Protein AF-A0A812NI72-F1 (afdb_monomer_lite)

Foldseek 3Di:
DDPDDPPPADADDDDDPPVVQVCVLQVPCPVLDDDDDDDDDDDDDDPDDAPPHPPDDDPDDDGRPPDRDGPALVVLVVVLVVLVVCLVVVVVVVVPDDPVPDPPDPVVNVVVVVVSVVVSLVSVLVSCVRVVHNRDDPPPPPVVPPVVVVCVLVLLLLQDPPPAQSLQSCLVCLPVVDPPSVSVVVNVVSPDDHDHHDPVSSLLSLQLLLLLVVLLVVVVVVVCVVVPPPPLQLAQADEDQPPPVLCLQVDWDQVCRVDDVLQPPPPPPPPPPDDDDDDDPDPPPPDPGRGDRRRQNYDYFNALLSLLVVLVVCLLVLFPCSVVLVVVLVVLLVCQQDQVSLVVCLVPQQPPDPNNVCNVLSNPDHDDPVNCPLPNLVSVLVVLLVVLVSLQPPDDPPVNPVVVVVSLLSNLVSLLVVLVSCLSVQSVVVQQAFPVCCVPCVPPDLVRQQVVVCVVVVRHSDDLRGQQCLLCLLLVVVVVSLVVSLVVSLVSSCVVRPDDDDPVSNVVSVVSSVSSSVSSVCSSCVVSVCSPDPPSNLLNCLPPDLVSNLVSLVSLVVVCVVPVPLVPGRVLNNVCVDPPNVVLSVCSNVPDDPVPGDPVNVVSNVVSSNYGSHPCLVVVLVVVVVVVCVVPVPCDQSNSSCVSCVVVVVVLCVVQVPDDPPPGPVVSSSVSSVVSSQVVCSCVSSSNCVQQLNVVLVVVDDDDDSRVPSSVVVSCVVRVPPVVLRPDHSVVNCCVVCCVCVCVVCVVVCVVVVCVVVVDPPPLVQLLLLQQLLLLLLVVQPPDDPPPFFDKKKWFFPPAPFPFAQPVRVLDDPVVPPDPRCPCVVQDDDDPDPDPPGDIWMKHFPHSAPPPPDQPCDDPPSPDGDDRQKTKIFTWRWDADPVRFIKTWDDDPDDPPPSGRITIRHSRPDGSVSLQPGIWMFGWDPQKWKDFVPDDPQVRVVVSVQVVVPFAPVDDDDDPPDDPCLVVLVVCVVVVQWPADPVGGIGGYPVVVVRMIIITGTDDIDGSQDQDPPDDLVPDGLSNLVVVCVVVQEDEDEQDPDPVVNVVPDPDDPPDGHYDYDHSHHDDSVRSVVVVVVVVVVVVVVVVVD

Structure (mmCIF, N/CA/C/O backbone):
data_AF-A0A812NI72-F1
#
_entry.id   AF-A0A812NI72-F1
#
loop_
_atom_site.group_PDB
_atom_site.id
_atom_site.type_symbol
_atom_site.label_atom_id
_atom_site.label_alt_id
_atom_site.label_comp_id
_atom_site.label_asym_id
_atom_site.label_entity_id
_atom_site.label_seq_id
_atom_site.pdbx_PDB_ins_code
_atom_site.Cartn_x
_atom_site.Cartn_y
_atom_site.Cartn_z
_atom_site.occupancy
_atom_site.B_iso_or_equiv
_atom_site.auth_seq_id
_atom_site.auth_comp_id
_atom_site.auth_asym_id
_atom_site.auth_atom_id
_atom_site.pdbx_PDB_model_num
ATOM 1 N N . MET A 1 1 ? 47.261 21.615 5.624 1.00 33.84 1 MET A N 1
ATOM 2 C CA . MET A 1 1 ? 48.707 21.435 5.829 1.00 33.84 1 MET A CA 1
ATOM 3 C C . MET A 1 1 ? 49.328 21.403 4.453 1.00 33.84 1 MET A C 1
ATOM 5 O O . MET A 1 1 ? 49.047 20.467 3.715 1.00 33.84 1 MET A O 1
ATOM 9 N N . ALA A 1 2 ? 50.017 22.476 4.078 1.00 29.22 2 ALA A N 1
ATOM 10 C CA . ALA A 1 2 ? 50.908 22.466 2.925 1.00 29.22 2 ALA A CA 1
ATOM 11 C C . ALA A 1 2 ? 52.276 21.963 3.419 1.00 29.22 2 ALA A C 1
ATOM 13 O O . ALA A 1 2 ? 52.631 22.285 4.556 1.00 29.22 2 ALA A O 1
ATOM 14 N N . PRO A 1 3 ? 52.980 21.118 2.656 1.00 36.03 3 PRO A N 1
ATOM 15 C CA . PRO A 1 3 ? 54.304 20.652 3.034 1.00 36.03 3 PRO A CA 1
ATOM 16 C C . PRO A 1 3 ? 55.315 21.778 2.774 1.00 36.03 3 PRO A C 1
ATOM 18 O O . PRO A 1 3 ? 55.163 22.503 1.797 1.00 36.03 3 PRO A O 1
ATOM 21 N N . ASP A 1 4 ? 56.310 21.895 3.652 1.00 47.09 4 ASP A N 1
ATOM 22 C CA . ASP A 1 4 ? 57.499 22.763 3.553 1.00 47.09 4 ASP A CA 1
ATOM 23 C C . ASP A 1 4 ? 57.447 24.119 4.296 1.00 47.09 4 ASP A C 1
ATOM 25 O O . ASP A 1 4 ? 57.765 25.162 3.732 1.00 47.09 4 ASP A O 1
ATOM 29 N N . ASP A 1 5 ? 57.134 24.097 5.603 1.00 44.69 5 ASP A N 1
ATOM 30 C CA . ASP A 1 5 ? 57.521 25.162 6.554 1.00 44.69 5 ASP A CA 1
ATOM 31 C C . ASP A 1 5 ? 58.481 24.578 7.622 1.00 44.69 5 ASP A C 1
ATOM 33 O O . ASP A 1 5 ? 58.062 23.707 8.396 1.00 44.69 5 ASP A O 1
ATOM 37 N N . PRO A 1 6 ? 59.774 24.961 7.641 1.00 40.69 6 PRO A N 1
ATOM 38 C CA . PRO A 1 6 ? 60.804 24.303 8.450 1.00 40.69 6 PRO A CA 1
ATOM 39 C C . PRO A 1 6 ? 60.773 24.605 9.962 1.00 40.69 6 PRO A C 1
ATOM 41 O O . PRO A 1 6 ? 61.471 23.911 10.699 1.00 40.69 6 PRO A O 1
ATOM 44 N N . ASP A 1 7 ? 59.948 25.542 10.454 1.00 49.16 7 ASP A N 1
ATOM 45 C CA . ASP A 1 7 ? 59.957 25.947 11.879 1.00 49.16 7 ASP A CA 1
ATOM 46 C C . ASP A 1 7 ? 58.822 25.370 12.753 1.00 49.16 7 ASP A C 1
ATOM 48 O O . ASP A 1 7 ? 58.738 25.658 13.947 1.00 49.16 7 ASP A O 1
ATOM 52 N N . GLY A 1 8 ? 57.958 24.502 12.218 1.00 45.25 8 GLY A N 1
ATOM 53 C CA . GLY A 1 8 ? 57.141 23.579 13.025 1.00 45.25 8 GLY A CA 1
ATOM 54 C C . GLY A 1 8 ? 56.157 24.170 14.055 1.00 45.25 8 GLY A C 1
ATOM 55 O O . GLY A 1 8 ? 55.610 23.402 14.848 1.00 45.25 8 GLY A O 1
ATOM 56 N N . GLN A 1 9 ? 55.875 25.478 14.065 1.00 38.88 9 GLN A N 1
ATOM 57 C CA . GLN A 1 9 ? 54.799 26.046 14.888 1.00 38.88 9 GLN A CA 1
ATOM 58 C C . GLN A 1 9 ? 53.456 26.056 14.133 1.00 38.88 9 GLN A C 1
ATOM 60 O O . GLN A 1 9 ? 53.405 26.422 12.956 1.00 38.88 9 GLN A O 1
ATOM 65 N N . PRO A 1 10 ? 52.334 25.673 14.776 1.00 34.34 10 PRO A N 1
ATOM 66 C CA . PRO A 1 10 ? 51.026 25.653 14.133 1.00 34.34 10 PRO A CA 1
ATOM 67 C C . PRO A 1 10 ? 50.526 27.082 13.877 1.00 34.34 10 PRO A C 1
ATOM 69 O O . PRO A 1 10 ? 49.931 27.713 14.745 1.00 34.34 10 PRO A O 1
ATOM 72 N N . ARG A 1 11 ? 50.726 27.592 12.659 1.00 37.25 11 ARG A N 1
ATOM 73 C CA . ARG A 1 11 ? 50.147 28.868 12.219 1.00 37.25 11 ARG A CA 1
ATOM 74 C C . ARG A 1 11 ? 48.745 28.664 11.649 1.00 37.25 11 ARG A C 1
ATOM 76 O O . ARG A 1 11 ? 48.537 27.880 10.722 1.00 37.25 11 ARG A O 1
ATOM 83 N N . ILE A 1 12 ? 47.769 29.399 12.181 1.00 32.94 12 ILE A N 1
ATOM 84 C CA . ILE A 1 12 ? 46.441 29.537 11.572 1.00 32.94 12 ILE A CA 1
ATOM 85 C C . ILE A 1 12 ? 46.478 30.783 10.688 1.00 32.94 12 ILE A C 1
ATOM 87 O O . ILE A 1 12 ? 46.572 31.899 11.183 1.00 32.94 12 ILE A O 1
ATOM 91 N N . CYS A 1 13 ? 46.403 30.601 9.371 1.00 31.41 13 CYS A N 1
ATOM 92 C CA . CYS A 1 13 ? 46.363 31.718 8.433 1.00 31.41 13 CYS A CA 1
ATOM 93 C C . CYS A 1 13 ? 44.934 32.289 8.370 1.00 31.41 13 CYS A C 1
ATOM 95 O O . CYS A 1 13 ? 43.998 31.582 7.984 1.00 31.41 13 CYS A O 1
ATOM 97 N N . ILE A 1 14 ? 44.756 33.552 8.767 1.00 33.53 14 ILE A N 1
ATOM 98 C CA . ILE A 1 14 ? 43.488 34.288 8.665 1.00 33.53 14 ILE A CA 1
ATOM 99 C C . ILE A 1 14 ? 43.720 35.490 7.748 1.00 33.53 14 ILE A C 1
ATOM 101 O O . ILE A 1 14 ? 44.548 36.345 8.045 1.00 33.53 14 ILE A O 1
ATOM 105 N N . ALA A 1 15 ? 42.976 35.578 6.645 1.00 28.52 15 ALA A N 1
ATOM 106 C CA . ALA A 1 15 ? 43.003 36.749 5.775 1.00 28.52 15 ALA A CA 1
ATOM 107 C C . ALA A 1 15 ? 42.141 37.872 6.382 1.00 28.52 15 ALA A C 1
ATOM 109 O O . ALA A 1 15 ? 40.912 37.771 6.409 1.00 28.52 15 ALA A O 1
ATOM 110 N N . LEU A 1 16 ? 42.783 38.931 6.878 1.00 31.11 16 LEU A N 1
ATOM 111 C CA . LEU A 1 16 ? 42.143 40.187 7.281 1.00 31.11 16 LEU A CA 1
ATOM 112 C C . LEU A 1 16 ? 42.346 41.244 6.179 1.00 31.11 16 LEU A C 1
ATOM 114 O O . LEU A 1 16 ? 43.420 41.279 5.582 1.00 31.11 16 LEU A O 1
ATOM 118 N N . PRO A 1 17 ? 41.367 42.126 5.903 1.00 34.47 17 PRO A N 1
ATOM 119 C CA . PRO A 1 17 ? 41.589 43.282 5.037 1.00 34.47 17 PRO A CA 1
ATOM 120 C C . PRO A 1 17 ? 42.660 44.215 5.624 1.00 34.47 17 PRO A C 1
ATOM 122 O O . PRO A 1 17 ? 42.612 44.550 6.808 1.00 34.47 17 PRO A O 1
ATOM 125 N N . GLU A 1 18 ? 43.585 44.663 4.778 1.00 35.81 18 GLU A N 1
ATOM 126 C CA . GLU A 1 18 ? 44.811 45.408 5.117 1.00 35.81 18 GLU A CA 1
ATOM 127 C C . GLU A 1 18 ? 44.567 46.639 6.019 1.00 35.81 18 GLU A C 1
ATOM 129 O O . GLU A 1 18 ? 45.282 46.852 6.994 1.00 35.81 18 GLU A O 1
ATOM 134 N N . ALA A 1 19 ? 43.467 47.370 5.809 1.00 37.56 19 ALA A N 1
ATOM 135 C CA . ALA A 1 19 ? 43.120 48.571 6.580 1.00 37.56 19 ALA A CA 1
ATOM 136 C C . ALA A 1 19 ? 42.760 48.312 8.063 1.00 37.56 19 ALA A C 1
ATOM 138 O O . ALA A 1 19 ? 42.903 49.190 8.912 1.00 37.56 19 ALA A O 1
ATOM 139 N N . LEU A 1 20 ? 42.277 47.110 8.399 1.00 38.31 20 LEU A N 1
ATOM 140 C CA . LEU A 1 20 ? 41.909 46.729 9.774 1.00 38.31 20 LEU A CA 1
ATOM 141 C C . LEU A 1 20 ? 43.133 46.274 10.575 1.00 38.31 20 LEU A C 1
ATOM 143 O O . LEU A 1 20 ? 43.209 46.504 11.780 1.00 38.31 20 LEU A O 1
ATOM 147 N N . VAL A 1 21 ? 44.098 45.675 9.874 1.00 40.88 21 VAL A N 1
ATOM 148 C CA . VAL A 1 21 ? 45.435 45.371 10.391 1.00 40.88 21 VAL A CA 1
ATOM 149 C C . VAL A 1 21 ? 46.165 46.688 10.678 1.00 40.88 21 VAL A C 1
ATOM 151 O O . VAL A 1 21 ? 46.717 46.858 11.757 1.00 40.88 21 VAL A O 1
ATOM 154 N N . GLU A 1 22 ? 46.061 47.671 9.785 1.00 41.06 22 GLU A N 1
ATOM 155 C CA . GLU A 1 22 ? 46.711 48.978 9.923 1.00 41.06 22 GLU A CA 1
ATOM 156 C C . GLU A 1 22 ? 46.194 49.812 11.117 1.00 41.06 22 GLU A C 1
ATOM 158 O O . GLU A 1 22 ? 46.988 50.391 11.858 1.00 41.06 22 GLU A O 1
ATOM 163 N N . LEU A 1 23 ? 44.879 49.834 11.366 1.00 42.66 23 LEU A N 1
ATOM 164 C CA . LEU A 1 23 ? 44.275 50.564 12.496 1.00 42.66 23 LEU A CA 1
ATOM 165 C C . LEU A 1 23 ? 44.529 49.893 13.854 1.00 42.66 23 LEU A C 1
ATOM 167 O O . LEU A 1 23 ? 44.723 50.577 14.861 1.00 42.66 23 LEU A O 1
ATOM 171 N N . ALA A 1 24 ? 44.557 48.557 13.882 1.00 40.34 24 ALA A N 1
ATOM 172 C CA . ALA A 1 24 ? 44.902 47.793 15.078 1.00 40.34 24 ALA A CA 1
ATOM 173 C C . ALA A 1 24 ? 46.388 47.952 15.440 1.00 40.34 24 ALA A C 1
ATOM 175 O O . ALA A 1 24 ? 46.711 48.118 16.616 1.00 40.34 24 ALA A O 1
ATOM 176 N N . LEU A 1 25 ? 47.275 47.973 14.436 1.00 41.47 25 LEU A N 1
ATOM 177 C CA . LEU A 1 25 ? 48.712 48.181 14.627 1.00 41.47 25 LEU A CA 1
ATOM 178 C C . LEU A 1 25 ? 49.046 49.596 15.122 1.00 41.47 25 LEU A C 1
ATOM 180 O O . LEU A 1 25 ? 50.025 49.752 15.838 1.00 41.47 25 LEU A O 1
ATOM 184 N N . ARG A 1 26 ? 48.232 50.615 14.812 1.00 44.44 26 ARG A N 1
ATOM 185 C CA . ARG A 1 26 ? 48.458 52.014 15.240 1.00 44.44 26 ARG A CA 1
ATOM 186 C C . ARG A 1 26 ? 47.940 52.353 16.647 1.00 44.44 26 ARG A C 1
ATOM 188 O O . ARG A 1 26 ? 48.217 53.436 17.149 1.00 44.44 26 ARG A O 1
ATOM 195 N N . GLY A 1 27 ? 47.195 51.460 17.306 1.00 36.66 27 GLY A N 1
ATOM 196 C CA . GLY A 1 27 ? 46.705 51.678 18.678 1.00 36.66 27 GLY A CA 1
ATOM 197 C C . GLY A 1 27 ? 45.631 52.772 18.828 1.00 36.66 27 GLY A C 1
ATOM 198 O O . GLY A 1 27 ? 45.329 53.201 19.946 1.00 36.66 27 GLY A O 1
ATOM 199 N N . GLU A 1 28 ? 45.013 53.214 17.731 1.00 41.47 28 GLU A N 1
ATOM 200 C CA . GLU A 1 28 ? 44.049 54.327 17.685 1.00 41.47 28 GLU A CA 1
ATOM 201 C C . GLU A 1 28 ? 42.600 53.875 17.958 1.00 41.47 28 GLU A C 1
ATOM 203 O O . GLU A 1 28 ? 41.650 54.200 17.253 1.00 41.47 28 GLU A O 1
ATOM 208 N N . TRP A 1 29 ? 42.395 53.140 19.053 1.00 40.97 29 TRP A N 1
ATOM 209 C CA . TRP A 1 29 ? 41.084 52.600 19.460 1.00 40.97 29 TRP A CA 1
ATOM 210 C C . TRP A 1 29 ? 40.058 53.664 19.901 1.00 40.97 29 TRP A C 1
ATOM 212 O O . TRP A 1 29 ? 38.898 53.353 20.168 1.00 40.97 29 TRP A O 1
ATOM 222 N N . ARG A 1 30 ? 40.487 54.924 20.011 1.00 35.31 30 ARG A N 1
ATOM 223 C CA . ARG A 1 30 ? 39.747 56.054 20.605 1.00 35.31 30 ARG A CA 1
ATOM 224 C C . ARG A 1 30 ? 38.754 56.682 19.628 1.00 35.31 30 ARG A C 1
ATOM 226 O O . ARG A 1 30 ? 37.720 57.184 20.056 1.00 35.31 30 ARG A O 1
ATOM 233 N N . ASP A 1 31 ? 39.007 56.561 18.328 1.00 38.06 31 ASP A N 1
ATOM 234 C CA . ASP A 1 31 ? 38.092 57.028 17.275 1.00 38.06 31 ASP A CA 1
ATOM 235 C C . ASP A 1 31 ? 36.853 56.134 17.126 1.00 38.06 31 ASP A C 1
ATOM 237 O O . ASP A 1 31 ? 35.936 56.405 16.341 1.00 38.06 31 ASP A O 1
ATOM 241 N N . LEU A 1 32 ? 36.794 55.071 17.931 1.00 36.22 32 LEU A N 1
ATOM 242 C CA . LEU A 1 32 ? 35.718 54.106 17.921 1.00 36.22 32 LEU A CA 1
ATOM 243 C C . LEU A 1 32 ? 34.489 54.533 18.750 1.00 36.22 32 LEU A C 1
ATOM 245 O O . LEU A 1 32 ? 33.432 53.929 18.569 1.00 36.22 32 LEU A O 1
ATOM 249 N N . VAL A 1 33 ? 34.546 55.571 19.609 1.00 34.50 33 VAL A N 1
ATOM 250 C CA . VAL A 1 33 ? 33.373 56.008 20.408 1.00 34.50 33 VAL A CA 1
ATOM 251 C C . VAL A 1 33 ? 33.377 57.517 20.745 1.00 34.50 33 VAL A C 1
ATOM 253 O O . VAL A 1 33 ? 34.229 57.953 21.506 1.00 34.50 33 VAL A O 1
ATOM 256 N N . LEU A 1 34 ? 32.379 58.288 20.253 1.00 26.92 34 LEU A N 1
ATOM 257 C CA . LEU A 1 34 ? 31.505 59.234 21.011 1.00 26.92 34 LEU A CA 1
ATOM 258 C C . LEU A 1 34 ? 30.627 60.170 20.113 1.00 26.92 34 LEU A C 1
ATOM 260 O O . LEU A 1 34 ? 31.103 61.094 19.468 1.00 26.92 34 LEU A O 1
ATOM 264 N N . LEU A 1 35 ? 29.308 59.899 20.144 1.00 31.97 35 LEU A N 1
ATOM 265 C CA . LEU A 1 35 ? 28.098 60.762 20.265 1.00 31.97 35 LEU A CA 1
ATOM 266 C C . LEU A 1 35 ? 27.867 62.097 19.499 1.00 31.97 35 LEU A C 1
ATOM 268 O O . LEU A 1 35 ? 28.491 63.111 19.789 1.00 31.97 35 LEU A O 1
ATOM 272 N N . ARG A 1 36 ? 26.711 62.181 18.799 1.00 25.94 36 ARG A N 1
ATOM 273 C CA . ARG A 1 36 ? 25.446 62.888 19.204 1.00 25.94 36 ARG A CA 1
ATOM 274 C C . ARG A 1 36 ? 24.349 62.664 18.128 1.00 25.94 36 ARG A C 1
ATOM 276 O O . ARG A 1 36 ? 24.679 62.577 16.958 1.00 25.94 36 ARG A O 1
ATOM 283 N N . ARG A 1 37 ? 23.035 62.573 18.400 1.00 25.36 37 ARG A N 1
ATOM 284 C CA . ARG A 1 37 ? 22.224 63.220 19.449 1.00 25.36 37 ARG A CA 1
ATOM 285 C C . ARG A 1 37 ? 20.883 62.489 19.687 1.00 25.36 37 ARG A C 1
ATOM 287 O O . ARG A 1 37 ? 20.171 62.174 18.738 1.00 25.36 37 ARG A O 1
ATOM 294 N N . TRP A 1 38 ? 20.525 62.333 20.962 1.00 27.72 38 TRP A N 1
ATOM 295 C CA . TRP A 1 38 ? 19.151 62.245 21.467 1.00 27.72 38 TRP A CA 1
ATOM 296 C C . TRP A 1 38 ? 18.570 63.654 21.678 1.00 27.72 38 TRP A C 1
ATOM 298 O O . TRP A 1 38 ? 19.275 64.545 22.149 1.00 27.72 38 TRP A O 1
ATOM 308 N N . HIS A 1 39 ? 17.283 63.813 21.371 1.00 27.89 39 HIS A N 1
ATOM 309 C CA . HIS A 1 39 ? 16.247 64.501 22.161 1.00 27.89 39 HIS A CA 1
ATOM 310 C C . HIS A 1 39 ? 14.915 63.914 21.650 1.00 27.89 39 HIS A C 1
ATOM 312 O O . HIS A 1 39 ? 14.701 63.856 20.443 1.00 27.89 39 HIS A O 1
ATOM 318 N N . THR A 1 40 ? 14.042 63.353 22.485 1.00 27.20 40 THR A N 1
ATOM 319 C CA . THR A 1 40 ? 13.230 64.060 23.485 1.00 27.20 40 THR A CA 1
ATOM 320 C C . THR A 1 40 ? 12.781 63.102 24.610 1.00 27.20 40 THR A C 1
ATOM 322 O O . THR A 1 40 ? 12.485 61.946 24.340 1.00 27.20 40 THR A O 1
ATOM 325 N N . SER A 1 41 ? 12.807 63.616 25.855 1.00 34.34 41 SER A N 1
ATOM 326 C CA . SER A 1 41 ? 12.062 63.258 27.093 1.00 34.34 41 SER A CA 1
ATOM 327 C C . SER A 1 41 ? 11.372 61.884 27.195 1.00 34.34 41 SER A C 1
ATOM 329 O O . SER A 1 41 ? 10.487 61.598 26.403 1.00 34.34 41 SER A O 1
ATOM 331 N N . ALA A 1 42 ? 11.586 61.049 28.215 1.00 35.56 42 ALA A N 1
ATOM 332 C CA . ALA A 1 42 ? 11.782 61.356 29.642 1.00 35.56 42 ALA A CA 1
ATOM 333 C C . ALA A 1 42 ? 12.488 60.200 30.408 1.00 35.56 42 ALA A C 1
ATOM 335 O O . ALA A 1 42 ? 11.970 59.096 30.388 1.00 35.56 42 ALA A O 1
ATOM 336 N N . LEU A 1 43 ? 13.636 60.462 31.064 1.00 32.62 43 LEU A N 1
ATOM 337 C CA . LEU A 1 43 ? 14.227 59.807 32.263 1.00 32.62 43 LEU A CA 1
ATOM 338 C C . LEU A 1 43 ? 15.711 60.225 32.339 1.00 32.62 43 LEU A C 1
ATOM 340 O O . LEU A 1 43 ? 16.536 59.843 31.512 1.00 32.62 43 LEU A O 1
ATOM 344 N N . GLN A 1 44 ? 16.042 61.096 33.295 1.00 39.72 44 GLN A N 1
ATOM 345 C CA . GLN A 1 44 ? 17.398 61.598 33.525 1.00 39.72 44 GLN A CA 1
ATOM 346 C C . GLN A 1 44 ? 18.136 60.666 34.494 1.00 39.72 44 GLN A C 1
ATOM 348 O O . GLN A 1 44 ? 17.918 60.765 35.697 1.00 39.72 44 GLN A O 1
ATOM 353 N N . ARG A 1 45 ? 19.022 59.800 33.980 1.00 35.25 45 ARG A N 1
ATOM 354 C CA . ARG A 1 45 ? 20.254 59.320 34.647 1.00 35.25 45 ARG A CA 1
ATOM 355 C C . ARG A 1 45 ? 21.155 58.594 33.623 1.00 35.25 45 ARG A C 1
ATOM 357 O O . ARG A 1 45 ? 20.654 57.729 32.910 1.00 35.25 45 ARG A O 1
ATOM 364 N N . PRO A 1 46 ? 22.452 58.931 33.501 1.00 36.84 46 PRO A N 1
ATOM 365 C CA . PRO A 1 46 ? 23.386 58.191 32.652 1.00 36.84 46 PRO A CA 1
ATOM 366 C C . PRO A 1 46 ? 23.758 56.839 33.283 1.00 36.84 46 PRO A C 1
ATOM 368 O O . PRO A 1 46 ? 23.994 56.759 34.485 1.00 36.84 46 PRO A O 1
ATOM 371 N N . LEU A 1 47 ? 23.835 55.790 32.458 1.00 37.97 47 LEU A N 1
ATOM 372 C CA . LEU A 1 47 ? 24.138 54.412 32.875 1.00 37.97 47 LEU A CA 1
ATOM 373 C C . LEU A 1 47 ? 25.604 54.188 33.304 1.00 37.97 47 LEU A C 1
ATOM 375 O O . LEU A 1 47 ? 25.874 53.192 33.963 1.00 37.97 47 LEU A O 1
ATOM 379 N N . PHE A 1 48 ? 26.537 55.099 32.984 1.00 42.97 48 PHE A N 1
ATOM 380 C CA . PHE A 1 48 ? 27.954 54.993 33.377 1.00 42.97 48 PHE A CA 1
ATOM 381 C C . PHE A 1 48 ? 28.587 56.384 33.590 1.00 42.97 48 PHE A C 1
ATOM 383 O O . PHE A 1 48 ? 28.982 57.019 32.612 1.00 42.97 48 PHE A O 1
ATOM 390 N N . PRO A 1 49 ? 28.657 56.896 34.831 1.00 40.00 49 PRO A N 1
ATOM 391 C CA . PRO A 1 49 ? 29.235 58.213 35.108 1.00 40.00 49 PRO A CA 1
ATOM 392 C C . PRO A 1 49 ? 30.777 58.261 35.121 1.00 40.00 49 PRO A C 1
ATOM 394 O O . PRO A 1 49 ? 31.316 59.333 34.877 1.00 40.00 49 PRO A O 1
ATOM 397 N N . ASP A 1 50 ? 31.488 57.139 35.310 1.00 42.97 50 ASP A N 1
ATOM 398 C CA . ASP A 1 50 ? 32.935 57.157 35.620 1.00 42.97 50 ASP A CA 1
ATOM 399 C C . ASP A 1 50 ? 33.785 56.193 34.765 1.00 42.97 50 ASP A C 1
ATOM 401 O O . ASP A 1 50 ? 34.583 55.411 35.288 1.00 42.97 50 ASP A O 1
ATOM 405 N N . TRP A 1 51 ? 33.623 56.226 33.435 1.00 36.47 51 TRP A N 1
ATOM 406 C CA . TRP A 1 51 ? 34.475 55.452 32.520 1.00 36.47 51 TRP A CA 1
ATOM 407 C C . TRP A 1 51 ? 35.272 56.338 31.542 1.00 36.47 51 TRP A C 1
ATOM 409 O O . TRP A 1 51 ? 34.663 57.144 30.834 1.00 36.47 51 TRP A O 1
ATOM 419 N N . PRO A 1 52 ? 36.601 56.146 31.414 1.00 41.19 52 PRO A N 1
ATOM 420 C CA . PRO A 1 52 ? 37.428 55.232 32.202 1.00 41.19 52 PRO A CA 1
ATOM 421 C C . PRO A 1 52 ? 37.688 55.774 33.626 1.00 41.19 52 PRO A C 1
ATOM 423 O O . PRO A 1 52 ? 37.535 56.974 33.862 1.00 41.19 52 PRO A O 1
ATOM 426 N N . PRO A 1 53 ? 38.099 54.921 34.582 1.00 43.19 53 PRO A N 1
ATOM 427 C CA . PRO A 1 53 ? 38.444 55.361 35.931 1.00 43.19 53 PRO A CA 1
ATOM 428 C C . PRO A 1 53 ? 39.577 56.399 35.911 1.00 43.19 53 PRO A C 1
ATOM 430 O O . PRO A 1 53 ? 40.496 56.297 35.101 1.00 43.19 53 PRO A O 1
ATOM 433 N N . VAL A 1 54 ? 39.577 57.351 36.851 1.00 43.88 54 VAL A N 1
ATOM 434 C CA . VAL A 1 54 ? 40.558 58.464 36.955 1.00 43.88 54 VAL A CA 1
ATOM 435 C C . VAL A 1 54 ? 42.031 58.001 37.016 1.00 43.88 54 VAL A C 1
ATOM 437 O O . VAL A 1 54 ? 42.946 58.774 36.746 1.00 43.88 54 VAL A O 1
ATOM 440 N N . HIS A 1 55 ? 42.276 56.729 37.329 1.00 44.31 55 HIS A N 1
ATOM 441 C CA . HIS A 1 55 ? 43.599 56.101 37.406 1.00 44.31 55 HIS A CA 1
ATOM 442 C C . HIS A 1 55 ? 44.014 55.340 36.133 1.00 44.31 55 HIS A C 1
ATOM 444 O O . HIS A 1 55 ? 45.112 54.793 36.082 1.00 44.31 55 HIS A O 1
ATOM 450 N N . TRP A 1 56 ? 43.182 55.306 35.090 1.00 39.16 56 TRP A N 1
ATOM 451 C CA . TRP A 1 56 ? 43.515 54.651 33.826 1.00 39.16 56 TRP A CA 1
ATOM 452 C C . TRP A 1 56 ? 44.285 55.608 32.905 1.00 39.16 56 TRP A C 1
ATOM 454 O O . TRP A 1 56 ? 43.718 56.284 32.047 1.00 39.16 56 TRP A O 1
ATOM 464 N N . LYS A 1 57 ? 45.604 55.672 33.104 1.00 40.50 57 LYS A N 1
ATOM 465 C CA . LYS A 1 57 ? 46.560 56.178 32.113 1.00 40.50 57 LYS A CA 1
ATOM 466 C C . LYS A 1 57 ? 47.385 54.988 31.622 1.00 40.50 57 LYS A C 1
ATOM 468 O O . LYS A 1 57 ? 48.119 54.430 32.432 1.00 40.50 57 LYS A O 1
ATOM 473 N N . PRO A 1 58 ? 47.298 54.573 30.349 1.00 40.25 58 PRO A N 1
ATOM 474 C CA . PRO A 1 58 ? 48.390 53.806 29.779 1.00 40.25 58 PRO A CA 1
ATOM 475 C C . PRO A 1 58 ? 49.619 54.723 29.755 1.00 40.25 58 PRO A C 1
ATOM 477 O O . PRO A 1 58 ? 49.574 55.810 29.169 1.00 40.25 58 PRO A O 1
ATOM 480 N N . ASP A 1 59 ? 50.679 54.315 30.453 1.00 39.03 59 ASP A N 1
ATOM 481 C CA . ASP A 1 59 ? 52.005 54.908 30.301 1.00 39.03 59 ASP A CA 1
ATOM 482 C C . ASP A 1 59 ? 52.397 54.912 28.816 1.00 39.03 59 ASP A C 1
ATOM 484 O O . ASP A 1 59 ? 51.933 54.070 28.046 1.00 39.03 59 ASP A O 1
ATOM 488 N N . ALA A 1 60 ? 53.178 55.927 28.434 1.00 42.31 60 ALA A N 1
ATOM 489 C CA . ALA A 1 60 ? 53.569 56.300 27.074 1.00 42.31 60 ALA A CA 1
ATOM 490 C C . ALA A 1 60 ? 53.431 55.181 26.024 1.00 42.31 60 ALA A C 1
ATOM 492 O O . ALA A 1 60 ? 54.083 54.144 26.112 1.00 42.31 60 ALA A O 1
ATOM 493 N N . VAL A 1 61 ? 52.604 55.441 25.006 1.00 37.78 61 VAL A N 1
ATOM 494 C CA . VAL A 1 61 ? 52.456 54.598 23.814 1.00 37.78 61 VAL A CA 1
ATOM 495 C C . VAL A 1 61 ? 53.854 54.335 23.230 1.00 37.78 61 VAL A C 1
ATOM 497 O O . VAL A 1 61 ? 54.483 55.297 22.781 1.00 37.78 61 VAL A O 1
ATOM 500 N N . PRO A 1 62 ? 54.372 53.091 23.238 1.00 38.53 62 PRO A N 1
ATOM 501 C CA . PRO A 1 62 ? 55.544 52.755 22.444 1.00 38.53 62 PRO A CA 1
ATOM 502 C C . PRO A 1 62 ? 55.168 52.928 20.973 1.00 38.53 62 PRO A C 1
ATOM 504 O O . PRO A 1 62 ? 54.032 52.624 20.597 1.00 38.53 62 PRO A O 1
ATOM 507 N N . GLU A 1 63 ? 56.094 53.407 20.142 1.00 36.38 63 GLU A N 1
ATOM 508 C CA . GLU A 1 63 ? 55.882 53.416 18.693 1.00 36.38 63 GLU A CA 1
ATOM 509 C C . GLU A 1 63 ? 55.421 52.025 18.222 1.00 36.38 63 GLU A C 1
ATOM 511 O O . GLU A 1 63 ? 55.922 51.010 18.722 1.00 36.38 63 GLU A O 1
ATOM 516 N N . PRO A 1 64 ? 54.434 51.960 17.312 1.00 34.59 64 PRO A N 1
ATOM 517 C CA . PRO A 1 64 ? 53.847 50.699 16.896 1.00 34.59 64 PRO A CA 1
ATOM 518 C C . PRO A 1 64 ? 54.940 49.773 16.340 1.00 34.59 64 PRO A C 1
ATOM 520 O O . PRO A 1 64 ? 55.721 50.202 15.484 1.00 34.59 64 PRO A O 1
ATOM 523 N N . PRO A 1 65 ? 55.035 48.516 16.810 1.00 33.31 65 PRO A N 1
ATOM 524 C CA . PRO A 1 65 ? 56.026 47.587 16.297 1.00 33.31 65 PRO A CA 1
ATOM 525 C C . PRO A 1 65 ? 55.762 47.360 14.807 1.00 33.31 65 PRO A C 1
ATOM 527 O O . PRO A 1 65 ? 54.658 47.020 14.389 1.00 33.31 65 PRO A O 1
ATOM 530 N N . THR A 1 66 ? 56.797 47.534 13.993 1.00 31.67 66 THR A N 1
ATOM 531 C CA . THR A 1 66 ? 56.781 47.391 12.527 1.00 31.67 66 THR A CA 1
ATOM 532 C C . THR A 1 66 ? 56.632 45.939 12.050 1.00 31.67 66 THR A C 1
ATOM 534 O O . THR A 1 66 ? 56.792 45.656 10.866 1.00 31.67 66 THR A O 1
ATOM 537 N N . VAL A 1 67 ? 56.304 45.005 12.948 1.00 36.25 67 VAL A N 1
ATOM 538 C CA . VAL A 1 67 ? 56.171 43.574 12.657 1.00 36.25 67 VAL A CA 1
ATOM 539 C C . VAL A 1 67 ? 54.810 43.087 13.160 1.00 36.25 67 VAL A C 1
ATOM 541 O O . VAL A 1 67 ? 54.462 43.318 14.315 1.00 36.25 67 VAL A O 1
ATOM 544 N N . MET A 1 68 ? 54.039 42.430 12.280 1.00 32.41 68 MET A N 1
ATOM 545 C CA . MET A 1 68 ? 52.732 41.824 12.583 1.00 32.41 68 MET A CA 1
ATOM 546 C C . MET A 1 68 ? 52.790 40.979 13.867 1.00 32.41 68 MET A C 1
ATOM 548 O O . MET A 1 68 ? 53.597 40.057 13.952 1.00 32.41 68 MET A O 1
ATOM 552 N N . CYS A 1 69 ? 51.920 41.251 14.844 1.00 37.28 69 CYS A N 1
ATOM 553 C CA . CYS A 1 69 ? 51.727 40.351 15.983 1.00 37.28 69 CYS A CA 1
ATOM 554 C C . CYS A 1 69 ? 50.705 39.260 15.629 1.00 37.28 69 CYS A C 1
ATOM 556 O O . CYS A 1 69 ? 49.596 39.559 15.181 1.00 37.28 69 CYS A O 1
ATOM 558 N N . ASP A 1 70 ? 51.084 38.002 15.848 1.00 41.50 70 ASP A N 1
ATOM 559 C CA . ASP A 1 70 ? 50.247 36.826 15.609 1.00 41.50 70 ASP A CA 1
ATOM 560 C C . ASP A 1 70 ? 49.069 36.743 16.609 1.00 41.50 70 ASP A C 1
ATOM 562 O O . ASP A 1 70 ? 49.177 37.141 17.770 1.00 41.50 70 ASP A O 1
ATOM 566 N N . PHE A 1 71 ? 47.919 36.221 16.160 1.00 44.22 71 PHE A N 1
ATOM 567 C CA . PHE A 1 71 ? 46.710 36.001 16.974 1.00 44.22 71 PHE A CA 1
ATOM 568 C C . PHE A 1 71 ? 46.933 34.804 17.918 1.00 44.22 71 PHE A C 1
ATOM 570 O O . PHE A 1 71 ? 46.559 33.670 17.613 1.00 44.22 71 PHE A O 1
ATOM 577 N N . ASP A 1 72 ? 47.623 35.048 19.029 1.00 56.31 72 ASP A N 1
ATOM 578 C CA . ASP A 1 72 ? 48.143 34.002 19.905 1.00 56.31 72 ASP A CA 1
ATOM 579 C C . ASP A 1 72 ? 47.160 33.543 21.005 1.00 56.31 72 ASP A C 1
ATOM 581 O O . ASP A 1 72 ? 46.049 34.054 21.195 1.00 56.31 72 ASP A O 1
ATOM 585 N N . GLN A 1 73 ? 47.582 32.521 21.751 1.00 60.88 73 GLN A N 1
ATOM 586 C CA . GLN A 1 73 ? 46.829 31.934 22.861 1.00 60.88 73 GLN A CA 1
ATOM 587 C C . GLN A 1 73 ? 46.465 32.963 23.952 1.00 60.88 73 GLN A C 1
ATOM 589 O O . GLN A 1 73 ? 45.439 32.814 24.630 1.00 60.88 73 GLN A O 1
ATOM 594 N N . HIS A 1 74 ? 47.291 33.996 24.141 1.00 58.38 74 HIS A N 1
ATOM 595 C CA . HIS A 1 74 ? 47.105 35.000 25.183 1.00 58.38 74 HIS A CA 1
ATOM 596 C C . HIS A 1 74 ? 45.943 35.939 24.839 1.00 58.38 74 HIS A C 1
ATOM 598 O O . HIS A 1 74 ? 45.071 36.176 25.682 1.00 58.38 74 HIS A O 1
ATOM 604 N N . ALA A 1 75 ? 45.861 36.387 23.583 1.00 50.66 75 ALA A N 1
ATOM 605 C CA . ALA A 1 75 ? 44.777 37.241 23.097 1.00 50.66 75 ALA A CA 1
ATOM 606 C C . ALA A 1 75 ? 43.394 36.563 23.192 1.00 50.66 75 ALA A C 1
ATOM 608 O O . ALA A 1 75 ? 42.420 37.180 23.635 1.00 50.66 75 ALA A O 1
ATOM 609 N N . ILE A 1 76 ? 43.299 35.268 22.852 1.00 50.19 76 ILE A N 1
ATOM 610 C CA . ILE A 1 76 ? 42.047 34.498 22.989 1.00 50.19 76 ILE A CA 1
ATOM 611 C C . ILE A 1 76 ? 41.659 34.327 24.467 1.00 50.19 76 ILE A C 1
ATOM 613 O O . ILE A 1 76 ? 40.482 34.457 24.815 1.00 50.19 76 ILE A O 1
ATOM 617 N N . GLY A 1 77 ? 42.638 34.108 25.349 1.00 63.97 77 GLY A N 1
ATOM 618 C CA . GLY A 1 77 ? 42.411 34.011 26.793 1.00 63.97 77 GLY A CA 1
ATOM 619 C C . GLY A 1 77 ? 41.804 35.275 27.403 1.00 63.97 77 GLY A C 1
ATOM 620 O O . GLY A 1 77 ? 40.861 35.196 28.193 1.00 63.97 77 GLY A O 1
ATOM 621 N N . GLN A 1 78 ? 42.283 36.457 27.004 1.00 54.38 78 GLN A N 1
ATOM 622 C CA . GLN A 1 78 ? 41.736 37.729 27.490 1.00 54.38 78 GLN A CA 1
ATOM 623 C C . GLN A 1 78 ? 40.287 37.960 27.031 1.00 54.38 78 GLN A C 1
ATOM 625 O O . GLN A 1 78 ? 39.465 38.474 27.797 1.00 54.38 78 GLN A O 1
ATOM 630 N N . LEU A 1 79 ? 39.940 37.525 25.817 1.00 45.69 79 LEU A N 1
ATOM 631 C CA . LEU A 1 79 ? 38.575 37.613 25.298 1.00 45.69 79 LEU A CA 1
ATOM 632 C C . LEU A 1 79 ? 37.609 36.693 26.062 1.00 45.69 79 LEU A C 1
ATOM 634 O O . LEU A 1 79 ? 36.513 37.123 26.425 1.00 45.69 79 LEU A O 1
ATOM 638 N N . ILE A 1 80 ? 38.028 35.458 26.358 1.00 57.22 80 ILE A N 1
ATOM 639 C CA . ILE A 1 80 ? 37.259 34.508 27.180 1.00 57.22 80 ILE A CA 1
ATOM 640 C C . ILE A 1 80 ? 36.981 35.101 28.568 1.00 57.22 80 ILE A C 1
ATOM 642 O O . ILE A 1 80 ? 35.832 35.128 29.012 1.00 57.22 80 ILE A O 1
ATOM 646 N N . ASN A 1 81 ? 38.009 35.650 29.221 1.00 62.78 81 ASN A N 1
ATOM 647 C CA . ASN A 1 81 ? 37.885 36.254 30.550 1.00 62.78 81 ASN A CA 1
ATOM 648 C C . ASN A 1 81 ? 36.960 37.482 30.558 1.00 62.78 81 ASN A C 1
ATOM 650 O O . ASN A 1 81 ? 36.221 37.702 31.517 1.00 62.78 81 ASN A O 1
ATOM 654 N N . THR A 1 82 ? 36.950 38.251 29.469 1.00 51.53 82 THR A N 1
ATOM 655 C CA . THR A 1 82 ? 36.073 39.418 29.307 1.00 51.53 82 THR A CA 1
ATOM 656 C C . THR A 1 82 ? 34.608 39.011 29.116 1.00 51.53 82 THR A C 1
ATOM 658 O O . THR A 1 82 ? 33.718 39.617 29.700 1.00 51.53 82 THR A O 1
ATOM 661 N N . ILE A 1 83 ? 34.333 37.944 28.360 1.00 48.56 83 ILE A N 1
ATOM 662 C CA . ILE A 1 83 ? 32.967 37.417 28.207 1.00 48.56 83 ILE A CA 1
ATOM 663 C C . ILE A 1 83 ? 32.452 36.856 29.539 1.00 48.56 83 ILE A C 1
ATOM 665 O O . ILE A 1 83 ? 31.294 37.075 29.898 1.00 48.56 83 ILE A O 1
ATOM 669 N N . HIS A 1 84 ? 33.312 36.174 30.300 1.00 59.38 84 HIS A N 1
ATOM 670 C CA . HIS A 1 84 ? 32.960 35.676 31.629 1.00 59.38 84 HIS A CA 1
ATOM 671 C C . HIS A 1 84 ? 32.662 36.792 32.632 1.00 59.38 84 HIS A C 1
ATOM 673 O O . HIS A 1 84 ? 31.746 36.641 33.440 1.00 59.38 84 HIS A O 1
ATOM 679 N N . SER A 1 85 ? 33.375 37.921 32.571 1.00 58.78 85 SER A N 1
ATOM 680 C CA . SER A 1 85 ? 33.140 39.041 33.491 1.00 58.78 85 SER A CA 1
ATOM 681 C C . SER A 1 85 ? 31.811 39.770 33.241 1.00 58.78 85 SER A C 1
ATOM 683 O O . SER A 1 85 ? 31.313 40.454 34.136 1.00 58.78 85 SER A O 1
ATOM 685 N N . TRP A 1 86 ? 31.190 39.587 32.069 1.00 48.38 86 TRP A N 1
ATOM 686 C CA . TRP A 1 86 ? 29.887 40.172 31.726 1.00 48.38 86 TRP A CA 1
ATOM 687 C C . TRP A 1 86 ? 28.686 39.355 32.212 1.00 48.38 86 TRP A C 1
ATOM 689 O O . TRP A 1 86 ? 27.609 39.924 32.406 1.00 48.38 86 TRP A O 1
ATOM 699 N N . ALA A 1 87 ? 28.849 38.048 32.438 1.00 53.97 87 ALA A N 1
ATOM 700 C CA . ALA A 1 87 ? 27.746 37.159 32.815 1.00 53.97 87 ALA A CA 1
ATOM 701 C C . ALA A 1 87 ? 26.995 37.613 34.093 1.00 53.97 87 ALA A C 1
ATOM 703 O O . ALA A 1 87 ? 25.770 37.736 34.030 1.00 53.97 87 ALA A O 1
ATOM 704 N N . PRO A 1 88 ? 27.671 38.023 35.190 1.00 50.88 88 PRO A N 1
ATOM 705 C CA . PRO A 1 88 ? 26.987 38.495 36.401 1.00 50.88 88 PRO A CA 1
ATOM 706 C C . PRO A 1 88 ? 26.305 39.863 36.243 1.00 50.88 88 PRO A C 1
ATOM 708 O O . PRO A 1 88 ? 25.522 40.280 37.098 1.00 50.88 88 PRO A O 1
ATOM 711 N N . PHE A 1 89 ? 26.654 40.637 35.210 1.00 49.19 89 PHE A N 1
ATOM 712 C CA . PHE A 1 89 ? 26.038 41.940 34.939 1.00 49.19 89 PHE A CA 1
ATOM 713 C C . PHE A 1 89 ? 24.738 41.778 34.142 1.00 49.19 89 PHE A C 1
ATOM 715 O O . PHE A 1 89 ? 23.755 42.460 34.419 1.00 49.19 89 PHE A O 1
ATOM 722 N N . LEU A 1 90 ? 24.712 40.822 33.210 1.00 46.78 90 LEU A N 1
ATOM 723 C CA . LEU A 1 90 ? 23.529 40.483 32.419 1.00 46.78 90 LEU A CA 1
ATOM 724 C C . LEU A 1 90 ? 22.456 39.772 33.255 1.00 46.78 90 LEU A C 1
ATOM 726 O O . LEU A 1 90 ? 21.288 40.124 33.132 1.00 46.78 90 LEU A O 1
ATOM 730 N N . GLU A 1 91 ? 22.843 38.865 34.159 1.00 49.94 91 GLU A N 1
ATOM 731 C CA . GLU A 1 91 ? 21.909 38.236 35.114 1.00 49.94 91 GLU A CA 1
ATOM 732 C C . GLU A 1 91 ? 21.201 39.281 35.991 1.00 49.94 91 GLU A C 1
ATOM 734 O O . GLU A 1 91 ? 19.990 39.232 36.182 1.00 49.94 91 GLU A O 1
ATOM 739 N N . ARG A 1 92 ? 21.929 40.299 36.467 1.00 50.59 92 ARG A N 1
ATOM 740 C CA . ARG A 1 92 ? 21.346 41.363 37.304 1.00 50.59 92 ARG A CA 1
ATOM 741 C C . ARG A 1 92 ? 20.465 42.342 36.529 1.00 50.59 92 ARG A C 1
ATOM 743 O O . ARG A 1 92 ? 19.506 42.850 37.097 1.00 50.59 92 ARG A O 1
ATOM 750 N N . ALA A 1 93 ? 20.770 42.604 35.259 1.00 48.66 93 ALA A N 1
ATOM 751 C CA . ALA A 1 93 ? 19.979 43.502 34.418 1.00 48.66 93 ALA A CA 1
ATOM 752 C C . ALA A 1 93 ? 18.635 42.888 33.987 1.00 48.66 93 ALA A C 1
ATOM 754 O O . ALA A 1 93 ? 17.667 43.621 33.828 1.00 48.66 93 ALA A O 1
ATOM 755 N N . VAL A 1 94 ? 18.566 41.560 33.836 1.00 46.66 94 VAL A N 1
ATOM 756 C CA . VAL A 1 94 ? 17.330 40.830 33.495 1.00 46.66 94 VAL A CA 1
ATOM 757 C C . VAL A 1 94 ? 16.390 40.711 34.702 1.00 46.66 94 VAL A C 1
ATOM 759 O O . VAL A 1 94 ? 15.179 40.786 34.542 1.00 46.66 94 VAL A O 1
ATOM 762 N N . VAL A 1 95 ? 16.933 40.595 35.919 1.00 50.00 95 VAL A N 1
ATOM 763 C CA . VAL A 1 95 ? 16.140 40.524 37.165 1.00 50.00 95 VAL A CA 1
ATOM 764 C C . VAL A 1 95 ? 15.570 41.888 37.589 1.00 50.00 95 VAL A C 1
ATOM 766 O O . VAL A 1 95 ? 14.592 41.946 38.330 1.00 50.00 95 VAL A O 1
ATOM 769 N N . ALA A 1 96 ? 16.170 42.995 37.144 1.00 46.12 96 ALA A N 1
ATOM 770 C CA . ALA A 1 96 ? 15.854 44.332 37.646 1.00 46.12 96 ALA A CA 1
ATOM 771 C C . ALA A 1 96 ? 14.657 45.032 36.970 1.00 46.12 96 ALA A C 1
ATOM 773 O O . ALA A 1 96 ? 14.288 46.111 37.430 1.00 46.12 96 ALA A O 1
ATOM 774 N N . ASP A 1 97 ? 14.046 44.450 35.931 1.00 48.12 97 ASP A N 1
ATOM 775 C CA . ASP A 1 97 ? 12.882 45.041 35.248 1.00 48.12 97 ASP A CA 1
ATOM 776 C C . ASP A 1 97 ? 11.846 43.970 34.841 1.00 48.12 97 ASP A C 1
ATOM 778 O O . ASP A 1 97 ? 11.786 43.564 33.678 1.00 48.12 97 ASP A O 1
ATOM 782 N N . PRO A 1 98 ? 11.060 43.437 35.797 1.00 45.22 98 PRO A N 1
ATOM 783 C CA . PRO A 1 98 ? 9.896 42.632 35.471 1.00 45.22 98 PRO A CA 1
ATOM 784 C C . PRO A 1 98 ? 8.767 43.574 35.044 1.00 45.22 98 PRO A C 1
ATOM 786 O O . PRO A 1 98 ? 8.103 44.176 35.888 1.00 45.22 98 PRO A O 1
ATOM 789 N N . ASP A 1 99 ? 8.554 43.710 33.738 1.00 45.19 99 ASP A N 1
ATOM 790 C CA . ASP A 1 99 ? 7.328 44.311 33.212 1.00 45.19 99 ASP A CA 1
ATOM 791 C C . ASP A 1 99 ? 6.142 43.416 33.635 1.00 45.19 99 ASP A C 1
ATOM 793 O O . ASP A 1 99 ? 6.114 42.239 33.265 1.00 45.19 99 ASP A O 1
ATOM 797 N N . PRO A 1 100 ? 5.196 43.890 34.469 1.00 44.25 100 PRO A N 1
ATOM 798 C CA . PRO A 1 100 ? 4.182 43.028 35.078 1.00 44.25 100 PRO A CA 1
ATOM 799 C C . PRO A 1 100 ? 3.114 42.502 34.102 1.00 44.25 100 PRO A C 1
ATOM 801 O O . PRO A 1 100 ? 2.303 41.676 34.519 1.00 44.25 100 PRO A O 1
ATOM 804 N N . ASP A 1 101 ? 3.109 42.940 32.837 1.00 42.41 101 ASP A N 1
ATOM 805 C CA . ASP A 1 101 ? 2.105 42.552 31.831 1.00 42.41 101 ASP A CA 1
ATOM 806 C C . ASP A 1 101 ? 2.628 41.624 30.711 1.00 42.41 101 ASP A C 1
ATOM 808 O O . ASP A 1 101 ? 1.853 41.208 29.843 1.00 42.41 101 ASP A O 1
ATOM 812 N N . GLU A 1 102 ? 3.901 41.215 30.738 1.00 43.50 102 GLU A N 1
ATOM 813 C CA . GLU A 1 102 ? 4.411 40.133 29.885 1.00 43.50 102 GLU A CA 1
ATOM 814 C C . GLU A 1 102 ? 4.961 38.995 30.756 1.00 43.50 102 GLU A C 1
ATOM 816 O O . GLU A 1 102 ? 5.933 39.169 31.485 1.00 43.50 102 GLU A O 1
ATOM 821 N N . ASP A 1 103 ? 4.360 37.800 30.661 1.00 41.78 103 ASP A N 1
ATOM 822 C CA . ASP A 1 103 ? 4.949 36.556 31.174 1.00 41.78 103 ASP A CA 1
ATOM 823 C C . ASP A 1 103 ? 6.280 36.309 30.436 1.00 41.78 103 ASP A C 1
ATOM 825 O O . ASP A 1 103 ? 6.337 35.631 29.403 1.00 41.78 103 ASP A O 1
ATOM 829 N N . VAL A 1 104 ? 7.365 36.904 30.938 1.00 43.06 104 VAL A N 1
ATOM 830 C CA . VAL A 1 104 ? 8.724 36.662 30.457 1.00 43.06 104 VAL A CA 1
ATOM 831 C C . VAL A 1 104 ? 9.088 35.229 30.830 1.00 43.06 104 VAL A C 1
ATOM 833 O O . VAL A 1 104 ? 9.462 34.905 31.955 1.00 43.06 104 VAL A O 1
ATOM 836 N N . ASP A 1 105 ? 8.924 34.356 29.844 1.00 47.84 105 ASP A N 1
ATOM 837 C CA . ASP A 1 105 ? 9.210 32.930 29.892 1.00 47.84 105 ASP A CA 1
ATOM 838 C C . ASP A 1 105 ? 10.645 32.675 30.398 1.00 47.84 105 ASP A C 1
ATOM 840 O O . ASP A 1 105 ? 11.616 33.159 29.798 1.00 47.84 105 ASP A O 1
ATOM 844 N N . MET A 1 106 ? 10.795 31.888 31.477 1.00 46.66 106 MET A N 1
ATOM 845 C CA . MET A 1 106 ? 12.093 31.498 32.067 1.00 46.66 106 MET A CA 1
ATOM 846 C C . MET A 1 106 ? 13.042 30.824 31.056 1.00 46.66 106 MET A C 1
ATOM 848 O O . MET A 1 106 ? 14.250 30.703 31.287 1.00 46.66 106 MET A O 1
ATOM 852 N N . ASP A 1 107 ? 12.521 30.391 29.908 1.00 45.41 107 ASP A N 1
ATOM 853 C CA . ASP A 1 107 ? 13.310 29.869 28.798 1.00 45.41 107 ASP A CA 1
ATOM 854 C C . ASP A 1 107 ? 14.195 30.937 28.120 1.00 45.41 107 ASP A C 1
ATOM 856 O O . ASP A 1 107 ? 15.225 30.598 27.529 1.00 45.41 107 ASP A O 1
ATOM 860 N N . SER A 1 108 ? 13.874 32.229 28.224 1.00 45.94 108 SER A N 1
ATOM 861 C CA . SER A 1 108 ? 14.632 33.319 27.584 1.00 45.94 108 SER A CA 1
ATOM 862 C C . SER A 1 108 ? 16.002 33.545 28.238 1.00 45.94 108 SER A C 1
ATOM 864 O O . SER A 1 108 ? 17.019 33.644 27.544 1.00 45.94 108 SER A O 1
ATOM 866 N N . GLU A 1 109 ? 16.047 33.529 29.571 1.00 44.91 109 GLU A N 1
ATOM 867 C CA . GLU A 1 109 ? 17.266 33.656 30.380 1.00 44.91 109 GLU A CA 1
ATOM 868 C C . GLU A 1 109 ? 18.210 32.464 30.154 1.00 44.91 109 GLU A C 1
ATOM 870 O O . GLU A 1 109 ? 19.387 32.633 29.808 1.00 44.91 109 GLU A O 1
ATOM 875 N N . ARG A 1 110 ? 17.664 31.238 30.207 1.00 48.25 110 ARG A N 1
ATOM 876 C CA . ARG A 1 110 ? 18.415 30.003 29.921 1.00 48.25 110 ARG A CA 1
ATOM 877 C C . ARG A 1 110 ? 19.012 29.997 28.519 1.00 48.25 110 ARG A C 1
ATOM 879 O O . ARG A 1 110 ? 20.113 29.480 28.326 1.00 48.25 110 ARG A O 1
ATOM 886 N N . ASN A 1 111 ? 18.323 30.575 27.537 1.00 46.00 111 ASN A N 1
ATOM 887 C CA . ASN A 1 111 ? 18.791 30.609 26.155 1.00 46.00 111 ASN A CA 1
ATOM 888 C C . ASN A 1 111 ? 19.962 31.579 25.930 1.00 46.00 111 ASN A C 1
ATOM 890 O O . ASN A 1 111 ? 20.865 31.249 25.151 1.00 46.00 111 ASN A O 1
ATOM 894 N N . ILE A 1 112 ? 19.982 32.733 26.610 1.00 45.31 112 ILE A N 1
ATOM 895 C CA . ILE A 1 112 ? 21.081 33.712 26.523 1.00 45.31 112 ILE A CA 1
ATOM 896 C C . ILE A 1 112 ? 22.336 33.153 27.194 1.00 45.31 112 ILE A C 1
ATOM 898 O O . ILE A 1 112 ? 23.395 33.107 26.560 1.00 45.31 112 ILE A O 1
ATOM 902 N N . ILE A 1 113 ? 22.200 32.632 28.417 1.00 50.56 113 ILE A N 1
ATOM 903 C CA . ILE A 1 113 ? 23.310 32.022 29.160 1.00 50.56 113 ILE A CA 1
ATOM 904 C C . ILE A 1 113 ? 23.867 30.826 28.376 1.00 50.56 113 ILE A C 1
ATOM 906 O O . ILE A 1 113 ? 25.057 30.794 28.064 1.00 50.56 113 ILE A O 1
ATOM 910 N N . ALA A 1 114 ? 23.009 29.908 27.910 1.00 50.91 114 ALA A N 1
ATOM 911 C CA . ALA A 1 114 ? 23.439 28.785 27.071 1.00 50.91 114 ALA A CA 1
ATOM 912 C C . ALA A 1 114 ? 24.082 29.236 25.744 1.00 50.91 114 ALA A C 1
ATOM 914 O O . ALA A 1 114 ? 24.901 28.523 25.159 1.00 50.91 114 ALA A O 1
ATOM 915 N N . GLY A 1 115 ? 23.699 30.401 25.215 1.00 46.44 115 GLY A N 1
ATOM 916 C CA . GLY A 1 115 ? 24.337 31.042 24.066 1.00 46.44 115 GLY A CA 1
ATOM 917 C C . GLY A 1 115 ? 25.779 31.459 24.356 1.00 46.44 115 GLY A C 1
ATOM 918 O O . GLY A 1 115 ? 26.681 31.050 23.624 1.00 46.44 115 GLY A O 1
ATOM 919 N N . MET A 1 116 ? 26.001 32.212 25.435 1.00 47.84 116 MET A N 1
ATOM 920 C CA . MET A 1 116 ? 27.330 32.695 25.831 1.00 47.84 116 MET A CA 1
ATOM 921 C C . MET A 1 116 ? 28.260 31.550 26.238 1.00 47.84 116 MET A C 1
ATOM 923 O O . MET A 1 116 ? 29.411 31.523 25.803 1.00 47.84 116 MET A O 1
ATOM 927 N N . THR A 1 117 ? 27.747 30.543 26.954 1.00 53.09 117 THR A N 1
ATOM 928 C CA . THR A 1 117 ? 28.509 29.331 27.292 1.00 53.09 117 THR A CA 1
ATOM 929 C C . THR A 1 117 ? 29.041 28.643 26.037 1.00 53.09 117 THR A C 1
ATOM 931 O O . THR A 1 117 ? 30.211 28.282 25.991 1.00 53.09 117 THR A O 1
ATOM 934 N N . ARG A 1 118 ? 28.234 28.529 24.971 1.00 49.94 118 ARG A N 1
ATOM 935 C CA . ARG A 1 118 ? 28.679 27.926 23.701 1.00 49.94 118 ARG A CA 1
ATOM 936 C C . ARG A 1 118 ? 29.783 28.727 23.010 1.00 49.94 118 ARG A C 1
ATOM 938 O O . ARG A 1 118 ? 30.653 28.118 22.396 1.00 49.94 118 ARG A O 1
ATOM 945 N N . VAL A 1 119 ? 29.751 30.060 23.088 1.00 46.25 119 VAL A N 1
ATOM 946 C CA . VAL A 1 119 ? 30.794 30.927 22.507 1.00 46.25 119 VAL A CA 1
ATOM 947 C C . VAL A 1 119 ? 32.105 30.767 23.266 1.00 46.25 119 VAL A C 1
ATOM 949 O O . VAL A 1 119 ? 33.136 30.537 22.638 1.00 46.25 119 VAL A O 1
ATOM 952 N N . VAL A 1 120 ? 32.052 30.799 24.599 1.00 55.28 120 VAL A N 1
ATOM 953 C CA . VAL A 1 120 ? 33.208 30.521 25.459 1.00 55.28 120 VAL A CA 1
ATOM 954 C C . VAL A 1 120 ? 33.796 29.152 25.129 1.00 55.28 120 VAL A C 1
ATOM 956 O O . VAL A 1 120 ? 34.979 29.071 24.844 1.00 55.28 120 VAL A O 1
ATOM 959 N N . THR A 1 121 ? 32.980 28.094 25.051 1.00 58.78 121 THR A N 1
ATOM 960 C CA . THR A 1 121 ? 33.468 26.740 24.731 1.00 58.78 121 THR A CA 1
ATOM 961 C C . THR A 1 121 ? 34.210 26.676 23.392 1.00 58.78 121 THR A C 1
ATOM 963 O O . THR A 1 121 ? 35.207 25.967 23.273 1.00 58.78 121 THR A O 1
ATOM 966 N N . VAL A 1 122 ? 33.753 27.414 22.375 1.00 50.03 122 VAL A N 1
ATOM 967 C CA . VAL A 1 122 ? 34.436 27.473 21.072 1.00 50.03 122 VAL A CA 1
ATOM 968 C C . VAL A 1 122 ? 35.761 28.227 21.174 1.00 50.03 122 VAL A C 1
ATOM 970 O O . VAL A 1 122 ? 36.760 27.749 20.642 1.00 50.03 122 VAL A O 1
ATOM 973 N N . LEU A 1 123 ? 35.787 29.368 21.869 1.00 50.00 123 LEU A N 1
ATOM 974 C CA . LEU A 1 123 ? 37.005 30.158 22.058 1.00 50.00 123 LEU A CA 1
ATOM 975 C C . LEU A 1 123 ? 38.041 29.405 22.900 1.00 50.00 123 LEU A C 1
ATOM 977 O O . LEU A 1 123 ? 39.212 29.390 22.535 1.00 50.00 123 LEU A O 1
ATOM 981 N N . THR A 1 124 ? 37.619 28.718 23.961 1.00 67.81 124 THR A N 1
ATOM 982 C CA . THR A 1 124 ? 38.490 27.858 24.773 1.00 67.81 124 THR A CA 1
ATOM 983 C C . THR A 1 124 ? 39.062 26.725 23.929 1.00 67.81 124 THR A C 1
ATOM 985 O O . THR A 1 124 ? 40.265 26.514 23.936 1.00 67.81 124 THR A O 1
ATOM 988 N N . SER A 1 125 ? 38.253 26.079 23.082 1.00 60.75 125 SER A N 1
ATOM 989 C CA . SER A 1 125 ? 38.760 25.054 22.161 1.00 60.75 125 SER A CA 1
ATOM 990 C C . SER A 1 125 ? 39.793 25.593 21.163 1.00 60.75 125 SER A C 1
ATOM 992 O O . SER A 1 125 ? 40.649 24.828 20.716 1.00 60.75 125 SER A O 1
ATOM 994 N N . TRP A 1 126 ? 39.708 26.866 20.768 1.00 57.34 126 TRP A N 1
ATOM 995 C CA . TRP A 1 126 ? 40.714 27.503 19.911 1.00 57.34 126 TRP A CA 1
ATOM 996 C C . TRP A 1 126 ? 41.976 27.856 20.692 1.00 57.34 126 TRP A C 1
ATOM 998 O O . TRP A 1 126 ? 43.073 27.625 20.191 1.00 57.34 126 TRP A O 1
ATOM 1008 N N . GLN A 1 127 ? 41.823 28.347 21.922 1.00 69.38 127 GLN A N 1
ATOM 1009 C CA . GLN A 1 127 ? 42.930 28.579 22.844 1.00 69.38 127 GLN A CA 1
ATOM 1010 C C . GLN A 1 127 ? 43.712 27.284 23.105 1.00 69.38 127 GLN A C 1
ATOM 1012 O O . GLN A 1 127 ? 44.934 27.279 23.001 1.00 69.38 127 GLN A O 1
ATOM 1017 N N . ASP A 1 128 ? 43.007 26.179 23.355 1.00 69.44 128 ASP A N 1
ATOM 1018 C CA . ASP A 1 128 ? 43.591 24.857 23.592 1.00 69.44 128 ASP A CA 1
ATOM 1019 C C . ASP A 1 128 ? 44.344 24.341 22.361 1.00 69.44 128 ASP A C 1
ATOM 1021 O O . ASP A 1 128 ? 45.443 23.800 22.495 1.00 69.44 128 ASP A O 1
ATOM 1025 N N . ALA A 1 129 ? 43.780 24.543 21.163 1.00 61.50 129 ALA A N 1
ATOM 1026 C CA . ALA A 1 129 ? 44.405 24.153 19.901 1.00 61.50 129 ALA A CA 1
ATOM 1027 C C . ALA A 1 129 ? 45.682 24.957 19.608 1.00 61.50 129 ALA A C 1
ATOM 1029 O O . ALA A 1 129 ? 46.668 24.384 19.147 1.00 61.50 129 ALA A O 1
ATOM 1030 N N . LEU A 1 130 ? 45.683 26.262 19.905 1.00 59.09 130 LEU A N 1
ATOM 1031 C CA . LEU A 1 130 ? 46.876 27.111 19.807 1.00 59.09 130 LEU A CA 1
ATOM 1032 C C . LEU A 1 130 ? 47.930 26.751 20.864 1.00 59.09 130 LEU A C 1
ATOM 1034 O O . LEU A 1 130 ? 49.119 26.874 20.597 1.00 59.09 130 LEU A O 1
ATOM 1038 N N . ALA A 1 131 ? 47.509 26.232 22.020 1.00 72.75 131 ALA A N 1
ATOM 1039 C CA . ALA A 1 131 ? 48.396 25.714 23.063 1.00 72.75 131 ALA A CA 1
ATOM 1040 C C . ALA A 1 131 ? 49.019 24.340 22.729 1.00 72.75 131 ALA A C 1
ATOM 1042 O O . ALA A 1 131 ? 49.725 23.766 23.555 1.00 72.75 131 ALA A O 1
ATOM 1043 N N . GLY A 1 132 ? 48.726 23.771 21.552 1.00 69.56 132 GLY A N 1
ATOM 1044 C CA . GLY A 1 132 ? 49.182 22.435 21.156 1.00 69.56 132 GLY A CA 1
ATOM 1045 C C . GLY A 1 132 ? 48.383 21.284 21.779 1.00 69.56 132 GLY A C 1
ATOM 1046 O O . GLY A 1 132 ? 48.738 20.117 21.606 1.00 69.56 132 GLY A O 1
ATOM 1047 N N . THR A 1 133 ? 47.282 21.579 22.471 1.00 67.62 133 THR A N 1
ATOM 1048 C CA . THR A 1 133 ? 46.385 20.573 23.052 1.00 67.62 133 THR A CA 1
ATOM 1049 C C . THR A 1 133 ? 45.388 20.112 21.982 1.00 67.62 133 THR A C 1
ATOM 1051 O O . THR A 1 133 ? 44.754 20.951 21.335 1.00 67.62 133 THR A O 1
ATOM 1054 N N . PRO A 1 134 ? 45.199 18.799 21.743 1.00 52.47 134 PRO A N 1
ATOM 1055 C CA . PRO A 1 134 ? 44.225 18.332 20.762 1.00 52.47 134 PRO A CA 1
ATOM 1056 C C . PRO A 1 134 ? 42.823 18.784 21.183 1.00 52.47 134 PRO A C 1
ATOM 1058 O O . PRO A 1 134 ? 42.335 18.377 22.235 1.00 52.47 134 PRO A O 1
ATOM 1061 N N . ALA A 1 135 ? 42.190 19.629 20.360 1.00 51.69 135 ALA A N 1
ATOM 1062 C CA . ALA A 1 135 ? 40.871 20.196 20.632 1.00 51.69 135 ALA A CA 1
ATOM 1063 C C . ALA A 1 135 ? 39.901 19.102 21.109 1.00 51.69 135 ALA A C 1
ATOM 1065 O O . ALA A 1 135 ? 39.616 18.149 20.371 1.00 51.69 135 ALA A O 1
ATOM 1066 N N . THR A 1 136 ? 39.408 19.230 22.346 1.00 47.53 136 THR A N 1
ATOM 1067 C CA . THR A 1 136 ? 38.409 18.318 22.909 1.00 47.53 136 THR A CA 1
ATOM 1068 C C . THR A 1 136 ? 37.236 18.250 21.941 1.00 47.53 136 THR A C 1
ATOM 1070 O O . THR A 1 136 ? 36.713 19.266 21.490 1.00 47.53 136 THR A O 1
ATOM 1073 N N . SER A 1 137 ? 36.909 17.030 21.512 1.00 42.56 137 SER A N 1
ATOM 1074 C CA . SER A 1 137 ? 36.132 16.755 20.307 1.00 42.56 137 SER A CA 1
ATOM 1075 C C . SER A 1 137 ? 34.913 17.670 20.147 1.00 42.56 137 SER A C 1
ATOM 1077 O O . SER A 1 137 ? 33.863 17.433 20.749 1.00 42.56 137 SER A O 1
ATOM 1079 N N . LEU A 1 138 ? 35.022 18.669 19.265 1.00 42.47 138 LEU A N 1
ATOM 1080 C CA . LEU A 1 138 ? 33.872 19.336 18.667 1.00 42.47 138 LEU A CA 1
ATOM 1081 C C . LEU A 1 138 ? 32.974 18.234 18.103 1.00 42.47 138 LEU A C 1
ATOM 1083 O O . LEU A 1 138 ? 33.341 17.555 17.138 1.00 42.47 138 LEU A O 1
ATOM 1087 N N . GLY A 1 139 ? 31.818 18.020 18.742 1.00 38.88 139 GLY A N 1
ATOM 1088 C CA . GLY A 1 139 ? 30.818 17.063 18.291 1.00 38.88 139 GLY A CA 1
ATOM 1089 C C . GLY A 1 139 ? 30.635 17.210 16.782 1.00 38.88 139 GLY A C 1
ATOM 1090 O O . GLY A 1 139 ? 30.422 18.316 16.282 1.00 38.88 139 GLY A O 1
ATOM 1091 N N . LYS A 1 140 ? 30.779 16.095 16.055 1.00 36.62 140 LYS A N 1
ATOM 1092 C CA . LYS A 1 140 ? 30.883 15.980 14.585 1.00 36.62 140 LYS A CA 1
ATOM 1093 C C . LYS A 1 140 ? 29.661 16.493 13.782 1.00 36.62 140 LYS A C 1
ATOM 1095 O O . LYS A 1 140 ? 29.453 16.076 12.649 1.00 36.62 140 LYS A O 1
ATOM 1100 N N . GLY A 1 141 ? 28.853 17.404 14.323 1.00 35.41 141 GLY A N 1
ATOM 1101 C CA . GLY A 1 141 ? 27.671 17.994 13.693 1.00 35.41 141 GLY A CA 1
ATOM 1102 C C . GLY A 1 141 ? 27.789 19.458 13.239 1.00 35.41 141 GLY A C 1
ATOM 1103 O O . GLY A 1 141 ? 26.833 19.960 12.657 1.00 35.41 141 GLY A O 1
ATOM 1104 N N . SER A 1 142 ? 28.896 20.179 13.468 1.00 37.47 142 SER A N 1
ATOM 1105 C CA . SER A 1 142 ? 28.895 21.650 13.283 1.00 37.47 142 SER A CA 1
ATOM 1106 C C . SER A 1 142 ? 29.391 22.180 11.928 1.00 37.47 142 SER A C 1
ATOM 1108 O O . SER A 1 142 ? 29.083 23.323 11.588 1.00 37.47 142 SER A O 1
ATOM 1110 N N . ARG A 1 143 ? 30.062 21.380 11.083 1.00 36.75 143 ARG A N 1
ATOM 1111 C CA . ARG A 1 143 ? 30.537 21.871 9.766 1.00 36.75 143 ARG A CA 1
ATOM 1112 C C . ARG A 1 143 ? 29.413 22.105 8.739 1.00 36.75 143 ARG A C 1
ATOM 1114 O O . ARG A 1 143 ? 29.585 22.912 7.837 1.00 36.75 143 ARG A O 1
ATOM 1121 N N . MET A 1 144 ? 28.228 21.509 8.920 1.00 33.66 144 MET A N 1
ATOM 1122 C CA . MET A 1 144 ? 27.040 21.770 8.079 1.00 33.66 144 MET A CA 1
ATOM 1123 C C . MET A 1 144 ? 26.325 23.102 8.390 1.00 33.66 144 MET A C 1
ATOM 1125 O O . MET A 1 144 ? 25.352 23.446 7.715 1.00 33.66 144 MET A O 1
ATOM 1129 N N . HIS A 1 145 ? 26.751 23.852 9.414 1.00 38.09 145 HIS A N 1
ATOM 1130 C CA . HIS A 1 145 ? 25.977 24.987 9.927 1.00 38.09 145 HIS A CA 1
ATOM 1131 C C . HIS A 1 145 ? 26.588 26.380 9.727 1.00 38.09 145 HIS A C 1
ATOM 1133 O O . HIS A 1 145 ? 25.840 27.344 9.896 1.00 38.09 145 HIS A O 1
ATOM 1139 N N . SER A 1 146 ? 27.850 26.533 9.300 1.00 42.91 146 SER A N 1
ATOM 1140 C CA . SER A 1 146 ? 28.429 27.868 9.043 1.00 42.91 146 SER A CA 1
ATOM 1141 C C . SER A 1 146 ? 28.293 28.314 7.578 1.00 42.91 146 SER A C 1
ATOM 1143 O O . SER A 1 146 ? 27.688 29.355 7.326 1.00 42.91 146 SER A O 1
ATOM 1145 N N . ALA A 1 147 ? 28.708 27.504 6.598 1.00 34.31 147 ALA A N 1
ATOM 1146 C CA . ALA A 1 147 ? 28.633 27.853 5.170 1.00 34.31 147 ALA A CA 1
ATOM 1147 C C . ALA A 1 147 ? 27.184 27.997 4.654 1.00 34.31 147 ALA A C 1
ATOM 1149 O O . ALA A 1 147 ? 26.852 28.969 3.980 1.00 34.31 147 ALA A O 1
ATOM 1150 N N . ALA A 1 148 ? 26.274 27.106 5.071 1.00 37.72 148 ALA A N 1
ATOM 1151 C CA . ALA A 1 148 ? 24.851 27.150 4.706 1.00 37.72 148 ALA A CA 1
ATOM 1152 C C . ALA A 1 148 ? 24.057 28.288 5.389 1.00 37.72 148 ALA A C 1
ATOM 1154 O O . ALA A 1 148 ? 22.959 28.629 4.939 1.00 37.72 148 ALA A O 1
ATOM 1155 N N . LYS A 1 149 ? 24.577 28.873 6.483 1.00 41.50 149 LYS A N 1
ATOM 1156 C CA . LYS A 1 149 ? 24.036 30.103 7.097 1.00 41.50 149 LYS A CA 1
ATOM 1157 C C . LYS A 1 149 ? 24.583 31.340 6.382 1.00 41.50 149 LYS A C 1
ATOM 1159 O O . LYS A 1 149 ? 23.789 32.191 5.994 1.00 41.50 149 LYS A O 1
ATOM 1164 N N . LEU A 1 150 ? 25.891 31.390 6.120 1.00 37.19 150 LEU A N 1
ATOM 1165 C CA . LEU A 1 150 ? 26.558 32.475 5.390 1.00 37.19 150 LEU A CA 1
ATOM 1166 C C . LEU A 1 150 ? 25.974 32.655 3.971 1.00 37.19 150 LEU A C 1
ATOM 1168 O O . LEU A 1 150 ? 25.514 33.741 3.621 1.00 37.19 150 LEU A O 1
ATOM 1172 N N . LEU A 1 151 ? 25.847 31.562 3.206 1.00 38.03 151 LEU A N 1
ATOM 1173 C CA . LEU A 1 151 ? 25.246 31.532 1.863 1.00 38.03 151 LEU A CA 1
ATOM 1174 C C . LEU A 1 151 ? 23.718 31.713 1.863 1.00 38.03 151 LEU A C 1
ATOM 1176 O O . LEU A 1 151 ? 23.142 31.980 0.815 1.00 38.03 151 LEU A O 1
ATOM 1180 N N . LYS A 1 152 ? 23.024 31.607 3.006 1.00 40.72 152 LYS A N 1
ATOM 1181 C CA . LYS A 1 152 ? 21.598 31.979 3.120 1.00 40.72 152 LYS A CA 1
ATOM 1182 C C . LYS A 1 152 ? 21.398 33.471 3.372 1.00 40.72 152 LYS A C 1
ATOM 1184 O O . LYS A 1 152 ? 20.386 34.009 2.928 1.00 40.72 152 LYS A O 1
ATOM 1189 N N . TYR A 1 153 ? 22.335 34.119 4.065 1.00 38.94 153 TYR A N 1
ATOM 1190 C CA . TYR A 1 153 ? 22.255 35.537 4.418 1.00 38.94 153 TYR A CA 1
ATOM 1191 C C . TYR A 1 153 ? 22.840 36.446 3.327 1.00 38.94 153 TYR A C 1
ATOM 1193 O O . TYR A 1 153 ? 22.163 37.394 2.932 1.00 38.94 153 TYR A O 1
ATOM 1201 N N . LEU A 1 154 ? 23.981 36.082 2.722 1.00 35.97 154 LEU A N 1
ATOM 1202 C CA . LEU A 1 154 ? 24.550 36.753 1.533 1.00 35.97 154 LEU A CA 1
ATOM 1203 C C . LEU A 1 154 ? 23.605 36.713 0.321 1.00 35.97 154 LEU A C 1
ATOM 1205 O O . LEU A 1 154 ? 23.512 37.641 -0.479 1.00 35.97 154 LEU A O 1
ATOM 1209 N N . ARG A 1 155 ? 22.838 35.632 0.207 1.00 37.06 155 ARG A N 1
ATOM 1210 C CA . ARG A 1 155 ? 21.896 35.402 -0.892 1.00 37.06 155 ARG A CA 1
ATOM 1211 C C . ARG A 1 155 ? 20.541 36.086 -0.673 1.00 37.06 155 ARG A C 1
ATOM 1213 O O . ARG A 1 155 ? 19.759 36.204 -1.610 1.00 37.06 155 ARG A O 1
ATOM 1220 N N . ALA A 1 156 ? 20.264 36.558 0.546 1.00 35.12 156 ALA A N 1
ATOM 1221 C CA . ALA A 1 156 ? 19.082 37.353 0.883 1.00 35.12 156 ALA A CA 1
ATOM 1222 C C . ALA A 1 156 ? 19.341 38.867 0.785 1.00 35.12 156 ALA A C 1
ATOM 1224 O O . ALA A 1 156 ? 18.420 39.610 0.449 1.00 35.12 156 ALA A O 1
ATOM 1225 N N . SER A 1 157 ? 20.576 39.309 1.044 1.00 37.38 157 SER A N 1
ATOM 1226 C CA . SER A 1 157 ? 20.990 40.716 1.003 1.00 37.38 157 SER A CA 1
ATOM 1227 C C . SER A 1 157 ? 21.231 41.231 -0.409 1.00 37.38 157 SER A C 1
ATOM 1229 O O . SER A 1 157 ? 20.956 42.391 -0.687 1.00 37.38 157 SER A O 1
ATOM 1231 N N . TRP A 1 158 ? 21.669 40.385 -1.341 1.00 35.75 158 TRP A N 1
ATOM 1232 C CA . TRP A 1 158 ? 21.898 40.874 -2.694 1.00 35.75 158 TRP A CA 1
ATOM 1233 C C . TRP A 1 158 ? 20.556 41.283 -3.343 1.00 35.75 158 TRP A C 1
ATOM 1235 O O . TRP A 1 158 ? 20.478 42.337 -3.949 1.00 35.75 158 TRP A O 1
ATOM 1245 N N . TYR A 1 159 ? 19.446 40.564 -3.138 1.00 34.97 159 TYR A N 1
ATOM 1246 C CA . TYR A 1 159 ? 18.234 40.635 -3.975 1.00 34.97 159 TYR A CA 1
ATOM 1247 C C . TYR A 1 159 ? 17.276 41.848 -3.906 1.00 34.97 159 TYR A C 1
ATOM 1249 O O . TYR A 1 159 ? 16.219 41.823 -4.544 1.00 34.97 159 TYR A O 1
ATOM 1257 N N . ALA A 1 160 ? 17.596 42.931 -3.201 1.00 33.28 160 ALA A N 1
ATOM 1258 C CA . ALA A 1 160 ? 16.639 44.007 -2.923 1.00 33.28 160 ALA A CA 1
ATOM 1259 C C . ALA A 1 160 ? 16.884 45.318 -3.657 1.00 33.28 160 ALA A C 1
ATOM 1261 O O . ALA A 1 160 ? 17.571 46.200 -3.163 1.00 33.28 160 ALA A O 1
ATOM 1262 N N . GLY A 1 161 ? 16.208 45.515 -4.785 1.00 32.88 161 GLY A N 1
ATOM 1263 C CA . GLY A 1 161 ? 16.176 46.807 -5.483 1.00 32.88 161 GLY A CA 1
ATOM 1264 C C . GLY A 1 161 ? 15.332 47.909 -4.811 1.00 32.88 161 GLY A C 1
ATOM 1265 O O . GLY A 1 161 ? 14.682 48.659 -5.524 1.00 32.88 161 GLY A O 1
ATOM 1266 N N . SER A 1 162 ? 15.277 47.993 -3.473 1.00 37.94 162 SER A N 1
ATOM 1267 C CA . SER A 1 162 ? 14.900 49.216 -2.734 1.00 37.94 162 SER A CA 1
ATOM 1268 C C . SER A 1 162 ? 15.442 49.138 -1.300 1.00 37.94 162 SER A C 1
ATOM 1270 O O . SER A 1 162 ? 15.217 48.160 -0.580 1.00 37.94 162 SER A O 1
ATOM 1272 N N . THR A 1 163 ? 16.189 50.171 -0.922 1.00 37.44 163 THR A N 1
ATOM 1273 C CA . THR A 1 163 ? 17.263 50.206 0.084 1.00 37.44 163 THR A CA 1
ATOM 1274 C C . THR A 1 163 ? 16.812 50.081 1.547 1.00 37.44 163 THR A C 1
ATOM 1276 O O . THR A 1 163 ? 17.506 49.464 2.347 1.00 37.44 163 THR A O 1
ATOM 1279 N N . ASN A 1 164 ? 15.612 50.535 1.918 1.00 38.25 164 ASN A N 1
ATOM 1280 C CA . ASN A 1 164 ? 15.277 50.766 3.340 1.00 38.25 164 ASN A CA 1
ATOM 1281 C C . ASN A 1 164 ? 14.848 49.524 4.151 1.00 38.25 164 ASN A C 1
ATOM 1283 O O . ASN A 1 164 ? 14.793 49.571 5.375 1.00 38.25 164 ASN A O 1
ATOM 1287 N N . ARG A 1 165 ? 14.513 48.401 3.502 1.00 39.78 165 ARG A N 1
ATOM 1288 C CA . ARG A 1 165 ? 14.155 47.132 4.186 1.00 39.78 165 ARG A CA 1
ATOM 1289 C C . ARG A 1 165 ? 15.245 46.072 4.103 1.00 39.78 165 ARG A C 1
ATOM 1291 O O . ARG A 1 165 ? 15.211 45.092 4.844 1.00 39.78 165 ARG A O 1
ATOM 1298 N N . LEU A 1 166 ? 16.191 46.275 3.194 1.00 40.56 166 LEU A N 1
ATOM 1299 C CA . LEU A 1 166 ? 17.427 45.515 3.133 1.00 40.56 166 LEU A CA 1
ATOM 1300 C C . LEU A 1 166 ? 18.301 45.833 4.344 1.00 40.56 166 LEU A C 1
ATOM 1302 O O . LEU A 1 166 ? 18.894 44.935 4.932 1.00 40.56 166 LEU A O 1
ATOM 1306 N N . ASP A 1 167 ? 18.265 47.101 4.741 1.00 41.44 167 ASP A N 1
ATOM 1307 C CA . ASP A 1 167 ? 19.121 47.690 5.744 1.00 41.44 167 ASP A CA 1
ATOM 1308 C C . ASP A 1 167 ? 19.008 46.964 7.088 1.00 41.44 167 ASP A C 1
ATOM 1310 O O . ASP A 1 167 ? 19.974 46.357 7.511 1.00 41.44 167 ASP A O 1
ATOM 1314 N N . VAL A 1 168 ? 17.827 46.840 7.703 1.00 41.16 168 VAL A N 1
ATOM 1315 C CA . VAL A 1 168 ? 17.665 46.206 9.035 1.00 41.16 168 VAL A CA 1
ATOM 1316 C C . VAL A 1 168 ? 18.065 44.727 9.097 1.00 41.16 168 VAL A C 1
ATOM 1318 O O . VAL A 1 168 ? 18.618 44.279 10.101 1.00 41.16 168 VAL A O 1
ATOM 1321 N N . VAL A 1 169 ? 17.830 43.958 8.031 1.00 40.88 169 VAL A N 1
ATOM 1322 C CA . VAL A 1 169 ? 18.291 42.559 7.976 1.00 40.88 169 VAL A CA 1
ATOM 1323 C C . VAL A 1 169 ? 19.786 42.480 7.699 1.00 40.88 169 VAL A C 1
ATOM 1325 O O . VAL A 1 169 ? 20.439 41.607 8.268 1.00 40.88 169 VAL A O 1
ATOM 1328 N N . MET A 1 170 ? 20.347 43.410 6.923 1.00 41.66 170 MET A N 1
ATOM 1329 C CA . MET A 1 170 ? 21.792 43.601 6.836 1.00 41.66 170 MET A CA 1
ATOM 1330 C C . MET A 1 170 ? 22.376 43.986 8.196 1.00 41.66 170 MET A C 1
ATOM 1332 O O . MET A 1 170 ? 23.326 43.340 8.605 1.00 41.66 170 MET A O 1
ATOM 1336 N N . LYS A 1 171 ? 21.784 44.927 8.948 1.00 47.16 171 LYS A N 1
ATOM 1337 C CA . LYS A 1 171 ? 22.296 45.374 10.253 1.00 47.16 171 LYS A CA 1
ATOM 1338 C C . LYS A 1 171 ? 22.368 44.225 11.238 1.00 47.16 171 LYS A C 1
ATOM 1340 O O . LYS A 1 171 ? 23.428 43.977 11.790 1.00 47.16 171 LYS A O 1
ATOM 1345 N N . HIS A 1 172 ? 21.293 43.458 11.399 1.00 41.06 172 HIS A N 1
ATOM 1346 C CA . HIS A 1 172 ? 21.316 42.312 12.308 1.00 41.06 172 HIS A CA 1
ATOM 1347 C C . HIS A 1 172 ? 22.200 41.165 11.821 1.00 41.06 172 HIS A C 1
ATOM 1349 O O . HIS A 1 172 ? 22.797 40.483 12.645 1.00 41.06 172 HIS A O 1
ATOM 1355 N N . SER A 1 173 ? 22.335 40.967 10.508 1.00 40.81 173 SER A N 1
ATOM 1356 C CA . SER A 1 173 ? 23.243 39.946 9.972 1.00 40.81 173 SER A CA 1
ATOM 1357 C C . SER A 1 173 ? 24.715 40.367 10.086 1.00 40.81 173 SER A C 1
ATOM 1359 O O . SER A 1 173 ? 25.549 39.512 10.343 1.00 40.81 173 SER A O 1
ATOM 1361 N N . ILE A 1 174 ? 25.027 41.663 9.956 1.00 40.91 174 ILE A N 1
ATOM 1362 C CA . ILE A 1 174 ? 26.359 42.268 10.138 1.00 40.91 174 ILE A CA 1
ATOM 1363 C C . ILE A 1 174 ? 26.739 42.257 11.627 1.00 40.91 174 ILE A C 1
ATOM 1365 O O . ILE A 1 174 ? 27.828 41.814 11.967 1.00 40.91 174 ILE A O 1
ATOM 1369 N N . LEU A 1 175 ? 25.817 42.632 12.523 1.00 40.69 175 LEU A N 1
ATOM 1370 C CA . LEU A 1 175 ? 25.996 42.589 13.984 1.00 40.69 175 LEU A CA 1
ATOM 1371 C C . LEU A 1 175 ? 26.139 41.157 14.533 1.00 40.69 175 LEU A C 1
ATOM 1373 O O . LEU A 1 175 ? 26.841 40.954 15.516 1.00 40.69 175 LEU A O 1
ATOM 1377 N N . ALA A 1 176 ? 25.472 40.167 13.927 1.00 37.16 176 ALA A N 1
ATOM 1378 C CA . ALA A 1 176 ? 25.511 38.768 14.374 1.00 37.16 176 ALA A CA 1
ATOM 1379 C C . ALA A 1 176 ? 26.644 37.940 13.743 1.00 37.16 176 ALA A C 1
ATOM 1381 O O . ALA A 1 176 ? 26.932 36.843 14.223 1.00 37.16 176 ALA A O 1
ATOM 1382 N N . ALA A 1 177 ? 27.246 38.422 12.651 1.00 36.03 177 ALA A N 1
ATOM 1383 C CA . ALA A 1 177 ? 28.299 37.720 11.916 1.00 36.03 177 ALA A CA 1
ATOM 1384 C C . ALA A 1 177 ? 29.682 38.380 12.027 1.00 36.03 177 ALA A C 1
ATOM 1386 O O . ALA A 1 177 ? 30.656 37.768 11.595 1.00 36.03 177 ALA A O 1
ATOM 1387 N N . MET A 1 178 ? 29.785 39.598 12.577 1.00 36.19 178 MET A N 1
ATOM 1388 C CA . MET A 1 178 ? 31.040 40.349 12.692 1.00 36.19 178 MET A CA 1
ATOM 1389 C C . MET A 1 178 ? 31.242 40.914 14.108 1.00 36.19 178 MET A C 1
ATOM 1391 O O . MET A 1 178 ? 30.261 41.223 14.788 1.00 36.19 178 MET A O 1
ATOM 1395 N N . PRO A 1 179 ? 32.496 41.103 14.563 1.00 36.19 179 PRO A N 1
ATOM 1396 C CA . PRO A 1 179 ? 32.786 41.795 15.814 1.00 36.19 179 PRO A CA 1
ATOM 1397 C C . PRO A 1 179 ? 32.261 43.238 15.811 1.00 36.19 179 PRO A C 1
ATOM 1399 O O . PRO A 1 179 ? 32.325 43.954 14.809 1.00 36.19 179 PRO A O 1
ATOM 1402 N N . MET A 1 180 ? 31.759 43.674 16.965 1.00 39.69 180 MET A N 1
ATOM 1403 C CA . MET A 1 180 ? 30.963 44.895 17.128 1.00 39.69 180 MET A CA 1
ATOM 1404 C C . MET A 1 180 ? 31.597 46.214 16.641 1.00 39.69 180 MET A C 1
ATOM 1406 O O . MET A 1 180 ? 30.868 47.028 16.079 1.00 39.69 180 MET A O 1
ATOM 1410 N N . PRO A 1 181 ? 32.923 46.425 16.737 1.00 36.16 181 PRO A N 1
ATOM 1411 C CA . PRO A 1 181 ? 33.595 47.607 16.180 1.00 36.16 181 PRO A CA 1
ATOM 1412 C C . PRO A 1 181 ? 33.489 47.733 14.651 1.00 36.16 181 PRO A C 1
ATOM 1414 O O . PRO A 1 181 ? 33.261 48.818 14.117 1.00 36.16 181 PRO A O 1
ATOM 1417 N N . VAL A 1 182 ? 33.590 46.602 13.947 1.00 35.94 182 VAL A N 1
ATOM 1418 C CA . VAL A 1 182 ? 33.542 46.513 12.476 1.00 35.94 182 VAL A CA 1
ATOM 1419 C C . VAL A 1 182 ? 32.103 46.606 11.988 1.00 35.94 182 VAL A C 1
ATOM 1421 O O . VAL A 1 182 ? 31.807 47.315 11.025 1.00 35.94 182 VAL A O 1
ATOM 1424 N N . ALA A 1 183 ? 31.187 45.963 12.714 1.00 41.28 183 ALA A N 1
ATOM 1425 C CA . ALA A 1 183 ? 29.763 46.136 12.495 1.00 41.28 183 ALA A CA 1
ATOM 1426 C C . ALA A 1 183 ? 29.343 47.607 12.689 1.00 41.28 183 ALA A C 1
ATOM 1428 O O . ALA A 1 183 ? 28.617 48.144 11.859 1.00 41.28 183 ALA A O 1
ATOM 1429 N N . ALA A 1 184 ? 29.840 48.300 13.719 1.00 42.44 184 ALA A N 1
ATOM 1430 C CA . ALA A 1 184 ? 29.496 49.695 14.001 1.00 42.44 184 ALA A CA 1
ATOM 1431 C C . ALA A 1 184 ? 30.033 50.689 12.950 1.00 42.44 184 ALA A C 1
ATOM 1433 O O . ALA A 1 184 ? 29.311 51.614 12.577 1.00 42.44 184 ALA A O 1
ATOM 1434 N N . GLY A 1 185 ? 31.246 50.484 12.419 1.00 39.50 185 GLY A N 1
ATOM 1435 C CA . GLY A 1 185 ? 31.812 51.306 11.337 1.00 39.50 185 GLY A CA 1
ATOM 1436 C C . GLY A 1 185 ? 31.057 51.166 10.010 1.00 39.50 185 GLY A C 1
ATOM 1437 O O . GLY A 1 185 ? 30.706 52.169 9.386 1.00 39.50 185 GLY A O 1
ATOM 1438 N N . LEU A 1 186 ? 30.703 49.932 9.626 1.00 36.62 186 LEU A N 1
ATOM 1439 C CA . LEU A 1 186 ? 29.897 49.663 8.427 1.00 36.62 186 LEU A CA 1
ATOM 1440 C C . LEU A 1 186 ? 28.483 50.246 8.539 1.00 36.62 186 LEU A C 1
ATOM 1442 O O . LEU A 1 186 ? 27.922 50.736 7.565 1.00 36.62 186 LEU A O 1
ATOM 1446 N N . LEU A 1 187 ? 27.907 50.210 9.740 1.00 44.94 187 LEU A N 1
ATOM 1447 C CA . LEU A 1 187 ? 26.579 50.754 10.011 1.00 44.94 187 LEU A CA 1
ATOM 1448 C C . LEU A 1 187 ? 26.551 52.285 10.062 1.00 44.94 187 LEU A C 1
ATOM 1450 O O . LEU A 1 187 ? 25.525 52.877 9.729 1.00 44.94 187 LEU A O 1
ATOM 1454 N N . LYS A 1 188 ? 27.669 52.919 10.435 1.00 43.38 188 LYS A N 1
ATOM 1455 C CA . LYS A 1 188 ? 27.855 54.378 10.451 1.00 43.38 188 LYS A CA 1
ATOM 1456 C C . LYS A 1 188 ? 27.983 54.967 9.039 1.00 43.38 188 LYS A C 1
ATOM 1458 O O . LYS A 1 188 ? 27.525 56.080 8.819 1.00 43.38 188 LYS A O 1
ATOM 1463 N N . HIS A 1 189 ? 28.534 54.216 8.081 1.00 37.72 189 HIS A N 1
ATOM 1464 C CA . HIS A 1 189 ? 28.719 54.650 6.687 1.00 37.72 189 HIS A CA 1
ATOM 1465 C C . HIS A 1 189 ? 27.455 54.512 5.804 1.00 37.72 189 HIS A C 1
ATOM 1467 O O . HIS A 1 189 ? 27.408 55.051 4.705 1.00 37.72 189 HIS A O 1
ATOM 1473 N N . LEU A 1 190 ? 26.414 53.810 6.274 1.00 39.56 190 LEU A N 1
ATOM 1474 C CA . LEU A 1 190 ? 25.172 53.543 5.523 1.00 39.56 190 LEU A CA 1
ATOM 1475 C C . LEU A 1 190 ? 24.033 54.567 5.769 1.00 39.56 190 LEU A C 1
ATOM 1477 O O . LEU A 1 190 ? 22.922 54.364 5.284 1.00 39.56 190 LEU A O 1
ATOM 1481 N N . GLU A 1 191 ? 24.285 55.640 6.531 1.00 46.28 191 GLU A N 1
ATOM 1482 C CA . GLU A 1 191 ? 23.452 56.854 6.729 1.00 46.28 191 GLU A CA 1
ATOM 1483 C C . GLU A 1 191 ? 21.900 56.728 6.701 1.00 46.28 191 GLU A C 1
ATOM 1485 O O . GLU A 1 191 ? 21.212 57.642 6.253 1.00 46.28 191 GLU A O 1
ATOM 1490 N N . THR A 1 192 ? 21.267 55.648 7.179 1.00 40.69 192 THR A N 1
ATOM 1491 C CA . THR A 1 192 ? 19.792 55.516 7.059 1.00 40.69 192 THR A CA 1
ATOM 1492 C C . THR A 1 192 ? 19.070 54.976 8.304 1.00 40.69 192 THR A C 1
ATOM 1494 O O . THR A 1 192 ? 19.532 54.074 9.011 1.00 40.69 192 THR A O 1
ATOM 1497 N N . LYS A 1 193 ? 17.906 55.587 8.600 1.00 40.53 193 LYS A N 1
ATOM 1498 C CA . LYS A 1 193 ? 16.997 55.291 9.731 1.00 40.53 193 LYS A CA 1
ATOM 1499 C C . LYS A 1 193 ? 16.311 53.915 9.578 1.00 40.53 193 LYS A C 1
ATOM 1501 O O . LYS A 1 193 ? 15.991 53.492 8.473 1.00 40.53 193 LYS A O 1
ATOM 1506 N N . ALA A 1 194 ? 16.063 53.230 10.699 1.00 37.56 194 ALA A N 1
ATOM 1507 C CA . ALA A 1 194 ? 15.656 51.818 10.789 1.00 37.56 194 ALA A CA 1
ATOM 1508 C C . ALA A 1 194 ? 14.210 51.484 10.326 1.00 37.56 194 ALA A C 1
ATOM 1510 O O . ALA A 1 194 ? 13.267 52.151 10.743 1.00 37.56 194 ALA A O 1
ATOM 1511 N N . LEU A 1 195 ? 14.019 50.393 9.554 1.00 41.19 195 LEU A N 1
ATOM 1512 C CA . LEU A 1 195 ? 12.716 49.765 9.221 1.00 41.19 195 LEU A CA 1
ATOM 1513 C C . LEU A 1 195 ? 12.793 48.224 9.048 1.00 41.19 195 LEU A C 1
ATOM 1515 O O . LEU A 1 195 ? 13.540 47.715 8.214 1.00 41.19 195 LEU A O 1
ATOM 1519 N N . HIS A 1 196 ? 11.955 47.463 9.765 1.00 38.47 196 HIS A N 1
ATOM 1520 C CA . HIS A 1 196 ? 11.868 45.991 9.691 1.00 38.47 196 HIS A CA 1
ATOM 1521 C C . HIS A 1 196 ? 11.345 45.468 8.324 1.00 38.47 196 HIS A C 1
ATOM 1523 O O . HIS A 1 196 ? 10.317 45.947 7.827 1.00 38.47 196 HIS A O 1
ATOM 1529 N N . PRO A 1 197 ? 11.967 44.448 7.693 1.00 41.28 197 PRO A N 1
ATOM 1530 C CA . PRO A 1 197 ? 11.459 43.882 6.445 1.00 41.28 197 PRO A CA 1
ATOM 1531 C C . PRO A 1 197 ? 10.225 43.004 6.658 1.00 41.28 197 PRO A C 1
ATOM 1533 O O . PRO A 1 197 ? 10.226 42.028 7.404 1.00 41.28 197 PRO A O 1
ATOM 1536 N N . SER A 1 198 ? 9.167 43.304 5.908 1.00 45.16 198 SER A N 1
ATOM 1537 C CA . SER A 1 198 ? 7.934 42.512 5.909 1.00 45.16 198 SER A CA 1
ATOM 1538 C C . SER A 1 198 ? 8.128 41.095 5.333 1.00 45.16 198 SER A C 1
ATOM 1540 O O . SER A 1 198 ? 8.938 40.885 4.423 1.00 45.16 198 SER A O 1
ATOM 1542 N N . LYS A 1 199 ? 7.274 40.141 5.743 1.00 48.28 199 LYS A N 1
ATOM 1543 C CA . LYS A 1 199 ? 7.175 38.774 5.173 1.00 48.28 199 LYS A CA 1
ATOM 1544 C C . LYS A 1 199 ? 7.077 38.746 3.630 1.00 48.28 199 LYS A C 1
ATOM 1546 O O . LYS A 1 199 ? 7.438 37.746 3.012 1.00 48.28 199 LYS A O 1
ATOM 1551 N N . TRP A 1 200 ? 6.604 39.824 2.999 1.00 50.97 200 TRP A N 1
ATOM 1552 C CA . TRP A 1 200 ? 6.466 39.956 1.544 1.00 50.97 200 TRP A CA 1
ATOM 1553 C C . TRP A 1 200 ? 7.796 40.182 0.814 1.00 50.97 200 TRP A C 1
ATOM 1555 O O . TRP A 1 200 ? 8.004 39.605 -0.255 1.00 50.97 200 TRP A O 1
ATOM 1565 N N . SER A 1 201 ? 8.723 40.938 1.408 1.00 55.16 201 SER A N 1
ATOM 1566 C CA . SER A 1 201 ? 10.049 41.214 0.834 1.00 55.16 201 SER A CA 1
ATOM 1567 C C . SER A 1 201 ? 10.888 39.933 0.737 1.00 55.16 201 SER A C 1
ATOM 1569 O O . SER A 1 201 ? 11.427 39.621 -0.322 1.00 55.16 201 SER A O 1
ATOM 1571 N N . LEU A 1 202 ? 10.874 39.099 1.784 1.00 53.06 202 LEU A N 1
ATOM 1572 C CA . LEU A 1 202 ? 11.561 37.797 1.797 1.00 53.06 202 LEU A CA 1
ATOM 1573 C C . LEU A 1 202 ? 11.025 36.817 0.740 1.00 53.06 202 LEU A C 1
ATOM 1575 O O . LEU A 1 202 ? 11.786 36.033 0.173 1.00 53.06 202 LEU A O 1
ATOM 1579 N N . LYS A 1 203 ? 9.716 36.850 0.449 1.00 57.09 203 LYS A N 1
ATOM 1580 C CA . LYS A 1 203 ? 9.120 36.027 -0.618 1.00 57.09 203 LYS A CA 1
ATOM 1581 C C . LYS A 1 203 ? 9.577 36.474 -2.010 1.00 57.09 203 LYS A C 1
ATOM 1583 O O . LYS A 1 203 ? 9.754 35.617 -2.870 1.00 57.09 203 LYS A O 1
ATOM 1588 N N . ARG A 1 204 ? 9.775 37.781 -2.235 1.00 61.94 204 ARG A N 1
ATOM 1589 C CA . ARG A 1 204 ? 10.283 38.312 -3.515 1.00 61.94 204 ARG A CA 1
ATOM 1590 C C . ARG A 1 204 ? 11.726 37.888 -3.770 1.00 61.94 204 ARG A C 1
ATOM 1592 O O . ARG A 1 204 ? 12.016 37.427 -4.864 1.00 61.94 204 ARG A O 1
ATOM 1599 N N . TYR A 1 205 ? 12.590 37.946 -2.758 1.00 61.91 205 TYR A N 1
ATOM 1600 C CA . TYR A 1 205 ? 14.000 37.551 -2.905 1.00 61.91 205 TYR A CA 1
ATOM 1601 C C . TYR A 1 205 ? 14.183 36.066 -3.183 1.00 61.91 205 TYR A C 1
ATOM 1603 O O . TYR A 1 205 ? 15.001 35.686 -4.012 1.00 61.91 205 TYR A O 1
ATOM 1611 N N . ARG A 1 206 ? 13.369 35.216 -2.550 1.00 63.03 206 ARG A N 1
ATOM 1612 C CA . ARG A 1 206 ? 13.378 33.777 -2.839 1.00 63.03 206 ARG A CA 1
ATOM 1613 C C . ARG A 1 206 ? 12.935 33.471 -4.268 1.00 63.03 206 ARG A C 1
ATOM 1615 O O . ARG A 1 206 ? 13.529 32.604 -4.890 1.00 63.03 206 ARG A O 1
ATOM 1622 N N . LEU A 1 207 ? 11.920 34.175 -4.776 1.00 67.94 207 LEU A N 1
ATOM 1623 C CA . LEU A 1 207 ? 11.479 34.010 -6.162 1.00 67.94 207 LEU A CA 1
ATOM 1624 C C . LEU A 1 207 ? 12.568 34.476 -7.131 1.00 67.94 207 LEU A C 1
ATOM 1626 O O . LEU A 1 207 ? 12.920 33.732 -8.033 1.00 67.94 207 LEU A O 1
ATOM 1630 N N . ALA A 1 208 ? 13.138 35.662 -6.908 1.00 69.56 208 ALA A N 1
ATOM 1631 C CA . ALA A 1 208 ? 14.206 36.199 -7.746 1.00 69.56 208 ALA A CA 1
ATOM 1632 C C . ALA A 1 208 ? 15.407 35.241 -7.824 1.00 69.56 208 ALA A C 1
ATOM 1634 O O . ALA A 1 208 ? 15.930 34.995 -8.905 1.00 69.56 208 ALA A O 1
ATOM 1635 N N . LEU A 1 209 ? 15.764 34.609 -6.704 1.00 64.88 209 LEU A N 1
ATOM 1636 C CA . LEU A 1 209 ? 16.823 33.609 -6.670 1.00 64.88 209 LEU A CA 1
ATOM 1637 C C . LEU A 1 209 ? 16.554 32.361 -7.504 1.00 64.88 209 LEU A C 1
ATOM 1639 O O . LEU A 1 209 ? 17.456 31.857 -8.171 1.00 64.88 209 LEU A O 1
ATOM 1643 N N . ASP A 1 210 ? 15.326 31.864 -7.465 1.00 63.91 210 ASP A N 1
ATOM 1644 C CA . ASP A 1 210 ? 14.960 30.707 -8.271 1.00 63.91 210 ASP A CA 1
ATOM 1645 C C . ASP A 1 210 ? 14.876 31.066 -9.766 1.00 63.91 210 ASP A C 1
ATOM 1647 O O . ASP A 1 210 ? 15.274 30.268 -10.608 1.00 63.91 210 ASP A O 1
ATOM 1651 N N . LEU A 1 211 ? 14.436 32.289 -10.097 1.00 69.06 211 LEU A N 1
ATOM 1652 C CA . LEU A 1 211 ? 14.424 32.820 -11.468 1.00 69.06 211 LEU A CA 1
ATOM 1653 C C . LEU A 1 211 ? 15.840 32.948 -12.043 1.00 69.06 211 LEU A C 1
ATOM 1655 O O . LEU A 1 211 ? 16.068 32.552 -13.179 1.00 69.06 211 LEU A O 1
ATOM 1659 N N . ALA A 1 212 ? 16.799 33.456 -11.267 1.00 69.00 212 ALA A N 1
ATOM 1660 C CA . ALA A 1 212 ? 18.188 33.537 -11.714 1.00 69.00 212 ALA A CA 1
ATOM 1661 C C . ALA A 1 212 ? 18.804 32.161 -11.961 1.00 69.00 212 ALA A C 1
ATOM 1663 O O . ALA A 1 212 ? 19.480 31.961 -12.963 1.00 69.00 212 ALA A O 1
ATOM 1664 N N . PHE A 1 213 ? 18.532 31.194 -11.082 1.00 67.12 213 PHE A N 1
ATOM 1665 C CA . PHE A 1 213 ? 18.992 29.828 -11.298 1.00 67.12 213 PHE A CA 1
ATOM 1666 C C . PHE A 1 213 ? 18.382 29.212 -12.559 1.00 67.12 213 PHE A C 1
ATOM 1668 O O . PHE A 1 213 ? 19.089 28.520 -13.286 1.00 67.12 213 PHE A O 1
ATOM 1675 N N . LEU A 1 214 ? 17.097 29.469 -12.832 1.00 70.31 214 LEU A N 1
ATOM 1676 C CA . LEU A 1 214 ? 16.452 29.037 -14.073 1.00 70.31 214 LEU A CA 1
ATOM 1677 C C . LEU A 1 214 ? 17.119 29.651 -15.306 1.00 70.31 214 LEU A C 1
ATOM 1679 O O . LEU A 1 214 ? 17.353 28.915 -16.253 1.00 70.31 214 LEU A O 1
ATOM 1683 N N . LEU A 1 215 ? 17.463 30.943 -15.273 1.00 72.50 215 LEU A N 1
ATOM 1684 C CA . LEU A 1 215 ? 18.153 31.621 -16.377 1.00 72.50 215 LEU A CA 1
ATOM 1685 C C . LEU A 1 215 ? 19.543 31.027 -16.637 1.00 72.50 215 LEU A C 1
ATOM 1687 O O . LEU A 1 215 ? 19.831 30.654 -17.764 1.00 72.50 215 LEU A O 1
ATOM 1691 N N . VAL A 1 216 ? 20.367 30.853 -15.598 1.00 69.69 216 VAL A N 1
ATOM 1692 C CA . VAL A 1 216 ? 21.706 30.252 -15.760 1.00 69.69 216 VAL A CA 1
ATOM 1693 C C . VAL A 1 216 ? 21.616 28.787 -16.183 1.00 69.69 216 VAL A C 1
ATOM 1695 O O . VAL A 1 216 ? 22.393 28.331 -17.008 1.00 69.69 216 VAL A O 1
ATOM 1698 N N . SER A 1 217 ? 20.652 28.034 -15.645 1.00 66.75 217 SER A N 1
ATOM 1699 C CA . SER A 1 217 ? 20.453 26.636 -16.049 1.00 66.75 217 SER A CA 1
ATOM 1700 C C . SER A 1 217 ? 19.947 26.526 -17.483 1.00 66.75 217 SER A C 1
ATOM 1702 O O . SER A 1 217 ? 20.261 25.553 -18.151 1.00 66.75 217 SER A O 1
ATOM 1704 N N . GLN A 1 218 ? 19.137 27.483 -17.941 1.00 67.19 218 GLN A N 1
ATOM 1705 C CA . GLN A 1 218 ? 18.688 27.558 -19.325 1.00 67.19 218 GLN A CA 1
ATOM 1706 C C . GLN A 1 218 ? 19.866 27.849 -20.250 1.00 67.19 218 GLN A C 1
ATOM 1708 O O . GLN A 1 218 ? 20.037 27.114 -21.207 1.00 67.19 218 GLN A O 1
ATOM 1713 N N . GLU A 1 219 ? 20.704 28.826 -19.914 1.00 70.38 219 GLU A N 1
ATOM 1714 C CA . GLU A 1 219 ? 21.924 29.139 -20.662 1.00 70.38 219 GLU A CA 1
ATOM 1715 C C . GLU A 1 219 ? 22.883 27.936 -20.700 1.00 70.38 219 GLU A C 1
ATOM 1717 O O . GLU A 1 219 ? 23.375 27.566 -21.757 1.00 70.38 219 GLU A O 1
ATOM 1722 N N . ASP A 1 220 ? 23.083 27.242 -19.572 1.00 64.31 220 ASP A N 1
ATOM 1723 C CA . ASP A 1 220 ? 23.863 25.999 -19.531 1.00 64.31 220 ASP A CA 1
ATOM 1724 C C . ASP A 1 220 ? 23.236 24.897 -20.390 1.00 64.31 220 ASP A C 1
ATOM 1726 O O . ASP A 1 220 ? 23.958 24.167 -21.058 1.00 64.31 220 ASP A O 1
ATOM 1730 N N . MET A 1 221 ? 21.907 24.753 -20.368 1.00 60.75 221 MET A N 1
ATOM 1731 C CA . MET A 1 221 ? 21.200 23.780 -21.199 1.00 60.75 221 MET A CA 1
ATOM 1732 C C . MET A 1 221 ? 21.225 24.160 -22.674 1.00 60.75 221 MET A C 1
ATOM 1734 O O . MET A 1 221 ? 21.232 23.253 -23.481 1.00 60.75 221 MET A O 1
ATOM 1738 N N . GLU A 1 222 ? 21.233 25.438 -23.040 1.00 62.69 222 GLU A N 1
ATOM 1739 C CA . GLU A 1 222 ? 21.344 25.916 -24.424 1.00 62.69 222 GLU A CA 1
ATOM 1740 C C . GLU A 1 222 ? 22.778 25.724 -24.933 1.00 62.69 222 GLU A C 1
ATOM 1742 O O . GLU A 1 222 ? 22.975 25.144 -25.998 1.00 62.69 222 GLU A O 1
ATOM 1747 N N . ASN A 1 223 ? 23.778 26.058 -24.114 1.00 62.81 223 ASN A N 1
ATOM 1748 C CA . ASN A 1 223 ? 25.197 25.808 -24.386 1.00 62.81 223 ASN A CA 1
ATOM 1749 C C . ASN A 1 223 ? 25.524 24.303 -24.443 1.00 62.81 223 ASN A C 1
ATOM 1751 O O . ASN A 1 223 ? 26.390 23.878 -25.208 1.00 62.81 223 ASN A O 1
ATOM 1755 N N . GLN A 1 224 ? 24.831 23.479 -23.648 1.00 55.44 224 GLN A N 1
ATOM 1756 C CA . GLN A 1 224 ? 24.915 22.019 -23.728 1.00 55.44 224 GLN A CA 1
ATOM 1757 C C . GLN A 1 224 ? 24.104 21.472 -24.904 1.00 55.44 224 GLN A C 1
ATOM 1759 O O . GLN A 1 224 ? 24.624 20.655 -25.643 1.00 55.44 224 GLN A O 1
ATOM 1764 N N . ALA A 1 225 ? 22.874 21.926 -25.146 1.00 50.84 225 ALA A N 1
ATOM 1765 C CA . ALA A 1 225 ? 22.016 21.442 -26.231 1.00 50.84 225 ALA A CA 1
ATOM 1766 C C . ALA A 1 225 ? 22.584 21.770 -27.616 1.00 50.84 225 ALA A C 1
ATOM 1768 O O . ALA A 1 225 ? 22.428 20.956 -28.525 1.00 50.84 225 ALA A O 1
ATOM 1769 N N . ALA A 1 226 ? 23.295 22.894 -27.759 1.00 54.88 226 ALA A N 1
ATOM 1770 C CA . ALA A 1 226 ? 24.072 23.221 -28.953 1.00 54.88 226 ALA A CA 1
ATOM 1771 C C . ALA A 1 226 ? 25.176 22.183 -29.244 1.00 54.88 226 ALA A C 1
ATOM 1773 O O . ALA A 1 226 ? 25.538 21.983 -30.399 1.00 54.88 226 ALA A O 1
ATOM 1774 N N . ASN A 1 227 ? 25.656 21.472 -28.217 1.00 52.09 227 ASN A N 1
ATOM 1775 C CA . ASN A 1 227 ? 26.651 20.405 -28.331 1.00 52.09 227 ASN A CA 1
ATOM 1776 C C . ASN A 1 227 ? 26.066 18.981 -28.221 1.00 52.09 227 ASN A C 1
ATOM 1778 O O . ASN A 1 227 ? 26.765 18.019 -28.530 1.00 52.09 227 ASN A O 1
ATOM 1782 N N . ASP A 1 228 ? 24.819 18.808 -27.761 1.00 48.53 228 ASP A N 1
ATOM 1783 C CA . ASP A 1 228 ? 24.440 17.571 -27.069 1.00 48.53 228 ASP A CA 1
ATOM 1784 C C . ASP A 1 228 ? 22.985 17.118 -27.314 1.00 48.53 228 ASP A C 1
ATOM 1786 O O . ASP A 1 228 ? 22.218 16.824 -26.390 1.00 48.53 228 ASP A O 1
ATOM 1790 N N . GLN A 1 229 ? 22.622 16.901 -28.588 1.00 52.50 229 GLN A N 1
ATOM 1791 C CA . GLN A 1 229 ? 21.511 15.989 -28.942 1.00 52.50 229 GLN A CA 1
ATOM 1792 C C . GLN A 1 229 ? 21.694 14.568 -28.336 1.00 52.50 229 GLN A C 1
ATOM 1794 O O . GLN A 1 229 ? 20.768 13.751 -28.363 1.00 52.50 229 GLN A O 1
ATOM 1799 N N . GLY A 1 230 ? 22.869 14.255 -27.768 1.00 54.91 230 GLY A N 1
ATOM 1800 C CA . GLY A 1 230 ? 23.188 13.010 -27.071 1.00 54.91 230 GLY A CA 1
ATOM 1801 C C . GLY A 1 230 ? 22.594 12.882 -25.663 1.00 54.91 230 GLY A C 1
ATOM 1802 O O . GLY A 1 230 ? 22.284 11.764 -25.247 1.00 54.91 230 GLY A O 1
ATOM 1803 N N . CYS A 1 231 ? 22.348 13.980 -24.941 1.00 58.03 231 CYS A N 1
ATOM 1804 C CA . CYS A 1 231 ? 21.982 13.921 -23.519 1.00 58.03 231 CYS A CA 1
ATOM 1805 C C . CYS A 1 231 ? 20.638 13.207 -23.264 1.00 58.03 231 CYS A C 1
ATOM 1807 O O . CYS A 1 231 ? 20.573 12.292 -22.443 1.00 58.03 231 CYS A O 1
ATOM 1809 N N . VAL A 1 232 ? 19.578 13.515 -24.023 1.00 63.91 232 VAL A N 1
ATOM 1810 C CA . VAL A 1 232 ? 18.271 12.825 -23.895 1.00 63.91 232 VAL A CA 1
ATOM 1811 C C . VAL A 1 232 ? 18.376 11.348 -24.293 1.00 63.91 232 VAL A C 1
ATOM 1813 O O . VAL A 1 232 ? 17.756 10.484 -23.671 1.00 63.91 232 VAL A O 1
ATOM 1816 N N . ARG A 1 233 ? 19.213 11.036 -25.290 1.00 65.81 233 ARG A N 1
ATOM 1817 C CA . ARG A 1 233 ? 19.483 9.658 -25.732 1.00 65.81 233 ARG A CA 1
ATOM 1818 C C . ARG A 1 233 ? 20.315 8.863 -24.724 1.00 65.81 233 ARG A C 1
ATOM 1820 O O . ARG A 1 233 ? 20.237 7.640 -24.731 1.00 65.81 233 ARG A O 1
ATOM 1827 N N . SER A 1 234 ? 21.057 9.537 -23.843 1.00 70.31 234 SER A N 1
ATOM 1828 C CA . SER A 1 234 ? 21.846 8.905 -22.780 1.00 70.31 234 SER A CA 1
ATOM 1829 C C . SER A 1 234 ? 21.008 8.422 -21.587 1.00 70.31 234 SER A C 1
ATOM 1831 O O . SER A 1 234 ? 21.511 7.668 -20.752 1.00 70.31 234 SER A O 1
ATOM 1833 N N . PHE A 1 235 ? 19.723 8.798 -21.497 1.00 82.06 235 PHE A N 1
ATOM 1834 C CA . PHE A 1 235 ? 18.830 8.299 -20.449 1.00 82.06 235 PHE A CA 1
ATOM 1835 C C . PHE A 1 235 ? 18.452 6.838 -20.700 1.00 82.06 235 PHE A C 1
ATOM 1837 O O . PHE A 1 235 ? 17.618 6.516 -21.542 1.00 82.06 235 PHE A O 1
ATOM 1844 N N . VAL A 1 236 ? 19.046 5.950 -19.906 1.00 87.81 236 VAL A N 1
ATOM 1845 C CA . VAL A 1 236 ? 18.854 4.494 -20.004 1.00 87.81 236 VAL A CA 1
ATOM 1846 C C . VAL A 1 236 ? 17.598 4.028 -19.268 1.00 87.81 236 VAL A C 1
ATOM 1848 O O . VAL A 1 236 ? 16.993 3.022 -19.628 1.00 87.81 236 VAL A O 1
ATOM 1851 N N . SER A 1 237 ? 17.188 4.732 -18.210 1.00 93.50 237 SER A N 1
ATOM 1852 C CA . SER A 1 237 ? 16.039 4.329 -17.395 1.00 93.50 237 SER A CA 1
ATOM 1853 C C . SER A 1 237 ? 15.400 5.484 -16.632 1.00 93.50 237 SER A C 1
ATOM 1855 O O . SER A 1 237 ? 16.044 6.497 -16.356 1.00 93.50 237 SER A O 1
ATOM 1857 N N . LEU A 1 238 ? 14.129 5.300 -16.274 1.00 90.88 238 LEU A N 1
ATOM 1858 C CA . LEU A 1 238 ? 13.350 6.188 -15.419 1.00 90.88 238 LEU A CA 1
ATOM 1859 C C . LEU A 1 238 ? 12.674 5.361 -14.320 1.00 90.88 238 LEU A C 1
ATOM 1861 O O . LEU A 1 238 ? 11.695 4.664 -14.584 1.00 90.88 238 LEU A O 1
ATOM 1865 N N . THR A 1 239 ? 13.182 5.443 -13.092 1.00 91.56 239 THR A N 1
ATOM 1866 C CA . THR A 1 239 ? 12.603 4.731 -11.943 1.00 91.56 239 THR A CA 1
ATOM 1867 C C . THR A 1 239 ? 11.463 5.539 -11.327 1.00 91.56 239 THR A C 1
ATOM 1869 O O . THR A 1 239 ? 11.667 6.689 -10.940 1.00 91.56 239 THR A O 1
ATOM 1872 N N . THR A 1 240 ? 10.270 4.948 -11.253 1.00 87.06 240 THR A N 1
ATOM 1873 C CA . THR A 1 240 ? 9.031 5.566 -10.742 1.00 87.06 240 THR A CA 1
ATOM 1874 C C . THR A 1 240 ? 8.229 4.545 -9.942 1.00 87.06 240 THR A C 1
ATOM 1876 O O . THR A 1 240 ? 8.429 3.341 -10.109 1.00 87.06 240 THR A O 1
ATOM 1879 N N . ASP A 1 241 ? 7.241 5.006 -9.184 1.00 82.31 241 ASP A N 1
ATOM 1880 C CA . ASP A 1 241 ? 6.267 4.161 -8.480 1.00 82.31 241 ASP A CA 1
ATOM 1881 C C . ASP A 1 241 ? 5.274 3.445 -9.420 1.00 82.31 241 ASP A C 1
ATOM 1883 O O . ASP A 1 241 ? 4.354 2.760 -8.970 1.00 82.31 241 ASP A O 1
ATOM 1887 N N . PHE A 1 242 ? 5.473 3.573 -10.738 1.00 78.00 242 PHE A N 1
ATOM 1888 C CA . PHE A 1 242 ? 4.575 3.094 -11.789 1.00 78.00 242 PHE A CA 1
ATOM 1889 C C . PHE A 1 242 ? 3.183 3.748 -11.754 1.00 78.00 242 PHE A C 1
ATOM 1891 O O . PHE A 1 242 ? 2.224 3.207 -12.311 1.00 78.00 242 PHE A O 1
ATOM 1898 N N . GLY A 1 243 ? 3.094 4.948 -11.172 1.00 75.06 243 GLY A N 1
ATOM 1899 C CA . GLY A 1 243 ? 1.989 5.878 -11.339 1.00 75.06 243 GLY A CA 1
ATOM 1900 C C . GLY A 1 243 ? 1.947 6.508 -12.736 1.00 75.06 243 GLY A C 1
ATOM 1901 O O . GLY A 1 243 ? 2.434 5.956 -13.731 1.00 75.06 243 GLY A O 1
ATOM 1902 N N . THR A 1 244 ? 1.350 7.695 -12.824 1.00 66.44 244 THR A N 1
ATOM 1903 C CA . THR A 1 244 ? 1.191 8.447 -14.082 1.00 66.44 244 THR A CA 1
ATOM 1904 C C . THR A 1 244 ? 2.522 8.804 -14.752 1.00 66.44 244 THR A C 1
ATOM 1906 O O . THR A 1 244 ? 2.589 8.941 -15.970 1.00 66.44 244 THR A O 1
ATOM 1909 N N . GLU A 1 245 ? 3.601 8.891 -13.979 1.00 72.56 245 GLU A N 1
ATOM 1910 C CA . GLU A 1 245 ? 4.953 9.251 -14.403 1.00 72.56 245 GLU A CA 1
ATOM 1911 C C . GLU A 1 245 ? 5.597 8.173 -15.281 1.00 72.56 245 GLU A C 1
ATOM 1913 O O . GLU A 1 245 ? 6.437 8.481 -16.126 1.00 72.56 245 GLU A O 1
ATOM 1918 N N . SER A 1 246 ? 5.188 6.909 -15.138 1.00 74.69 246 SER A N 1
ATOM 1919 C CA . SER A 1 246 ? 5.704 5.814 -15.971 1.00 74.69 246 SER A CA 1
ATOM 1920 C C . SER A 1 246 ? 5.392 6.008 -17.460 1.00 74.69 246 SER A C 1
ATOM 1922 O O . SER A 1 246 ? 6.172 5.591 -18.323 1.00 74.69 246 SER A O 1
ATOM 1924 N N . ALA A 1 247 ? 4.302 6.722 -17.765 1.00 75.75 247 ALA A N 1
ATOM 1925 C CA . ALA A 1 247 ? 3.900 7.066 -19.122 1.00 75.75 247 ALA A CA 1
ATOM 1926 C C . ALA A 1 247 ? 4.864 8.047 -19.813 1.00 75.75 247 ALA A C 1
ATOM 1928 O O . ALA A 1 247 ? 4.858 8.118 -21.040 1.00 75.75 247 ALA A O 1
ATOM 1929 N N . LEU A 1 248 ? 5.736 8.753 -19.074 1.00 76.69 248 LEU A N 1
ATOM 1930 C CA . LEU A 1 248 ? 6.677 9.733 -19.643 1.00 76.69 248 LEU A CA 1
ATOM 1931 C C . LEU A 1 248 ? 7.629 9.120 -20.680 1.00 76.69 248 LEU A C 1
ATOM 1933 O O . LEU A 1 248 ? 8.002 9.781 -21.644 1.00 76.69 248 LEU A O 1
ATOM 1937 N N . THR A 1 249 ? 7.991 7.844 -20.524 1.00 80.31 249 THR A N 1
ATOM 1938 C CA . THR A 1 249 ? 8.840 7.118 -21.493 1.00 80.31 249 THR A CA 1
ATOM 1939 C C . THR A 1 249 ? 8.108 6.772 -22.799 1.00 80.31 249 THR A C 1
ATOM 1941 O O . THR A 1 249 ? 8.734 6.590 -23.850 1.00 80.31 249 THR A O 1
ATOM 1944 N N . TYR A 1 250 ? 6.774 6.732 -22.746 1.00 79.06 250 TYR A N 1
ATOM 1945 C CA . TYR A 1 250 ? 5.880 6.398 -23.856 1.00 79.06 250 TYR A CA 1
ATOM 1946 C C . TYR A 1 250 ? 5.197 7.621 -24.471 1.00 79.06 250 TYR A C 1
ATOM 1948 O O . TYR A 1 250 ? 4.540 7.488 -25.503 1.00 79.06 250 TYR A O 1
ATOM 1956 N N . TYR A 1 251 ? 5.360 8.799 -23.871 1.00 78.00 251 TYR A N 1
ATOM 1957 C CA . TYR A 1 251 ? 4.749 10.022 -24.362 1.00 78.00 251 TYR A CA 1
ATOM 1958 C C . TYR A 1 251 ? 5.411 10.434 -25.679 1.00 78.00 251 TYR A C 1
ATOM 1960 O O . TYR A 1 251 ? 6.623 10.679 -25.729 1.00 78.00 251 TYR A O 1
ATOM 1968 N N . ARG A 1 252 ? 4.611 10.470 -26.748 1.00 74.94 252 ARG A N 1
ATOM 1969 C CA . ARG A 1 252 ? 4.995 11.063 -28.027 1.00 74.94 252 ARG A CA 1
ATOM 1970 C C . ARG A 1 252 ? 4.683 12.535 -27.975 1.00 74.94 252 ARG A C 1
ATOM 1972 O O . ARG A 1 252 ? 3.545 12.921 -27.730 1.00 74.94 252 ARG A O 1
ATOM 1979 N N . VAL A 1 253 ? 5.705 13.340 -28.170 1.00 64.88 253 VAL A N 1
ATOM 1980 C CA . VAL A 1 253 ? 5.592 14.780 -28.063 1.00 64.88 253 VAL A CA 1
ATOM 1981 C C . VAL A 1 253 ? 6.625 15.376 -28.984 1.00 64.88 253 VAL A C 1
ATOM 1983 O O . VAL A 1 253 ? 7.816 15.120 -28.836 1.00 64.88 253 VAL A O 1
ATOM 1986 N N . SER A 1 254 ? 6.148 16.205 -29.907 1.00 63.34 254 SER A N 1
ATOM 1987 C CA . SER A 1 254 ? 6.993 17.240 -30.485 1.00 63.34 254 SER A CA 1
ATOM 1988 C C . SER A 1 254 ? 7.577 18.042 -29.329 1.00 63.34 254 SER A C 1
ATOM 1990 O O . SER A 1 254 ? 6.821 18.478 -28.450 1.00 63.34 254 SER A O 1
ATOM 1992 N N . LEU A 1 255 ? 8.898 18.228 -29.290 1.00 56.66 255 LEU A N 1
ATOM 1993 C CA . LEU A 1 255 ? 9.498 19.060 -28.249 1.00 56.66 255 LEU A CA 1
ATOM 1994 C C . LEU A 1 255 ? 8.894 20.470 -28.317 1.00 56.66 255 LEU A C 1
ATOM 1996 O O . LEU A 1 255 ? 8.583 21.047 -27.277 1.00 56.66 255 LEU A O 1
ATOM 2000 N N . ALA A 1 256 ? 8.575 20.947 -29.526 1.00 55.66 256 ALA A N 1
ATOM 2001 C CA . ALA A 1 256 ? 7.858 22.199 -29.754 1.00 55.66 256 ALA A CA 1
ATOM 2002 C C . ALA A 1 256 ? 6.447 22.253 -29.130 1.00 55.66 256 ALA A C 1
ATOM 2004 O O . ALA A 1 256 ? 5.978 23.343 -28.829 1.00 55.66 256 ALA A O 1
ATOM 2005 N N . ASN A 1 257 ? 5.792 21.108 -28.893 1.00 52.50 257 ASN A N 1
ATOM 2006 C CA . ASN A 1 257 ? 4.480 21.023 -28.229 1.00 52.50 257 ASN A CA 1
ATOM 2007 C C . ASN A 1 257 ? 4.581 20.791 -26.709 1.00 52.50 257 ASN A C 1
ATOM 2009 O O . ASN A 1 257 ? 3.657 21.130 -25.971 1.00 52.50 257 ASN A O 1
ATOM 2013 N N . LEU A 1 258 ? 5.676 20.185 -26.230 1.00 50.88 258 LEU A N 1
ATOM 2014 C CA . LEU A 1 258 ? 5.978 20.046 -24.795 1.00 50.88 258 LEU A CA 1
ATOM 2015 C C . LEU A 1 258 ? 6.284 21.396 -24.157 1.00 50.88 258 LEU A C 1
ATOM 2017 O O . LEU A 1 258 ? 5.949 21.647 -22.995 1.00 50.88 258 LEU A O 1
ATOM 2021 N N . PHE A 1 259 ? 6.960 22.250 -24.917 1.00 52.25 259 PHE A N 1
ATOM 2022 C CA . PHE A 1 259 ? 7.184 23.624 -24.535 1.00 52.25 259 PHE A CA 1
ATOM 2023 C C . PHE A 1 259 ? 6.002 24.470 -25.018 1.00 52.25 259 PHE A C 1
ATOM 2025 O O . PHE A 1 259 ? 5.515 24.277 -26.125 1.00 52.25 259 PHE A O 1
ATOM 2032 N N . PRO A 1 260 ? 5.474 25.382 -24.194 1.00 49.28 260 PRO A N 1
ATOM 2033 C CA . PRO A 1 260 ? 4.312 26.165 -24.594 1.00 49.28 260 PRO A CA 1
ATOM 2034 C C . PRO A 1 260 ? 4.603 26.994 -25.850 1.00 49.28 260 PRO A C 1
ATOM 2036 O O . PRO A 1 260 ? 5.705 27.518 -25.973 1.00 49.28 260 PRO A O 1
ATOM 2039 N N . SER A 1 261 ? 3.603 27.208 -26.712 1.00 44.44 261 SER A N 1
ATOM 2040 C CA . SER A 1 261 ? 3.714 27.975 -27.975 1.00 44.44 261 SER A CA 1
ATOM 2041 C C . SER A 1 261 ? 4.230 29.414 -27.824 1.00 44.44 261 SER A C 1
ATOM 2043 O O . SER A 1 261 ? 4.515 30.101 -28.801 1.00 44.44 261 SER A O 1
ATOM 2045 N N . TRP A 1 262 ? 4.321 29.900 -26.589 1.00 49.34 262 TRP A N 1
ATOM 2046 C CA . TRP A 1 262 ? 4.888 31.193 -26.246 1.00 49.34 262 TRP A CA 1
ATOM 2047 C C . TRP A 1 262 ? 6.402 31.182 -26.029 1.00 49.34 262 TRP A C 1
ATOM 2049 O O . TRP A 1 262 ? 6.998 32.253 -25.955 1.00 49.34 262 TRP A O 1
ATOM 2059 N N . ARG A 1 263 ? 7.019 30.004 -25.912 1.00 44.53 263 ARG A N 1
ATOM 2060 C CA . ARG A 1 263 ? 8.465 29.821 -25.841 1.00 44.53 263 ARG A CA 1
ATOM 2061 C C . ARG A 1 263 ? 8.949 29.642 -27.279 1.00 44.53 263 ARG A C 1
ATOM 2063 O O . ARG A 1 263 ? 8.787 28.562 -27.834 1.00 44.53 263 ARG A O 1
ATOM 2070 N N . ASP A 1 264 ? 9.467 30.713 -27.882 1.00 48.16 264 ASP A N 1
ATOM 2071 C CA . ASP A 1 264 ? 10.037 30.668 -29.233 1.00 48.16 264 ASP A CA 1
ATOM 2072 C C . ASP A 1 264 ? 11.204 29.669 -29.237 1.00 48.16 264 ASP A C 1
ATOM 2074 O O . ASP A 1 264 ? 12.291 29.956 -28.746 1.00 48.16 264 ASP A O 1
ATOM 2078 N N . LEU A 1 265 ? 10.942 28.461 -29.735 1.00 48.88 265 LEU A N 1
ATOM 2079 C CA . LEU A 1 265 ? 11.952 27.452 -30.064 1.00 48.88 265 LEU A CA 1
ATOM 2080 C C . LEU A 1 265 ? 12.354 27.540 -31.538 1.00 48.88 265 LEU A C 1
ATOM 2082 O O . LEU A 1 265 ? 12.952 26.600 -32.061 1.00 48.88 265 LEU A O 1
ATOM 2086 N N . CYS A 1 266 ? 12.011 28.644 -32.217 1.00 44.44 266 CYS A N 1
ATOM 2087 C CA . CYS A 1 266 ? 12.602 28.928 -33.515 1.00 44.44 266 CYS A CA 1
ATOM 2088 C C . CYS A 1 266 ? 14.125 28.840 -33.356 1.00 44.44 266 CYS A C 1
ATOM 2090 O O . CYS A 1 266 ? 14.650 29.377 -32.373 1.00 44.44 266 CYS A O 1
ATOM 2092 N N . PRO A 1 267 ? 14.828 28.147 -34.268 1.00 44.56 267 PRO A N 1
ATOM 2093 C CA . PRO A 1 267 ? 16.278 28.191 -34.284 1.00 44.56 267 PRO A CA 1
ATOM 2094 C C . PRO A 1 267 ? 16.677 29.662 -34.255 1.00 44.56 267 PRO A C 1
ATOM 2096 O O . PRO A 1 267 ? 16.083 30.457 -34.983 1.00 44.56 267 PRO A O 1
ATOM 2099 N N . VAL A 1 268 ? 17.618 30.019 -33.380 1.00 39.50 268 VAL A N 1
ATOM 2100 C CA . VAL A 1 268 ? 18.289 31.318 -33.439 1.00 39.50 268 VAL A CA 1
ATOM 2101 C C . VAL A 1 268 ? 18.699 31.491 -34.897 1.00 39.50 268 VAL A C 1
ATOM 2103 O O . VAL A 1 268 ? 19.489 30.688 -35.397 1.00 39.50 268 VAL A O 1
ATOM 2106 N N . GLU A 1 269 ? 18.073 32.438 -35.603 1.00 39.97 269 GLU A N 1
ATOM 2107 C CA . GLU A 1 269 ? 18.552 32.837 -36.919 1.00 39.97 269 GLU A CA 1
ATOM 2108 C C . GLU A 1 269 ? 20.015 33.195 -36.694 1.00 39.97 269 GLU A C 1
ATOM 2110 O O . GLU A 1 269 ? 20.341 33.992 -35.814 1.00 39.97 269 GLU A O 1
ATOM 2115 N N . VAL A 1 270 ? 20.911 32.466 -37.357 1.00 36.22 270 VAL A N 1
ATOM 2116 C CA . VAL A 1 270 ? 22.331 32.772 -37.280 1.00 36.22 270 VAL A CA 1
ATOM 2117 C C . VAL A 1 270 ? 22.438 34.182 -37.836 1.00 36.22 270 VAL A C 1
ATOM 2119 O O . VAL A 1 270 ? 22.234 34.364 -39.034 1.00 36.22 270 VAL A O 1
ATOM 2122 N N . ASP A 1 271 ? 22.698 35.161 -36.967 1.00 37.50 271 ASP A N 1
ATOM 2123 C CA . ASP A 1 271 ? 23.048 36.529 -37.345 1.00 37.50 271 ASP A CA 1
ATOM 2124 C C . ASP A 1 271 ? 24.414 36.478 -38.051 1.00 37.50 271 ASP A C 1
ATOM 2126 O O . ASP A 1 271 ? 25.463 36.812 -37.503 1.00 37.50 271 ASP A O 1
ATOM 2130 N N . GLY A 1 272 ? 24.409 35.935 -39.264 1.00 37.41 272 GLY A N 1
ATOM 2131 C CA . GLY A 1 272 ? 25.470 36.046 -40.235 1.00 37.41 272 GLY A CA 1
ATOM 2132 C C . GLY A 1 272 ? 25.102 37.196 -41.148 1.00 37.41 272 GLY A C 1
ATOM 2133 O O . GLY A 1 272 ? 24.432 36.992 -42.157 1.00 37.41 272 GLY A O 1
ATOM 2134 N N . GLU A 1 273 ? 25.554 38.398 -40.801 1.00 44.66 273 GLU A N 1
ATOM 2135 C CA . GLU A 1 273 ? 25.793 39.438 -41.797 1.00 44.66 273 GLU A CA 1
ATOM 2136 C C . GLU A 1 273 ? 26.893 38.918 -42.735 1.00 44.66 273 GLU A C 1
ATOM 2138 O O . GLU A 1 273 ? 28.085 39.124 -42.516 1.00 44.66 273 GLU A O 1
ATOM 2143 N N . VAL A 1 274 ? 26.495 38.150 -43.747 1.00 40.97 274 VAL A N 1
ATOM 2144 C CA . VAL A 1 274 ? 27.319 37.891 -44.924 1.00 40.97 274 VAL A CA 1
ATOM 2145 C C . VAL A 1 274 ? 26.667 38.667 -46.053 1.00 40.97 274 VAL A C 1
ATOM 2147 O O . VAL A 1 274 ? 25.641 38.260 -46.598 1.00 40.97 274 VAL A O 1
ATOM 2150 N N . GLU A 1 275 ? 27.242 39.834 -46.327 1.00 48.62 275 GLU A N 1
ATOM 2151 C CA . GLU A 1 275 ? 27.018 40.561 -47.567 1.00 48.62 275 GLU A CA 1
ATOM 2152 C C . GLU A 1 275 ? 27.478 39.705 -48.762 1.00 48.62 275 GLU A C 1
ATOM 2154 O O . GLU A 1 275 ? 28.523 39.056 -48.721 1.00 48.62 275 GLU A O 1
ATOM 2159 N N . ASP A 1 276 ? 26.662 39.775 -49.812 1.00 48.41 276 ASP A N 1
ATOM 2160 C CA . ASP A 1 276 ? 26.908 39.457 -51.219 1.00 48.41 276 ASP A CA 1
ATOM 2161 C C . ASP A 1 276 ? 27.033 37.998 -51.721 1.00 48.41 276 ASP A C 1
ATOM 2163 O O . ASP A 1 276 ? 27.944 37.228 -51.427 1.00 48.41 276 ASP A O 1
ATOM 2167 N N . ASP A 1 277 ? 26.092 37.717 -52.635 1.00 49.25 277 ASP A N 1
ATOM 2168 C CA . ASP A 1 277 ? 26.242 36.988 -53.896 1.00 49.25 277 ASP A CA 1
ATOM 2169 C C . ASP A 1 277 ? 26.595 35.494 -53.876 1.00 49.25 277 ASP A C 1
ATOM 2171 O O . ASP A 1 277 ? 27.686 35.069 -54.246 1.00 49.25 277 ASP A O 1
ATOM 2175 N N . ALA A 1 278 ? 25.581 34.670 -53.589 1.00 45.38 278 ALA A N 1
ATOM 2176 C CA . ALA A 1 278 ? 25.071 33.624 -54.492 1.00 45.38 278 ALA A CA 1
ATOM 2177 C C . ALA A 1 278 ? 24.103 32.712 -53.722 1.00 45.38 278 ALA A C 1
ATOM 2179 O O . ALA A 1 278 ? 24.498 32.025 -52.786 1.00 45.38 278 ALA A O 1
ATOM 2180 N N . GLN A 1 279 ? 22.832 32.659 -54.127 1.00 41.00 279 GLN A N 1
ATOM 2181 C CA . GLN A 1 279 ? 21.883 31.669 -53.610 1.00 41.00 279 GLN A CA 1
ATOM 2182 C C . GLN A 1 279 ? 22.136 30.289 -54.245 1.00 41.00 279 GLN A C 1
ATOM 2184 O O . GLN A 1 279 ? 21.910 30.140 -55.448 1.00 41.00 279 GLN A O 1
ATOM 2189 N N . PRO A 1 280 ? 22.454 29.231 -53.478 1.00 44.19 280 PRO A N 1
ATOM 2190 C CA . PRO A 1 280 ? 21.974 27.901 -53.796 1.00 44.19 280 PRO A CA 1
ATOM 2191 C C . PRO A 1 280 ? 20.602 27.717 -53.136 1.00 44.19 280 PRO A C 1
ATOM 2193 O O . PRO A 1 280 ? 20.425 27.963 -51.943 1.00 44.19 280 PRO A O 1
ATOM 2196 N N . GLN A 1 281 ? 19.616 27.283 -53.920 1.00 41.09 281 GLN A N 1
ATOM 2197 C CA . GLN A 1 281 ? 18.315 26.829 -53.429 1.00 41.09 281 GLN A CA 1
ATOM 2198 C C . GLN A 1 281 ? 18.519 25.603 -52.524 1.00 41.09 281 GLN A C 1
ATOM 2200 O O . GLN A 1 281 ? 18.518 24.466 -52.987 1.00 41.09 281 GLN A O 1
ATOM 2205 N N . GLY A 1 282 ? 18.754 25.834 -51.233 1.00 41.75 282 GLY A N 1
ATOM 2206 C CA . GLY A 1 282 ? 18.756 24.787 -50.223 1.00 41.75 282 GLY A CA 1
ATOM 2207 C C . GLY A 1 282 ? 17.328 24.311 -49.988 1.00 41.75 282 GLY A C 1
ATOM 2208 O O . GLY A 1 282 ? 16.468 25.104 -49.605 1.00 41.75 282 GLY A O 1
ATOM 2209 N N . GLU A 1 283 ? 17.076 23.026 -50.237 1.00 39.66 283 GLU A N 1
ATOM 2210 C CA . GLU A 1 283 ? 15.844 22.341 -49.849 1.00 39.66 283 GLU A CA 1
ATOM 2211 C C . GLU A 1 283 ? 15.489 22.678 -48.397 1.00 39.66 283 GLU A C 1
ATOM 2213 O O . GLU A 1 283 ? 16.259 22.429 -47.467 1.00 39.66 283 GLU A O 1
ATOM 2218 N N . VAL A 1 284 ? 14.293 23.231 -48.204 1.00 39.69 284 VAL A N 1
ATOM 2219 C CA . VAL A 1 284 ? 13.677 23.378 -46.888 1.00 39.69 284 VAL A CA 1
ATOM 2220 C C . VAL A 1 284 ? 13.474 21.970 -46.334 1.00 39.69 284 VAL A C 1
ATOM 2222 O O . VAL A 1 284 ? 12.521 21.285 -46.703 1.00 39.69 284 VAL A O 1
ATOM 2225 N N . VAL A 1 285 ? 14.392 21.514 -45.478 1.00 41.03 285 VAL A N 1
ATOM 2226 C CA . VAL A 1 285 ? 14.268 20.235 -44.772 1.00 41.03 285 VAL A CA 1
ATOM 2227 C C . VAL A 1 285 ? 12.949 20.276 -43.990 1.00 41.03 285 VAL A C 1
ATOM 2229 O O . VAL A 1 285 ? 12.798 21.126 -43.107 1.00 41.03 285 VAL A O 1
ATOM 2232 N N . PRO A 1 286 ? 11.960 19.420 -44.305 1.00 42.78 286 PRO A N 1
ATOM 2233 C CA . PRO A 1 286 ? 10.666 19.468 -43.646 1.00 42.78 286 PRO A CA 1
ATOM 2234 C C . PRO A 1 286 ? 10.837 19.219 -42.143 1.00 42.78 286 PRO A C 1
ATOM 2236 O O . PRO A 1 286 ? 11.537 18.295 -41.728 1.00 42.78 286 PRO A O 1
ATOM 2239 N N . ASN A 1 287 ? 10.198 20.081 -41.347 1.00 44.59 287 ASN A N 1
ATOM 2240 C CA . ASN A 1 287 ? 10.202 20.112 -39.883 1.00 44.59 287 ASN A CA 1
ATOM 2241 C C . ASN A 1 287 ? 10.222 18.702 -39.260 1.00 44.59 287 ASN A C 1
ATOM 2243 O O . ASN A 1 287 ? 9.234 17.968 -39.285 1.00 44.59 287 ASN A O 1
ATOM 2247 N N . LEU A 1 288 ? 11.367 18.336 -38.686 1.00 48.34 288 LEU A N 1
ATOM 2248 C CA . LEU A 1 288 ? 11.752 16.962 -38.350 1.00 48.34 288 LEU A CA 1
ATOM 2249 C C . LEU A 1 288 ? 11.179 16.438 -37.014 1.00 48.34 288 LEU A C 1
ATOM 2251 O O . LEU A 1 288 ? 11.681 15.444 -36.485 1.00 48.34 288 LEU A O 1
ATOM 2255 N N . ASP A 1 289 ? 10.165 17.087 -36.431 1.00 52.91 289 ASP A N 1
ATOM 2256 C CA . ASP A 1 289 ? 9.849 16.900 -35.006 1.00 52.91 289 ASP A CA 1
ATOM 2257 C C . ASP A 1 289 ? 8.353 16.791 -34.667 1.00 52.91 289 ASP A C 1
ATOM 2259 O O . ASP A 1 289 ? 7.857 17.512 -33.806 1.00 52.91 289 ASP A O 1
ATOM 2263 N N . VAL A 1 290 ? 7.607 15.890 -35.322 1.00 51.81 290 VAL A N 1
ATOM 2264 C CA . VAL A 1 290 ? 6.173 15.683 -34.995 1.00 51.81 290 VAL A CA 1
ATOM 2265 C C . VAL A 1 290 ? 5.881 14.380 -34.232 1.00 51.81 290 VAL A C 1
ATOM 2267 O O . VAL A 1 290 ? 4.806 14.251 -33.664 1.00 51.81 290 VAL A O 1
ATOM 2270 N N . ASP A 1 291 ? 6.822 13.437 -34.095 1.00 63.19 291 ASP A N 1
ATOM 2271 C CA . ASP A 1 291 ? 6.464 12.099 -33.575 1.00 63.19 291 ASP A CA 1
ATOM 2272 C C . ASP A 1 291 ? 7.559 11.387 -32.756 1.00 63.19 291 ASP A C 1
ATOM 2274 O O . ASP A 1 291 ? 7.620 10.156 -32.678 1.00 63.19 291 ASP A O 1
ATOM 2278 N N . ARG A 1 292 ? 8.462 12.148 -32.126 1.00 68.44 292 ARG A N 1
ATOM 2279 C CA . ARG A 1 292 ? 9.488 11.573 -31.245 1.00 68.44 292 ARG A CA 1
ATOM 2280 C C . ARG A 1 292 ? 8.931 11.323 -29.850 1.00 68.44 292 ARG A C 1
ATOM 2282 O O . ARG A 1 292 ? 8.046 12.018 -29.355 1.00 68.44 292 ARG A O 1
ATOM 2289 N N . TYR A 1 293 ? 9.457 10.296 -29.198 1.00 75.56 293 TYR A N 1
ATOM 2290 C CA . TYR A 1 293 ? 9.150 10.046 -27.798 1.00 75.56 293 TYR A CA 1
ATOM 2291 C C . TYR A 1 293 ? 10.139 10.787 -26.907 1.00 75.56 293 TYR A C 1
ATOM 2293 O O . TYR A 1 293 ? 11.333 10.808 -27.200 1.00 75.56 293 TYR A O 1
ATOM 2301 N N . PHE A 1 294 ? 9.650 11.311 -25.787 1.00 74.38 294 PHE A N 1
ATOM 2302 C CA . PHE A 1 294 ? 10.426 12.193 -24.916 1.00 74.38 294 PHE A CA 1
ATOM 2303 C C . PHE A 1 294 ? 11.717 11.562 -24.361 1.00 74.38 294 PHE A C 1
ATOM 2305 O O . PHE A 1 294 ? 12.761 12.202 -24.363 1.00 74.38 294 PHE A O 1
ATOM 2312 N N . LEU A 1 295 ? 11.669 10.296 -23.929 1.00 81.94 295 LEU A N 1
ATOM 2313 C CA . LEU A 1 295 ? 12.832 9.540 -23.445 1.00 81.94 295 LEU A CA 1
ATOM 2314 C C . LEU A 1 295 ? 12.974 8.240 -24.236 1.00 81.94 295 LEU A C 1
ATOM 2316 O O . LEU A 1 295 ? 12.657 7.151 -23.758 1.00 81.94 295 LEU A O 1
ATOM 2320 N N . GLU A 1 296 ? 13.407 8.370 -25.486 1.00 77.62 296 GLU A N 1
ATOM 2321 C CA . GLU A 1 296 ? 13.366 7.285 -26.464 1.00 77.62 296 GLU A CA 1
ATOM 2322 C C . GLU A 1 296 ? 14.083 5.998 -26.009 1.00 77.62 296 GLU A C 1
ATOM 2324 O O . GLU A 1 296 ? 13.602 4.891 -26.255 1.00 77.62 296 GLU A O 1
ATOM 2329 N N . GLN A 1 297 ? 15.204 6.108 -25.301 1.00 82.00 297 GLN A N 1
ATOM 2330 C CA . GLN A 1 297 ? 15.963 4.932 -24.856 1.00 82.00 297 GLN A CA 1
ATOM 2331 C C . GLN A 1 297 ? 15.685 4.526 -23.405 1.00 82.00 297 GLN A C 1
ATOM 2333 O O . GLN A 1 297 ? 16.160 3.475 -22.973 1.00 82.00 297 GLN A O 1
ATOM 2338 N N . ALA A 1 298 ? 14.882 5.299 -22.666 1.00 90.12 298 ALA A N 1
ATOM 2339 C CA . ALA A 1 298 ? 14.691 5.056 -21.247 1.00 90.12 298 ALA A CA 1
ATOM 2340 C C . ALA A 1 298 ? 13.721 3.901 -20.997 1.00 90.12 298 ALA A C 1
ATOM 2342 O O . ALA A 1 298 ? 12.555 3.936 -21.388 1.00 90.12 298 ALA A O 1
ATOM 2343 N N . LEU A 1 299 ? 14.199 2.896 -20.271 1.00 93.31 299 LEU A N 1
ATOM 2344 C CA . LEU A 1 299 ? 13.373 1.852 -19.690 1.00 93.31 299 LEU A CA 1
ATOM 2345 C C . LEU A 1 299 ? 12.599 2.418 -18.481 1.00 93.31 299 LEU A C 1
ATOM 2347 O O . LEU A 1 299 ? 13.237 2.870 -17.526 1.00 93.31 299 LEU A O 1
ATOM 2351 N N . PRO A 1 300 ? 11.255 2.391 -18.451 1.00 92.88 300 PRO A N 1
ATOM 2352 C CA . PRO A 1 300 ? 10.520 2.707 -17.230 1.00 92.88 300 PRO A CA 1
ATOM 2353 C C . PRO A 1 300 ? 10.758 1.597 -16.208 1.00 92.88 300 PRO A C 1
ATOM 2355 O O . PRO A 1 300 ? 10.482 0.432 -16.476 1.00 92.88 300 PRO A O 1
ATOM 2358 N N . VAL A 1 301 ? 11.269 1.936 -15.031 1.00 93.69 301 VAL A N 1
ATOM 2359 C CA . VAL A 1 301 ? 11.620 0.979 -13.977 1.00 93.69 301 VAL A CA 1
ATOM 2360 C C . VAL A 1 301 ? 10.721 1.185 -12.774 1.00 93.69 301 VAL A C 1
ATOM 2362 O O . VAL A 1 301 ? 10.493 2.312 -12.344 1.00 93.69 301 VAL A O 1
ATOM 2365 N N . MET A 1 302 ? 10.170 0.096 -12.253 1.00 90.81 302 MET A N 1
ATOM 2366 C CA . MET A 1 302 ? 9.314 0.158 -11.078 1.00 90.81 302 MET A CA 1
ATOM 2367 C C . MET A 1 302 ? 10.201 0.242 -9.848 1.00 90.81 302 MET A C 1
ATOM 2369 O O . MET A 1 302 ? 11.053 -0.626 -9.641 1.00 90.81 302 MET A O 1
ATOM 2373 N N . GLY A 1 303 ? 10.018 1.280 -9.046 1.00 91.56 303 GLY A N 1
ATOM 2374 C CA . GLY A 1 303 ? 10.776 1.426 -7.828 1.00 91.56 303 GLY A CA 1
ATOM 2375 C C . GLY A 1 303 ? 10.362 0.414 -6.781 1.00 91.56 303 GLY A C 1
ATOM 2376 O O . GLY A 1 303 ? 9.185 0.184 -6.475 1.00 91.56 303 GLY A O 1
ATOM 2377 N N . MET A 1 304 ? 11.375 -0.231 -6.222 1.00 91.75 304 MET A N 1
ATOM 2378 C CA . MET A 1 304 ? 11.172 -1.322 -5.297 1.00 91.75 304 MET A CA 1
ATOM 2379 C C . MET A 1 304 ? 10.663 -0.825 -3.950 1.00 91.75 304 MET A C 1
ATOM 2381 O O . MET A 1 304 ? 9.861 -1.513 -3.335 1.00 91.75 304 MET A O 1
ATOM 2385 N N . GLN A 1 305 ? 11.034 0.386 -3.529 1.00 88.31 305 GLN A N 1
ATOM 2386 C CA . GLN A 1 305 ? 10.568 0.978 -2.271 1.00 88.31 305 GLN A CA 1
ATOM 2387 C C . GLN A 1 305 ? 9.038 1.119 -2.246 1.00 88.31 305 GLN A C 1
ATOM 2389 O O . GLN A 1 305 ? 8.408 0.702 -1.275 1.00 88.31 305 GLN A O 1
ATOM 2394 N N . HIS A 1 306 ? 8.413 1.576 -3.337 1.00 83.88 306 HIS A N 1
ATOM 2395 C CA . HIS A 1 306 ? 6.954 1.654 -3.421 1.00 83.88 306 HIS A CA 1
ATOM 2396 C C . HIS A 1 306 ? 6.291 0.266 -3.424 1.00 83.88 306 HIS A C 1
ATOM 2398 O O . HIS A 1 306 ? 5.271 0.040 -2.763 1.00 83.88 306 HIS A O 1
ATOM 2404 N N . CYS A 1 307 ? 6.874 -0.705 -4.135 1.00 87.50 307 CYS A N 1
ATOM 2405 C CA . CYS A 1 307 ? 6.391 -2.091 -4.111 1.00 87.50 307 CYS A CA 1
ATOM 2406 C C . CYS A 1 307 ? 6.432 -2.674 -2.703 1.00 87.50 307 CYS A C 1
ATOM 2408 O O . CYS A 1 307 ? 5.477 -3.308 -2.262 1.00 87.50 307 CYS A O 1
ATOM 2410 N N . VAL A 1 308 ? 7.537 -2.414 -2.016 1.00 87.38 308 VAL A N 1
ATOM 2411 C CA . VAL A 1 308 ? 7.861 -2.921 -0.696 1.00 87.38 308 VAL A CA 1
ATOM 2412 C C . VAL A 1 308 ? 7.005 -2.257 0.390 1.00 87.38 308 VAL A C 1
ATOM 2414 O O . VAL A 1 308 ? 6.489 -2.950 1.265 1.00 87.38 308 VAL A O 1
ATOM 2417 N N . HIS A 1 309 ? 6.759 -0.948 0.305 1.00 81.38 309 HIS A N 1
ATOM 2418 C CA . HIS A 1 309 ? 5.874 -0.233 1.230 1.00 81.38 309 HIS A CA 1
ATOM 2419 C C . HIS A 1 309 ? 4.430 -0.754 1.166 1.00 81.38 309 HIS A C 1
ATOM 2421 O O . HIS A 1 309 ? 3.759 -0.884 2.189 1.00 81.38 309 HIS A O 1
ATOM 2427 N N . ASN A 1 310 ? 3.974 -1.130 -0.031 1.00 80.31 310 ASN A N 1
ATOM 2428 C CA . ASN A 1 310 ? 2.647 -1.708 -0.228 1.00 80.31 310 ASN A CA 1
ATOM 2429 C C . ASN A 1 310 ? 2.501 -3.126 0.343 1.00 80.31 310 ASN A C 1
ATOM 2431 O O . ASN A 1 310 ? 1.369 -3.568 0.514 1.00 80.31 310 ASN A O 1
ATOM 2435 N N . LEU A 1 311 ? 3.596 -3.834 0.653 1.00 82.81 311 LEU A N 1
ATOM 2436 C CA . LEU A 1 311 ? 3.510 -5.201 1.172 1.00 82.81 311 LEU A CA 1
ATOM 2437 C C . LEU A 1 311 ? 2.727 -5.245 2.479 1.00 82.81 311 LEU A C 1
ATOM 2439 O O . LEU A 1 311 ? 1.797 -6.029 2.593 1.00 82.81 311 LEU A O 1
ATOM 2443 N N . LEU A 1 312 ? 3.050 -4.369 3.435 1.00 80.62 312 LEU A N 1
ATOM 2444 C CA . LEU A 1 312 ? 2.408 -4.368 4.756 1.00 80.62 312 LEU A CA 1
ATOM 2445 C C . LEU A 1 312 ? 0.968 -3.866 4.737 1.00 80.62 312 LEU A C 1
ATOM 2447 O O . LEU A 1 312 ? 0.199 -4.186 5.644 1.00 80.62 312 LEU A O 1
ATOM 2451 N N . HIS A 1 313 ? 0.592 -3.091 3.718 1.00 80.88 313 HIS A N 1
ATOM 2452 C CA . HIS A 1 313 ? -0.728 -2.477 3.659 1.00 80.88 313 HIS A CA 1
ATOM 2453 C C . HIS A 1 313 ? -1.861 -3.505 3.647 1.00 80.88 313 HIS A C 1
ATOM 2455 O O . HIS A 1 313 ? -2.951 -3.173 4.101 1.00 80.88 313 HIS A O 1
ATOM 2461 N N . GLU A 1 314 ? -1.609 -4.737 3.193 1.00 82.62 314 GLU A N 1
ATOM 2462 C CA . GLU A 1 314 ? -2.625 -5.790 3.080 1.00 82.62 314 GLU A CA 1
ATOM 2463 C C . GLU A 1 314 ? -2.344 -7.028 3.946 1.00 82.62 314 GLU A C 1
ATOM 2465 O O . GLU A 1 314 ? -3.250 -7.838 4.127 1.00 82.62 314 GLU A O 1
ATOM 2470 N N . VAL A 1 315 ? -1.171 -7.139 4.590 1.00 87.38 315 VAL A N 1
ATOM 2471 C CA . VAL A 1 315 ? -0.815 -8.296 5.450 1.00 87.38 315 VAL A CA 1
ATOM 2472 C C . VAL A 1 315 ? -1.859 -8.567 6.519 1.00 87.38 315 VAL A C 1
ATOM 2474 O O . VAL A 1 315 ? -2.211 -9.714 6.769 1.00 87.38 315 VAL A O 1
ATOM 2477 N N . HIS A 1 316 ? -2.400 -7.511 7.118 1.00 87.81 316 HIS A N 1
ATOM 2478 C CA . HIS A 1 316 ? -3.431 -7.630 8.139 1.00 87.81 316 HIS A CA 1
ATOM 2479 C C . HIS A 1 316 ? -4.695 -8.366 7.659 1.00 87.81 316 HIS A C 1
ATOM 2481 O O . HIS A 1 316 ? -5.404 -8.952 8.468 1.00 87.81 316 HIS A O 1
ATOM 2487 N N . THR A 1 317 ? -4.978 -8.365 6.351 1.00 85.44 317 THR A N 1
ATOM 2488 C CA . THR A 1 317 ? -6.115 -9.096 5.766 1.00 85.44 317 THR A CA 1
ATOM 2489 C C . THR A 1 317 ? -5.853 -10.595 5.626 1.00 85.44 317 THR A C 1
ATOM 2491 O O . THR A 1 317 ? -6.803 -11.369 5.546 1.00 85.44 317 THR A O 1
ATOM 2494 N N . ALA A 1 318 ? -4.581 -11.000 5.622 1.00 86.88 318 ALA A N 1
ATOM 2495 C CA . ALA A 1 318 ? -4.152 -12.393 5.544 1.00 86.88 318 ALA A CA 1
ATOM 2496 C C . ALA A 1 318 ? -3.947 -13.039 6.924 1.00 86.88 318 ALA A C 1
ATOM 2498 O O . ALA A 1 318 ? -3.709 -14.240 7.001 1.00 86.88 318 ALA A O 1
ATOM 2499 N N . LEU A 1 319 ? -4.030 -12.256 8.004 1.00 91.88 319 LEU A N 1
ATOM 2500 C CA . LEU A 1 319 ? -3.857 -12.709 9.381 1.00 91.88 319 LEU A CA 1
ATOM 2501 C C . LEU A 1 319 ? -5.234 -12.935 10.035 1.00 91.88 319 LEU A C 1
ATOM 2503 O O . LEU A 1 319 ? -5.902 -11.952 10.367 1.00 91.88 319 LEU A O 1
ATOM 2507 N N . PRO A 1 320 ? -5.673 -14.190 10.265 1.00 91.06 320 PRO A N 1
ATOM 2508 C CA . PRO A 1 320 ? -7.007 -14.478 10.804 1.00 91.06 320 PRO A CA 1
ATOM 2509 C C . PRO A 1 320 ? -7.270 -13.826 12.168 1.00 91.06 320 PRO A C 1
ATOM 2511 O O . PRO A 1 320 ? -8.369 -13.340 12.423 1.00 91.06 320 PRO A O 1
ATOM 2514 N N . PHE A 1 321 ? -6.239 -13.743 13.013 1.00 90.75 321 PHE A N 1
ATOM 2515 C CA . PHE A 1 321 ? -6.304 -13.151 14.352 1.00 90.75 321 PHE A CA 1
ATOM 2516 C C . PHE A 1 321 ? -6.177 -11.619 14.359 1.00 90.75 321 PHE A C 1
ATOM 2518 O O . PHE A 1 321 ? -6.219 -11.018 15.431 1.00 90.75 321 PHE A O 1
ATOM 2525 N N . TRP A 1 322 ? -5.974 -10.951 13.211 1.00 91.94 322 TRP A N 1
ATOM 2526 C CA . TRP A 1 322 ? -5.666 -9.513 13.203 1.00 91.94 322 TRP A CA 1
ATOM 2527 C C . TRP A 1 322 ? -6.743 -8.673 13.885 1.00 91.94 322 TRP A C 1
ATOM 2529 O O . TRP A 1 322 ? -6.413 -7.701 14.555 1.00 91.94 322 TRP A O 1
ATOM 2539 N N . ARG A 1 323 ? -8.022 -9.038 13.727 1.00 88.75 323 ARG A N 1
ATOM 2540 C CA . ARG A 1 323 ? -9.131 -8.318 14.367 1.00 88.75 323 ARG A CA 1
ATOM 2541 C C . ARG A 1 323 ? -9.018 -8.375 15.891 1.00 88.75 323 ARG A C 1
ATOM 2543 O O . ARG A 1 323 ? -8.987 -7.324 16.516 1.00 88.75 323 ARG A O 1
ATOM 2550 N N . GLU A 1 324 ? -8.892 -9.578 16.445 1.00 89.06 324 GLU A N 1
ATOM 2551 C CA . GLU A 1 324 ? -8.740 -9.805 17.888 1.00 89.06 324 GLU A CA 1
ATOM 2552 C C . GLU A 1 324 ? -7.505 -9.077 18.421 1.00 89.06 324 GLU A C 1
ATOM 2554 O O . GLU A 1 324 ? -7.596 -8.273 19.344 1.00 89.06 324 GLU A O 1
ATOM 2559 N N . LEU A 1 325 ? -6.363 -9.255 17.751 1.00 86.75 325 LEU A N 1
ATOM 2560 C CA . LEU A 1 325 ? -5.121 -8.599 18.134 1.00 86.75 325 LEU A CA 1
ATOM 2561 C C . LEU A 1 325 ? -5.220 -7.071 18.067 1.00 86.75 325 LEU A C 1
ATOM 2563 O O . LEU A 1 325 ? -4.669 -6.376 18.917 1.00 86.75 325 LEU A O 1
ATOM 2567 N N . TRP A 1 326 ? -5.885 -6.523 17.053 1.00 87.31 326 TRP A N 1
ATOM 2568 C CA . TRP A 1 326 ? -6.072 -5.083 16.931 1.00 87.31 326 TRP A CA 1
ATOM 2569 C C . TRP A 1 326 ? -6.950 -4.531 18.050 1.00 87.31 326 TRP A C 1
ATOM 2571 O O . TRP A 1 326 ? -6.628 -3.477 18.602 1.00 87.31 326 TRP A O 1
ATOM 2581 N N . ASP A 1 327 ? -8.018 -5.239 18.410 1.00 85.31 327 ASP A N 1
ATOM 2582 C CA . ASP A 1 327 ? -8.881 -4.871 19.529 1.00 85.31 327 ASP A CA 1
ATOM 2583 C C . ASP A 1 327 ? -8.106 -4.927 20.858 1.00 85.31 327 ASP A C 1
ATOM 2585 O O . ASP A 1 327 ? -8.165 -3.979 21.646 1.00 85.31 327 ASP A O 1
ATOM 2589 N N . ASP A 1 328 ? -7.268 -5.945 21.060 1.00 82.62 328 ASP A N 1
ATOM 2590 C CA . ASP A 1 328 ? -6.375 -6.052 22.221 1.00 82.62 328 ASP A CA 1
ATOM 2591 C C . ASP A 1 328 ? -5.343 -4.918 22.267 1.00 82.62 328 ASP A C 1
ATOM 2593 O O . ASP A 1 328 ? -5.156 -4.266 23.300 1.00 82.62 328 ASP A O 1
ATOM 2597 N N . LEU A 1 329 ? -4.719 -4.602 21.128 1.00 82.12 329 LEU A N 1
ATOM 2598 C CA . LEU A 1 329 ? -3.813 -3.462 21.001 1.00 82.12 329 LEU A CA 1
ATOM 2599 C C . LEU A 1 329 ? -4.541 -2.150 21.321 1.00 82.12 329 LEU A C 1
ATOM 2601 O O . LEU A 1 329 ? -3.969 -1.290 21.992 1.00 82.12 329 LEU A O 1
ATOM 2605 N N . LYS A 1 330 ? -5.795 -1.976 20.884 1.00 83.62 330 LYS A N 1
ATOM 2606 C CA . LYS A 1 330 ? -6.618 -0.790 21.179 1.00 83.62 330 LYS A CA 1
ATOM 2607 C C . LYS A 1 330 ? -6.984 -0.687 22.651 1.00 83.62 330 LYS A C 1
ATOM 2609 O O . LYS A 1 330 ? -6.959 0.415 23.203 1.00 83.62 330 LYS A O 1
ATOM 2614 N N . ASN A 1 331 ? -7.271 -1.810 23.296 1.00 83.19 331 ASN A N 1
ATOM 2615 C CA . ASN A 1 331 ? -7.500 -1.867 24.734 1.00 83.19 331 ASN A CA 1
ATOM 2616 C C . ASN A 1 331 ? -6.234 -1.465 25.501 1.00 83.19 331 ASN A C 1
ATOM 2618 O O . ASN A 1 331 ? -6.303 -0.625 26.404 1.00 83.19 331 ASN A O 1
ATOM 2622 N N . LEU A 1 332 ? -5.071 -1.970 25.079 1.00 81.25 332 LEU A N 1
ATOM 2623 C CA . LEU A 1 332 ? -3.779 -1.591 25.645 1.00 81.25 332 LEU A CA 1
ATOM 2624 C C . LEU A 1 332 ? -3.465 -0.109 25.392 1.00 81.25 332 LEU A C 1
ATOM 2626 O O . LEU A 1 332 ? -3.077 0.608 26.309 1.00 81.25 332 LEU A O 1
ATOM 2630 N N . GLU A 1 333 ? -3.712 0.401 24.185 1.00 83.88 333 GLU A N 1
ATOM 2631 C CA . GLU A 1 333 ? -3.605 1.829 23.872 1.00 83.88 333 GLU A CA 1
ATOM 2632 C C . GLU A 1 333 ? -4.510 2.665 24.788 1.00 83.88 333 GLU A C 1
ATOM 2634 O O . GLU A 1 333 ? -4.082 3.698 25.298 1.00 83.88 333 GLU A O 1
ATOM 2639 N N . GLY A 1 334 ? -5.747 2.229 25.031 1.00 84.25 334 GLY A N 1
ATOM 2640 C CA . GLY A 1 334 ? -6.687 2.891 25.934 1.00 84.25 334 GLY A CA 1
ATOM 2641 C C . GLY A 1 334 ? -6.260 2.850 27.404 1.00 84.25 334 GLY A C 1
ATOM 2642 O O . GLY A 1 334 ? -6.568 3.779 28.153 1.00 84.25 334 GLY A O 1
ATOM 2643 N N . LEU A 1 335 ? -5.544 1.806 27.829 1.00 82.38 335 LEU A N 1
ATOM 2644 C CA . LEU A 1 335 ? -4.918 1.725 29.151 1.00 82.38 335 LEU A CA 1
ATOM 2645 C C . LEU A 1 335 ? -3.737 2.702 29.256 1.00 82.38 335 LEU A C 1
ATOM 2647 O O . LEU A 1 335 ? -3.642 3.456 30.225 1.00 82.38 335 LEU A O 1
ATOM 2651 N N . LEU A 1 336 ? -2.865 2.711 28.244 1.00 81.94 336 LEU A N 1
ATOM 2652 C CA . LEU A 1 336 ? -1.600 3.445 28.253 1.00 81.94 336 LEU A CA 1
ATOM 2653 C C . LEU A 1 336 ? -1.744 4.928 27.892 1.00 81.94 336 LEU A C 1
ATOM 2655 O O . LEU A 1 336 ? -1.018 5.754 28.428 1.00 81.94 336 LEU A O 1
ATOM 2659 N N . ASN A 1 337 ? -2.665 5.339 27.024 1.00 85.06 337 ASN A N 1
ATOM 2660 C CA . ASN A 1 337 ? -2.782 6.758 26.654 1.00 85.06 337 ASN A CA 1
ATOM 2661 C C . ASN A 1 337 ? -3.533 7.600 27.689 1.00 85.06 337 ASN A C 1
ATOM 2663 O O . ASN A 1 337 ? -3.421 8.825 27.690 1.00 85.06 337 ASN A O 1
ATOM 2667 N N . TRP A 1 338 ? -4.287 6.970 28.587 1.00 87.19 338 TRP A N 1
ATOM 2668 C CA . TRP A 1 338 ? -5.089 7.675 29.577 1.00 87.19 338 TRP A CA 1
ATOM 2669 C C . TRP A 1 338 ? -4.275 7.851 30.860 1.00 87.19 338 TRP A C 1
ATOM 2671 O O . TRP A 1 338 ? -4.098 6.899 31.617 1.00 87.19 338 TRP A O 1
ATOM 2681 N N . ASN A 1 339 ? -3.805 9.078 31.123 1.00 89.00 339 ASN A N 1
ATOM 2682 C CA . ASN A 1 339 ? -2.900 9.389 32.242 1.00 89.00 339 ASN A CA 1
ATOM 2683 C C . ASN A 1 339 ? -3.344 8.776 33.582 1.00 89.00 339 ASN A C 1
ATOM 2685 O O . ASN A 1 339 ? -2.515 8.222 34.297 1.00 89.00 339 ASN A O 1
ATOM 2689 N N . PHE A 1 340 ? -4.636 8.833 33.928 1.00 90.12 340 PHE A N 1
ATOM 2690 C CA . PHE A 1 340 ? -5.114 8.266 35.195 1.00 90.12 340 PHE A CA 1
ATOM 2691 C C . PHE A 1 340 ? -5.066 6.732 35.222 1.00 90.12 340 PHE A C 1
ATOM 2693 O O . PHE A 1 340 ? -4.711 6.156 36.247 1.00 90.12 340 PHE A O 1
ATOM 2700 N N . ARG A 1 341 ? -5.396 6.061 34.108 1.00 87.56 341 ARG A N 1
ATOM 2701 C CA . ARG A 1 341 ? -5.350 4.594 34.002 1.00 87.56 341 ARG A CA 1
ATOM 2702 C C . ARG A 1 341 ? -3.913 4.108 34.079 1.00 87.56 341 ARG A C 1
ATOM 2704 O O . ARG A 1 341 ? -3.621 3.177 34.820 1.00 87.56 341 ARG A O 1
ATOM 2711 N N . ARG A 1 342 ? -3.017 4.813 33.391 1.00 90.50 342 ARG A N 1
ATOM 2712 C CA . ARG A 1 342 ? -1.580 4.568 33.417 1.00 90.50 342 ARG A CA 1
ATOM 2713 C C . ARG A 1 342 ? -0.979 4.757 34.805 1.00 90.50 342 ARG A C 1
ATOM 2715 O O . ARG A 1 342 ? -0.310 3.856 35.291 1.00 90.50 342 ARG A O 1
ATOM 2722 N N . ARG A 1 343 ? -1.266 5.874 35.481 1.00 90.69 343 ARG A N 1
ATOM 2723 C CA . ARG A 1 343 ? -0.815 6.108 36.865 1.00 90.69 343 ARG A CA 1
ATOM 2724 C C . ARG A 1 343 ? -1.353 5.064 37.833 1.00 90.69 343 ARG A C 1
ATOM 2726 O O . ARG A 1 343 ? -0.604 4.598 38.683 1.00 90.69 343 ARG A O 1
ATOM 2733 N N . ARG A 1 344 ? -2.620 4.663 37.684 1.00 88.62 344 ARG A N 1
ATOM 2734 C CA . ARG A 1 344 ? -3.199 3.574 38.477 1.00 88.62 344 ARG A CA 1
ATOM 2735 C C . ARG A 1 344 ? -2.457 2.263 38.227 1.00 88.62 344 ARG A C 1
ATOM 2737 O O . ARG A 1 344 ? -2.059 1.635 39.193 1.00 88.62 344 ARG A O 1
ATOM 2744 N N . TYR A 1 345 ? -2.210 1.904 36.968 1.00 85.25 345 TYR A N 1
ATOM 2745 C CA . TYR A 1 345 ? -1.439 0.713 36.608 1.00 85.25 345 TYR A CA 1
ATOM 2746 C C . TYR A 1 345 ? -0.025 0.735 37.207 1.00 85.25 345 TYR A C 1
ATOM 2748 O O . TYR A 1 345 ? 0.379 -0.238 37.831 1.00 85.25 345 TYR A O 1
ATOM 2756 N N . ILE A 1 346 ? 0.699 1.855 37.099 1.00 89.44 346 ILE A N 1
ATOM 2757 C CA . ILE A 1 346 ? 2.023 2.021 37.720 1.00 89.44 346 ILE A CA 1
ATOM 2758 C C . ILE A 1 346 ? 1.928 1.813 39.238 1.00 89.44 346 ILE A C 1
ATOM 2760 O O . ILE A 1 346 ? 2.693 1.037 39.806 1.00 89.44 346 ILE A O 1
ATOM 2764 N N . ALA A 1 347 ? 0.969 2.473 39.891 1.00 90.88 347 ALA A N 1
ATOM 2765 C CA . ALA A 1 347 ? 0.812 2.423 41.339 1.00 90.88 347 ALA A CA 1
ATOM 2766 C C . ALA A 1 347 ? 0.415 1.036 41.863 1.00 90.88 347 ALA A C 1
ATOM 2768 O O . ALA A 1 347 ? 0.854 0.671 42.947 1.00 90.88 347 ALA A O 1
ATOM 2769 N N . THR A 1 348 ? -0.414 0.284 41.130 1.00 85.81 348 THR A N 1
ATOM 2770 C CA . THR A 1 348 ? -0.941 -1.008 41.599 1.00 85.81 348 THR A CA 1
ATOM 2771 C C . THR A 1 348 ? -0.178 -2.216 41.072 1.00 85.81 348 THR A C 1
ATOM 2773 O O . THR A 1 348 ? -0.222 -3.259 41.711 1.00 85.81 348 THR A O 1
ATOM 2776 N N . CYS A 1 349 ? 0.463 -2.110 39.904 1.00 82.00 349 CYS A N 1
ATOM 2777 C CA . CYS A 1 349 ? 1.056 -3.255 39.204 1.00 82.00 349 CYS A CA 1
ATOM 2778 C C . CYS A 1 349 ? 2.580 -3.175 39.062 1.00 82.00 349 CYS A C 1
ATOM 2780 O O . CYS A 1 349 ? 3.197 -4.213 38.858 1.00 82.00 349 CYS A O 1
ATOM 2782 N N . LEU A 1 350 ? 3.190 -1.980 39.125 1.00 85.00 350 LEU A N 1
ATOM 2783 C CA . LEU A 1 350 ? 4.643 -1.816 38.953 1.00 85.00 350 LEU A CA 1
ATOM 2784 C C . LEU A 1 350 ? 5.358 -1.482 40.261 1.00 85.00 350 LEU A C 1
ATOM 2786 O O . LEU A 1 350 ? 6.391 -2.079 40.559 1.00 85.00 350 LEU A O 1
ATOM 2790 N N . ARG A 1 351 ? 4.829 -0.533 41.038 1.00 88.38 351 ARG A N 1
ATOM 2791 C CA . ARG A 1 351 ? 5.458 -0.065 42.278 1.00 88.38 351 ARG A CA 1
ATOM 2792 C C . ARG A 1 351 ? 5.560 -1.201 43.299 1.00 88.38 351 ARG A C 1
ATOM 2794 O O . ARG A 1 351 ? 4.567 -1.872 43.565 1.00 88.38 351 ARG A O 1
ATOM 2801 N N . GLY A 1 352 ? 6.747 -1.406 43.871 1.00 87.69 352 GLY A N 1
ATOM 2802 C CA . GLY A 1 352 ? 7.004 -2.497 44.814 1.00 87.69 352 GLY A CA 1
ATOM 2803 C C . GLY A 1 352 ? 7.161 -3.880 44.170 1.00 87.69 352 GLY A C 1
ATOM 2804 O O . GLY A 1 352 ? 7.268 -4.871 44.888 1.00 87.69 352 GLY A O 1
ATOM 2805 N N . THR A 1 353 ? 7.188 -3.966 42.836 1.00 86.69 353 THR A N 1
ATOM 2806 C CA . THR A 1 353 ? 7.526 -5.194 42.097 1.00 86.69 353 THR A CA 1
ATOM 2807 C C . THR A 1 353 ? 8.926 -5.080 41.489 1.00 86.69 353 THR A C 1
ATOM 2809 O O . THR A 1 353 ? 9.490 -3.990 41.396 1.00 86.69 353 THR A O 1
ATOM 2812 N N . GLN A 1 354 ? 9.479 -6.182 40.976 1.00 83.94 354 GLN A N 1
ATOM 2813 C CA . GLN A 1 354 ? 10.747 -6.160 40.228 1.00 83.94 354 GLN A CA 1
ATOM 2814 C C . GLN A 1 354 ? 10.706 -5.308 38.939 1.00 83.94 354 GLN A C 1
ATOM 2816 O O . GLN A 1 354 ? 11.742 -5.061 38.325 1.00 83.94 354 GLN A O 1
ATOM 2821 N N . PHE A 1 355 ? 9.519 -4.855 38.522 1.00 82.38 355 PHE A N 1
ATOM 2822 C CA . PHE A 1 355 ? 9.302 -4.038 37.329 1.00 82.38 355 PHE A CA 1
ATOM 2823 C C . PHE A 1 355 ? 9.176 -2.538 37.625 1.00 82.38 355 PHE A C 1
ATOM 2825 O O . PHE A 1 355 ? 8.879 -1.761 36.717 1.00 82.38 355 PHE A O 1
ATOM 2832 N N . GLU A 1 356 ? 9.412 -2.101 38.865 1.00 90.75 356 GLU A N 1
ATOM 2833 C CA . GLU A 1 356 ? 9.298 -0.691 39.259 1.00 90.75 356 GLU A CA 1
ATOM 2834 C C . GLU A 1 356 ? 10.165 0.246 38.401 1.00 90.75 356 GLU A C 1
ATOM 2836 O O . GLU A 1 356 ? 9.722 1.339 38.055 1.00 90.75 356 GLU A O 1
ATOM 2841 N N . GLY A 1 357 ? 11.337 -0.213 37.940 1.00 87.00 357 GLY A N 1
ATOM 2842 C CA . GLY A 1 357 ? 12.212 0.550 37.037 1.00 87.00 357 GLY A CA 1
ATOM 2843 C C . GLY A 1 357 ? 11.591 0.906 35.677 1.00 87.00 357 GLY A C 1
ATOM 2844 O O . GLY A 1 357 ? 12.132 1.730 34.944 1.00 87.00 357 GLY A O 1
ATOM 2845 N N . LEU A 1 358 ? 10.444 0.319 35.324 1.00 84.25 358 LEU A N 1
ATOM 2846 C CA . LEU A 1 358 ? 9.705 0.648 34.105 1.00 84.25 358 LEU A CA 1
ATOM 2847 C C . LEU A 1 358 ? 8.688 1.770 34.306 1.00 84.25 358 LEU A C 1
ATOM 2849 O O . LEU A 1 358 ? 8.161 2.272 33.311 1.00 84.25 358 LEU A O 1
ATOM 2853 N N . ALA A 1 359 ? 8.405 2.174 35.548 1.00 89.50 359 ALA A N 1
ATOM 2854 C CA . ALA A 1 359 ? 7.410 3.197 35.862 1.00 89.50 359 ALA A CA 1
ATOM 2855 C C . ALA A 1 359 ? 7.609 4.472 35.028 1.00 89.50 359 ALA A C 1
ATOM 2857 O O . ALA A 1 359 ? 6.642 4.960 34.449 1.00 89.50 359 ALA A O 1
ATOM 2858 N N . ASP A 1 360 ? 8.852 4.927 34.849 1.00 88.31 360 ASP A N 1
ATOM 2859 C CA . ASP A 1 360 ? 9.188 6.111 34.044 1.00 88.31 360 ASP A CA 1
ATOM 2860 C C . ASP A 1 360 ? 8.887 5.927 32.547 1.00 88.31 360 ASP A C 1
ATOM 2862 O O . ASP A 1 360 ? 8.405 6.841 31.865 1.00 88.31 360 ASP A O 1
ATOM 2866 N N . SER A 1 361 ? 9.127 4.721 32.019 1.00 83.81 361 SER A N 1
ATOM 2867 C CA . SER A 1 361 ? 8.814 4.375 30.625 1.00 83.81 361 SER A CA 1
ATOM 2868 C C . SER A 1 361 ? 7.307 4.376 30.381 1.00 83.81 361 SER A C 1
ATOM 2870 O O . SER A 1 361 ? 6.847 4.837 29.336 1.00 83.81 361 SER A O 1
ATOM 2872 N N . PHE A 1 362 ? 6.527 3.907 31.359 1.00 84.56 362 PHE A N 1
ATOM 2873 C CA . PHE A 1 362 ? 5.076 4.024 31.322 1.00 84.56 362 PHE A CA 1
ATOM 2874 C C . PHE A 1 362 ? 4.651 5.484 31.495 1.00 84.56 362 PHE A C 1
ATOM 2876 O O . PHE A 1 362 ? 3.925 5.997 30.657 1.00 84.56 362 PHE A O 1
ATOM 2883 N N . GLU A 1 363 ? 5.107 6.212 32.510 1.00 88.31 363 GLU A N 1
ATOM 2884 C CA . GLU A 1 363 ? 4.666 7.587 32.787 1.00 88.31 363 GLU A CA 1
ATOM 2885 C C . GLU A 1 363 ? 4.869 8.524 31.582 1.00 88.31 363 GLU A C 1
ATOM 2887 O O . GLU A 1 363 ? 3.961 9.294 31.246 1.00 88.31 363 GLU A O 1
ATOM 2892 N N . SER A 1 364 ? 5.988 8.366 30.867 1.00 85.56 364 SER A N 1
ATOM 2893 C CA . SER A 1 364 ? 6.329 9.113 29.647 1.00 85.56 364 SER A CA 1
ATOM 2894 C C . SER A 1 364 ? 5.612 8.644 28.369 1.00 85.56 364 SER A C 1
ATOM 2896 O O . SER A 1 364 ? 5.692 9.315 27.334 1.00 85.56 364 SER A O 1
ATOM 2898 N N . PHE A 1 365 ? 4.874 7.530 28.411 1.00 82.94 365 PHE A N 1
ATOM 2899 C CA . PHE A 1 365 ? 4.162 6.999 27.254 1.00 82.94 365 PHE A CA 1
ATOM 2900 C C . PHE A 1 365 ? 2.982 7.905 26.846 1.00 82.94 365 PHE A C 1
ATOM 2902 O O . PHE A 1 365 ? 2.042 8.127 27.608 1.00 82.94 365 PHE A O 1
ATOM 2909 N N . ASN A 1 366 ? 3.005 8.410 25.608 1.00 80.44 366 ASN A N 1
ATOM 2910 C CA . ASN A 1 366 ? 1.963 9.280 25.039 1.00 80.44 366 ASN A CA 1
ATOM 2911 C C . ASN A 1 366 ? 1.639 8.960 23.565 1.00 80.44 366 ASN A C 1
ATOM 2913 O O . ASN A 1 366 ? 1.153 9.817 22.814 1.00 80.44 366 ASN A O 1
ATOM 2917 N N . GLN A 1 367 ? 1.979 7.751 23.115 1.00 77.19 367 GLN A N 1
ATOM 2918 C CA . GLN A 1 367 ? 1.929 7.392 21.702 1.00 77.19 367 GLN A CA 1
ATOM 2919 C C . GLN A 1 367 ? 0.596 6.724 21.346 1.00 77.19 367 GLN A C 1
ATOM 2921 O O . GLN A 1 367 ? 0.158 5.766 21.974 1.00 77.19 367 GLN A O 1
ATOM 2926 N N . SER A 1 368 ? -0.047 7.207 20.283 1.00 78.81 368 SER A N 1
ATOM 2927 C CA . SER A 1 368 ? -1.218 6.538 19.707 1.00 78.81 368 SER A CA 1
ATOM 2928 C C . SER A 1 368 ? -0.795 5.488 18.687 1.00 78.81 368 SER A C 1
ATOM 2930 O O . SER A 1 368 ? 0.081 5.780 17.872 1.00 78.81 368 SER A O 1
ATOM 2932 N N . LEU A 1 369 ? -1.480 4.340 18.641 1.00 71.38 369 LEU A N 1
ATOM 2933 C CA . LEU A 1 369 ? -1.289 3.304 17.615 1.00 71.38 369 LEU A CA 1
ATOM 2934 C C . LEU A 1 369 ? -1.370 3.875 16.194 1.00 71.38 369 LEU A C 1
ATOM 2936 O O . LEU A 1 369 ? -0.609 3.477 15.322 1.00 71.38 369 LEU A O 1
ATOM 2940 N N . TYR A 1 370 ? -2.226 4.876 15.964 1.00 66.88 370 TYR A N 1
ATOM 2941 C CA . TYR A 1 370 ? -2.343 5.530 14.655 1.00 66.88 370 TYR A CA 1
ATOM 2942 C C . TYR A 1 370 ? -1.165 6.459 14.328 1.00 66.88 370 TYR A C 1
ATOM 2944 O O . TYR A 1 370 ? -0.873 6.706 13.160 1.00 66.88 370 TYR A O 1
ATOM 2952 N N . LYS A 1 371 ? -0.477 6.986 15.347 1.00 61.16 371 LYS A N 1
ATOM 2953 C CA . LYS A 1 371 ? 0.716 7.834 15.185 1.00 61.16 371 LYS A CA 1
ATOM 2954 C C . LYS A 1 371 ? 2.012 7.023 15.101 1.00 61.16 371 LYS A C 1
ATOM 2956 O O . LYS A 1 371 ? 3.037 7.598 14.737 1.00 61.16 371 LYS A O 1
ATOM 2961 N N . LEU A 1 372 ? 1.979 5.729 15.432 1.00 56.31 372 LEU A N 1
ATOM 2962 C CA . LEU A 1 372 ? 3.157 4.853 15.476 1.00 56.31 372 LEU A CA 1
ATOM 2963 C C . LEU A 1 372 ? 3.716 4.468 14.104 1.00 56.31 372 LEU A C 1
ATOM 2965 O O . LEU A 1 372 ? 4.792 3.873 14.082 1.00 56.31 372 LEU A O 1
ATOM 2969 N N . GLY A 1 373 ? 3.029 4.836 13.011 1.00 54.12 373 GLY A N 1
ATOM 2970 C CA . GLY A 1 373 ? 3.320 4.457 11.624 1.00 54.12 373 GLY A CA 1
ATOM 2971 C C . GLY A 1 373 ? 4.725 3.904 11.386 1.00 54.12 373 GLY A C 1
ATOM 2972 O O . GLY A 1 373 ? 5.695 4.652 11.484 1.00 54.12 373 GLY A O 1
ATOM 2973 N N . GLY A 1 374 ? 4.811 2.606 11.092 1.00 52.91 374 GLY A N 1
ATOM 2974 C CA . GLY A 1 374 ? 5.974 1.888 10.557 1.00 52.91 374 GLY A CA 1
ATOM 2975 C C . GLY A 1 374 ? 7.263 1.822 11.394 1.00 52.91 374 GLY A C 1
ATOM 2976 O O . GLY A 1 374 ? 8.121 1.000 11.107 1.00 52.91 374 GLY A O 1
ATOM 2977 N N . MET A 1 375 ? 7.499 2.735 12.345 1.00 43.06 375 MET A N 1
ATOM 2978 C CA . MET A 1 375 ? 8.849 2.946 12.903 1.00 43.06 375 MET A CA 1
ATOM 2979 C C . MET A 1 375 ? 8.915 3.113 14.424 1.00 43.06 375 MET A C 1
ATOM 2981 O O . MET A 1 375 ? 10.013 3.227 14.967 1.00 43.06 375 MET A O 1
ATOM 2985 N N . LYS A 1 376 ? 7.789 3.149 15.148 1.00 55.09 376 LYS A N 1
ATOM 2986 C CA . LYS A 1 376 ? 7.804 3.355 16.614 1.00 55.09 376 LYS A CA 1
ATOM 2987 C C . LYS A 1 376 ? 7.211 2.220 17.442 1.00 55.09 376 LYS A C 1
ATOM 2989 O O . LYS A 1 376 ? 7.242 2.301 18.676 1.00 55.09 376 LYS A O 1
ATOM 2994 N N . TYR A 1 377 ? 6.762 1.146 16.797 1.00 61.41 377 TYR A N 1
ATOM 2995 C CA . TYR A 1 377 ? 6.311 -0.065 17.475 1.00 61.41 377 TYR A CA 1
ATOM 2996 C C . TYR A 1 377 ? 7.291 -0.568 18.549 1.00 61.41 377 TYR A C 1
ATOM 2998 O O . TYR A 1 377 ? 6.805 -0.857 19.633 1.00 61.41 377 TYR A O 1
ATOM 3006 N N . PRO A 1 378 ? 8.635 -0.577 18.389 1.00 61.16 378 PRO A N 1
ATOM 3007 C CA . PRO A 1 378 ? 9.542 -1.162 19.392 1.00 61.16 378 PRO A CA 1
ATOM 3008 C C . PRO A 1 378 ? 9.367 -0.611 20.813 1.00 61.16 378 PRO A C 1
ATOM 3010 O O . PRO A 1 378 ? 9.458 -1.356 21.785 1.00 61.16 378 PRO A O 1
ATOM 3013 N N . SER A 1 379 ? 9.051 0.683 20.939 1.00 62.97 379 SER A N 1
ATOM 3014 C CA . SER A 1 379 ? 8.764 1.307 22.237 1.00 62.97 379 SER A CA 1
ATOM 3015 C C . SER A 1 379 ? 7.420 0.860 22.824 1.00 62.97 379 SER A C 1
ATOM 3017 O O . SER A 1 379 ? 7.351 0.525 24.002 1.00 62.97 379 SER A O 1
ATOM 3019 N N . PHE A 1 380 ? 6.375 0.775 21.996 1.00 66.19 380 PHE A N 1
ATOM 3020 C CA . PHE A 1 380 ? 5.066 0.241 22.384 1.00 66.19 380 PHE A CA 1
ATOM 3021 C C . PHE A 1 380 ? 5.151 -1.237 22.776 1.00 66.19 380 PHE A C 1
ATOM 3023 O O . PHE A 1 380 ? 4.556 -1.661 23.756 1.00 66.19 380 PHE A O 1
ATOM 3030 N N . LEU A 1 381 ? 5.935 -2.005 22.025 1.00 65.62 381 LEU A N 1
ATOM 3031 C CA . LEU A 1 381 ? 6.143 -3.438 22.183 1.00 65.62 381 LEU A CA 1
ATOM 3032 C C . LEU A 1 381 ? 6.949 -3.769 23.426 1.00 65.62 381 LEU A C 1
ATOM 3034 O O . LEU A 1 381 ? 6.594 -4.694 24.142 1.00 65.62 381 LEU A O 1
ATOM 3038 N N . SER A 1 382 ? 7.998 -2.992 23.710 1.00 68.25 382 SER A N 1
ATOM 3039 C CA . SER A 1 382 ? 8.716 -3.099 24.977 1.00 68.25 382 SER A CA 1
ATOM 3040 C C . SER A 1 382 ? 7.736 -2.895 26.132 1.00 68.25 382 SER A C 1
ATOM 3042 O O . SER A 1 382 ? 7.601 -3.769 26.979 1.00 68.25 382 SER A O 1
ATOM 3044 N N . VAL A 1 383 ? 6.956 -1.811 26.120 1.00 67.38 383 VAL A N 1
ATOM 3045 C CA . VAL A 1 383 ? 5.948 -1.534 27.159 1.00 67.38 383 VAL A CA 1
ATOM 3046 C C . VAL A 1 383 ? 4.883 -2.645 27.233 1.00 67.38 383 VAL A C 1
ATOM 3048 O O . VAL A 1 383 ? 4.527 -3.076 28.325 1.00 67.38 383 VAL A O 1
ATOM 3051 N N . SER A 1 384 ? 4.438 -3.176 26.092 1.00 65.88 384 SER A N 1
ATOM 3052 C CA . SER A 1 384 ? 3.458 -4.266 25.989 1.00 65.88 384 SER A CA 1
ATOM 3053 C C . SER A 1 384 ? 3.978 -5.602 26.531 1.00 65.88 384 SER A C 1
ATOM 3055 O O . SER A 1 384 ? 3.283 -6.264 27.301 1.00 65.88 384 SER A O 1
ATOM 3057 N N . ASN A 1 385 ? 5.205 -5.995 26.179 1.00 66.62 385 ASN A N 1
ATOM 3058 C CA . ASN A 1 385 ? 5.844 -7.213 26.683 1.00 66.62 385 ASN A CA 1
ATOM 3059 C C . ASN A 1 385 ? 6.019 -7.141 28.204 1.00 66.62 385 ASN A C 1
ATOM 3061 O O . ASN A 1 385 ? 5.765 -8.116 28.907 1.00 66.62 385 ASN A O 1
ATOM 3065 N N . HIS A 1 386 ? 6.373 -5.969 28.730 1.00 70.38 386 HIS A N 1
ATOM 3066 C CA . HIS A 1 386 ? 6.463 -5.768 30.171 1.00 70.38 386 HIS A CA 1
ATOM 3067 C C . HIS A 1 386 ? 5.097 -5.737 30.862 1.00 70.38 386 HIS A C 1
ATOM 3069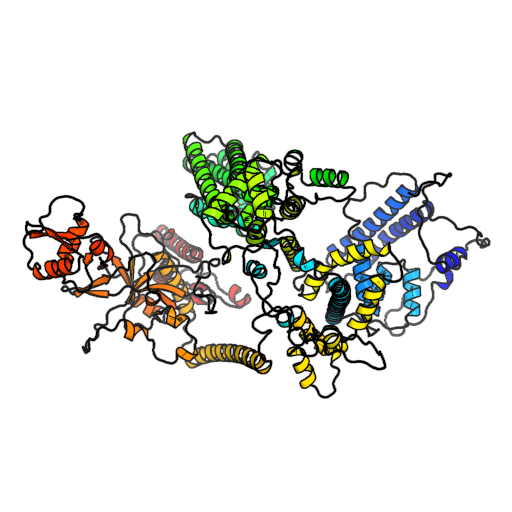 O O . HIS A 1 386 ? 4.984 -6.274 31.960 1.00 70.38 386 HIS A O 1
ATOM 3075 N N . CYS A 1 387 ? 4.050 -5.190 30.228 1.00 67.44 387 CYS A N 1
ATOM 3076 C CA . CYS A 1 387 ? 2.677 -5.358 30.710 1.00 67.44 387 CYS A CA 1
ATOM 3077 C C . CYS A 1 387 ? 2.346 -6.836 30.903 1.00 67.44 387 CYS A C 1
ATOM 3079 O O . CYS A 1 387 ? 1.933 -7.227 31.991 1.00 67.44 387 CYS A O 1
ATOM 3081 N N . CYS A 1 388 ? 2.590 -7.653 29.876 1.00 65.50 388 CYS A N 1
ATOM 3082 C CA . CYS A 1 388 ? 2.341 -9.092 29.913 1.00 65.50 388 CYS A CA 1
ATOM 3083 C C . CYS A 1 388 ? 3.062 -9.755 31.098 1.00 65.50 388 CYS A C 1
ATOM 3085 O O . CYS A 1 388 ? 2.426 -10.445 31.890 1.00 65.50 388 CYS A O 1
ATOM 3087 N N . LEU A 1 389 ? 4.354 -9.465 31.289 1.00 66.88 389 LEU A N 1
ATOM 3088 C CA . LEU A 1 389 ? 5.149 -10.014 32.395 1.00 66.88 389 LEU A CA 1
ATOM 3089 C C . LEU A 1 389 ? 4.653 -9.585 33.789 1.00 66.88 389 LEU A C 1
ATOM 3091 O O . LEU A 1 389 ? 4.641 -10.409 34.703 1.00 66.88 389 LEU A O 1
ATOM 3095 N N . CYS A 1 390 ? 4.210 -8.335 33.966 1.00 65.25 390 CYS A N 1
ATOM 3096 C CA . CYS A 1 390 ? 3.663 -7.869 35.248 1.00 65.25 390 CYS A CA 1
ATOM 3097 C C . CYS A 1 390 ? 2.371 -8.609 35.616 1.00 65.25 390 CYS A C 1
ATOM 3099 O O . CYS A 1 390 ? 2.178 -8.991 36.769 1.00 65.25 390 CYS A O 1
ATOM 3101 N N . PHE A 1 391 ? 1.494 -8.852 34.640 1.00 65.94 391 PHE A N 1
ATOM 3102 C CA . PHE A 1 391 ? 0.231 -9.545 34.887 1.00 65.94 391 PHE A CA 1
ATOM 3103 C C . PHE A 1 391 ? 0.421 -11.021 35.257 1.00 65.94 391 PHE A C 1
ATOM 3105 O O . PHE A 1 391 ? -0.314 -11.519 36.109 1.00 65.94 391 PHE A O 1
ATOM 3112 N N . VAL A 1 392 ? 1.435 -11.696 34.697 1.00 63.47 392 VAL A N 1
ATOM 3113 C CA . VAL A 1 392 ? 1.796 -13.078 35.072 1.00 63.47 392 VAL A CA 1
ATOM 3114 C C . VAL A 1 392 ? 2.180 -13.174 36.557 1.00 63.47 392 VAL A C 1
ATOM 3116 O O . VAL A 1 392 ? 1.921 -14.185 37.202 1.00 63.47 392 VAL A O 1
ATOM 3119 N N . GLN A 1 393 ? 2.742 -12.119 37.151 1.00 64.38 393 GLN A N 1
ATOM 3120 C CA . GLN A 1 393 ? 3.178 -12.153 38.551 1.00 64.38 393 GLN A CA 1
ATOM 3121 C C . GLN A 1 393 ? 2.084 -11.821 39.578 1.00 64.38 393 GLN A C 1
ATOM 3123 O O . GLN A 1 393 ? 2.234 -12.177 40.744 1.00 64.38 393 GLN A O 1
ATOM 3128 N N . LEU A 1 394 ? 0.976 -11.185 39.179 1.00 61.59 394 LEU A N 1
ATOM 3129 C CA . LEU A 1 394 ? -0.051 -10.676 40.109 1.00 61.59 394 LEU A CA 1
ATOM 3130 C C . LEU A 1 394 ? -1.172 -11.686 40.466 1.00 61.59 394 LEU A C 1
ATOM 3132 O O . LEU A 1 394 ? -2.050 -11.369 41.264 1.00 61.59 394 LEU A O 1
ATOM 3136 N N . GLY A 1 395 ? -1.134 -12.912 39.928 1.00 50.88 395 GLY A N 1
ATOM 3137 C CA . GLY A 1 395 ? -1.627 -14.131 40.596 1.00 50.88 395 GLY A CA 1
ATOM 3138 C C . GLY A 1 395 ? -3.080 -14.209 41.110 1.00 50.88 395 GLY A C 1
ATOM 3139 O O . GLY A 1 395 ? -3.280 -14.648 42.239 1.00 50.88 395 GLY A O 1
ATOM 3140 N N . THR A 1 396 ? -4.113 -13.897 40.312 1.00 53.03 396 THR A N 1
ATOM 3141 C CA . THR A 1 396 ? -5.518 -14.229 40.676 1.00 53.03 396 THR A CA 1
ATOM 3142 C C . THR A 1 396 ? -6.026 -15.501 39.958 1.00 53.03 396 THR A C 1
ATOM 3144 O O . THR A 1 396 ? -6.352 -15.441 38.776 1.00 53.03 396 THR A O 1
ATOM 3147 N N . PRO A 1 397 ? -6.141 -16.673 40.623 1.00 50.81 397 PRO A N 1
ATOM 3148 C CA . PRO A 1 397 ? -6.111 -17.999 39.973 1.00 50.81 397 PRO A CA 1
ATOM 3149 C C . PRO A 1 397 ? -7.168 -18.321 38.897 1.00 50.81 397 PRO A C 1
ATOM 3151 O O . PRO A 1 397 ? -6.899 -19.142 38.020 1.00 50.81 397 PRO A O 1
ATOM 3154 N N . SER A 1 398 ? -8.362 -17.722 38.941 1.00 48.50 398 SER A N 1
ATOM 3155 C CA . SER A 1 398 ? -9.492 -18.087 38.067 1.00 48.50 398 SER A CA 1
ATOM 3156 C C . SER A 1 398 ? -9.561 -17.281 36.766 1.00 48.50 398 SER A C 1
ATOM 3158 O O . SER A 1 398 ? -9.852 -17.849 35.717 1.00 48.50 398 SER A O 1
ATOM 3160 N N . ALA A 1 399 ? -9.218 -15.990 36.793 1.00 51.00 399 ALA A N 1
ATOM 3161 C CA . ALA A 1 399 ? -9.036 -15.194 35.576 1.00 51.00 399 ALA A CA 1
ATOM 3162 C C . ALA A 1 399 ? -7.708 -15.541 34.874 1.00 51.00 399 ALA A C 1
ATOM 3164 O O . ALA A 1 399 ? -7.605 -15.465 33.653 1.00 51.00 399 ALA A O 1
ATOM 3165 N N . PHE A 1 400 ? -6.713 -16.000 35.639 1.00 48.56 400 PHE A N 1
ATOM 3166 C CA . PHE A 1 400 ? -5.330 -16.176 35.204 1.00 48.56 400 PHE A CA 1
ATOM 3167 C C . PHE A 1 400 ? -5.113 -17.208 34.094 1.00 48.56 400 PHE A C 1
ATOM 3169 O O . PHE A 1 400 ? -4.300 -16.956 33.219 1.00 48.56 400 PHE A O 1
ATOM 3176 N N . ARG A 1 401 ? -5.820 -18.349 34.061 1.00 51.06 401 ARG A N 1
ATOM 3177 C CA . ARG A 1 401 ? -5.569 -19.379 33.023 1.00 51.06 401 ARG A CA 1
ATOM 3178 C C . ARG A 1 401 ? -6.053 -18.969 31.632 1.00 51.06 401 ARG A C 1
ATOM 3180 O O . ARG A 1 401 ? -5.343 -19.185 30.657 1.00 51.06 401 ARG A O 1
ATOM 3187 N N . MET A 1 402 ? -7.230 -18.349 31.546 1.00 52.12 402 MET A N 1
ATOM 3188 C CA . MET A 1 402 ? -7.757 -17.827 30.280 1.00 52.12 402 MET A CA 1
ATOM 3189 C C . MET A 1 402 ? -6.935 -16.620 29.809 1.00 52.12 402 MET A C 1
ATOM 3191 O O . MET A 1 402 ? -6.633 -16.495 28.626 1.00 52.12 402 MET A O 1
ATOM 3195 N N . TRP A 1 403 ? -6.506 -15.774 30.751 1.00 59.19 403 TRP A N 1
ATOM 3196 C CA . TRP A 1 403 ? -5.671 -14.612 30.459 1.00 59.19 403 TRP A CA 1
ATOM 3197 C C . TRP A 1 403 ? -4.235 -14.992 30.076 1.00 59.19 403 TRP A C 1
ATOM 3199 O O . TRP A 1 403 ? -3.700 -14.407 29.150 1.00 59.19 403 TRP A O 1
ATOM 3209 N N . MET A 1 404 ? -3.626 -16.004 30.701 1.00 53.72 404 MET A N 1
ATOM 3210 C CA . MET A 1 404 ? -2.305 -16.537 30.329 1.00 53.72 404 MET A CA 1
ATOM 3211 C C . MET A 1 404 ? -2.279 -17.037 28.883 1.00 53.72 404 MET A C 1
ATOM 3213 O O . MET A 1 404 ? -1.374 -16.685 28.133 1.00 53.72 404 MET A O 1
ATOM 3217 N N . TRP A 1 405 ? -3.303 -17.794 28.472 1.00 57.41 405 TRP A N 1
ATOM 3218 C CA . TRP A 1 405 ? -3.406 -18.293 27.099 1.00 57.41 405 TRP A CA 1
ATOM 3219 C C . TRP A 1 405 ? -3.546 -17.147 26.083 1.00 57.41 405 TRP A C 1
ATOM 3221 O O . TRP A 1 405 ? -2.899 -17.159 25.035 1.00 57.41 405 TRP A O 1
ATOM 3231 N N . LEU A 1 406 ? -4.324 -16.113 26.432 1.00 64.62 406 LEU A N 1
ATOM 3232 C CA . LEU A 1 406 ? -4.436 -14.874 25.656 1.00 64.62 406 LEU A CA 1
ATOM 3233 C C . LEU A 1 406 ? -3.114 -14.094 25.614 1.00 64.62 406 LEU A C 1
ATOM 3235 O O . LEU A 1 406 ? -2.722 -13.634 24.550 1.00 64.62 406 LEU A O 1
ATOM 3239 N N . VAL A 1 407 ? -2.401 -13.976 26.734 1.00 70.69 407 VAL A N 1
ATOM 3240 C CA . VAL A 1 407 ? -1.174 -13.176 26.867 1.00 70.69 407 VAL A CA 1
ATOM 3241 C C . VAL A 1 407 ? 0.014 -13.801 26.141 1.00 70.69 407 VAL A C 1
ATOM 3243 O O . VAL A 1 407 ? 0.750 -13.081 25.467 1.00 70.69 407 VAL A O 1
ATOM 3246 N N . GLU A 1 408 ? 0.202 -15.119 26.237 1.00 77.25 408 GLU A N 1
ATOM 3247 C CA . GLU A 1 408 ? 1.277 -15.834 25.536 1.00 77.25 408 GLU A CA 1
ATOM 3248 C C . GLU A 1 408 ? 1.100 -15.743 24.019 1.00 77.25 408 GLU A C 1
ATOM 3250 O O . GLU A 1 408 ? 2.015 -15.324 23.303 1.00 77.25 408 GLU A O 1
ATOM 3255 N N . GLY A 1 409 ? -0.106 -16.062 23.535 1.00 85.19 409 GLY A N 1
ATOM 3256 C CA . GLY A 1 409 ? -0.448 -15.951 22.120 1.00 85.19 409 GLY A CA 1
ATOM 3257 C C . GLY A 1 409 ? -0.354 -14.509 21.620 1.00 85.19 409 GLY A C 1
ATOM 3258 O O . GLY A 1 409 ? 0.201 -14.260 20.549 1.00 85.19 409 GLY A O 1
ATOM 3259 N N . PHE A 1 410 ? -0.832 -13.544 22.410 1.00 86.69 410 PHE A N 1
ATOM 3260 C CA . PHE A 1 410 ? -0.747 -12.120 22.091 1.00 86.69 410 PHE A CA 1
ATOM 3261 C C . PHE A 1 410 ? 0.707 -11.656 21.970 1.00 86.69 410 PHE A C 1
ATOM 3263 O O . PHE A 1 410 ? 1.075 -11.127 20.925 1.00 86.69 410 PHE A O 1
ATOM 3270 N N . ALA A 1 411 ? 1.557 -11.891 22.976 1.00 83.94 411 ALA A N 1
ATOM 3271 C CA . ALA A 1 411 ? 2.954 -11.452 22.959 1.00 83.94 411 ALA A CA 1
ATOM 3272 C C . ALA A 1 411 ? 3.739 -12.064 21.786 1.00 83.94 411 ALA A C 1
ATOM 3274 O O . ALA A 1 411 ? 4.501 -11.364 21.114 1.00 83.94 411 ALA A O 1
ATOM 3275 N N . ALA A 1 412 ? 3.509 -13.344 21.487 1.00 89.75 412 ALA A N 1
ATOM 3276 C CA . ALA A 1 412 ? 4.147 -14.021 20.364 1.00 89.75 412 ALA A CA 1
ATOM 3277 C C . ALA A 1 412 ? 3.683 -13.477 19.001 1.00 89.75 412 ALA A C 1
ATOM 3279 O O . ALA A 1 412 ? 4.516 -13.184 18.141 1.00 89.75 412 ALA A O 1
ATOM 3280 N N . ARG A 1 413 ? 2.375 -13.257 18.807 1.00 91.44 413 ARG A N 1
ATOM 3281 C CA . ARG A 1 413 ? 1.817 -12.636 17.586 1.00 91.44 413 ARG A CA 1
ATOM 3282 C C . ARG A 1 413 ? 2.289 -11.204 17.406 1.00 91.44 413 ARG A C 1
ATOM 3284 O O . ARG A 1 413 ? 2.598 -10.774 16.298 1.00 91.44 413 ARG A O 1
ATOM 3291 N N . VAL A 1 414 ? 2.381 -10.469 18.504 1.00 87.50 414 VAL A N 1
ATOM 3292 C CA . VAL A 1 414 ? 2.952 -9.133 18.544 1.00 87.50 414 VAL A CA 1
ATOM 3293 C C . VAL A 1 414 ? 4.415 -9.181 18.090 1.00 87.50 414 VAL A C 1
ATOM 3295 O O . VAL A 1 414 ? 4.767 -8.476 17.146 1.00 87.50 414 VAL A O 1
ATOM 3298 N N . GLY A 1 415 ? 5.239 -10.073 18.653 1.00 88.25 415 GLY A N 1
ATOM 3299 C CA . GLY A 1 415 ? 6.617 -10.325 18.211 1.00 88.25 415 GLY A CA 1
ATOM 3300 C C . GLY A 1 415 ? 6.716 -10.682 16.723 1.00 88.25 415 GLY A C 1
ATOM 3301 O O . GLY A 1 415 ? 7.555 -10.137 16.004 1.00 88.25 415 GLY A O 1
ATOM 3302 N N . MET A 1 416 ? 5.795 -11.514 16.236 1.00 93.56 416 MET A N 1
ATOM 3303 C CA . MET A 1 416 ? 5.663 -11.863 14.825 1.00 93.56 416 MET A CA 1
ATOM 3304 C C . MET A 1 416 ? 5.398 -10.648 13.933 1.00 93.56 416 MET A C 1
ATOM 3306 O O . MET A 1 416 ? 6.094 -10.467 12.933 1.00 93.56 416 MET A O 1
ATOM 3310 N N . LEU A 1 417 ? 4.452 -9.780 14.301 1.00 90.69 417 LEU A N 1
ATOM 3311 C CA . LEU A 1 417 ? 4.179 -8.547 13.559 1.00 90.69 417 LEU A CA 1
ATOM 3312 C C . LEU A 1 417 ? 5.401 -7.631 13.478 1.00 90.69 417 LEU A C 1
ATOM 3314 O O . LEU A 1 417 ? 5.635 -7.043 12.426 1.00 90.69 417 LEU A O 1
ATOM 3318 N N . CYS A 1 418 ? 6.201 -7.541 14.544 1.00 87.38 418 CYS A N 1
ATOM 3319 C CA . CYS A 1 418 ? 7.448 -6.766 14.534 1.00 87.38 418 CYS A CA 1
ATOM 3320 C C . CYS A 1 418 ? 8.401 -7.269 13.456 1.00 87.38 418 CYS A C 1
ATOM 3322 O O . CYS A 1 418 ? 9.066 -6.490 12.777 1.00 87.38 418 CYS A O 1
ATOM 3324 N N . GLN A 1 419 ? 8.495 -8.593 13.333 1.00 92.50 419 GLN A N 1
ATOM 3325 C CA . GLN A 1 419 ? 9.374 -9.211 12.358 1.00 92.50 419 GLN A CA 1
ATOM 3326 C C . GLN A 1 419 ? 8.841 -9.025 10.945 1.00 92.50 419 GLN A C 1
ATOM 3328 O O . GLN A 1 419 ? 9.617 -8.667 10.065 1.00 92.50 419 GLN A O 1
ATOM 3333 N N . LEU A 1 420 ? 7.528 -9.153 10.737 1.00 92.12 420 LEU A N 1
ATOM 3334 C CA . LEU A 1 420 ? 6.889 -8.839 9.456 1.00 92.12 420 LEU A CA 1
ATOM 3335 C C . LEU A 1 420 ? 7.087 -7.362 9.069 1.00 92.12 420 LEU A C 1
ATOM 3337 O O . LEU A 1 420 ? 7.413 -7.076 7.920 1.00 92.12 420 LEU A O 1
ATOM 3341 N N . GLU A 1 421 ? 6.995 -6.421 10.014 1.00 88.25 421 GLU A N 1
ATOM 3342 C CA . GLU A 1 421 ? 7.222 -4.983 9.781 1.00 88.25 421 GLU A CA 1
ATOM 3343 C C . GLU A 1 421 ? 8.654 -4.668 9.308 1.00 88.25 421 GLU A C 1
ATOM 3345 O O . GLU A 1 421 ? 8.872 -3.715 8.558 1.00 88.25 421 GLU A O 1
ATOM 3350 N N . ARG A 1 422 ? 9.634 -5.504 9.671 1.00 90.88 422 ARG A N 1
ATOM 3351 C CA . ARG A 1 422 ? 11.028 -5.374 9.217 1.00 90.88 422 ARG A CA 1
ATOM 3352 C C . ARG A 1 422 ? 11.259 -5.866 7.791 1.00 90.88 422 ARG A C 1
ATOM 3354 O O . ARG A 1 422 ? 12.309 -5.558 7.227 1.00 90.88 422 ARG A O 1
ATOM 3361 N N . PHE A 1 423 ? 10.332 -6.612 7.182 1.00 92.88 423 PHE A N 1
ATOM 3362 C CA . PHE A 1 423 ? 10.508 -7.097 5.805 1.00 92.88 423 PHE A CA 1
ATOM 3363 C C . PHE A 1 423 ? 10.703 -5.930 4.837 1.00 92.88 423 PHE A C 1
ATOM 3365 O O . PHE A 1 423 ? 11.674 -5.973 4.078 1.00 92.88 423 PHE A O 1
ATOM 3372 N N . PRO A 1 424 ? 9.870 -4.867 4.867 1.00 90.81 424 PRO A N 1
ATOM 3373 C CA . PRO A 1 424 ? 10.112 -3.717 4.021 1.00 90.81 424 PRO A CA 1
ATOM 3374 C C . PRO A 1 424 ? 11.461 -3.049 4.189 1.00 90.81 424 PRO A C 1
ATOM 3376 O O . PRO A 1 424 ? 12.080 -2.669 3.198 1.00 90.81 424 PRO A O 1
ATOM 3379 N N . GLU A 1 425 ? 11.932 -2.923 5.424 1.00 89.19 425 GLU A N 1
ATOM 3380 C CA . GLU A 1 425 ? 13.241 -2.346 5.703 1.00 89.19 425 GLU A CA 1
ATOM 3381 C C . GLU A 1 425 ? 14.360 -3.229 5.143 1.00 89.19 425 GLU A C 1
ATOM 3383 O O . GLU A 1 425 ? 15.220 -2.727 4.425 1.00 89.19 425 GLU A O 1
ATOM 3388 N N . LYS A 1 426 ? 14.321 -4.546 5.389 1.00 92.81 426 LYS A N 1
ATOM 3389 C CA . LYS A 1 426 ? 15.329 -5.494 4.885 1.00 92.81 426 LYS A CA 1
ATOM 3390 C C . LYS A 1 426 ? 15.332 -5.566 3.350 1.00 92.81 426 LYS A C 1
ATOM 3392 O O . LYS A 1 426 ? 16.399 -5.537 2.741 1.00 92.81 426 LYS A O 1
ATOM 3397 N N . LEU A 1 427 ? 14.158 -5.593 2.712 1.00 94.31 427 LEU A N 1
ATOM 3398 C CA . LEU A 1 427 ? 14.025 -5.586 1.247 1.00 94.31 427 LEU A CA 1
ATOM 3399 C C . LEU A 1 427 ? 14.475 -4.257 0.630 1.00 94.31 427 LEU A C 1
ATOM 3401 O O . LEU A 1 427 ? 15.164 -4.264 -0.389 1.00 94.31 427 LEU A O 1
ATOM 3405 N N . SER A 1 428 ? 14.121 -3.122 1.241 1.00 92.25 428 SER A N 1
ATOM 3406 C CA . SER A 1 428 ? 14.579 -1.801 0.787 1.00 92.25 428 SER A CA 1
ATOM 3407 C C . SER A 1 428 ? 16.081 -1.645 0.993 1.00 92.25 428 SER A C 1
ATOM 3409 O O . SER A 1 428 ? 16.761 -1.145 0.107 1.00 92.25 428 SER A O 1
ATOM 3411 N N . GLY A 1 429 ? 16.619 -2.147 2.106 1.00 91.38 429 GLY A N 1
ATOM 3412 C CA . GLY A 1 429 ? 18.053 -2.199 2.369 1.00 91.38 429 GLY A CA 1
ATOM 3413 C C . GLY A 1 429 ? 18.792 -3.004 1.303 1.00 91.38 429 GLY A C 1
ATOM 3414 O O . GLY A 1 429 ? 19.759 -2.510 0.733 1.00 91.38 429 GLY A O 1
ATOM 3415 N N . TRP A 1 430 ? 18.290 -4.190 0.939 1.00 94.75 430 TRP A N 1
ATOM 3416 C CA . TRP A 1 430 ? 18.839 -4.942 -0.192 1.00 94.75 430 TRP A CA 1
ATOM 3417 C C . TRP A 1 430 ? 18.763 -4.133 -1.493 1.00 94.75 430 TRP A C 1
ATOM 3419 O O . TRP A 1 430 ? 19.753 -4.066 -2.217 1.00 94.75 430 TRP A O 1
ATOM 3429 N N . ALA A 1 431 ? 17.631 -3.475 -1.768 1.00 94.88 431 ALA A N 1
ATOM 3430 C CA . ALA A 1 431 ? 17.435 -2.662 -2.970 1.00 94.88 431 ALA A CA 1
ATOM 3431 C C . ALA A 1 431 ? 18.423 -1.494 -3.063 1.00 94.88 431 ALA A C 1
ATOM 3433 O O . ALA A 1 431 ? 18.923 -1.214 -4.146 1.00 94.88 431 ALA A O 1
ATOM 3434 N N . GLU A 1 432 ? 18.668 -0.808 -1.943 1.00 92.38 432 GLU A N 1
ATOM 3435 C CA . GLU A 1 432 ? 19.554 0.355 -1.813 1.00 92.38 432 GLU A CA 1
ATOM 3436 C C . GLU A 1 432 ? 21.038 -0.029 -1.803 1.00 92.38 432 GLU A C 1
ATOM 3438 O O . GLU A 1 432 ? 21.895 0.788 -2.156 1.00 92.38 432 GLU A O 1
ATOM 3443 N N . ASP A 1 433 ? 21.347 -1.271 -1.433 1.00 92.00 433 ASP A N 1
ATOM 3444 C CA . ASP A 1 433 ? 22.700 -1.804 -1.464 1.00 92.00 433 ASP A CA 1
ATOM 3445 C C . ASP A 1 433 ? 23.235 -1.912 -2.897 1.00 92.00 433 ASP A C 1
ATOM 3447 O O . ASP A 1 433 ? 22.523 -1.764 -3.891 1.00 92.00 433 ASP A O 1
ATOM 3451 N N . CYS A 1 434 ? 24.539 -2.149 -3.012 1.00 93.12 434 CYS A N 1
ATOM 3452 C CA . CYS A 1 434 ? 25.192 -2.359 -4.298 1.00 93.12 434 CYS A CA 1
ATOM 3453 C C . CYS A 1 434 ? 25.507 -3.846 -4.521 1.00 93.12 434 CYS A C 1
ATOM 3455 O O . CYS A 1 434 ? 25.891 -4.523 -3.558 1.00 93.12 434 CYS A O 1
ATOM 3457 N N . PRO A 1 435 ? 25.420 -4.347 -5.770 1.00 93.19 435 PRO A N 1
ATOM 3458 C CA . PRO A 1 435 ? 25.800 -5.720 -6.115 1.00 93.19 435 PRO A CA 1
ATOM 3459 C C . PRO A 1 435 ? 27.227 -6.065 -5.679 1.00 93.19 435 PRO A C 1
ATOM 3461 O O . PRO A 1 435 ? 27.469 -7.137 -5.135 1.00 93.19 435 PRO A O 1
ATOM 3464 N N . CYS A 1 436 ? 28.167 -5.133 -5.858 1.00 91.62 436 CYS A N 1
ATOM 3465 C CA . CYS A 1 436 ? 29.590 -5.375 -5.624 1.00 91.62 436 CYS A CA 1
ATOM 3466 C C . CYS A 1 436 ? 29.996 -5.467 -4.145 1.00 91.62 436 CYS A C 1
ATOM 3468 O O . CYS A 1 436 ? 31.003 -6.103 -3.851 1.00 91.62 436 CYS A O 1
ATOM 3470 N N . HIS A 1 437 ? 29.238 -4.882 -3.206 1.00 91.31 437 HIS A N 1
ATOM 3471 C CA . HIS A 1 437 ? 29.601 -4.913 -1.780 1.00 91.31 437 HIS A CA 1
ATOM 3472 C C . HIS A 1 437 ? 28.563 -5.580 -0.871 1.00 91.31 437 HIS A C 1
ATOM 3474 O O . HIS A 1 437 ? 28.803 -5.643 0.335 1.00 91.31 437 HIS A O 1
ATOM 3480 N N . SER A 1 438 ? 27.436 -6.105 -1.379 1.00 88.06 438 SER A N 1
ATOM 3481 C CA . SER A 1 438 ? 26.429 -6.736 -0.503 1.00 88.06 438 SER A CA 1
ATOM 3482 C C . SER A 1 438 ? 26.967 -7.897 0.325 1.00 88.06 438 SER A C 1
ATOM 3484 O O . SER A 1 438 ? 26.628 -7.995 1.499 1.00 88.06 438 SER A O 1
ATOM 3486 N N . GLY A 1 439 ? 27.826 -8.742 -0.254 1.00 86.56 439 GLY A N 1
ATOM 3487 C CA . GLY A 1 439 ? 28.401 -9.885 0.464 1.00 86.56 439 GLY A CA 1
ATOM 3488 C C . GLY A 1 439 ? 29.353 -9.470 1.590 1.00 86.56 439 GLY A C 1
ATOM 3489 O O . GLY A 1 439 ? 29.387 -10.102 2.637 1.00 86.56 439 GLY A O 1
ATOM 3490 N N . VAL A 1 440 ? 30.081 -8.366 1.407 1.00 87.50 440 VAL A N 1
ATOM 3491 C CA . VAL A 1 440 ? 31.078 -7.880 2.377 1.00 87.50 440 VAL A CA 1
ATOM 3492 C C . VAL A 1 440 ? 30.433 -7.002 3.450 1.00 87.50 440 VAL A C 1
ATOM 3494 O O . VAL A 1 440 ? 30.799 -7.049 4.622 1.00 87.50 440 VAL A O 1
ATOM 3497 N N . CYS A 1 441 ? 29.450 -6.189 3.062 1.00 86.69 441 CYS A N 1
ATOM 3498 C CA . CYS A 1 441 ? 28.845 -5.187 3.932 1.00 86.69 441 CYS A CA 1
ATOM 3499 C C . CYS A 1 441 ? 27.523 -5.638 4.574 1.00 86.69 441 CYS A C 1
ATOM 3501 O O . CYS A 1 441 ? 26.897 -4.820 5.249 1.00 86.69 441 CYS A O 1
ATOM 3503 N N . GLY A 1 442 ? 27.060 -6.872 4.343 1.00 79.94 442 GLY A N 1
ATOM 3504 C CA . GLY A 1 442 ? 25.727 -7.340 4.752 1.00 79.94 442 GLY A CA 1
ATOM 3505 C C . GLY A 1 442 ? 25.463 -7.262 6.260 1.00 79.94 442 GLY A C 1
ATOM 3506 O O . GLY A 1 442 ? 24.381 -6.857 6.669 1.00 79.94 442 GLY A O 1
ATOM 3507 N N . ASN A 1 443 ? 26.478 -7.535 7.084 1.00 83.19 443 ASN A N 1
ATOM 3508 C CA . ASN A 1 443 ? 26.369 -7.517 8.551 1.00 83.19 443 ASN A CA 1
ATOM 3509 C C . ASN A 1 443 ? 26.866 -6.207 9.189 1.00 83.19 443 ASN A C 1
ATOM 3511 O O . ASN A 1 443 ? 26.924 -6.082 10.412 1.00 83.19 443 ASN A O 1
ATOM 3515 N N . MET A 1 444 ? 27.280 -5.228 8.380 1.00 88.94 444 MET A N 1
ATOM 3516 C CA . MET A 1 444 ? 27.828 -3.972 8.885 1.00 88.94 444 MET A CA 1
ATOM 3517 C C . MET A 1 444 ? 26.722 -2.959 9.161 1.00 88.94 444 MET A C 1
ATOM 3519 O O . MET A 1 444 ? 25.795 -2.788 8.371 1.00 88.94 444 MET A O 1
ATOM 3523 N N . THR A 1 445 ? 26.871 -2.190 10.242 1.00 84.50 445 THR A N 1
ATOM 3524 C CA . THR A 1 445 ? 26.005 -1.028 10.469 1.00 84.50 445 THR A CA 1
ATOM 3525 C C . THR A 1 445 ? 26.151 -0.017 9.327 1.00 84.50 445 THR A C 1
ATOM 3527 O O . THR A 1 445 ? 27.222 0.117 8.722 1.00 84.50 445 THR A O 1
ATOM 3530 N N . ARG A 1 446 ? 25.100 0.773 9.069 1.00 80.44 446 ARG A N 1
ATOM 3531 C CA . ARG A 1 446 ? 25.118 1.834 8.045 1.00 80.44 446 ARG A CA 1
ATOM 3532 C C . ARG A 1 446 ? 26.300 2.794 8.212 1.00 80.44 446 ARG A C 1
ATOM 3534 O O . ARG A 1 446 ? 26.880 3.223 7.216 1.00 80.44 446 ARG A O 1
ATOM 3541 N N . TYR A 1 447 ? 26.671 3.119 9.452 1.00 84.69 447 TYR A N 1
ATOM 3542 C CA . TYR A 1 447 ? 27.811 3.988 9.749 1.00 84.69 447 TYR A CA 1
ATOM 3543 C C . TYR A 1 447 ? 29.140 3.343 9.340 1.00 84.69 447 TYR A C 1
ATOM 3545 O O . TYR A 1 447 ? 29.909 3.959 8.603 1.00 84.69 447 TYR A O 1
ATOM 3553 N N . THR A 1 448 ? 29.378 2.095 9.755 1.00 88.62 448 THR A N 1
ATOM 3554 C CA . THR A 1 448 ? 30.588 1.338 9.398 1.00 88.62 448 THR A CA 1
ATOM 3555 C C . THR A 1 448 ? 30.713 1.193 7.886 1.00 88.62 448 THR A C 1
ATOM 3557 O O . THR A 1 448 ? 31.765 1.488 7.327 1.00 88.62 448 THR A O 1
ATOM 3560 N N . ARG A 1 449 ? 29.611 0.845 7.212 1.00 86.81 449 ARG A N 1
ATOM 3561 C CA . ARG A 1 449 ? 29.547 0.753 5.752 1.00 86.81 449 ARG A CA 1
ATOM 3562 C C . ARG A 1 449 ? 29.884 2.083 5.078 1.00 86.81 449 ARG A C 1
ATOM 3564 O O . ARG A 1 449 ? 30.702 2.119 4.170 1.00 86.81 449 ARG A O 1
ATOM 3571 N N . THR A 1 450 ? 29.292 3.184 5.540 1.00 85.19 450 THR A N 1
ATOM 3572 C CA . THR A 1 450 ? 29.557 4.526 4.991 1.00 85.19 450 THR A CA 1
ATOM 3573 C C . THR A 1 450 ? 31.026 4.912 5.154 1.00 85.19 450 THR A C 1
ATOM 3575 O O . THR A 1 450 ? 31.615 5.482 4.240 1.00 85.19 450 THR A O 1
ATOM 3578 N N . LYS A 1 451 ? 31.628 4.597 6.307 1.00 88.75 451 LYS A N 1
ATOM 3579 C CA . LYS A 1 451 ? 33.047 4.849 6.569 1.00 88.75 451 LYS A CA 1
ATOM 3580 C C . LYS A 1 451 ? 33.937 4.040 5.620 1.00 88.75 451 LYS A C 1
ATOM 3582 O O . LYS A 1 451 ? 34.782 4.633 4.961 1.00 88.75 451 LYS A O 1
ATOM 3587 N N . LEU A 1 452 ? 33.676 2.738 5.493 1.00 89.25 452 LEU A N 1
ATOM 3588 C CA . LEU A 1 452 ? 34.404 1.841 4.593 1.00 89.25 452 LEU A CA 1
ATOM 3589 C C . LEU A 1 452 ? 34.318 2.312 3.135 1.00 89.25 452 LEU A C 1
ATOM 3591 O O . LEU A 1 452 ? 35.335 2.437 2.464 1.00 89.25 452 LEU A O 1
ATOM 3595 N N . LEU A 1 453 ? 33.113 2.629 2.649 1.00 87.75 453 LEU A N 1
ATOM 3596 C CA . LEU A 1 453 ? 32.914 3.110 1.278 1.00 87.75 453 LEU A CA 1
ATOM 3597 C C . LEU A 1 453 ? 33.598 4.459 1.046 1.00 87.75 453 LEU A C 1
ATOM 3599 O O . LEU A 1 453 ? 34.175 4.675 -0.014 1.00 87.75 453 LEU A O 1
ATOM 3603 N N . LYS A 1 454 ? 33.583 5.346 2.048 1.00 87.81 454 LYS A N 1
ATOM 3604 C CA . LYS A 1 454 ? 34.282 6.630 1.984 1.00 87.81 454 LYS A CA 1
ATOM 3605 C C . LYS A 1 454 ? 35.793 6.456 1.857 1.00 87.81 454 LYS A C 1
ATOM 3607 O O . LYS A 1 454 ? 36.415 7.207 1.114 1.00 87.81 454 LYS A O 1
ATOM 3612 N N . GLU A 1 455 ? 36.368 5.500 2.578 1.00 88.62 455 GLU A N 1
ATOM 3613 C CA . GLU A 1 455 ? 37.788 5.152 2.472 1.00 88.62 455 GLU A CA 1
ATOM 3614 C C . GLU A 1 455 ? 38.095 4.508 1.110 1.00 88.62 455 GLU A C 1
ATOM 3616 O O . GLU A 1 455 ? 39.068 4.887 0.467 1.00 88.62 455 GLU A O 1
ATOM 3621 N N . HIS A 1 456 ? 37.225 3.616 0.626 1.00 87.44 456 HIS A N 1
ATOM 3622 C CA . HIS A 1 456 ? 37.412 2.902 -0.639 1.00 87.44 456 HIS A CA 1
ATOM 3623 C C . HIS A 1 456 ? 37.280 3.796 -1.887 1.00 87.44 456 HIS A C 1
ATOM 3625 O O . HIS A 1 456 ? 38.005 3.606 -2.858 1.00 87.44 456 HIS A O 1
ATOM 3631 N N . PHE A 1 457 ? 36.384 4.790 -1.871 1.00 83.75 457 PHE A N 1
ATOM 3632 C CA . PHE A 1 457 ? 36.109 5.683 -3.007 1.00 83.75 457 PHE A CA 1
ATOM 3633 C C . PHE A 1 457 ? 36.639 7.111 -2.795 1.00 83.75 457 PHE A C 1
ATOM 3635 O O . PHE A 1 457 ? 35.974 8.084 -3.160 1.00 83.75 457 PHE A O 1
ATOM 3642 N N . SER A 1 458 ? 37.814 7.257 -2.173 1.00 86.75 458 SER A N 1
ATOM 3643 C CA . SER A 1 458 ? 38.538 8.537 -2.050 1.00 86.75 458 SER A CA 1
ATOM 3644 C C . SER A 1 458 ? 37.683 9.704 -1.529 1.00 86.75 458 SER A C 1
ATOM 3646 O O . SER A 1 458 ? 37.752 10.827 -2.022 1.00 86.75 458 SER A O 1
ATOM 3648 N N . GLY A 1 459 ? 36.839 9.446 -0.528 1.00 80.12 459 GLY A N 1
ATOM 3649 C CA . GLY A 1 459 ? 35.984 10.451 0.105 1.00 80.12 459 GLY A CA 1
ATOM 3650 C C . GLY A 1 459 ? 34.504 10.398 -0.286 1.00 80.12 459 GLY A C 1
ATOM 3651 O O . GLY A 1 459 ? 33.704 11.077 0.369 1.00 80.12 459 GLY A O 1
ATOM 3652 N N . VAL A 1 460 ? 34.107 9.578 -1.267 1.00 78.00 460 VAL A N 1
ATOM 3653 C CA . VAL A 1 460 ? 32.695 9.404 -1.646 1.00 78.00 460 VAL A CA 1
ATOM 3654 C C . VAL A 1 460 ? 32.021 8.370 -0.731 1.00 78.00 460 VAL A C 1
ATOM 3656 O O . VAL A 1 460 ? 32.386 7.201 -0.750 1.00 78.00 460 VAL A O 1
ATOM 3659 N N . PRO A 1 461 ? 31.003 8.747 0.067 1.00 81.88 461 PRO A N 1
ATOM 3660 C CA . PRO A 1 461 ? 30.433 7.868 1.095 1.00 81.88 461 PRO A CA 1
ATOM 3661 C C . PRO A 1 461 ? 29.510 6.756 0.561 1.00 81.88 461 PRO A C 1
ATOM 3663 O O . PRO A 1 461 ? 28.908 6.036 1.356 1.00 81.88 461 PRO A O 1
ATOM 3666 N N . VAL A 1 462 ? 29.331 6.646 -0.759 1.00 83.81 462 VAL A N 1
ATOM 3667 C CA . VAL A 1 462 ? 28.358 5.748 -1.396 1.00 83.81 462 VAL A CA 1
ATOM 3668 C C . VAL A 1 462 ? 28.975 5.137 -2.650 1.00 83.81 462 VAL A C 1
ATOM 3670 O O . VAL A 1 462 ? 29.547 5.849 -3.471 1.00 83.81 462 VAL A O 1
ATOM 3673 N N . CYS A 1 463 ? 28.826 3.824 -2.814 1.00 89.06 463 CYS A N 1
ATOM 3674 C CA . CYS A 1 463 ? 29.241 3.131 -4.028 1.00 89.06 463 CYS A CA 1
ATOM 3675 C C . CYS A 1 463 ? 28.424 3.628 -5.242 1.00 89.06 463 CYS A C 1
ATOM 3677 O O . CYS A 1 463 ? 27.199 3.699 -5.134 1.00 89.06 463 CYS A O 1
ATOM 3679 N N . PRO A 1 464 ? 29.032 3.892 -6.414 1.00 88.25 464 PRO A N 1
ATOM 3680 C CA . PRO A 1 464 ? 28.294 4.249 -7.634 1.00 88.25 464 PRO A CA 1
ATOM 3681 C C . PRO A 1 464 ? 27.236 3.217 -8.068 1.00 88.25 464 PRO A C 1
ATOM 3683 O O . PRO A 1 464 ? 26.258 3.571 -8.724 1.00 88.25 464 PRO A O 1
ATOM 3686 N N . MET A 1 465 ? 27.411 1.955 -7.662 1.00 92.81 465 MET A N 1
ATOM 3687 C CA . MET A 1 465 ? 26.482 0.849 -7.921 1.00 92.81 465 MET A CA 1
ATOM 3688 C C . MET A 1 465 ? 25.365 0.725 -6.872 1.00 92.81 465 MET A C 1
ATOM 3690 O O . MET A 1 465 ? 24.551 -0.193 -6.949 1.00 92.81 465 MET A O 1
ATOM 3694 N N . ALA A 1 466 ? 25.309 1.604 -5.867 1.00 92.00 466 ALA A N 1
ATOM 3695 C CA . ALA A 1 466 ? 24.243 1.583 -4.867 1.00 92.00 466 ALA A CA 1
ATOM 3696 C C . ALA A 1 466 ? 22.880 1.805 -5.536 1.00 92.00 466 ALA A C 1
ATOM 3698 O O . ALA A 1 466 ? 22.704 2.740 -6.324 1.00 92.00 466 ALA A O 1
ATOM 3699 N N . GLY A 1 467 ? 21.922 0.925 -5.251 1.00 93.56 467 GLY A N 1
ATOM 3700 C CA . GLY A 1 467 ? 20.610 0.972 -5.885 1.00 93.56 467 GLY A CA 1
ATOM 3701 C C . GLY A 1 467 ? 20.539 0.351 -7.281 1.00 93.56 467 GLY A C 1
ATOM 3702 O O . GLY A 1 467 ? 19.448 0.283 -7.847 1.00 93.56 467 GLY A O 1
ATOM 3703 N N . LYS A 1 468 ? 21.672 -0.058 -7.873 1.00 96.06 468 LYS A N 1
ATOM 3704 C CA . LYS A 1 468 ? 21.784 -0.509 -9.272 1.00 96.06 468 LYS A CA 1
ATOM 3705 C C . LYS A 1 468 ? 21.685 -2.030 -9.381 1.00 96.06 468 LYS A C 1
ATOM 3707 O O . LYS A 1 468 ? 22.647 -2.696 -9.741 1.00 96.06 468 LYS A O 1
ATOM 3712 N N . ARG A 1 469 ? 20.517 -2.565 -9.011 1.00 97.12 469 ARG A N 1
ATOM 3713 C CA . ARG A 1 469 ? 20.246 -4.014 -8.953 1.00 97.12 469 ARG A CA 1
ATOM 3714 C C . ARG A 1 469 ? 19.295 -4.538 -10.027 1.00 97.12 469 ARG A C 1
ATOM 3716 O O . ARG A 1 469 ? 18.704 -5.605 -9.882 1.00 97.12 469 ARG A O 1
ATOM 3723 N N . ALA A 1 470 ? 19.076 -3.769 -11.092 1.00 97.69 470 ALA A N 1
ATOM 3724 C CA . ALA A 1 470 ? 18.206 -4.197 -12.182 1.00 97.69 470 ALA A CA 1
ATOM 3725 C C . ALA A 1 470 ? 18.595 -5.569 -12.772 1.00 97.69 470 ALA A C 1
ATOM 3727 O O . ALA A 1 470 ? 17.675 -6.348 -13.035 1.00 97.69 470 ALA A O 1
ATOM 3728 N N . PRO A 1 471 ? 19.894 -5.914 -12.926 1.00 98.19 471 PRO A N 1
ATOM 3729 C CA . PRO A 1 471 ? 20.281 -7.247 -13.377 1.00 98.19 471 PRO A CA 1
ATOM 3730 C C . PRO A 1 471 ? 19.798 -8.373 -12.460 1.00 98.19 471 PRO A C 1
ATOM 3732 O O . PRO A 1 471 ? 19.239 -9.350 -12.950 1.00 98.19 471 PRO A O 1
ATOM 3735 N N . GLU A 1 472 ? 19.930 -8.241 -11.137 1.00 98.19 472 GLU A N 1
ATOM 3736 C CA . GLU A 1 472 ? 19.481 -9.272 -10.190 1.00 98.19 472 GLU A CA 1
ATOM 3737 C C . GLU A 1 472 ? 17.952 -9.388 -10.126 1.00 98.19 472 GLU A C 1
ATOM 3739 O O . GLU A 1 472 ? 17.413 -10.483 -9.956 1.00 98.19 472 GLU A O 1
ATOM 3744 N N . VAL A 1 473 ? 17.226 -8.275 -10.276 1.00 97.62 473 VAL A N 1
ATOM 3745 C CA . VAL A 1 473 ? 15.755 -8.315 -10.316 1.00 97.62 473 VAL A CA 1
ATOM 3746 C C . VAL A 1 473 ? 15.266 -8.987 -11.606 1.00 97.62 473 VAL A C 1
ATOM 3748 O O . VAL A 1 473 ? 14.377 -9.839 -11.544 1.00 97.62 473 VAL A O 1
ATOM 3751 N N . ALA A 1 474 ? 15.876 -8.669 -12.754 1.00 98.06 474 ALA A N 1
ATOM 3752 C CA . ALA A 1 474 ? 15.610 -9.342 -14.028 1.00 98.06 474 ALA A CA 1
ATOM 3753 C C . ALA A 1 474 ? 15.970 -10.835 -13.980 1.00 98.06 474 ALA A C 1
ATOM 3755 O O . ALA A 1 474 ? 15.215 -11.660 -14.482 1.00 98.06 474 ALA A O 1
ATOM 3756 N N . ALA A 1 475 ? 17.057 -11.196 -13.296 1.00 97.88 475 ALA A N 1
ATOM 3757 C CA . ALA A 1 475 ? 17.487 -12.581 -13.116 1.00 97.88 475 ALA A CA 1
ATOM 3758 C C . ALA A 1 475 ? 16.609 -13.408 -12.157 1.00 97.88 475 ALA A C 1
ATOM 3760 O O . ALA A 1 475 ? 16.850 -14.604 -11.991 1.00 97.88 475 ALA A O 1
ATOM 3761 N N . GLY A 1 476 ? 15.609 -12.794 -11.512 1.00 96.56 476 GLY A N 1
ATOM 3762 C CA . GLY A 1 476 ? 14.697 -13.494 -10.610 1.00 96.56 476 GLY A CA 1
ATOM 3763 C C . GLY A 1 476 ? 15.284 -13.769 -9.223 1.00 96.56 476 GLY A C 1
ATOM 3764 O O . GLY A 1 476 ? 14.882 -14.732 -8.577 1.00 96.56 476 GLY A O 1
ATOM 3765 N N . CYS A 1 477 ? 16.203 -12.931 -8.726 1.00 96.81 477 CYS A N 1
ATOM 3766 C CA . CYS A 1 477 ? 16.831 -13.125 -7.410 1.00 96.81 477 CYS A CA 1
ATOM 3767 C C . CYS A 1 477 ? 15.909 -12.784 -6.220 1.00 96.81 477 CYS A C 1
ATOM 3769 O O . CYS A 1 477 ? 16.154 -13.225 -5.097 1.00 96.81 477 CYS A O 1
ATOM 3771 N N . ILE A 1 478 ? 14.840 -12.009 -6.437 1.00 96.06 478 ILE A N 1
ATOM 3772 C CA . ILE A 1 478 ? 13.960 -11.514 -5.361 1.00 96.06 478 ILE A CA 1
ATOM 3773 C C . ILE A 1 478 ? 13.299 -12.625 -4.526 1.00 96.06 478 ILE A C 1
ATOM 3775 O O . ILE A 1 478 ? 13.336 -12.502 -3.303 1.00 96.06 478 ILE A O 1
ATOM 3779 N N . PRO A 1 479 ? 12.727 -13.704 -5.103 1.00 96.75 479 PRO A N 1
ATOM 3780 C CA . PRO A 1 479 ? 12.229 -14.838 -4.327 1.00 96.75 479 PRO A CA 1
ATOM 3781 C C . PRO A 1 479 ? 13.237 -15.375 -3.302 1.00 96.75 479 PRO A C 1
ATOM 3783 O O . PRO A 1 479 ? 12.878 -15.543 -2.143 1.00 96.75 479 PRO A O 1
ATOM 3786 N N . ALA A 1 480 ? 14.498 -15.577 -3.699 1.00 96.81 480 ALA A N 1
ATOM 3787 C CA . ALA A 1 480 ? 15.533 -16.105 -2.810 1.00 96.81 480 ALA A CA 1
ATOM 3788 C C . ALA A 1 480 ? 15.898 -15.113 -1.694 1.00 96.81 480 ALA A C 1
ATOM 3790 O O . ALA A 1 480 ? 16.042 -15.501 -0.536 1.00 96.81 480 ALA A O 1
ATOM 3791 N N . VAL A 1 481 ? 15.990 -13.819 -2.022 1.00 95.88 481 VAL A N 1
ATOM 3792 C CA . VAL A 1 481 ? 16.223 -12.750 -1.034 1.00 95.88 481 VAL A CA 1
ATOM 3793 C C . VAL A 1 481 ? 15.076 -12.686 -0.023 1.00 95.88 481 VAL A C 1
ATOM 3795 O O . VAL A 1 481 ? 15.313 -12.601 1.181 1.00 95.88 481 VAL A O 1
ATOM 3798 N N . PHE A 1 482 ? 13.833 -12.756 -0.500 1.00 96.81 482 PHE A N 1
ATOM 3799 C CA . PHE A 1 482 ? 12.644 -12.758 0.345 1.00 96.81 482 PHE A CA 1
ATOM 3800 C C . PHE A 1 482 ? 12.605 -13.985 1.264 1.00 96.81 482 PHE A C 1
ATOM 3802 O O . PHE A 1 482 ? 12.361 -13.841 2.460 1.00 96.81 482 PHE A O 1
ATOM 3809 N N . ASP A 1 483 ? 12.894 -15.175 0.732 1.00 97.12 483 ASP A N 1
ATOM 3810 C CA . ASP A 1 483 ? 12.901 -16.422 1.500 1.00 97.12 483 ASP A CA 1
ATOM 3811 C C . ASP A 1 483 ? 14.000 -16.431 2.572 1.00 97.12 483 ASP A C 1
ATOM 3813 O O . ASP A 1 483 ? 13.751 -16.868 3.695 1.00 97.12 483 ASP A O 1
ATOM 3817 N N . ALA A 1 484 ? 15.176 -15.865 2.281 1.00 95.94 484 ALA A N 1
ATOM 3818 C CA . ALA A 1 484 ? 16.236 -15.683 3.272 1.00 95.94 484 ALA A CA 1
ATOM 3819 C C . ALA A 1 484 ? 15.806 -14.740 4.412 1.00 95.94 484 ALA A C 1
ATOM 3821 O O . ALA A 1 484 ? 16.003 -15.054 5.589 1.00 95.94 484 ALA A O 1
ATOM 3822 N N . ILE A 1 485 ? 15.165 -13.612 4.078 1.00 95.75 485 ILE A N 1
ATOM 3823 C CA . ILE A 1 485 ? 14.612 -12.674 5.067 1.00 95.75 485 ILE A CA 1
ATOM 3824 C C . ILE A 1 485 ? 13.535 -13.357 5.916 1.00 95.75 485 ILE A C 1
ATOM 3826 O O . ILE A 1 485 ? 13.539 -13.211 7.140 1.00 95.75 485 ILE A O 1
ATOM 3830 N N . ALA A 1 486 ? 12.638 -14.116 5.284 1.00 96.88 486 ALA A N 1
ATOM 3831 C CA . ALA A 1 486 ? 11.555 -14.814 5.961 1.00 96.88 486 ALA A CA 1
ATOM 3832 C C . ALA A 1 486 ? 12.062 -15.924 6.887 1.00 96.88 486 ALA A C 1
ATOM 3834 O O . ALA A 1 486 ? 11.557 -16.054 8.001 1.00 96.88 486 ALA A O 1
ATOM 3835 N N . GLY A 1 487 ? 13.074 -16.685 6.460 1.00 96.81 487 GLY A N 1
ATOM 3836 C CA . GLY A 1 487 ? 13.727 -17.697 7.287 1.00 96.81 487 GLY A CA 1
ATOM 3837 C C . GLY A 1 487 ? 14.338 -17.087 8.547 1.00 96.81 487 GLY A C 1
ATOM 3838 O O . GLY A 1 487 ? 14.040 -17.536 9.651 1.00 96.81 487 GLY A O 1
ATOM 3839 N N . GLN A 1 488 ? 15.106 -16.002 8.396 1.00 95.50 488 GLN A N 1
ATOM 3840 C CA . GLN A 1 488 ? 15.685 -15.288 9.536 1.00 95.50 488 GLN A CA 1
ATOM 3841 C C . GLN A 1 488 ? 14.600 -14.726 10.465 1.00 95.50 488 GLN A C 1
ATOM 3843 O O . GLN A 1 488 ? 14.692 -14.869 11.681 1.00 95.50 488 GLN A O 1
ATOM 3848 N N . ALA A 1 489 ? 13.565 -14.102 9.899 1.00 95.31 489 ALA A N 1
ATOM 3849 C CA . ALA A 1 489 ? 12.464 -13.536 10.666 1.00 95.31 489 ALA A CA 1
ATOM 3850 C C . ALA A 1 489 ? 11.730 -14.606 11.482 1.00 95.31 489 ALA A C 1
ATOM 3852 O O . ALA A 1 489 ? 11.499 -14.382 12.663 1.00 95.31 489 ALA A O 1
ATOM 3853 N N . LEU A 1 490 ? 11.430 -15.776 10.907 1.00 96.19 490 LEU A N 1
ATOM 3854 C CA . LEU A 1 490 ? 10.793 -16.874 11.638 1.00 96.19 490 LEU A CA 1
ATOM 3855 C C . LEU A 1 490 ? 11.654 -17.344 12.815 1.00 96.19 490 LEU A C 1
ATOM 3857 O O . LEU A 1 490 ? 11.142 -17.509 13.920 1.00 96.19 490 LEU A O 1
ATOM 3861 N N . THR A 1 491 ? 12.963 -17.511 12.604 1.00 95.38 491 THR A N 1
ATOM 3862 C CA . THR A 1 491 ? 13.895 -17.838 13.690 1.00 95.38 491 THR A CA 1
ATOM 3863 C C . THR A 1 491 ? 13.866 -16.771 14.784 1.00 95.38 491 THR A C 1
ATOM 3865 O O . THR A 1 491 ? 13.778 -17.110 15.960 1.00 95.38 491 THR A O 1
ATOM 3868 N N . GLU A 1 492 ? 13.873 -15.485 14.421 1.00 93.38 492 GLU A N 1
ATOM 3869 C CA . GLU A 1 492 ? 13.767 -14.390 15.390 1.00 93.38 492 GLU A CA 1
ATOM 3870 C C . GLU A 1 492 ? 12.417 -14.387 16.132 1.00 93.38 492 GLU A C 1
ATOM 3872 O O . GLU A 1 492 ? 12.405 -14.120 17.328 1.00 93.38 492 GLU A O 1
ATOM 3877 N N . VAL A 1 493 ? 11.293 -14.708 15.475 1.00 91.88 493 VAL A N 1
ATOM 3878 C CA . VAL A 1 493 ? 9.972 -14.827 16.129 1.00 91.88 493 VAL A CA 1
ATOM 3879 C C . VAL A 1 493 ? 9.985 -15.925 17.187 1.00 91.88 493 VAL A C 1
ATOM 3881 O O . VAL A 1 493 ? 9.530 -15.703 18.307 1.00 91.88 493 VAL A O 1
ATOM 3884 N N . LEU A 1 494 ? 10.535 -17.093 16.849 1.00 92.69 494 LEU A N 1
ATOM 3885 C CA . LEU A 1 494 ? 10.595 -18.235 17.761 1.00 92.69 494 LEU A CA 1
ATOM 3886 C C . LEU A 1 494 ? 11.553 -17.993 18.938 1.00 92.69 494 LEU A C 1
ATOM 3888 O O . LEU A 1 494 ? 11.264 -18.427 20.048 1.00 92.69 494 LEU A O 1
ATOM 3892 N N . LEU A 1 495 ? 12.662 -17.277 18.717 1.00 90.19 495 LEU A N 1
ATOM 3893 C CA . LEU A 1 495 ? 13.636 -16.948 19.766 1.00 90.19 495 LEU A CA 1
ATOM 3894 C C . LEU A 1 495 ? 13.215 -15.765 20.649 1.00 90.19 495 LEU A C 1
ATOM 3896 O O . LEU A 1 495 ? 13.634 -15.691 21.800 1.00 90.19 495 LEU A O 1
ATOM 3900 N N . ALA A 1 496 ? 12.428 -14.823 20.122 1.00 83.31 496 ALA A N 1
ATOM 3901 C CA . ALA A 1 496 ? 12.029 -13.615 20.843 1.00 83.31 496 ALA A CA 1
ATOM 3902 C C . ALA A 1 496 ? 10.783 -13.799 21.724 1.00 83.31 496 ALA A C 1
ATOM 3904 O O . ALA A 1 496 ? 10.388 -12.844 22.397 1.00 83.31 496 ALA A O 1
ATOM 3905 N N . SER A 1 497 ? 10.156 -14.984 21.727 1.00 81.69 497 SER A N 1
ATOM 3906 C CA . SER A 1 497 ? 9.007 -15.250 22.596 1.00 81.69 497 SER A CA 1
ATOM 3907 C C . SER A 1 497 ? 9.445 -15.203 24.067 1.00 81.69 497 SER A C 1
ATOM 3909 O O . SER A 1 497 ? 10.269 -16.020 24.479 1.00 81.69 497 SER A O 1
ATOM 3911 N N . PRO A 1 498 ? 8.915 -14.271 24.884 1.00 70.88 498 PRO A N 1
ATOM 3912 C CA . PRO A 1 498 ? 9.326 -14.122 26.281 1.00 70.88 498 PRO A CA 1
ATOM 3913 C C . PRO A 1 498 ? 8.850 -15.280 27.167 1.00 70.88 498 PRO A C 1
ATOM 3915 O O . PRO A 1 498 ? 9.364 -15.457 28.270 1.00 70.88 498 PRO A O 1
ATOM 3918 N N . LEU A 1 499 ? 7.863 -16.047 26.699 1.00 77.31 499 LEU A N 1
ATOM 3919 C CA . LEU A 1 499 ? 7.296 -17.198 27.387 1.00 77.31 499 LEU A CA 1
ATOM 3920 C C . LEU A 1 499 ? 7.433 -18.447 26.503 1.00 77.31 499 LEU A C 1
ATOM 3922 O O . LEU A 1 499 ? 7.328 -18.338 25.273 1.00 77.31 499 LEU A O 1
ATOM 3926 N N . PRO A 1 500 ? 7.681 -19.626 27.103 1.00 84.69 500 PRO A N 1
ATOM 3927 C CA . PRO A 1 500 ? 7.717 -20.880 26.370 1.00 84.69 500 PRO A CA 1
ATOM 3928 C C . PRO A 1 500 ? 6.324 -21.169 25.810 1.00 84.69 500 PRO A C 1
ATOM 3930 O O . PRO A 1 500 ? 5.382 -21.408 26.558 1.00 84.69 500 PRO A O 1
ATOM 3933 N N . LEU A 1 501 ? 6.197 -21.138 24.487 1.00 88.31 501 LEU A N 1
ATOM 3934 C CA . LEU A 1 501 ? 4.963 -21.528 23.817 1.00 88.31 501 LEU A CA 1
ATOM 3935 C C . LEU A 1 501 ? 4.810 -23.047 23.892 1.00 88.31 501 LEU A C 1
ATOM 3937 O O . LEU A 1 501 ? 5.779 -23.787 23.712 1.00 88.31 501 LEU A O 1
ATOM 3941 N N . SER A 1 502 ? 3.585 -23.522 24.111 1.00 91.88 502 SER A N 1
ATOM 3942 C CA . SER A 1 502 ? 3.272 -24.935 23.887 1.00 91.88 502 SER A CA 1
ATOM 3943 C C . SER A 1 502 ? 3.527 -25.311 22.423 1.00 91.88 502 SER A C 1
ATOM 3945 O O . SER A 1 502 ? 3.458 -24.465 21.529 1.00 91.88 502 SER A O 1
ATOM 3947 N N . ALA A 1 503 ? 3.775 -26.596 22.154 1.00 93.25 503 ALA A N 1
ATOM 3948 C CA . ALA A 1 503 ? 3.979 -27.081 20.787 1.00 93.25 503 ALA A CA 1
ATOM 3949 C C . ALA A 1 503 ? 2.795 -26.737 19.860 1.00 93.25 503 ALA A C 1
ATOM 3951 O O . ALA A 1 503 ? 2.996 -26.425 18.688 1.00 93.25 503 ALA A O 1
ATOM 3952 N N . GLU A 1 504 ? 1.571 -26.732 20.397 1.00 93.56 504 GLU A N 1
ATOM 3953 C CA . GLU A 1 504 ? 0.360 -26.342 19.673 1.00 93.56 504 GLU A CA 1
ATOM 3954 C C . GLU A 1 504 ? 0.338 -24.838 19.355 1.00 93.56 504 GLU A C 1
ATOM 3956 O O . GLU A 1 504 ? 0.186 -24.464 18.194 1.00 93.56 504 GLU A O 1
ATOM 3961 N N . GLN A 1 505 ? 0.574 -23.965 20.344 1.00 90.50 505 GLN A N 1
ATOM 3962 C CA . GLN A 1 505 ? 0.660 -22.513 20.118 1.00 90.50 505 GLN A CA 1
ATOM 3963 C C . GLN A 1 505 ? 1.795 -22.158 19.149 1.00 90.50 505 GLN A C 1
ATOM 3965 O O . GLN A 1 505 ? 1.633 -21.286 18.296 1.00 90.50 505 GLN A O 1
ATOM 3970 N N . GLN A 1 506 ? 2.935 -22.846 19.247 1.00 94.81 506 GLN A N 1
ATOM 3971 C CA . GLN A 1 506 ? 4.051 -22.671 18.326 1.00 94.81 506 GLN A CA 1
ATOM 3972 C C . GLN A 1 506 ? 3.659 -23.081 16.901 1.00 94.81 506 GLN A C 1
ATOM 3974 O O . GLN A 1 506 ? 3.947 -22.340 15.963 1.00 94.81 506 GLN A O 1
ATOM 3979 N N . ALA A 1 507 ? 2.973 -24.215 16.721 1.00 94.94 507 ALA A N 1
ATOM 3980 C CA . ALA A 1 507 ? 2.486 -24.649 15.412 1.00 94.94 507 ALA A CA 1
ATOM 3981 C C . ALA A 1 507 ? 1.490 -23.643 14.806 1.00 94.94 507 ALA A C 1
ATOM 3983 O O . ALA A 1 507 ? 1.601 -23.312 13.623 1.00 94.94 507 ALA A O 1
ATOM 3984 N N . VAL A 1 508 ? 0.574 -23.101 15.619 1.00 94.00 508 VAL A N 1
ATOM 3985 C CA . VAL A 1 508 ? -0.364 -22.045 15.202 1.00 94.00 508 VAL A CA 1
ATOM 3986 C C . VAL A 1 508 ? 0.388 -20.783 14.777 1.00 94.00 508 VAL A C 1
ATOM 3988 O O . VAL A 1 508 ? 0.158 -20.293 13.675 1.00 94.00 508 VAL A O 1
ATOM 3991 N N . LEU A 1 509 ? 1.337 -20.299 15.585 1.00 94.25 509 LEU A N 1
ATOM 3992 C CA . LEU A 1 509 ? 2.131 -19.105 15.275 1.00 94.25 509 LEU A CA 1
ATOM 3993 C C . LEU A 1 509 ? 2.960 -19.275 13.992 1.00 94.25 509 LEU A C 1
ATOM 3995 O O . LEU A 1 509 ? 3.037 -18.362 13.173 1.00 94.25 509 LEU A O 1
ATOM 3999 N N . VAL A 1 510 ? 3.570 -20.446 13.794 1.00 96.19 510 VAL A N 1
ATOM 4000 C CA . VAL A 1 510 ? 4.332 -20.772 12.577 1.00 96.19 510 VAL A CA 1
ATOM 4001 C C . VAL A 1 510 ? 3.410 -20.795 11.355 1.00 96.19 510 VAL A C 1
ATOM 4003 O O . VAL A 1 510 ? 3.747 -20.217 10.321 1.00 96.19 510 VAL A O 1
ATOM 4006 N N . SER A 1 511 ? 2.230 -21.410 11.472 1.00 96.00 511 SER A N 1
ATOM 4007 C CA . SER A 1 511 ? 1.219 -21.418 10.409 1.00 96.00 511 SER A CA 1
ATOM 4008 C C . SER A 1 511 ? 0.740 -20.001 10.070 1.00 96.00 511 SER A C 1
ATOM 4010 O O . SER A 1 511 ? 0.666 -19.629 8.898 1.00 96.00 511 SER A O 1
ATOM 4012 N N . GLU A 1 512 ? 0.457 -19.187 11.087 1.00 95.31 512 GLU A N 1
ATOM 4013 C CA . GLU A 1 512 ? 0.077 -17.778 10.961 1.00 95.31 512 GLU A CA 1
ATOM 4014 C C . GLU A 1 512 ? 1.177 -16.950 10.269 1.00 95.31 512 GLU A C 1
ATOM 4016 O O . GLU A 1 512 ? 0.894 -16.183 9.341 1.00 95.31 512 GLU A O 1
ATOM 4021 N N . PHE A 1 513 ? 2.443 -17.151 10.654 1.00 96.38 513 PHE A N 1
ATOM 4022 C CA . PHE A 1 513 ? 3.596 -16.516 10.013 1.00 96.38 513 PHE A CA 1
ATOM 4023 C C . PHE A 1 513 ? 3.714 -16.910 8.541 1.00 96.38 513 PHE A C 1
ATOM 4025 O O . PHE A 1 513 ? 3.935 -16.048 7.690 1.00 96.38 513 PHE A O 1
ATOM 4032 N N . HIS A 1 514 ? 3.557 -18.197 8.219 1.00 96.25 514 HIS A N 1
ATOM 4033 C CA . HIS A 1 514 ? 3.593 -18.673 6.838 1.00 96.25 514 HIS A CA 1
ATOM 4034 C C . HIS A 1 514 ? 2.469 -18.067 5.994 1.00 96.25 514 HIS A C 1
ATOM 4036 O O . HIS A 1 514 ? 2.745 -17.625 4.880 1.00 96.25 514 HIS A O 1
ATOM 4042 N N . GLY A 1 515 ? 1.255 -17.934 6.538 1.00 94.56 515 GLY A N 1
ATOM 4043 C CA . GLY A 1 515 ? 0.152 -17.243 5.864 1.00 94.56 515 GLY A CA 1
ATOM 4044 C C . GLY A 1 515 ? 0.488 -15.789 5.509 1.00 94.56 515 GLY A C 1
ATOM 4045 O O . GLY A 1 515 ? 0.311 -15.370 4.362 1.00 94.56 515 GLY A O 1
ATOM 4046 N N . ALA A 1 516 ? 1.056 -15.029 6.453 1.00 95.50 516 ALA A N 1
ATOM 4047 C CA . ALA A 1 516 ? 1.518 -13.664 6.189 1.00 95.50 516 ALA A CA 1
ATOM 4048 C C . ALA A 1 516 ? 2.673 -13.613 5.181 1.00 95.50 516 ALA A C 1
ATOM 4050 O O . ALA A 1 516 ? 2.640 -12.807 4.248 1.00 95.50 516 ALA A O 1
ATOM 4051 N N . ARG A 1 517 ? 3.677 -14.486 5.341 1.00 95.88 517 ARG A N 1
ATOM 4052 C CA . ARG A 1 517 ? 4.820 -14.619 4.428 1.00 95.88 517 ARG A CA 1
ATOM 4053 C C . ARG A 1 517 ? 4.345 -14.857 2.999 1.00 95.88 517 ARG A C 1
ATOM 4055 O O . ARG A 1 517 ? 4.801 -14.167 2.092 1.00 95.88 517 ARG A O 1
ATOM 4062 N N . ASP A 1 518 ? 3.450 -15.817 2.797 1.00 95.56 518 ASP A N 1
ATOM 4063 C CA . ASP A 1 518 ? 2.988 -16.222 1.469 1.00 95.56 518 ASP A CA 1
ATOM 4064 C C . ASP A 1 518 ? 2.151 -15.124 0.817 1.00 95.56 518 ASP A C 1
ATOM 4066 O O . ASP A 1 518 ? 2.326 -14.842 -0.370 1.00 95.56 518 ASP A O 1
ATOM 4070 N N . HIS A 1 519 ? 1.330 -14.422 1.602 1.00 94.75 519 HIS A N 1
ATOM 4071 C CA . HIS A 1 519 ? 0.622 -13.237 1.132 1.00 94.75 519 HIS A CA 1
ATOM 4072 C C . HIS A 1 519 ? 1.590 -12.128 0.685 1.00 94.75 519 HIS A C 1
ATOM 4074 O O . HIS A 1 519 ? 1.490 -11.636 -0.440 1.00 94.75 519 HIS A O 1
ATOM 4080 N N . MET A 1 520 ? 2.575 -11.765 1.516 1.00 94.75 520 MET A N 1
ATOM 4081 C CA . MET A 1 520 ? 3.591 -10.761 1.163 1.00 94.75 520 MET A CA 1
ATOM 4082 C C . MET A 1 520 ? 4.395 -11.177 -0.071 1.00 94.75 520 MET A C 1
ATOM 4084 O O . MET A 1 520 ? 4.621 -10.358 -0.963 1.00 94.75 520 MET A O 1
ATOM 4088 N N . ARG A 1 521 ? 4.797 -12.451 -0.152 1.00 95.50 521 ARG A N 1
ATOM 4089 C CA . ARG A 1 521 ? 5.511 -13.015 -1.302 1.00 95.50 521 ARG A CA 1
ATOM 4090 C C . ARG A 1 521 ? 4.678 -12.882 -2.571 1.00 95.50 521 ARG A C 1
ATOM 4092 O O . ARG A 1 521 ? 5.188 -12.399 -3.578 1.00 95.50 521 ARG A O 1
ATOM 4099 N N . LEU A 1 522 ? 3.403 -13.264 -2.524 1.00 94.12 522 LEU A N 1
ATOM 4100 C CA . LEU A 1 522 ? 2.487 -13.166 -3.657 1.00 94.12 522 LEU A CA 1
ATOM 4101 C C . LEU A 1 522 ? 2.353 -11.718 -4.145 1.00 94.12 522 LEU A C 1
ATOM 4103 O O . LEU A 1 522 ? 2.511 -11.467 -5.339 1.00 94.12 522 LEU A O 1
ATOM 4107 N N . VAL A 1 523 ? 2.118 -10.762 -3.239 1.00 92.12 523 VAL A N 1
ATOM 4108 C CA . VAL A 1 523 ? 1.993 -9.335 -3.590 1.00 92.12 523 VAL A CA 1
ATOM 4109 C C . VAL A 1 523 ? 3.294 -8.805 -4.203 1.00 92.12 523 VAL A C 1
ATOM 4111 O O . VAL A 1 523 ? 3.258 -8.134 -5.239 1.00 92.12 523 VAL A O 1
ATOM 4114 N N . LEU A 1 524 ? 4.446 -9.139 -3.609 1.00 93.81 524 LEU A N 1
ATOM 4115 C CA . LEU A 1 524 ? 5.762 -8.723 -4.098 1.00 93.81 524 LEU A CA 1
ATOM 4116 C C . LEU A 1 524 ? 6.036 -9.263 -5.505 1.00 93.81 524 LEU A C 1
ATOM 4118 O O . LEU A 1 524 ? 6.356 -8.498 -6.418 1.00 93.81 524 LEU A O 1
ATOM 4122 N N . LEU A 1 525 ? 5.885 -10.575 -5.692 1.00 93.81 525 LEU A N 1
ATOM 4123 C CA . LEU A 1 525 ? 6.167 -11.236 -6.964 1.00 93.81 525 LEU A CA 1
ATOM 4124 C C . LEU A 1 525 ? 5.154 -10.852 -8.041 1.00 93.81 525 LEU A C 1
ATOM 4126 O O . LEU A 1 525 ? 5.545 -10.663 -9.188 1.00 93.81 525 LEU A O 1
ATOM 4130 N N . SER A 1 526 ? 3.885 -10.637 -7.688 1.00 92.38 526 SER A N 1
ATOM 4131 C CA . SER A 1 526 ? 2.884 -10.132 -8.631 1.00 92.38 526 SER A CA 1
ATOM 4132 C C . SER A 1 526 ? 3.258 -8.753 -9.172 1.00 92.38 526 SER A C 1
ATOM 4134 O O . SER A 1 526 ? 3.072 -8.500 -10.363 1.00 92.38 526 SER A O 1
ATOM 4136 N N . LYS A 1 527 ? 3.779 -7.852 -8.328 1.00 90.50 527 LYS A N 1
ATOM 4137 C CA . LYS A 1 527 ? 4.241 -6.529 -8.776 1.00 90.50 527 LYS A CA 1
ATOM 4138 C C . LYS A 1 527 ? 5.500 -6.651 -9.638 1.00 90.50 527 LYS A C 1
ATOM 4140 O O . LYS A 1 527 ? 5.609 -5.985 -10.666 1.00 90.50 527 LYS A O 1
ATOM 4145 N N . LEU A 1 528 ? 6.425 -7.534 -9.262 1.00 93.50 528 LEU A N 1
ATOM 4146 C CA . LEU A 1 528 ? 7.710 -7.706 -9.945 1.00 93.50 528 LEU A CA 1
ATOM 4147 C C . LEU A 1 528 ? 7.674 -8.643 -11.158 1.00 93.50 528 LEU A C 1
ATOM 4149 O O . LEU A 1 528 ? 8.656 -8.698 -11.890 1.00 93.50 528 LEU A O 1
ATOM 4153 N N . ALA A 1 529 ? 6.557 -9.316 -11.440 1.00 93.06 529 ALA A N 1
ATOM 4154 C CA . ALA A 1 529 ? 6.431 -10.270 -12.546 1.00 93.06 529 ALA A CA 1
ATOM 4155 C C . ALA A 1 529 ? 6.815 -9.686 -13.920 1.00 93.06 529 ALA A C 1
ATOM 4157 O O . ALA A 1 529 ? 7.232 -10.418 -14.815 1.00 93.06 529 ALA A O 1
ATOM 4158 N N . ARG A 1 530 ? 6.716 -8.360 -14.094 1.00 92.31 530 ARG A N 1
ATOM 4159 C CA . ARG A 1 530 ? 7.132 -7.665 -15.325 1.00 92.31 530 ARG A CA 1
ATOM 4160 C C . ARG A 1 530 ? 8.634 -7.763 -15.602 1.00 92.31 530 ARG A C 1
ATOM 4162 O O . ARG A 1 530 ? 9.020 -7.708 -16.761 1.00 92.31 530 ARG A O 1
ATOM 4169 N N . TRP A 1 531 ? 9.462 -7.942 -14.574 1.00 96.06 531 TRP A N 1
ATOM 4170 C CA . TRP A 1 531 ? 10.911 -8.097 -14.728 1.00 96.06 531 TRP A CA 1
ATOM 4171 C C . TRP A 1 531 ? 11.313 -9.379 -15.454 1.00 96.06 531 TRP A C 1
ATOM 4173 O O . TRP A 1 531 ? 12.365 -9.415 -16.078 1.00 96.06 531 TRP A O 1
ATOM 4183 N N . GLN A 1 532 ? 10.440 -10.387 -15.438 1.00 96.19 532 GLN A N 1
ATOM 4184 C CA . GLN A 1 532 ? 10.609 -11.648 -16.161 1.00 96.19 532 GLN A CA 1
ATOM 4185 C C . GLN A 1 532 ? 10.097 -11.563 -17.611 1.00 96.19 532 GLN A C 1
ATOM 4187 O O . GLN A 1 532 ? 9.774 -12.572 -18.229 1.00 96.19 532 GLN A O 1
ATOM 4192 N N . ARG A 1 533 ? 9.930 -10.346 -18.147 1.00 95.50 533 ARG A N 1
ATOM 4193 C CA . ARG A 1 533 ? 9.419 -10.087 -19.499 1.00 95.50 533 ARG A CA 1
ATOM 4194 C C . ARG A 1 533 ? 10.244 -9.007 -20.187 1.00 95.50 533 ARG A C 1
ATOM 4196 O O . ARG A 1 533 ? 10.830 -8.135 -19.544 1.00 95.50 533 ARG A O 1
ATOM 4203 N N . LEU A 1 534 ? 10.248 -9.024 -21.515 1.00 95.50 534 LEU A N 1
ATOM 4204 C CA . LEU A 1 534 ? 10.818 -7.940 -22.314 1.00 95.50 534 LEU A CA 1
ATOM 4205 C C . LEU A 1 534 ? 9.999 -6.645 -22.133 1.00 95.50 534 LEU A C 1
ATOM 4207 O O . LEU A 1 534 ? 8.769 -6.711 -22.077 1.00 95.50 534 LEU A O 1
ATOM 4211 N N . PRO A 1 535 ? 10.640 -5.461 -22.062 1.00 95.75 535 PRO A N 1
ATOM 4212 C CA . PRO A 1 535 ? 12.086 -5.211 -22.174 1.00 95.75 535 PRO A CA 1
ATOM 4213 C C . PRO A 1 535 ? 12.926 -5.418 -20.903 1.00 95.75 535 PRO A C 1
ATOM 4215 O O . PRO A 1 535 ? 14.144 -5.472 -21.019 1.00 95.75 535 PRO A O 1
ATOM 4218 N N . TRP A 1 536 ? 12.332 -5.506 -19.710 1.00 97.44 536 TRP A N 1
ATOM 4219 C CA . TRP A 1 536 ? 13.075 -5.514 -18.436 1.00 97.44 536 TRP A CA 1
ATOM 4220 C C . TRP A 1 536 ? 14.046 -6.680 -18.284 1.00 97.44 536 TRP A C 1
ATOM 4222 O O . TRP A 1 536 ? 15.112 -6.513 -17.696 1.00 97.44 536 TRP A O 1
ATOM 4232 N N . LEU A 1 537 ? 13.703 -7.831 -18.860 1.00 97.75 537 LEU A N 1
ATOM 4233 C CA . LEU A 1 537 ? 14.549 -9.017 -18.841 1.00 97.75 537 LEU A CA 1
ATOM 4234 C C . LEU A 1 537 ? 15.939 -8.776 -19.454 1.00 97.75 537 LEU A C 1
ATOM 4236 O O . LEU A 1 537 ? 16.909 -9.386 -19.017 1.00 97.75 537 LEU A O 1
ATOM 4240 N N . LEU A 1 538 ? 16.067 -7.827 -20.395 1.00 97.75 538 LEU A N 1
ATOM 4241 C CA . LEU A 1 538 ? 17.356 -7.448 -20.992 1.00 97.75 538 LEU A CA 1
ATOM 4242 C C . LEU A 1 538 ? 18.372 -7.005 -19.938 1.00 97.75 538 LEU A C 1
ATOM 4244 O O . LEU A 1 538 ? 19.565 -7.222 -20.121 1.00 97.75 538 LEU A O 1
ATOM 4248 N N . CYS A 1 539 ? 17.922 -6.428 -18.820 1.00 98.19 539 CYS A N 1
ATOM 4249 C CA . CYS A 1 539 ? 18.812 -6.034 -17.732 1.00 98.19 539 CYS A CA 1
ATOM 4250 C C . CYS A 1 539 ? 19.591 -7.223 -17.154 1.00 98.19 539 CYS A C 1
ATOM 4252 O O . CYS A 1 539 ? 20.700 -7.029 -16.668 1.00 98.19 539 CYS A O 1
ATOM 4254 N N . GLY A 1 540 ? 19.054 -8.445 -17.233 1.00 98.06 540 GLY A N 1
ATOM 4255 C CA . GLY A 1 540 ? 19.735 -9.651 -16.763 1.00 98.06 540 GLY A CA 1
ATOM 4256 C C . GLY A 1 540 ? 20.944 -10.052 -17.616 1.00 98.06 540 GLY A C 1
ATOM 4257 O O . GLY A 1 540 ? 21.796 -10.781 -17.123 1.00 98.06 540 GLY A O 1
ATOM 4258 N N . LEU A 1 541 ? 21.099 -9.517 -18.837 1.00 98.31 541 LEU A N 1
ATOM 4259 C CA . LEU A 1 541 ? 22.336 -9.673 -19.621 1.00 98.31 541 LEU A CA 1
ATOM 4260 C C . LEU A 1 541 ? 23.547 -9.037 -18.923 1.00 98.31 541 LEU A C 1
ATOM 4262 O O . LEU A 1 541 ? 24.673 -9.472 -19.123 1.00 98.31 541 LEU A O 1
ATOM 4266 N N . ALA A 1 542 ? 23.302 -8.021 -18.092 1.00 97.81 542 ALA A N 1
ATOM 4267 C CA . ALA A 1 542 ? 24.300 -7.322 -17.288 1.00 97.81 542 ALA A CA 1
ATOM 4268 C C . ALA A 1 542 ? 24.481 -7.949 -15.887 1.00 97.81 542 ALA A C 1
ATOM 4270 O O . ALA A 1 542 ? 24.911 -7.282 -14.942 1.00 97.81 542 ALA A O 1
ATOM 4271 N N . HIS A 1 543 ? 24.102 -9.215 -15.699 1.00 97.88 543 HIS A N 1
ATOM 4272 C CA . HIS A 1 543 ? 24.300 -9.895 -14.422 1.00 97.88 543 HIS A CA 1
ATOM 4273 C C . HIS A 1 543 ? 25.803 -10.162 -14.181 1.00 97.88 543 HIS A C 1
ATOM 4275 O O . HIS A 1 543 ? 26.506 -10.521 -15.122 1.00 97.88 543 HIS A O 1
ATOM 4281 N N . PRO A 1 544 ? 26.329 -9.982 -12.950 1.00 94.50 544 PRO A N 1
ATOM 4282 C CA . PRO A 1 544 ? 27.760 -10.170 -12.667 1.00 94.50 544 PRO A CA 1
ATOM 4283 C C . PRO A 1 544 ? 28.240 -11.620 -12.826 1.00 94.50 544 PRO A C 1
ATOM 4285 O O . PRO A 1 544 ? 29.418 -11.853 -13.069 1.00 94.50 544 PRO A O 1
ATOM 4288 N N . ASP A 1 545 ? 27.333 -12.580 -12.666 1.00 96.50 545 ASP A N 1
ATOM 4289 C CA . ASP A 1 545 ? 27.559 -13.984 -13.008 1.00 96.50 545 ASP A CA 1
ATOM 4290 C C . ASP A 1 545 ? 27.176 -14.219 -14.479 1.00 96.50 545 ASP A C 1
ATOM 4292 O O . ASP A 1 545 ? 25.993 -14.120 -14.829 1.00 96.50 545 ASP A O 1
ATOM 4296 N N . GLU A 1 546 ? 28.174 -14.511 -15.325 1.00 97.50 546 GLU A N 1
ATOM 4297 C CA . GLU A 1 546 ? 27.991 -14.759 -16.761 1.00 97.50 546 GLU A CA 1
ATOM 4298 C C . GLU A 1 546 ? 27.046 -15.942 -17.022 1.00 97.50 546 GLU A C 1
ATOM 4300 O O . GLU A 1 546 ? 26.289 -15.896 -17.988 1.00 97.50 546 GLU A O 1
ATOM 4305 N N . ASP A 1 547 ? 27.002 -16.966 -16.163 1.00 98.25 547 ASP A N 1
ATOM 4306 C CA . ASP A 1 547 ? 26.126 -18.134 -16.352 1.00 98.25 547 ASP A CA 1
ATOM 4307 C C . ASP A 1 547 ? 24.651 -17.747 -16.240 1.00 98.25 547 ASP A C 1
ATOM 4309 O O . ASP A 1 547 ? 23.803 -18.178 -17.028 1.00 98.25 547 ASP A O 1
ATOM 4313 N N . VAL A 1 548 ? 24.349 -16.864 -15.288 1.00 98.25 548 VAL A N 1
ATOM 4314 C CA . VAL A 1 548 ? 23.025 -16.254 -15.152 1.00 98.25 548 VAL A CA 1
ATOM 4315 C C . VAL A 1 548 ? 22.713 -15.383 -16.368 1.00 98.25 548 VAL A C 1
ATOM 4317 O O . VAL A 1 548 ? 21.612 -15.484 -16.908 1.00 98.25 548 VAL A O 1
ATOM 4320 N N . GLY A 1 549 ? 23.674 -14.579 -16.834 1.00 98.06 549 GLY A N 1
ATOM 4321 C CA . GLY A 1 549 ? 23.520 -13.762 -18.041 1.00 98.06 549 GLY A CA 1
ATOM 4322 C C . GLY A 1 549 ? 23.205 -14.595 -19.289 1.00 98.06 549 GLY A C 1
ATOM 4323 O O . GLY A 1 549 ? 22.302 -14.242 -20.047 1.00 98.06 549 GLY A O 1
ATOM 4324 N N . ARG A 1 550 ? 23.880 -15.738 -19.466 1.00 98.56 550 ARG A N 1
ATOM 4325 C CA . ARG A 1 550 ? 23.655 -16.682 -20.574 1.00 98.56 550 ARG A CA 1
ATOM 4326 C C . ARG A 1 550 ? 22.284 -17.344 -20.509 1.00 98.56 550 ARG A C 1
ATOM 4328 O O . ARG A 1 550 ? 21.585 -17.384 -21.519 1.00 98.56 550 ARG A O 1
ATOM 4335 N N . ARG A 1 551 ? 21.856 -17.792 -19.321 1.00 98.38 551 ARG A N 1
ATOM 4336 C CA . ARG A 1 551 ? 20.488 -18.301 -19.114 1.00 98.38 551 ARG A CA 1
ATOM 4337 C C . ARG A 1 551 ? 19.449 -17.255 -19.515 1.00 98.38 551 ARG A C 1
ATOM 4339 O O . ARG A 1 551 ? 18.533 -17.565 -20.263 1.00 98.38 551 ARG A O 1
ATOM 4346 N N . ILE A 1 552 ? 19.629 -16.008 -19.083 1.00 98.50 552 ILE A N 1
ATOM 4347 C CA . ILE A 1 552 ? 18.716 -14.915 -19.436 1.00 98.50 552 ILE A CA 1
ATOM 4348 C C . ILE A 1 552 ? 18.746 -14.623 -20.941 1.00 98.50 552 ILE A C 1
ATOM 4350 O O . ILE A 1 552 ? 17.701 -14.367 -21.533 1.00 98.50 552 ILE A O 1
ATOM 4354 N N . ALA A 1 553 ? 19.912 -14.690 -21.588 1.00 98.38 553 ALA A N 1
ATOM 4355 C CA . ALA A 1 553 ? 20.014 -14.567 -23.040 1.00 98.38 553 ALA A CA 1
ATOM 4356 C C . ALA A 1 553 ? 19.215 -15.664 -23.766 1.00 98.38 553 ALA A C 1
ATOM 4358 O O . ALA A 1 553 ? 18.540 -15.367 -24.755 1.00 98.38 553 ALA A O 1
ATOM 4359 N N . GLN A 1 554 ? 19.227 -16.894 -23.244 1.00 98.31 554 GLN A N 1
ATOM 4360 C CA . GLN A 1 554 ? 18.394 -17.988 -23.742 1.00 98.31 554 GLN A CA 1
ATOM 4361 C C . GLN A 1 554 ? 16.898 -17.714 -23.516 1.00 98.31 554 GLN A C 1
ATOM 4363 O O . GLN A 1 554 ? 16.125 -17.802 -24.467 1.00 98.31 554 GLN A O 1
ATOM 4368 N N . ASP A 1 555 ? 16.498 -17.268 -22.322 1.00 97.69 555 ASP A N 1
ATOM 4369 C CA . ASP A 1 555 ? 15.102 -16.902 -22.029 1.00 97.69 555 ASP A CA 1
ATOM 4370 C C . ASP A 1 555 ? 14.601 -15.786 -22.964 1.00 97.69 555 ASP A C 1
ATOM 4372 O O . ASP A 1 555 ? 13.469 -15.818 -23.456 1.00 97.69 555 ASP A O 1
ATOM 4376 N N . ILE A 1 556 ? 15.454 -14.795 -23.252 1.00 97.50 556 ILE A N 1
ATOM 4377 C CA . ILE A 1 556 ? 15.171 -13.732 -24.220 1.00 97.50 556 ILE A CA 1
ATOM 4378 C C . ILE A 1 556 ? 14.993 -14.332 -25.619 1.00 97.50 556 ILE A C 1
ATOM 4380 O O . ILE A 1 556 ? 14.005 -14.013 -26.280 1.00 97.50 556 ILE A O 1
ATOM 4384 N N . LYS A 1 557 ? 15.908 -15.202 -26.071 1.00 95.88 557 LYS A N 1
ATOM 4385 C CA . LYS A 1 557 ? 15.832 -15.884 -27.377 1.00 95.88 557 LYS A CA 1
ATOM 4386 C C . LYS A 1 557 ? 14.507 -16.640 -27.526 1.00 95.88 557 LYS A C 1
ATOM 4388 O O . LYS A 1 557 ? 13.833 -16.467 -28.543 1.00 95.88 557 LYS A O 1
ATOM 4393 N N . ASP A 1 558 ? 14.090 -17.374 -26.499 1.00 95.94 558 ASP A N 1
ATOM 4394 C CA . ASP A 1 558 ? 12.847 -18.152 -26.493 1.00 95.94 558 ASP A CA 1
ATOM 4395 C C . ASP A 1 558 ? 11.602 -17.245 -26.511 1.00 95.94 558 ASP A C 1
ATOM 4397 O O . ASP A 1 558 ? 10.681 -17.448 -27.308 1.00 95.94 558 ASP A O 1
ATOM 4401 N N . MET A 1 559 ? 11.585 -16.174 -25.708 1.00 94.69 559 MET A N 1
ATOM 4402 C CA . MET A 1 559 ? 10.489 -15.191 -25.708 1.00 94.69 559 MET A CA 1
ATOM 4403 C C . MET A 1 559 ? 10.322 -14.479 -27.051 1.00 94.69 559 MET A C 1
ATOM 4405 O O . MET A 1 559 ? 9.205 -14.131 -27.443 1.00 94.69 559 MET A O 1
ATOM 4409 N N . LEU A 1 560 ? 11.420 -14.249 -27.765 1.00 89.44 560 LEU A N 1
ATOM 4410 C CA . LEU A 1 560 ? 11.392 -13.618 -29.080 1.00 89.44 560 LEU A CA 1
ATOM 4411 C C . LEU A 1 560 ? 10.836 -14.542 -30.154 1.00 89.44 560 LEU A C 1
ATOM 4413 O O . LEU A 1 560 ? 10.102 -14.075 -31.022 1.00 89.44 560 LEU A O 1
ATOM 4417 N N . GLN A 1 561 ? 11.129 -15.839 -30.070 1.00 90.69 561 GLN A N 1
ATOM 4418 C CA . GLN A 1 561 ? 10.515 -16.838 -30.945 1.00 90.69 561 GLN A CA 1
ATOM 4419 C C . GLN A 1 561 ? 8.999 -16.920 -30.719 1.00 90.69 561 GLN A C 1
ATOM 4421 O O . GLN A 1 561 ? 8.241 -17.040 -31.678 1.00 90.69 561 GLN A O 1
ATOM 4426 N N . GLN A 1 562 ? 8.548 -16.786 -29.468 1.00 91.75 562 GLN A N 1
ATOM 4427 C CA . GLN A 1 562 ? 7.123 -16.796 -29.114 1.00 91.75 562 GLN A CA 1
ATOM 4428 C C . GLN A 1 562 ? 6.382 -15.499 -29.486 1.00 91.75 562 GLN A C 1
ATOM 4430 O O . GLN A 1 562 ? 5.158 -15.507 -29.606 1.00 91.75 562 GLN A O 1
ATOM 4435 N N . SER A 1 563 ? 7.093 -14.382 -29.673 1.00 87.62 563 SER A N 1
ATOM 4436 C CA . SER A 1 563 ? 6.503 -13.070 -29.972 1.00 87.62 563 SER A CA 1
ATOM 4437 C C . SER A 1 563 ? 7.148 -12.423 -31.208 1.00 87.62 563 SER A C 1
ATOM 4439 O O . SER A 1 563 ? 7.930 -11.470 -31.086 1.00 87.62 563 SER A O 1
ATOM 4441 N N . PRO A 1 564 ? 6.806 -12.905 -32.422 1.00 81.06 564 PRO A N 1
ATOM 4442 C CA . PRO A 1 564 ? 7.422 -12.450 -33.669 1.00 81.06 564 PRO A CA 1
ATOM 4443 C C . PRO A 1 564 ? 6.988 -11.040 -34.092 1.00 81.06 564 PRO A C 1
ATOM 4445 O O . PRO A 1 564 ? 7.565 -10.466 -35.012 1.00 81.06 564 PRO A O 1
ATOM 4448 N N . ASN A 1 565 ? 5.972 -10.443 -33.454 1.00 84.62 565 ASN A N 1
ATOM 4449 C CA . ASN A 1 565 ? 5.519 -9.103 -33.819 1.00 84.62 565 ASN A CA 1
ATOM 4450 C C . ASN A 1 565 ? 6.492 -8.029 -33.308 1.00 84.62 565 ASN A C 1
ATOM 4452 O O . ASN A 1 565 ? 6.304 -7.420 -32.251 1.00 84.62 565 ASN A O 1
ATOM 4456 N N . HIS A 1 566 ? 7.518 -7.764 -34.115 1.00 81.06 566 HIS A N 1
ATOM 4457 C CA . HIS A 1 566 ? 8.567 -6.801 -33.810 1.00 81.06 566 HIS A CA 1
ATOM 4458 C C . HIS A 1 566 ? 8.055 -5.381 -33.570 1.00 81.06 566 HIS A C 1
ATOM 4460 O O . HIS A 1 566 ? 8.693 -4.635 -32.832 1.00 81.06 566 HIS A O 1
ATOM 4466 N N . VAL A 1 567 ? 6.900 -5.000 -34.125 1.00 82.12 567 VAL A N 1
ATOM 4467 C CA . VAL A 1 567 ? 6.349 -3.641 -34.006 1.00 82.12 567 VAL A CA 1
ATOM 4468 C C . VAL A 1 567 ? 5.919 -3.329 -32.573 1.00 82.12 567 VAL A C 1
ATOM 4470 O O . VAL A 1 567 ? 6.110 -2.196 -32.122 1.00 82.12 567 VAL A O 1
ATOM 4473 N N . LEU A 1 568 ? 5.422 -4.329 -31.841 1.00 84.88 568 LEU A N 1
ATOM 4474 C CA . LEU A 1 568 ? 4.908 -4.176 -30.475 1.00 84.88 568 LEU A CA 1
ATOM 4475 C C . LEU A 1 568 ? 6.009 -4.166 -29.405 1.00 84.88 568 LEU A C 1
ATOM 4477 O O . LEU A 1 568 ? 5.753 -3.778 -28.265 1.00 84.88 568 LEU A O 1
ATOM 4481 N N . HIS A 1 569 ? 7.237 -4.559 -29.758 1.00 89.50 569 HIS A N 1
ATOM 4482 C CA . HIS A 1 569 ? 8.353 -4.574 -28.815 1.00 89.50 569 HIS A CA 1
ATOM 4483 C C . HIS A 1 569 ? 8.814 -3.162 -28.448 1.00 89.50 569 HIS A C 1
ATOM 4485 O O . HIS A 1 569 ? 8.837 -2.236 -29.268 1.00 89.50 569 HIS A O 1
ATOM 4491 N N . HIS A 1 570 ? 9.248 -3.011 -27.197 1.00 92.44 570 HIS A N 1
ATOM 4492 C CA . HIS A 1 570 ? 9.912 -1.797 -26.738 1.00 92.44 570 HIS A CA 1
ATOM 4493 C C . HIS A 1 570 ? 11.189 -1.540 -27.554 1.00 92.44 570 HIS A C 1
ATOM 4495 O O . HIS A 1 570 ? 11.844 -2.468 -28.024 1.00 92.44 570 HIS A O 1
ATOM 4501 N N . ARG A 1 571 ? 11.587 -0.276 -27.705 1.00 90.19 571 ARG A N 1
ATOM 4502 C CA . ARG A 1 571 ? 12.739 0.108 -28.543 1.00 90.19 571 ARG A CA 1
ATOM 4503 C C . ARG A 1 571 ? 14.054 -0.496 -28.088 1.00 90.19 571 ARG A C 1
ATOM 4505 O O . ARG A 1 571 ? 14.850 -0.898 -28.926 1.00 90.19 571 ARG A O 1
ATOM 4512 N N . LEU A 1 572 ? 14.254 -0.604 -26.775 1.00 92.44 572 LEU A N 1
ATOM 4513 C CA . LEU A 1 572 ? 15.422 -1.290 -26.229 1.00 92.44 572 LEU A CA 1
ATOM 4514 C C . LEU A 1 572 ? 15.460 -2.748 -26.698 1.00 92.44 572 LEU A C 1
ATOM 4516 O O . LEU A 1 572 ? 16.487 -3.197 -27.181 1.00 92.44 572 LEU A O 1
ATOM 4520 N N . THR A 1 573 ? 14.327 -3.454 -26.656 1.00 94.62 573 THR A N 1
ATOM 4521 C CA . THR A 1 573 ? 14.214 -4.797 -27.231 1.00 94.62 573 THR A CA 1
ATOM 4522 C C . THR A 1 573 ? 14.542 -4.765 -28.713 1.00 94.62 573 THR A C 1
ATOM 4524 O O . THR A 1 573 ? 15.474 -5.446 -29.110 1.00 94.62 573 THR A O 1
ATOM 4527 N N . LYS A 1 574 ? 13.884 -3.912 -29.510 1.00 93.25 574 LYS A N 1
ATOM 4528 C CA . LYS A 1 574 ? 14.149 -3.774 -30.954 1.00 93.25 574 LYS A CA 1
ATOM 4529 C C . LYS A 1 574 ? 15.635 -3.574 -31.274 1.00 93.25 574 LYS A C 1
ATOM 4531 O O . LYS A 1 574 ? 16.119 -4.214 -32.197 1.00 93.25 574 LYS A O 1
ATOM 4536 N N . LYS A 1 575 ? 16.361 -2.772 -30.485 1.00 92.62 575 LYS A N 1
ATOM 4537 C CA . LYS A 1 575 ? 17.817 -2.582 -30.613 1.00 92.62 575 LYS A CA 1
ATOM 4538 C C . LYS A 1 575 ? 18.585 -3.901 -30.467 1.00 92.62 575 LYS A C 1
ATOM 4540 O O . LYS A 1 575 ? 19.466 -4.179 -31.268 1.00 92.62 575 LYS A O 1
ATOM 4545 N N . PHE A 1 576 ? 18.242 -4.729 -29.484 1.00 93.75 576 PHE A N 1
ATOM 4546 C CA . PHE A 1 576 ? 18.835 -6.064 -29.328 1.00 93.75 576 PHE A CA 1
ATOM 4547 C C . PHE A 1 576 ? 18.313 -7.092 -30.353 1.00 93.75 576 PHE A C 1
ATOM 4549 O O . PHE A 1 576 ? 18.913 -8.151 -30.497 1.00 93.75 576 PHE A O 1
ATOM 4556 N N . LEU A 1 577 ? 17.222 -6.795 -31.077 1.00 88.50 577 LEU A N 1
ATOM 4557 C CA . LEU A 1 577 ? 16.694 -7.637 -32.165 1.00 88.50 577 LEU A CA 1
ATOM 4558 C C . LEU A 1 577 ? 17.255 -7.306 -33.541 1.00 88.50 577 LEU A C 1
ATOM 4560 O O . LEU A 1 577 ? 17.117 -8.122 -34.449 1.00 88.50 577 LEU A O 1
ATOM 4564 N N . SER A 1 578 ? 17.847 -6.132 -33.715 1.00 92.19 578 SER A N 1
ATOM 4565 C CA . SER A 1 578 ? 18.544 -5.783 -34.946 1.00 92.19 578 SER A CA 1
ATOM 4566 C C . SER A 1 578 ? 19.941 -6.396 -34.972 1.00 92.19 578 SER A C 1
ATOM 4568 O O . SER A 1 578 ? 20.646 -6.409 -33.960 1.00 92.19 578 SER A O 1
ATOM 4570 N N . ASP A 1 579 ? 20.360 -6.867 -36.143 1.00 92.00 579 ASP A N 1
ATOM 4571 C CA . ASP A 1 579 ? 21.755 -7.228 -36.378 1.00 92.00 579 ASP A CA 1
ATOM 4572 C C . ASP A 1 579 ? 22.651 -5.974 -36.331 1.00 92.00 579 ASP A C 1
ATOM 4574 O O . ASP A 1 579 ? 22.200 -4.887 -36.710 1.00 92.00 579 ASP A O 1
ATOM 4578 N N . PRO A 1 580 ? 23.897 -6.085 -35.831 1.00 96.06 580 PRO A N 1
ATOM 4579 C CA . PRO A 1 580 ? 24.586 -7.322 -35.429 1.00 96.06 580 PRO A CA 1
ATOM 4580 C C . PRO A 1 580 ? 24.284 -7.802 -33.994 1.00 96.06 580 PRO A C 1
ATOM 4582 O O . PRO A 1 580 ? 24.710 -8.889 -33.607 1.00 96.06 580 PRO A O 1
ATOM 4585 N N . LEU A 1 581 ? 23.551 -7.028 -33.184 1.00 96.62 581 LEU A N 1
ATOM 4586 C CA . LEU A 1 581 ? 23.360 -7.317 -31.753 1.00 96.62 581 LEU A CA 1
ATOM 4587 C C . LEU A 1 581 ? 22.577 -8.607 -31.492 1.00 96.62 581 LEU A C 1
ATOM 4589 O O . LEU A 1 581 ? 22.850 -9.297 -30.510 1.00 96.62 581 LEU A O 1
ATOM 4593 N N . ARG A 1 582 ? 21.637 -8.956 -32.372 1.00 96.31 582 ARG A N 1
ATOM 4594 C CA . ARG A 1 582 ? 20.879 -10.207 -32.273 1.00 96.31 582 ARG A CA 1
ATOM 4595 C C . ARG A 1 582 ? 21.764 -11.443 -32.450 1.00 96.31 582 ARG A C 1
ATOM 4597 O O . ARG A 1 582 ? 21.606 -12.406 -31.699 1.00 96.31 582 ARG A O 1
ATOM 4604 N N . ALA A 1 583 ? 22.676 -11.425 -33.421 1.00 97.12 583 ALA A N 1
ATOM 4605 C CA . ALA A 1 583 ? 23.622 -12.517 -33.640 1.00 97.12 583 ALA A CA 1
ATOM 4606 C C . ALA A 1 583 ? 24.538 -12.711 -32.420 1.00 97.12 583 ALA A C 1
ATOM 4608 O O . ALA A 1 583 ? 24.706 -13.829 -31.936 1.00 97.12 583 ALA A O 1
ATOM 4609 N N . GLU A 1 584 ? 25.046 -11.614 -31.858 1.00 98.19 584 GLU A N 1
ATOM 4610 C CA . GLU A 1 584 ? 25.888 -11.636 -30.656 1.00 98.19 584 GLU A CA 1
ATOM 4611 C C . GLU A 1 584 ? 25.122 -12.098 -29.406 1.00 98.19 584 GLU A C 1
ATOM 4613 O O . GLU A 1 584 ? 25.656 -12.870 -28.613 1.00 98.19 584 GLU A O 1
ATOM 4618 N N . LEU A 1 585 ? 23.844 -11.724 -29.266 1.00 97.81 585 LEU A N 1
ATOM 4619 C CA . LEU A 1 585 ? 22.965 -12.253 -28.219 1.00 97.81 585 LEU A CA 1
ATOM 4620 C C . LEU A 1 585 ? 22.821 -13.781 -28.313 1.00 97.81 585 LEU A C 1
ATOM 4622 O O . LEU A 1 585 ? 22.844 -14.460 -27.288 1.00 97.81 585 LEU A O 1
ATOM 4626 N N . CYS A 1 586 ? 22.684 -14.326 -29.528 1.00 97.62 586 CYS A N 1
ATOM 4627 C CA . CYS A 1 586 ? 22.595 -15.773 -29.740 1.00 97.62 586 CYS A CA 1
ATOM 4628 C C . CYS A 1 586 ? 23.914 -16.471 -29.400 1.00 97.62 586 CYS A C 1
ATOM 4630 O O . CYS A 1 586 ? 23.883 -17.467 -28.683 1.00 97.62 586 CYS A O 1
ATOM 4632 N N . ARG A 1 587 ? 25.057 -15.911 -29.823 1.00 98.25 587 ARG A N 1
ATOM 4633 C CA . ARG A 1 587 ? 26.387 -16.424 -29.451 1.00 98.25 587 ARG A CA 1
ATOM 4634 C C . ARG A 1 587 ? 26.578 -16.447 -27.936 1.00 98.25 587 ARG A C 1
ATOM 4636 O O . ARG A 1 587 ? 27.068 -17.436 -27.398 1.00 98.25 587 ARG A O 1
ATOM 4643 N N . PHE A 1 588 ? 26.152 -15.386 -27.245 1.00 98.44 588 PHE A N 1
ATOM 4644 C CA . PHE A 1 588 ? 26.199 -15.329 -25.785 1.00 98.44 588 PHE A CA 1
ATOM 4645 C C . PHE A 1 588 ? 25.339 -16.430 -25.151 1.00 98.44 588 PHE A C 1
ATOM 4647 O O . PHE A 1 588 ? 25.828 -17.180 -24.310 1.00 98.44 588 PHE A O 1
ATOM 4654 N N . ALA A 1 589 ? 24.090 -16.591 -25.604 1.00 98.12 589 ALA A N 1
ATOM 4655 C CA . ALA A 1 589 ? 23.200 -17.662 -25.143 1.00 98.12 589 ALA A CA 1
ATOM 4656 C C . ALA A 1 589 ? 23.776 -19.071 -25.397 1.00 98.12 589 ALA A C 1
ATOM 4658 O O . ALA A 1 589 ? 23.603 -19.968 -24.578 1.00 98.12 589 ALA A O 1
ATOM 4659 N N . GLU A 1 590 ? 24.505 -19.254 -26.501 1.00 98.19 590 GLU A N 1
ATOM 4660 C CA . GLU A 1 590 ? 25.139 -20.518 -26.909 1.00 98.19 590 GLU A CA 1
ATOM 4661 C C . GLU A 1 590 ? 26.444 -20.832 -26.164 1.00 98.19 590 GLU A C 1
ATOM 4663 O O . GLU A 1 590 ? 27.026 -21.899 -26.352 1.00 98.19 590 GLU A O 1
ATOM 4668 N N . GLY A 1 591 ? 26.885 -19.941 -25.276 1.00 97.56 591 GLY A N 1
ATOM 4669 C CA . GLY A 1 591 ? 27.983 -20.214 -24.360 1.00 97.56 591 GLY A CA 1
ATOM 4670 C C . GLY A 1 591 ? 29.239 -19.379 -24.573 1.00 97.56 591 GLY A C 1
ATOM 4671 O O . GLY A 1 591 ? 30.165 -19.529 -23.775 1.00 97.56 591 GLY A O 1
ATOM 4672 N N . GLU A 1 592 ? 29.277 -18.507 -25.584 1.00 98.31 592 GLU A N 1
ATOM 4673 C CA . GLU A 1 592 ? 30.396 -17.587 -25.810 1.00 98.31 592 GLU A CA 1
ATOM 4674 C C . GLU A 1 592 ? 30.608 -16.684 -24.586 1.00 98.31 592 GLU A C 1
ATOM 4676 O O . GLU A 1 592 ? 29.652 -16.235 -23.950 1.00 98.31 592 GLU A O 1
ATOM 4681 N N . ARG A 1 593 ? 31.870 -16.399 -24.251 1.00 98.06 593 ARG A N 1
ATOM 4682 C CA . ARG A 1 593 ? 32.189 -15.520 -23.117 1.00 98.06 593 ARG A CA 1
ATOM 4683 C C . ARG A 1 593 ? 31.873 -14.072 -23.459 1.00 98.06 593 ARG A C 1
ATOM 4685 O O . ARG A 1 593 ? 32.174 -13.627 -24.565 1.00 98.06 593 ARG A O 1
ATOM 4692 N N . PHE A 1 594 ? 31.378 -13.301 -22.491 1.00 97.56 594 PHE A N 1
ATOM 4693 C CA . PHE A 1 594 ? 30.971 -11.910 -22.735 1.00 97.56 594 PHE A CA 1
ATOM 4694 C C . PHE A 1 594 ? 32.106 -11.043 -23.315 1.00 97.56 594 PHE A C 1
ATOM 4696 O O . PHE A 1 594 ? 31.885 -10.238 -24.217 1.00 97.56 594 PHE A O 1
ATOM 4703 N N . ILE A 1 595 ? 33.344 -11.263 -22.854 1.00 97.69 595 ILE A N 1
ATOM 4704 C CA . ILE A 1 595 ? 34.539 -10.539 -23.321 1.00 97.69 595 ILE A CA 1
ATOM 4705 C C . ILE A 1 595 ? 34.921 -10.828 -24.785 1.00 97.69 595 ILE A C 1
ATOM 4707 O O . ILE A 1 595 ? 35.599 -10.011 -25.404 1.00 97.69 595 ILE A O 1
ATOM 4711 N N . ASN A 1 596 ? 34.476 -11.959 -25.341 1.00 98.12 596 ASN A N 1
ATOM 4712 C CA . ASN A 1 596 ? 34.746 -12.368 -26.724 1.00 98.12 596 ASN A CA 1
ATOM 4713 C C . ASN A 1 596 ? 33.684 -11.863 -27.716 1.00 98.12 596 ASN A C 1
ATOM 4715 O O . ASN A 1 596 ? 33.841 -12.026 -28.929 1.00 98.12 596 ASN A O 1
ATOM 4719 N N . LEU A 1 597 ? 32.589 -11.289 -27.215 1.00 98.19 597 LEU A N 1
ATOM 4720 C CA . LEU A 1 597 ? 31.536 -10.703 -28.040 1.00 98.19 597 LEU A CA 1
ATOM 4721 C C . LEU A 1 597 ? 31.979 -9.351 -28.598 1.00 98.19 597 LEU A C 1
ATOM 4723 O O . LEU A 1 597 ? 32.899 -8.713 -28.082 1.00 98.19 597 LEU A O 1
ATOM 4727 N N . SER A 1 598 ? 31.302 -8.890 -29.645 1.00 97.81 598 SER A N 1
ATOM 4728 C CA . SER A 1 598 ? 31.600 -7.607 -30.281 1.00 97.81 598 SER A CA 1
ATOM 4729 C C . SER A 1 598 ? 31.559 -6.441 -29.285 1.00 97.81 598 SER A C 1
ATOM 4731 O O . SER A 1 598 ? 30.749 -6.403 -28.352 1.00 97.81 598 SER A O 1
ATOM 4733 N N . ARG A 1 599 ? 32.401 -5.429 -29.526 1.00 97.31 599 ARG A N 1
ATOM 4734 C CA . ARG A 1 599 ? 32.424 -4.201 -28.718 1.00 97.31 599 ARG A CA 1
ATOM 4735 C C . ARG A 1 599 ? 31.055 -3.515 -28.680 1.00 97.31 599 ARG A C 1
ATOM 4737 O O . ARG A 1 599 ? 30.678 -2.984 -27.640 1.00 97.31 599 ARG A O 1
ATOM 4744 N N . ASP A 1 600 ? 30.300 -3.565 -29.773 1.00 97.19 600 ASP A N 1
ATOM 4745 C CA . ASP A 1 600 ? 28.966 -2.966 -29.855 1.00 97.19 600 ASP A CA 1
ATOM 4746 C C . ASP A 1 600 ? 27.964 -3.665 -28.933 1.00 97.19 600 ASP A C 1
ATOM 4748 O O . ASP A 1 600 ? 27.171 -2.996 -28.267 1.00 97.19 600 ASP A O 1
ATOM 4752 N N . PHE A 1 601 ? 28.032 -4.997 -28.826 1.00 97.75 601 PHE A N 1
ATOM 4753 C CA . PHE A 1 601 ? 27.215 -5.752 -27.876 1.00 97.75 601 PHE A CA 1
ATOM 4754 C C . PHE A 1 601 ? 27.587 -5.423 -26.431 1.00 97.75 601 PHE A C 1
ATOM 4756 O O . PHE A 1 601 ? 26.709 -5.113 -25.622 1.00 97.75 601 PHE A O 1
ATOM 4763 N N . GLN A 1 602 ? 28.886 -5.379 -26.125 1.00 97.69 602 GLN A N 1
ATOM 4764 C CA . GLN A 1 602 ? 29.370 -4.998 -24.797 1.00 97.69 602 GLN A CA 1
ATOM 4765 C C . GLN A 1 602 ? 28.910 -3.581 -24.412 1.00 97.69 602 GLN A C 1
ATOM 4767 O O . GLN A 1 602 ? 28.395 -3.372 -23.313 1.00 97.69 602 GLN A O 1
ATOM 4772 N N . LEU A 1 603 ? 29.010 -2.613 -25.330 1.00 94.31 603 LEU A N 1
ATOM 4773 C CA . LEU A 1 603 ? 28.544 -1.236 -25.126 1.00 94.31 603 LEU A CA 1
ATOM 4774 C C . LEU A 1 603 ? 27.015 -1.120 -25.054 1.00 94.31 603 LEU A C 1
ATOM 4776 O O . LEU A 1 603 ? 26.508 -0.195 -24.421 1.00 94.31 603 LEU A O 1
ATOM 4780 N N . ALA A 1 604 ? 26.265 -2.031 -25.677 1.00 95.69 604 ALA A N 1
ATOM 4781 C CA . ALA A 1 604 ? 24.810 -2.073 -25.559 1.00 95.69 604 ALA A CA 1
ATOM 4782 C C . ALA A 1 604 ? 24.350 -2.619 -24.197 1.00 95.69 604 ALA A C 1
ATOM 4784 O O . ALA A 1 604 ? 23.344 -2.140 -23.669 1.00 95.69 604 ALA A O 1
ATOM 4785 N N . VAL A 1 605 ? 25.079 -3.584 -23.625 1.00 97.00 605 VAL A N 1
ATOM 4786 C CA . VAL A 1 605 ? 24.787 -4.186 -22.311 1.00 97.00 605 VAL A CA 1
ATOM 4787 C C . VAL A 1 605 ? 25.311 -3.326 -21.157 1.00 97.00 605 VAL A C 1
ATOM 4789 O O . VAL A 1 605 ? 24.635 -3.212 -20.136 1.00 97.00 605 VAL A O 1
ATOM 4792 N N . ALA A 1 606 ? 26.457 -2.654 -21.319 1.00 95.12 606 ALA A N 1
ATOM 4793 C CA . ALA A 1 606 ? 27.105 -1.868 -20.264 1.00 95.12 606 ALA A CA 1
ATOM 4794 C C . ALA A 1 606 ? 26.163 -0.903 -19.499 1.00 95.12 606 ALA A C 1
ATOM 4796 O O . ALA A 1 606 ? 26.185 -0.902 -18.267 1.00 95.12 606 ALA A O 1
ATOM 4797 N N . PRO A 1 607 ? 25.279 -0.122 -20.155 1.00 94.31 607 PRO A N 1
ATOM 4798 C CA . PRO A 1 607 ? 24.380 0.798 -19.460 1.00 94.31 607 PRO A CA 1
ATOM 4799 C C . PRO A 1 607 ? 23.338 0.093 -18.578 1.00 94.31 607 PRO A C 1
ATOM 4801 O O . PRO A 1 607 ? 22.849 0.685 -17.613 1.00 94.31 607 PRO A O 1
ATOM 4804 N N . LEU A 1 608 ? 23.016 -1.173 -18.868 1.00 96.44 608 LEU A N 1
ATOM 4805 C CA . LEU A 1 608 ? 22.034 -1.958 -18.119 1.00 96.44 608 LEU A CA 1
ATOM 4806 C C . LEU A 1 608 ? 22.518 -2.301 -16.699 1.00 96.44 608 LEU A C 1
ATOM 4808 O O . LEU A 1 608 ? 21.690 -2.427 -15.796 1.00 96.44 608 LEU A O 1
ATOM 4812 N N . HIS A 1 609 ? 23.838 -2.335 -16.464 1.00 95.12 609 HIS A N 1
ATOM 4813 C CA . HIS A 1 609 ? 24.418 -2.468 -15.119 1.00 95.12 609 HIS A CA 1
ATOM 4814 C C . HIS A 1 609 ? 24.036 -1.305 -14.194 1.00 95.12 609 HIS A C 1
ATOM 4816 O O . HIS A 1 609 ? 23.985 -1.464 -12.978 1.00 95.12 609 HIS A O 1
ATOM 4822 N N . PHE A 1 610 ? 23.771 -0.121 -14.752 1.00 94.44 610 PHE A N 1
ATOM 4823 C CA . PHE A 1 610 ? 23.593 1.115 -13.989 1.00 94.44 610 PHE A CA 1
ATOM 4824 C C . PHE A 1 610 ? 22.127 1.525 -13.832 1.00 94.44 610 PHE A C 1
ATOM 4826 O O . PHE A 1 610 ? 21.837 2.654 -13.412 1.00 94.44 610 PHE A O 1
ATOM 4833 N N . ILE A 1 611 ? 21.185 0.633 -14.141 1.00 95.19 611 ILE A N 1
ATOM 4834 C CA . ILE A 1 611 ? 19.755 0.900 -13.998 1.00 95.19 611 ILE A CA 1
ATOM 4835 C C . ILE A 1 611 ? 19.358 0.802 -12.511 1.00 95.19 611 ILE A C 1
ATOM 4837 O O . ILE A 1 611 ? 19.520 -0.258 -11.898 1.00 95.19 611 ILE A O 1
ATOM 4841 N N . PRO A 1 612 ? 18.862 1.894 -11.889 1.00 95.25 612 PRO A N 1
ATOM 4842 C CA . PRO A 1 612 ? 18.453 1.872 -10.495 1.00 95.25 612 PRO A CA 1
ATOM 4843 C C . PRO A 1 612 ? 17.084 1.214 -10.313 1.00 95.25 612 PRO A C 1
ATOM 4845 O O . PRO A 1 612 ? 16.162 1.459 -11.086 1.00 95.25 612 PRO A O 1
ATOM 4848 N N . VAL A 1 613 ? 16.921 0.461 -9.227 1.00 95.62 613 VAL A N 1
ATOM 4849 C CA . VAL A 1 613 ? 15.625 -0.102 -8.799 1.00 95.62 613 VAL A CA 1
ATOM 4850 C C . VAL A 1 613 ? 15.028 0.635 -7.597 1.00 95.62 613 VAL A C 1
ATOM 4852 O O . VAL A 1 613 ? 13.962 0.271 -7.118 1.00 95.62 613 VAL A O 1
ATOM 4855 N N . VAL A 1 614 ? 15.696 1.678 -7.101 1.00 92.56 614 VAL A N 1
ATOM 4856 C CA . VAL A 1 614 ? 15.263 2.496 -5.955 1.00 92.56 614 VAL A CA 1
ATOM 4857 C C . VAL A 1 614 ? 14.882 3.912 -6.383 1.00 92.56 614 VAL A C 1
ATOM 4859 O O . VAL A 1 614 ? 15.551 4.517 -7.222 1.00 92.56 614 VAL A O 1
ATOM 4862 N N . GLU A 1 615 ? 13.843 4.472 -5.761 1.00 84.75 615 GLU A N 1
ATOM 4863 C CA . GLU A 1 615 ? 13.301 5.818 -6.020 1.00 84.75 615 GLU A CA 1
ATOM 4864 C C . GLU A 1 615 ? 13.955 6.889 -5.131 1.00 84.75 615 GLU A C 1
ATOM 4866 O O . GLU A 1 615 ? 13.374 7.932 -4.819 1.00 84.75 615 GLU A O 1
ATOM 4871 N N . SER A 1 616 ? 15.209 6.675 -4.731 1.00 70.19 616 SER A N 1
ATOM 4872 C CA . SER A 1 616 ? 15.873 7.479 -3.698 1.00 70.19 616 SER A CA 1
ATOM 4873 C C . SER A 1 616 ? 15.932 8.979 -4.021 1.00 70.19 616 SER A C 1
ATOM 4875 O O . SER A 1 616 ? 15.884 9.821 -3.120 1.00 70.19 616 SER A O 1
ATOM 4877 N N . ILE A 1 617 ? 15.986 9.358 -5.303 1.00 67.19 617 ILE A N 1
ATOM 4878 C CA . ILE A 1 617 ? 16.020 10.766 -5.729 1.00 67.19 617 ILE A CA 1
ATOM 4879 C C . ILE A 1 617 ? 14.675 11.460 -5.477 1.00 67.19 617 ILE A C 1
ATOM 4881 O O . ILE A 1 617 ? 14.654 12.624 -5.073 1.00 67.19 617 ILE A O 1
ATOM 4885 N N . ILE A 1 618 ? 13.559 10.776 -5.718 1.00 64.38 618 ILE A N 1
ATOM 4886 C CA . ILE A 1 618 ? 12.217 11.346 -5.561 1.00 64.38 618 ILE A CA 1
ATOM 4887 C C . ILE A 1 618 ? 11.835 11.325 -4.079 1.00 64.38 618 ILE A C 1
ATOM 4889 O O . ILE A 1 618 ? 11.455 12.356 -3.516 1.00 64.38 618 ILE A O 1
ATOM 4893 N N . GLU A 1 619 ? 12.065 10.204 -3.398 1.00 67.56 619 GLU A N 1
ATOM 4894 C CA . GLU A 1 619 ? 11.783 10.069 -1.970 1.00 67.56 619 GLU A CA 1
ATOM 4895 C C . GLU A 1 619 ? 12.607 11.028 -1.108 1.00 67.56 619 GLU A C 1
ATOM 4897 O O . GLU A 1 619 ? 12.067 11.658 -0.196 1.00 67.56 619 GLU A O 1
ATOM 4902 N N . SER A 1 620 ? 13.898 11.217 -1.406 1.00 65.69 620 SER A N 1
ATOM 4903 C CA . SER A 1 620 ? 14.723 12.189 -0.675 1.00 65.69 620 SER A CA 1
ATOM 4904 C C . SER A 1 620 ? 14.177 13.611 -0.814 1.00 65.69 620 SER A C 1
ATOM 4906 O O . SER A 1 620 ? 14.124 14.341 0.181 1.00 65.69 620 SER A O 1
ATOM 4908 N N . LYS A 1 621 ? 13.670 13.989 -1.998 1.00 65.25 621 LYS A N 1
ATOM 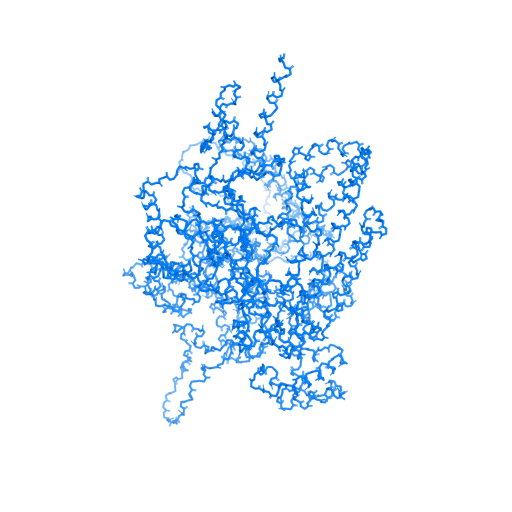4909 C CA . LYS A 1 621 ? 12.983 15.272 -2.221 1.00 65.25 621 LYS A CA 1
ATOM 4910 C C . LYS A 1 621 ? 11.670 15.356 -1.437 1.00 65.25 621 LYS A C 1
ATOM 4912 O O . LYS A 1 621 ? 11.393 16.400 -0.836 1.00 65.25 621 LYS A O 1
ATOM 4917 N N . HIS A 1 622 ? 10.880 14.284 -1.361 1.00 64.62 622 HIS A N 1
ATOM 4918 C CA . HIS A 1 622 ? 9.664 14.250 -0.537 1.00 64.62 622 HIS A CA 1
ATOM 4919 C C . HIS A 1 622 ? 9.966 14.324 0.961 1.00 64.62 622 HIS A C 1
ATOM 4921 O O . HIS A 1 622 ? 9.306 15.075 1.684 1.00 64.62 622 HIS A O 1
ATOM 4927 N N . ALA A 1 623 ? 10.986 13.614 1.440 1.00 66.12 623 ALA A N 1
ATOM 4928 C CA . ALA A 1 623 ? 11.423 13.644 2.831 1.00 66.12 623 ALA A CA 1
ATOM 4929 C C . ALA A 1 623 ? 11.912 15.042 3.221 1.00 66.12 623 ALA A C 1
ATOM 4931 O O . ALA A 1 623 ? 11.538 15.573 4.270 1.00 66.12 623 ALA A O 1
ATOM 4932 N N . VAL A 1 624 ? 12.692 15.677 2.347 1.00 63.84 624 VAL A N 1
ATOM 4933 C CA . VAL A 1 624 ? 13.119 17.071 2.477 1.00 63.84 624 VAL A CA 1
ATOM 4934 C C . VAL A 1 624 ? 11.917 18.015 2.526 1.00 63.84 624 VAL A C 1
ATOM 4936 O O . VAL A 1 624 ? 11.810 18.820 3.452 1.00 63.84 624 VAL A O 1
ATOM 4939 N N . THR A 1 625 ? 10.971 17.873 1.598 1.00 64.81 625 THR A N 1
ATOM 4940 C CA . THR A 1 625 ? 9.742 18.682 1.546 1.00 64.81 625 THR A CA 1
ATOM 4941 C C . THR A 1 625 ? 8.900 18.505 2.810 1.00 64.81 625 THR A C 1
ATOM 4943 O O . THR A 1 625 ? 8.403 19.475 3.380 1.00 64.81 625 THR A O 1
ATOM 4946 N N . THR A 1 626 ? 8.794 17.277 3.311 1.00 68.12 626 THR A N 1
ATOM 4947 C CA . THR A 1 626 ? 8.060 16.946 4.537 1.00 68.12 626 THR A CA 1
ATOM 4948 C C . THR A 1 626 ? 8.746 17.531 5.767 1.00 68.12 626 THR A C 1
ATOM 4950 O O . THR A 1 626 ? 8.084 18.133 6.611 1.00 68.12 626 THR A O 1
ATOM 4953 N N . ARG A 1 627 ? 10.079 17.432 5.869 1.00 67.94 627 ARG A N 1
ATOM 4954 C CA . ARG A 1 627 ? 10.861 18.077 6.940 1.00 67.94 627 ARG A CA 1
ATOM 4955 C C . ARG A 1 627 ? 10.724 19.598 6.893 1.00 67.94 627 ARG A C 1
ATOM 4957 O O . ARG A 1 627 ? 10.593 20.221 7.944 1.00 67.94 627 ARG A O 1
ATOM 4964 N N . LEU A 1 628 ? 10.713 20.191 5.699 1.00 62.38 628 LEU A N 1
ATOM 4965 C CA . LEU A 1 628 ? 10.472 21.621 5.509 1.00 62.38 628 LEU A CA 1
ATOM 4966 C C . LEU A 1 628 ? 9.072 22.026 5.966 1.00 62.38 628 LEU A C 1
ATOM 4968 O O . LEU A 1 628 ? 8.959 23.008 6.692 1.00 62.38 628 LEU A O 1
ATOM 4972 N N . ARG A 1 629 ? 8.033 21.258 5.616 1.00 63.84 629 ARG A N 1
ATOM 4973 C CA . ARG A 1 629 ? 6.656 21.491 6.086 1.00 63.84 629 ARG A CA 1
ATOM 4974 C C . ARG A 1 629 ? 6.527 21.349 7.603 1.00 63.84 629 ARG A C 1
ATOM 4976 O O . ARG A 1 629 ? 5.867 22.168 8.229 1.00 63.84 629 ARG A O 1
ATOM 4983 N N . LYS A 1 630 ? 7.203 20.364 8.208 1.00 67.31 630 LYS A N 1
ATOM 4984 C CA . LYS A 1 630 ? 7.241 20.192 9.673 1.00 67.31 630 LYS A CA 1
ATOM 4985 C C . LYS A 1 630 ? 7.932 21.362 10.382 1.00 67.31 630 LYS A C 1
ATOM 4987 O O . LYS A 1 630 ? 7.498 21.755 11.453 1.00 67.31 630 LYS A O 1
ATOM 4992 N N . ARG A 1 631 ? 8.996 21.924 9.793 1.00 65.75 631 ARG A N 1
ATOM 4993 C CA . ARG A 1 631 ? 9.727 23.084 10.346 1.00 65.75 631 ARG A CA 1
ATOM 4994 C C . ARG A 1 631 ? 9.079 24.431 10.020 1.00 65.75 631 ARG A C 1
ATOM 4996 O O . ARG A 1 631 ? 9.358 25.418 10.688 1.00 65.75 631 ARG A O 1
ATOM 5003 N N . SER A 1 632 ? 8.269 24.498 8.968 1.00 57.75 632 SER A N 1
ATOM 5004 C CA . SER A 1 632 ? 7.593 25.709 8.518 1.00 57.75 632 SER A CA 1
ATOM 5005 C C . SER A 1 632 ? 6.222 25.345 7.961 1.00 57.75 632 SER A C 1
ATOM 5007 O O . SER A 1 632 ? 6.099 24.874 6.830 1.00 57.75 632 SER A O 1
ATOM 5009 N N . THR A 1 633 ? 5.181 25.647 8.735 1.00 53.69 633 THR A N 1
ATOM 5010 C CA . THR A 1 633 ? 3.763 25.466 8.375 1.00 53.69 633 THR A CA 1
ATOM 5011 C C . THR A 1 633 ? 3.349 26.207 7.094 1.00 53.69 633 THR A C 1
ATOM 5013 O O . THR A 1 633 ? 2.270 25.969 6.559 1.00 53.69 633 THR A O 1
ATOM 5016 N N . HIS A 1 634 ? 4.215 27.075 6.556 1.00 59.84 634 HIS A N 1
ATOM 5017 C CA . HIS A 1 634 ? 3.970 27.893 5.369 1.00 59.84 634 HIS A CA 1
ATOM 5018 C C . HIS A 1 634 ? 5.045 27.745 4.280 1.00 59.84 634 HIS A C 1
ATOM 5020 O O . HIS A 1 634 ? 5.266 28.689 3.518 1.00 59.84 634 HIS A O 1
ATOM 5026 N N . ALA A 1 635 ? 5.733 26.598 4.202 1.00 60.34 635 ALA A N 1
ATOM 5027 C CA . ALA A 1 635 ? 6.687 26.323 3.126 1.00 60.34 635 ALA A CA 1
ATOM 5028 C C . ALA A 1 635 ? 5.994 26.369 1.745 1.00 60.34 635 ALA A C 1
ATOM 5030 O O . ALA A 1 635 ? 5.328 25.418 1.338 1.00 60.34 635 ALA A O 1
ATOM 5031 N N . GLY A 1 636 ? 6.127 27.495 1.037 1.00 68.94 636 GLY A N 1
ATOM 5032 C CA . GLY A 1 636 ? 5.558 27.691 -0.301 1.00 68.94 636 GLY A CA 1
ATOM 5033 C C . GLY A 1 636 ? 6.370 26.994 -1.405 1.00 68.94 636 GLY A C 1
ATOM 5034 O O . GLY A 1 636 ? 7.520 26.619 -1.166 1.00 68.94 636 GLY A O 1
ATOM 5035 N N . PRO A 1 637 ? 5.831 26.873 -2.633 1.00 65.50 637 PRO A N 1
ATOM 5036 C CA . PRO A 1 637 ? 6.480 26.158 -3.742 1.00 65.50 637 PRO A CA 1
ATOM 5037 C C . PRO A 1 637 ? 7.886 26.686 -4.065 1.00 65.50 637 PRO A C 1
ATOM 5039 O O . PRO A 1 637 ? 8.809 25.898 -4.249 1.00 65.50 637 PRO A O 1
ATOM 5042 N N . VAL A 1 638 ? 8.086 28.007 -3.990 1.00 65.31 638 VAL A N 1
ATOM 5043 C CA . VAL A 1 638 ? 9.403 28.651 -4.140 1.00 65.31 638 VAL A CA 1
ATOM 5044 C C . VAL A 1 638 ? 10.407 28.131 -3.105 1.00 65.31 638 VAL A C 1
ATOM 5046 O O . VAL A 1 638 ? 11.547 27.847 -3.439 1.00 65.31 638 VAL A O 1
ATOM 5049 N N . GLN A 1 639 ? 10.009 27.976 -1.835 1.00 63.25 639 GLN A N 1
ATOM 5050 C CA . GLN A 1 639 ? 10.918 27.482 -0.790 1.00 63.25 639 GLN A CA 1
ATOM 5051 C C . GLN A 1 639 ? 11.292 26.017 -1.001 1.00 63.25 639 GLN A C 1
ATOM 5053 O O . GLN A 1 639 ? 12.427 25.643 -0.721 1.00 63.25 639 GLN A O 1
ATOM 5058 N N . VAL A 1 640 ? 10.344 25.204 -1.469 1.00 63.28 640 VAL A N 1
ATOM 5059 C CA . VAL A 1 640 ? 10.576 23.786 -1.763 1.00 63.28 640 VAL A CA 1
ATOM 5060 C C . VAL A 1 640 ? 11.521 23.641 -2.958 1.00 63.28 640 VAL A C 1
ATOM 5062 O O . VAL A 1 640 ? 12.526 22.941 -2.851 1.00 63.28 640 VAL A O 1
ATOM 5065 N N . SER A 1 641 ? 11.260 24.364 -4.053 1.00 68.56 641 SER A N 1
ATOM 5066 C CA . SER A 1 641 ? 12.118 24.387 -5.247 1.00 68.56 641 SER A CA 1
ATOM 5067 C C . SER A 1 641 ? 13.545 24.826 -4.913 1.00 68.56 641 SER A C 1
ATOM 5069 O O . SER A 1 641 ? 14.506 24.103 -5.188 1.00 68.56 641 SER A O 1
ATOM 5071 N N . LEU A 1 642 ? 13.684 25.959 -4.217 1.00 63.31 642 LEU A N 1
ATOM 5072 C CA . LEU A 1 642 ? 14.985 26.518 -3.866 1.00 63.31 642 LEU A CA 1
ATOM 5073 C C . LEU A 1 642 ? 15.804 25.582 -2.976 1.00 63.31 642 LEU A C 1
ATOM 5075 O O . LEU A 1 642 ? 17.016 25.479 -3.133 1.00 63.31 642 LEU A O 1
ATOM 5079 N N . TYR A 1 643 ? 15.148 24.897 -2.037 1.00 64.56 643 TYR A N 1
ATOM 5080 C CA . TYR A 1 643 ? 15.821 23.949 -1.158 1.00 64.56 643 TYR A CA 1
ATOM 5081 C C . TYR A 1 643 ? 16.288 22.704 -1.922 1.00 64.56 643 TYR A C 1
ATOM 5083 O O . TYR A 1 643 ? 17.409 22.254 -1.706 1.00 64.56 643 TYR A O 1
ATOM 5091 N N . ASN A 1 644 ? 15.479 22.189 -2.854 1.00 61.25 644 ASN A N 1
ATOM 5092 C CA . ASN A 1 644 ? 15.863 21.056 -3.703 1.00 61.25 644 ASN A CA 1
ATOM 5093 C C . ASN A 1 644 ? 17.050 21.392 -4.621 1.00 61.25 644 ASN A C 1
ATOM 5095 O O . ASN A 1 644 ? 17.897 20.539 -4.872 1.00 61.25 644 ASN A O 1
ATOM 5099 N N . ARG A 1 645 ? 17.127 22.634 -5.107 1.00 64.12 645 ARG A N 1
ATOM 5100 C CA . ARG A 1 645 ? 18.200 23.107 -5.998 1.00 64.12 645 ARG A CA 1
ATOM 5101 C C . ARG A 1 645 ? 19.457 23.556 -5.248 1.00 64.12 645 ARG A C 1
ATOM 5103 O O . ARG A 1 645 ? 20.532 23.579 -5.836 1.00 64.12 645 ARG A O 1
ATOM 5110 N N . MET A 1 646 ? 19.350 23.865 -3.952 1.00 62.84 646 MET A N 1
ATOM 5111 C CA . MET A 1 646 ? 20.454 24.367 -3.121 1.00 62.84 646 MET A CA 1
ATOM 5112 C C . MET A 1 646 ? 21.677 23.445 -3.130 1.00 62.84 646 MET A C 1
ATOM 5114 O O . MET A 1 646 ? 22.790 23.928 -3.261 1.00 62.84 646 MET A O 1
ATOM 5118 N N . VAL A 1 647 ? 21.473 22.129 -3.061 1.00 58.47 647 VAL A N 1
ATOM 5119 C CA . VAL A 1 647 ? 22.576 21.151 -3.048 1.00 58.47 647 VAL A CA 1
ATOM 5120 C C . VAL A 1 647 ? 23.326 21.124 -4.384 1.00 58.47 647 VAL A C 1
ATOM 5122 O O . VAL A 1 647 ? 24.540 20.949 -4.419 1.00 58.47 647 VAL A O 1
ATOM 5125 N N . ILE A 1 648 ? 22.609 21.302 -5.498 1.00 60.50 648 ILE A N 1
ATOM 5126 C CA . ILE A 1 648 ? 23.212 21.373 -6.839 1.00 60.50 648 ILE A CA 1
ATOM 5127 C C . ILE A 1 648 ? 24.048 22.647 -6.951 1.00 60.50 648 ILE A C 1
ATOM 5129 O O . ILE A 1 648 ? 25.176 22.610 -7.432 1.00 60.50 648 ILE A O 1
ATOM 5133 N N . LEU A 1 649 ? 23.496 23.752 -6.455 1.00 56.81 649 LEU A N 1
ATOM 5134 C CA . LEU A 1 649 ? 24.162 25.044 -6.376 1.00 56.81 649 LEU A CA 1
ATOM 5135 C C . LEU A 1 649 ? 25.445 24.978 -5.545 1.00 56.81 649 LEU A C 1
ATOM 5137 O O . LEU A 1 649 ? 26.486 25.383 -6.038 1.00 56.81 649 LEU A O 1
ATOM 5141 N N . GLU A 1 650 ? 25.387 24.420 -4.336 1.00 59.53 650 GLU A N 1
ATOM 5142 C CA . GLU A 1 650 ? 26.551 24.229 -3.459 1.00 59.53 650 GLU A CA 1
ATOM 5143 C C . GLU A 1 650 ? 27.654 23.425 -4.158 1.00 59.53 650 GLU A C 1
ATOM 5145 O O . GLU A 1 650 ? 28.789 23.881 -4.226 1.00 59.53 650 GLU A O 1
ATOM 5150 N N . ARG A 1 651 ? 27.311 22.291 -4.783 1.00 58.72 651 ARG A N 1
ATOM 5151 C CA . ARG A 1 651 ? 28.290 21.464 -5.508 1.00 58.72 651 ARG A CA 1
ATOM 5152 C C . ARG A 1 651 ? 28.896 22.158 -6.723 1.00 58.72 651 ARG A C 1
ATOM 5154 O O . ARG A 1 651 ? 30.061 21.925 -7.023 1.00 58.72 651 ARG A O 1
ATOM 5161 N N . ARG A 1 652 ? 28.113 22.953 -7.459 1.00 60.25 652 ARG A N 1
ATOM 5162 C CA . ARG A 1 652 ? 28.636 23.728 -8.594 1.00 60.25 652 ARG A CA 1
ATOM 5163 C C . ARG A 1 652 ? 29.557 24.842 -8.119 1.00 60.25 652 ARG A C 1
ATOM 5165 O O . ARG A 1 652 ? 30.647 24.968 -8.656 1.00 60.25 652 ARG A O 1
ATOM 5172 N N . PHE A 1 653 ? 29.175 25.554 -7.060 1.00 61.81 653 PHE A N 1
ATOM 5173 C CA . PHE A 1 653 ? 30.041 26.548 -6.429 1.00 61.81 653 PHE A CA 1
ATOM 5174 C C . PHE A 1 653 ? 31.360 25.934 -5.942 1.00 61.81 653 PHE A C 1
ATOM 5176 O O . PHE A 1 653 ? 32.407 26.530 -6.151 1.00 61.81 653 PHE A O 1
ATOM 5183 N N . GLU A 1 654 ? 31.331 24.736 -5.352 1.00 59.06 654 GLU A N 1
ATOM 5184 C CA . GLU A 1 654 ? 32.540 24.023 -4.912 1.00 59.06 654 GLU A CA 1
ATOM 5185 C C . GLU A 1 654 ? 33.438 23.585 -6.079 1.00 59.06 654 GLU A C 1
ATOM 5187 O O . GLU A 1 654 ? 34.656 23.697 -5.978 1.00 59.06 654 GLU A O 1
ATOM 5192 N N . ARG A 1 655 ? 32.860 23.093 -7.185 1.00 60.84 655 ARG A N 1
ATOM 5193 C CA . ARG A 1 655 ? 33.632 22.664 -8.365 1.00 60.84 655 ARG A CA 1
ATOM 5194 C C . ARG A 1 655 ? 34.237 23.846 -9.115 1.00 60.84 655 ARG A C 1
ATOM 5196 O O . ARG A 1 655 ? 35.414 23.818 -9.450 1.00 60.84 655 ARG A O 1
ATOM 5203 N N . GLU A 1 656 ? 33.445 24.877 -9.375 1.00 62.69 656 GLU A N 1
ATOM 5204 C CA . GLU A 1 656 ? 33.836 25.975 -10.265 1.00 62.69 656 GLU A CA 1
ATOM 5205 C C . GLU A 1 656 ? 34.619 27.084 -9.558 1.00 62.69 656 GLU A C 1
ATOM 5207 O O . GLU A 1 656 ? 35.325 27.835 -10.216 1.00 62.69 656 GLU A O 1
ATOM 5212 N N . ALA A 1 657 ? 34.626 27.122 -8.219 1.00 56.84 657 ALA A N 1
ATOM 5213 C CA . ALA A 1 657 ? 35.583 27.938 -7.465 1.00 56.84 657 ALA A CA 1
ATOM 5214 C C . ALA A 1 657 ? 37.057 27.557 -7.734 1.00 56.84 657 ALA A C 1
ATOM 5216 O O . ALA A 1 657 ? 37.952 28.291 -7.326 1.00 56.84 657 ALA A O 1
ATOM 5217 N N . SER A 1 658 ? 37.309 26.422 -8.398 1.00 52.50 658 SER A N 1
ATOM 5218 C CA . SER A 1 658 ? 38.646 25.919 -8.730 1.00 52.50 658 SER A CA 1
ATOM 5219 C C . SER A 1 658 ? 39.020 26.018 -10.217 1.00 52.50 658 SER A C 1
ATOM 5221 O O . SER A 1 658 ? 40.097 25.559 -10.592 1.00 52.50 658 SER A O 1
ATOM 5223 N N . CYS A 1 659 ? 38.164 26.588 -11.075 1.00 47.56 659 CYS A N 1
ATOM 5224 C CA . CYS A 1 659 ? 38.365 26.616 -12.530 1.00 47.56 659 CYS A CA 1
ATOM 5225 C C . CYS A 1 659 ? 38.235 28.038 -13.118 1.00 47.56 659 CYS A C 1
ATOM 5227 O O . CYS A 1 659 ? 37.686 28.927 -12.478 1.00 47.56 659 CYS A O 1
ATOM 5229 N N . ASP A 1 660 ? 38.790 28.213 -14.322 1.00 52.75 660 ASP A N 1
ATOM 5230 C CA . ASP A 1 660 ? 38.962 29.435 -15.136 1.00 52.75 660 ASP A CA 1
ATOM 5231 C C . ASP A 1 660 ? 38.046 30.653 -14.802 1.00 52.75 660 ASP A C 1
ATOM 5233 O O . ASP A 1 660 ? 36.818 30.546 -14.914 1.00 52.75 660 ASP A O 1
ATOM 5237 N N . PRO A 1 661 ? 38.610 31.833 -14.445 1.00 57.41 661 PRO A N 1
ATOM 5238 C CA . PRO A 1 661 ? 37.858 33.041 -14.079 1.00 57.41 661 PRO A CA 1
ATOM 5239 C C . PRO A 1 661 ? 36.862 33.543 -15.130 1.00 57.41 661 PRO A C 1
ATOM 5241 O O . PRO A 1 661 ? 35.893 34.207 -14.773 1.00 57.41 661 PRO A O 1
ATOM 5244 N N . VAL A 1 662 ? 37.086 33.256 -16.416 1.00 51.56 662 VAL A N 1
ATOM 5245 C CA . VAL A 1 662 ? 36.357 33.908 -17.520 1.00 51.56 662 VAL A CA 1
ATOM 5246 C C . VAL A 1 662 ? 34.972 33.290 -17.773 1.00 51.56 662 VAL A C 1
ATOM 5248 O O . VAL A 1 662 ? 34.098 33.950 -18.327 1.00 51.56 662 VAL A O 1
ATOM 5251 N N . ASN A 1 663 ? 34.722 32.063 -17.299 1.00 60.03 663 ASN A N 1
ATOM 5252 C CA . ASN A 1 663 ? 33.437 31.358 -17.445 1.00 60.03 663 ASN A CA 1
ATOM 5253 C C . ASN A 1 663 ? 32.828 30.939 -16.101 1.00 60.03 663 ASN A C 1
ATOM 5255 O O . ASN A 1 663 ? 32.080 29.961 -16.009 1.00 60.03 663 ASN A O 1
ATOM 5259 N N . ASN A 1 664 ? 33.137 31.677 -15.036 1.00 68.75 664 ASN A N 1
ATOM 5260 C CA . ASN A 1 664 ? 32.728 31.287 -13.701 1.00 68.75 664 ASN A CA 1
ATOM 5261 C C . ASN A 1 664 ? 31.203 31.440 -13.515 1.00 68.75 664 ASN A C 1
ATOM 5263 O O . ASN A 1 664 ? 30.640 32.533 -13.633 1.00 68.75 664 ASN A O 1
ATOM 5267 N N . PHE A 1 665 ? 30.517 30.343 -13.176 1.00 67.38 665 PHE A N 1
ATOM 5268 C CA . PHE A 1 665 ? 29.095 30.307 -12.810 1.00 67.38 665 PHE A CA 1
ATOM 5269 C C . PHE A 1 665 ? 28.679 31.384 -11.799 1.00 67.38 665 PHE A C 1
ATOM 5271 O O . PHE A 1 665 ? 27.519 31.805 -11.802 1.00 67.38 665 PHE A O 1
ATOM 5278 N N . PHE A 1 666 ? 29.598 31.868 -10.957 1.00 63.16 666 PHE A N 1
ATOM 5279 C CA . PHE A 1 666 ? 29.343 32.981 -10.042 1.00 63.16 666 PHE A CA 1
ATOM 5280 C C . PHE A 1 666 ? 28.962 34.284 -10.753 1.00 63.16 666 PHE A C 1
ATOM 5282 O O . PHE A 1 666 ? 27.983 34.919 -10.345 1.00 63.16 666 PHE A O 1
ATOM 5289 N N . ASP A 1 667 ? 29.664 34.659 -11.820 1.00 65.50 667 ASP A N 1
ATOM 5290 C CA . ASP A 1 667 ? 29.397 35.907 -12.536 1.00 65.50 667 ASP A CA 1
ATOM 5291 C C . ASP A 1 667 ? 28.087 35.817 -13.314 1.00 65.50 667 ASP A C 1
ATOM 5293 O O . ASP A 1 667 ? 27.239 36.707 -13.206 1.00 65.50 667 ASP A O 1
ATOM 5297 N N . ARG A 1 668 ? 27.843 34.683 -13.981 1.00 75.19 668 ARG A N 1
ATOM 5298 C CA . ARG A 1 668 ? 26.576 34.409 -14.681 1.00 75.19 668 ARG A CA 1
ATOM 5299 C C . ARG A 1 668 ? 25.388 34.382 -13.723 1.00 75.19 668 ARG A C 1
ATOM 5301 O O . ARG A 1 668 ? 24.360 35.013 -13.973 1.00 75.19 668 ARG A O 1
ATOM 5308 N N . MET A 1 669 ? 25.544 33.733 -12.566 1.00 68.38 669 MET A N 1
ATOM 5309 C CA . MET A 1 669 ? 24.542 33.762 -11.503 1.00 68.38 669 MET A CA 1
ATOM 5310 C C . MET A 1 669 ? 24.296 35.191 -11.037 1.00 68.38 669 MET A C 1
ATOM 5312 O O . MET A 1 669 ? 23.142 35.605 -11.040 1.00 68.38 669 MET A O 1
ATOM 5316 N N . SER A 1 670 ? 25.335 35.954 -10.685 1.00 66.94 670 SER A N 1
ATOM 5317 C CA . SER A 1 670 ? 25.235 37.348 -10.224 1.00 66.94 670 SER A CA 1
ATOM 5318 C C . SER A 1 670 ? 24.485 38.244 -11.217 1.00 66.94 670 SER A C 1
ATOM 5320 O O . SER A 1 670 ? 23.549 38.957 -10.833 1.00 66.94 670 SER A O 1
ATOM 5322 N N . GLN A 1 671 ? 24.811 38.132 -12.506 1.00 71.06 671 GLN A N 1
ATOM 5323 C CA . GLN A 1 671 ? 24.116 38.826 -13.588 1.00 71.06 671 GLN A CA 1
ATOM 5324 C C . GLN A 1 671 ? 22.639 38.408 -13.661 1.00 71.06 671 GLN A C 1
ATOM 5326 O O . GLN A 1 671 ? 21.746 39.264 -13.651 1.00 71.06 671 GLN A O 1
ATOM 5331 N N . ALA A 1 672 ? 22.344 37.107 -13.606 1.00 69.81 672 ALA A N 1
ATOM 5332 C CA . ALA A 1 672 ? 20.974 36.602 -13.551 1.00 69.81 672 ALA A CA 1
ATOM 5333 C C . ALA A 1 672 ? 20.223 37.050 -12.276 1.00 69.81 672 ALA A C 1
ATOM 5335 O O . ALA A 1 672 ? 19.013 37.316 -12.327 1.00 69.81 672 ALA A O 1
ATOM 5336 N N . LEU A 1 673 ? 20.909 37.215 -11.131 1.00 67.19 673 LEU A N 1
ATOM 5337 C CA . LEU A 1 673 ? 20.331 37.774 -9.901 1.00 67.19 673 LEU A CA 1
ATOM 5338 C C . LEU A 1 673 ? 19.953 39.249 -10.086 1.00 67.19 673 LEU A C 1
ATOM 5340 O O . LEU A 1 673 ? 18.894 39.686 -9.632 1.00 67.19 673 LEU A O 1
ATOM 5344 N N . ALA A 1 674 ? 20.818 40.037 -10.722 1.00 70.88 674 ALA A N 1
ATOM 5345 C CA . ALA A 1 674 ? 20.554 41.446 -10.993 1.00 70.88 674 ALA A CA 1
ATOM 5346 C C . ALA A 1 674 ? 19.338 41.608 -11.921 1.00 70.88 674 ALA A C 1
ATOM 5348 O O . ALA A 1 674 ? 18.465 42.442 -11.661 1.00 70.88 674 ALA A O 1
ATOM 5349 N N . LEU A 1 675 ? 19.229 40.745 -12.936 1.00 70.25 675 LEU A N 1
ATOM 5350 C CA . LEU A 1 675 ? 18.102 40.708 -13.867 1.00 70.25 675 LEU A CA 1
ATOM 5351 C C . LEU A 1 675 ? 16.792 40.310 -13.172 1.00 70.25 675 LEU A C 1
ATOM 5353 O O . LEU A 1 675 ? 15.790 41.014 -13.288 1.00 70.25 675 LEU A O 1
ATOM 5357 N N . SER A 1 676 ? 16.797 39.240 -12.377 1.00 69.31 676 SER A N 1
ATOM 5358 C CA . SER A 1 676 ? 15.593 38.702 -11.718 1.00 69.31 676 SER A CA 1
ATOM 5359 C C . SER A 1 676 ? 14.988 39.573 -10.613 1.00 69.31 676 SER A C 1
ATOM 5361 O O . SER A 1 676 ? 13.851 39.338 -10.196 1.00 69.31 676 SER A O 1
ATOM 5363 N N . ARG A 1 677 ? 15.678 40.639 -10.183 1.00 71.00 677 ARG A N 1
ATOM 5364 C CA . ARG A 1 677 ? 15.095 41.702 -9.333 1.00 71.00 677 ARG A CA 1
ATOM 5365 C C . ARG A 1 677 ? 14.086 42.556 -10.069 1.00 71.00 677 ARG A C 1
ATOM 5367 O O . ARG A 1 677 ? 13.146 43.062 -9.458 1.00 71.00 677 ARG A O 1
ATOM 5374 N N . ARG A 1 678 ? 14.278 42.721 -11.375 1.00 79.25 678 ARG A N 1
ATOM 5375 C CA . ARG A 1 678 ? 13.371 43.458 -12.245 1.00 79.25 678 ARG A CA 1
ATOM 5376 C C . ARG A 1 678 ? 12.301 42.487 -12.730 1.00 79.25 678 ARG A C 1
ATOM 5378 O O . ARG A 1 678 ? 12.306 42.071 -13.879 1.00 79.25 678 ARG A O 1
ATOM 5385 N N . LEU A 1 679 ? 11.368 42.116 -11.845 1.00 76.31 679 LEU A N 1
ATOM 5386 C CA . LEU A 1 679 ? 10.325 41.119 -12.148 1.00 76.31 679 LEU A CA 1
ATOM 5387 C C . LEU A 1 679 ? 9.555 41.414 -13.450 1.00 76.31 679 LEU A C 1
ATOM 5389 O O . LEU A 1 679 ? 9.087 40.477 -14.083 1.00 76.31 679 LEU A O 1
ATOM 5393 N N . GLY A 1 680 ? 9.469 42.684 -13.866 1.00 79.12 680 GLY A N 1
ATOM 5394 C CA . GLY A 1 680 ? 8.877 43.108 -15.141 1.00 79.12 680 GLY A CA 1
ATOM 5395 C C . GLY A 1 680 ? 9.545 42.548 -16.399 1.00 79.12 680 GLY A C 1
ATOM 5396 O O . GLY A 1 680 ? 8.857 42.325 -17.385 1.00 79.12 680 GLY A O 1
ATOM 5397 N N . THR A 1 681 ? 10.852 42.274 -16.380 1.00 81.38 681 THR A N 1
ATOM 5398 C CA . THR A 1 681 ? 11.584 41.764 -17.557 1.00 81.38 681 THR A CA 1
ATOM 5399 C C . THR A 1 681 ? 11.671 40.237 -17.593 1.00 81.38 681 THR A C 1
ATOM 5401 O O . THR A 1 681 ? 12.008 39.656 -18.624 1.00 81.38 681 THR A O 1
ATOM 5404 N N . MET A 1 682 ? 11.343 39.570 -16.482 1.00 82.62 682 MET A N 1
ATOM 5405 C CA . MET A 1 682 ? 11.440 38.114 -16.334 1.00 82.62 682 MET A CA 1
ATOM 5406 C C . MET A 1 682 ? 10.492 37.316 -17.226 1.00 82.62 682 MET A C 1
ATOM 5408 O O . MET A 1 682 ? 10.936 36.294 -17.745 1.00 82.62 682 MET A O 1
ATOM 5412 N N . PRO A 1 683 ? 9.248 37.760 -17.488 1.00 81.50 683 PRO A N 1
ATOM 5413 C CA . PRO A 1 683 ? 8.400 37.115 -18.480 1.00 81.50 683 PRO A CA 1
ATOM 5414 C C . PRO A 1 683 ? 9.073 36.993 -19.848 1.00 81.50 683 PRO A C 1
ATOM 5416 O O . PRO A 1 683 ? 9.093 35.915 -20.417 1.00 81.50 683 PRO A O 1
ATOM 5419 N N . ALA A 1 684 ? 9.691 38.064 -20.352 1.00 79.25 684 ALA A N 1
ATOM 5420 C CA . ALA A 1 684 ? 10.381 38.031 -21.641 1.00 79.25 684 ALA A CA 1
ATOM 5421 C C . ALA A 1 684 ? 11.628 37.139 -21.612 1.00 79.25 684 ALA A C 1
ATOM 5423 O O . ALA A 1 684 ? 11.801 36.306 -22.493 1.00 79.25 684 ALA A O 1
ATOM 5424 N N . LYS A 1 685 ? 12.465 37.264 -20.575 1.00 76.19 685 LYS A N 1
ATOM 5425 C CA . LYS A 1 685 ? 13.718 36.498 -20.464 1.00 76.19 685 LYS A CA 1
ATOM 5426 C C . LYS A 1 685 ? 13.518 34.993 -20.263 1.00 76.19 685 LYS A C 1
ATOM 5428 O O . LYS A 1 685 ? 14.390 34.227 -20.635 1.00 76.19 685 LYS A O 1
ATOM 5433 N N . LEU A 1 686 ? 12.382 34.571 -19.708 1.00 73.44 686 LEU A N 1
ATOM 5434 C CA . LEU A 1 686 ? 12.019 33.156 -19.555 1.00 73.44 686 LEU A CA 1
ATOM 5435 C C . LEU A 1 686 ? 11.136 32.631 -20.702 1.00 73.44 686 LEU A C 1
ATOM 5437 O O . LEU A 1 686 ? 10.569 31.546 -20.587 1.00 73.44 686 LEU A O 1
ATOM 5441 N N . GLY A 1 687 ? 10.916 33.425 -21.756 1.00 73.75 687 GLY A N 1
ATOM 5442 C CA . GLY A 1 687 ? 9.963 33.124 -22.832 1.00 73.75 687 GLY A CA 1
ATOM 5443 C C . GLY A 1 687 ? 8.486 33.251 -22.429 1.00 73.75 687 GLY A C 1
ATOM 5444 O O . GLY A 1 687 ? 7.610 33.288 -23.274 1.00 73.75 687 GLY A O 1
ATOM 5445 N N . LEU A 1 688 ? 8.170 33.421 -21.149 1.00 76.81 688 LEU A N 1
ATOM 5446 C CA . LEU A 1 688 ? 6.822 33.539 -20.579 1.00 76.81 688 LEU A CA 1
ATOM 5447 C C . LEU A 1 688 ? 6.003 34.773 -21.024 1.00 76.81 688 LEU A C 1
ATOM 5449 O O . LEU A 1 688 ? 4.889 34.952 -20.536 1.00 76.81 688 LEU A O 1
ATOM 5453 N N . ARG A 1 689 ? 6.495 35.648 -21.913 1.00 78.44 689 ARG A N 1
ATOM 5454 C CA . ARG A 1 689 ? 5.830 36.927 -22.246 1.00 78.44 689 ARG A CA 1
ATOM 5455 C C . ARG A 1 689 ? 4.407 36.744 -22.771 1.00 78.44 689 ARG A C 1
ATOM 5457 O O . ARG A 1 689 ? 3.534 37.523 -22.411 1.00 78.44 689 ARG A O 1
ATOM 5464 N N . ARG A 1 690 ? 4.152 35.696 -23.564 1.00 72.62 690 ARG A N 1
ATOM 5465 C CA . ARG A 1 690 ? 2.801 35.400 -24.078 1.00 72.62 690 ARG A CA 1
ATOM 5466 C C . ARG A 1 690 ? 2.010 34.431 -23.184 1.00 72.62 690 ARG A C 1
ATOM 5468 O O . ARG A 1 690 ? 0.962 33.940 -23.593 1.00 72.62 690 ARG A O 1
ATOM 5475 N N . HIS A 1 691 ? 2.473 34.154 -21.961 1.00 73.12 691 HIS A N 1
ATOM 5476 C CA . HIS A 1 691 ? 1.734 33.312 -21.021 1.00 73.12 691 HIS A CA 1
ATOM 5477 C C . HIS A 1 691 ? 0.375 33.962 -20.690 1.00 73.12 691 HIS A C 1
ATOM 5479 O O . HIS A 1 691 ? 0.359 35.125 -20.273 1.00 73.12 691 HIS A O 1
ATOM 5485 N N . PRO A 1 692 ? -0.761 33.237 -20.769 1.00 70.38 692 PRO A N 1
ATOM 5486 C CA . PRO A 1 692 ? -2.098 33.819 -20.625 1.00 70.38 692 PRO A CA 1
ATOM 5487 C C . PRO A 1 692 ? -2.278 34.674 -19.357 1.00 70.38 692 PRO A C 1
ATOM 5489 O O . PRO A 1 692 ? -2.751 35.804 -19.440 1.00 70.38 692 PRO A O 1
ATOM 5492 N N . LEU A 1 693 ? -1.828 34.190 -18.188 1.00 71.75 693 LEU A N 1
ATOM 5493 C CA . LEU A 1 693 ? -1.893 34.941 -16.918 1.00 71.75 693 LEU A CA 1
ATOM 5494 C C . LEU A 1 693 ? -1.081 36.252 -16.903 1.00 71.75 693 LEU A C 1
ATOM 5496 O O . LEU A 1 693 ? -1.378 37.139 -16.103 1.00 71.75 693 LEU A O 1
ATOM 5500 N N . LEU A 1 694 ? -0.037 36.360 -17.729 1.00 78.38 694 LEU A N 1
ATOM 5501 C CA . LEU A 1 694 ? 0.830 37.539 -17.808 1.00 78.38 694 LEU A CA 1
ATOM 5502 C C . LEU A 1 694 ? 0.294 38.530 -18.846 1.00 78.38 694 LEU A C 1
ATOM 5504 O O . LEU A 1 694 ? 0.166 39.708 -18.524 1.00 78.38 694 LEU A O 1
ATOM 5508 N N . VAL A 1 695 ? -0.170 38.036 -20.000 1.00 76.69 695 VAL A N 1
ATOM 5509 C CA . VAL A 1 695 ? -0.909 38.819 -21.010 1.00 76.69 695 VAL A CA 1
ATOM 5510 C C . VAL A 1 695 ? -2.185 39.426 -20.415 1.00 76.69 695 VAL A C 1
ATOM 5512 O O . VAL A 1 695 ? -2.488 40.595 -20.623 1.00 76.69 695 VAL A O 1
ATOM 5515 N N . GLU A 1 696 ? -2.917 38.666 -19.597 1.00 72.81 696 GLU A N 1
ATOM 5516 C CA . GLU A 1 696 ? -4.042 39.148 -18.787 1.00 72.81 696 GLU A CA 1
ATOM 5517 C C . GLU A 1 696 ? -3.679 40.365 -17.929 1.00 72.81 696 GLU A C 1
ATOM 5519 O O . GLU A 1 696 ? -4.454 41.322 -17.832 1.00 72.81 696 GLU A O 1
ATOM 5524 N N . LEU A 1 697 ? -2.539 40.278 -17.244 1.00 76.62 697 LEU A N 1
ATOM 5525 C CA . LEU A 1 697 ? -2.097 41.275 -16.282 1.00 76.62 697 LEU A CA 1
ATOM 5526 C C . LEU A 1 697 ? -1.607 42.543 -16.989 1.00 76.62 697 LEU A C 1
ATOM 5528 O O . LEU A 1 697 ? -1.873 43.636 -16.488 1.00 76.62 697 LEU A O 1
ATOM 5532 N N . GLU A 1 698 ? -0.972 42.393 -18.154 1.00 77.69 698 GLU A N 1
ATOM 5533 C CA . GLU A 1 698 ? -0.613 43.490 -19.059 1.00 77.69 698 GLU A CA 1
ATOM 5534 C C . GLU A 1 698 ? -1.867 44.170 -19.641 1.00 77.69 698 GLU A C 1
ATOM 5536 O O . GLU A 1 698 ? -2.023 45.384 -19.510 1.00 77.69 698 GLU A O 1
ATOM 5541 N N . ASN A 1 699 ? -2.827 43.400 -20.169 1.00 77.12 699 ASN A N 1
ATOM 5542 C CA . ASN A 1 699 ? -4.050 43.926 -20.798 1.00 77.12 699 ASN A CA 1
ATOM 5543 C C . ASN A 1 699 ? -4.993 44.641 -19.818 1.00 77.12 699 ASN A C 1
ATOM 5545 O O . ASN A 1 699 ? -5.756 45.521 -20.210 1.00 77.12 699 ASN A O 1
ATOM 5549 N N . ARG A 1 700 ? -4.976 44.273 -18.532 1.00 73.38 700 ARG A N 1
ATOM 5550 C CA . ARG A 1 700 ? -5.856 44.873 -17.516 1.00 73.38 700 ARG A CA 1
ATOM 5551 C C . ARG A 1 700 ? -5.428 46.264 -17.050 1.00 73.38 700 ARG A C 1
ATOM 5553 O O . ARG A 1 700 ? -6.180 46.874 -16.290 1.00 73.38 700 ARG A O 1
ATOM 5560 N N . ARG A 1 701 ? -4.235 46.759 -17.395 1.00 63.03 701 ARG A N 1
ATOM 5561 C CA . ARG A 1 701 ? -3.660 47.920 -16.698 1.00 63.03 701 ARG A CA 1
ATOM 5562 C C . ARG A 1 701 ? -2.984 48.912 -17.627 1.00 63.03 701 ARG A C 1
ATOM 5564 O O . ARG A 1 701 ? -1.771 48.899 -17.808 1.00 63.03 701 ARG A O 1
ATOM 5571 N N . GLY A 1 702 ? -3.761 49.881 -18.096 1.00 55.06 702 GLY A N 1
ATOM 5572 C CA . GLY A 1 702 ? -3.204 51.144 -18.566 1.00 55.06 702 GLY A CA 1
ATOM 5573 C C . GLY A 1 702 ? -2.375 51.827 -17.462 1.00 55.06 702 GLY A C 1
ATOM 5574 O O . GLY A 1 702 ? -2.931 52.427 -16.550 1.00 55.06 702 GLY A O 1
ATOM 5575 N N . ARG A 1 703 ? -1.040 51.740 -17.566 1.00 51.25 703 ARG A N 1
ATOM 5576 C CA . ARG A 1 703 ? -0.008 52.615 -16.955 1.00 51.25 703 ARG A CA 1
ATOM 5577 C C . ARG A 1 703 ? 0.264 52.599 -15.427 1.00 51.25 703 ARG A C 1
ATOM 5579 O O . ARG A 1 703 ? 0.914 53.526 -14.957 1.00 51.25 703 ARG A O 1
ATOM 5586 N N . GLN A 1 704 ? -0.098 51.579 -14.639 1.00 54.03 704 GLN A N 1
ATOM 5587 C CA . GLN A 1 704 ? 0.391 51.459 -13.238 1.00 54.03 704 GLN A CA 1
ATOM 5588 C C . GLN A 1 704 ? 1.401 50.317 -13.027 1.00 54.03 704 GLN A C 1
ATOM 5590 O O . GLN A 1 704 ? 1.287 49.262 -13.647 1.00 54.03 704 GLN A O 1
ATOM 5595 N N . ASP A 1 705 ? 2.366 50.544 -12.120 1.00 60.91 705 ASP A N 1
ATOM 5596 C CA . ASP A 1 705 ? 3.574 49.740 -11.854 1.00 60.91 705 ASP A CA 1
ATOM 5597 C C . ASP A 1 705 ? 3.314 48.218 -11.773 1.00 60.91 705 ASP A C 1
ATOM 5599 O O . ASP A 1 705 ? 2.786 47.666 -10.798 1.00 60.91 705 ASP A O 1
ATOM 5603 N N . VAL A 1 706 ? 3.698 47.536 -12.855 1.00 60.81 706 VAL A N 1
ATOM 5604 C CA . VAL A 1 706 ? 3.499 46.104 -13.123 1.00 60.81 706 VAL A CA 1
ATOM 5605 C C . VAL A 1 706 ? 4.299 45.232 -12.134 1.00 60.81 706 VAL A C 1
ATOM 5607 O O . VAL A 1 706 ? 3.897 44.113 -11.794 1.00 60.81 706 VAL A O 1
ATOM 5610 N N . SER A 1 707 ? 5.400 45.758 -11.583 1.00 58.84 707 SER A N 1
ATOM 5611 C CA . SER A 1 707 ? 6.374 45.002 -10.783 1.00 58.84 707 SER A CA 1
ATOM 5612 C C . SER A 1 707 ? 5.810 44.450 -9.465 1.00 58.84 707 SER A C 1
ATOM 5614 O O . SER A 1 707 ? 6.180 43.353 -9.034 1.00 58.84 707 SER A O 1
ATOM 5616 N N . ALA A 1 708 ? 4.869 45.161 -8.834 1.00 62.22 708 ALA A N 1
ATOM 5617 C CA . ALA A 1 708 ? 4.329 44.776 -7.531 1.00 62.22 708 ALA A CA 1
ATOM 5618 C C . ALA A 1 708 ? 3.381 43.563 -7.591 1.00 62.22 708 ALA A C 1
ATOM 5620 O O . ALA A 1 708 ? 3.219 42.868 -6.581 1.00 62.22 708 ALA A O 1
ATOM 5621 N N . TYR A 1 709 ? 2.795 43.292 -8.763 1.00 71.06 709 TYR A N 1
ATOM 5622 C CA . TYR A 1 709 ? 1.719 42.312 -8.952 1.00 71.06 709 TYR A CA 1
ATOM 5623 C C . TYR A 1 709 ? 2.147 41.068 -9.737 1.00 71.06 709 TYR A C 1
ATOM 5625 O O . TYR A 1 709 ? 1.509 40.027 -9.590 1.00 71.06 709 TYR A O 1
ATOM 5633 N N . LEU A 1 710 ? 3.260 41.128 -10.477 1.00 76.19 710 LEU A N 1
ATOM 5634 C CA . LEU A 1 710 ? 3.797 39.998 -11.247 1.00 76.19 710 LEU A CA 1
ATOM 5635 C C . LEU A 1 710 ? 4.209 38.797 -10.395 1.00 76.19 710 LEU A C 1
ATOM 5637 O O . LEU A 1 710 ? 4.186 37.668 -10.870 1.00 76.19 710 LEU A O 1
ATOM 5641 N N . GLN A 1 711 ? 4.547 39.008 -9.122 1.00 78.00 711 GLN A N 1
ATOM 5642 C CA . GLN A 1 711 ? 5.052 37.944 -8.255 1.00 78.00 711 GLN A CA 1
ATOM 5643 C C . GLN A 1 711 ? 4.094 36.746 -8.155 1.00 78.00 711 GLN A C 1
ATOM 5645 O O . GLN A 1 711 ? 4.543 35.603 -8.225 1.00 78.00 711 GLN A O 1
ATOM 5650 N N . LYS A 1 712 ? 2.786 36.983 -7.972 1.00 75.81 712 LYS A N 1
ATOM 5651 C CA . LYS A 1 712 ? 1.798 35.902 -7.806 1.00 75.81 712 LYS A CA 1
ATOM 5652 C C . LYS A 1 712 ? 1.571 35.127 -9.117 1.00 75.81 712 LYS A C 1
ATOM 5654 O O . LYS A 1 712 ? 1.700 33.907 -9.063 1.00 75.81 712 LYS A O 1
ATOM 5659 N N . PRO A 1 713 ? 1.298 35.773 -10.268 1.00 77.44 713 PRO A N 1
ATOM 5660 C CA . PRO A 1 713 ? 1.155 35.082 -11.551 1.00 77.44 713 PRO A CA 1
ATOM 5661 C C . PRO A 1 713 ? 2.432 34.397 -12.020 1.00 77.44 713 PRO A C 1
ATOM 5663 O O . PRO A 1 713 ? 2.349 33.279 -12.503 1.00 77.44 713 PRO A O 1
ATOM 5666 N N . LEU A 1 714 ? 3.606 35.001 -11.813 1.00 76.25 714 LEU A N 1
ATOM 5667 C CA . LEU A 1 714 ? 4.883 34.384 -12.179 1.00 76.25 714 LEU A CA 1
ATOM 5668 C C . LEU A 1 714 ? 5.181 33.156 -11.305 1.00 76.25 714 LEU A C 1
ATOM 5670 O O . LEU A 1 714 ? 5.586 32.119 -11.812 1.00 76.25 714 LEU A O 1
ATOM 5674 N N . THR A 1 715 ? 4.891 33.221 -9.999 1.00 76.19 715 THR A N 1
ATOM 5675 C CA . THR A 1 715 ? 4.952 32.036 -9.121 1.00 76.19 715 THR A CA 1
ATOM 5676 C C . THR A 1 715 ? 3.930 30.976 -9.557 1.00 76.19 715 THR A C 1
ATOM 5678 O O . THR A 1 715 ? 4.225 29.788 -9.547 1.00 76.19 715 THR A O 1
ATOM 5681 N N . ALA A 1 716 ? 2.718 31.371 -9.948 1.00 72.12 716 ALA A N 1
ATOM 5682 C CA . ALA A 1 716 ? 1.726 30.419 -10.438 1.00 72.12 716 ALA A CA 1
ATOM 5683 C C . ALA A 1 716 ? 2.189 29.749 -11.742 1.00 72.12 716 ALA A C 1
ATOM 5685 O O . ALA A 1 716 ? 2.194 28.529 -11.800 1.00 72.12 716 ALA A O 1
ATOM 5686 N N . ALA A 1 717 ? 2.659 30.519 -12.723 1.00 71.50 717 ALA A N 1
ATOM 5687 C CA . ALA A 1 717 ? 3.131 30.015 -14.010 1.00 71.50 717 ALA A CA 1
ATOM 5688 C C . ALA A 1 717 ? 4.349 29.083 -13.880 1.00 71.50 717 ALA A C 1
ATOM 5690 O O . ALA A 1 717 ? 4.451 28.102 -14.602 1.00 71.50 717 ALA A O 1
ATOM 5691 N N . ILE A 1 718 ? 5.262 29.359 -12.941 1.00 71.50 718 ILE A N 1
ATOM 5692 C CA . ILE A 1 718 ? 6.490 28.564 -12.768 1.00 71.50 718 ILE A CA 1
ATOM 5693 C C . ILE A 1 718 ? 6.257 27.288 -11.949 1.00 71.50 718 ILE A C 1
ATOM 5695 O O . ILE A 1 718 ? 6.942 26.294 -12.175 1.00 71.50 718 ILE A O 1
ATOM 5699 N N . TYR A 1 719 ? 5.330 27.299 -10.980 1.00 67.25 719 TYR A N 1
ATOM 5700 C CA . TYR A 1 719 ? 5.200 26.198 -10.010 1.00 67.25 719 TYR A CA 1
ATOM 5701 C C . TYR A 1 719 ? 3.833 25.502 -9.967 1.00 67.25 719 TYR A C 1
ATOM 5703 O O . TYR A 1 719 ? 3.709 24.510 -9.247 1.00 67.25 719 TYR A O 1
ATOM 5711 N N . ARG A 1 720 ? 2.797 25.986 -10.667 1.00 57.59 720 ARG A N 1
ATOM 5712 C CA . ARG A 1 720 ? 1.549 25.231 -10.869 1.00 57.59 720 ARG A CA 1
ATOM 5713 C C . ARG A 1 720 ? 1.634 24.501 -12.204 1.00 57.59 720 ARG A C 1
ATOM 5715 O O . ARG A 1 720 ? 1.221 25.020 -13.229 1.00 57.59 720 ARG A O 1
ATOM 5722 N N . THR A 1 721 ? 2.169 23.291 -12.171 1.00 48.81 721 THR A N 1
ATOM 5723 C CA . THR A 1 721 ? 2.003 22.290 -13.230 1.00 48.81 721 THR A CA 1
ATOM 5724 C C . THR A 1 721 ? 0.567 21.755 -13.189 1.00 48.81 721 THR A C 1
ATOM 5726 O O . THR A 1 721 ? 0.323 20.671 -12.665 1.00 48.81 721 THR A O 1
ATOM 5729 N N . ASP A 1 722 ? -0.398 22.558 -13.631 1.00 44.75 722 ASP A N 1
ATOM 5730 C CA . ASP A 1 722 ? -1.801 22.159 -13.789 1.00 44.75 722 ASP A CA 1
ATOM 5731 C C . ASP A 1 722 ? -2.079 21.967 -15.281 1.00 44.75 722 ASP A C 1
ATOM 5733 O O . ASP A 1 722 ? -2.419 22.922 -15.976 1.00 44.75 722 ASP A O 1
ATOM 5737 N N . MET A 1 723 ? -1.846 20.751 -15.783 1.00 40.50 723 MET A N 1
ATOM 5738 C CA . MET A 1 723 ? -1.850 20.481 -17.225 1.00 40.50 723 MET A CA 1
ATOM 5739 C C . MET A 1 723 ? -3.197 20.779 -17.894 1.00 40.50 723 MET A C 1
ATOM 5741 O O . MET A 1 723 ? -3.206 21.190 -19.048 1.00 40.50 723 MET A O 1
ATOM 5745 N N . ASP A 1 724 ? -4.320 20.642 -17.187 1.00 40.91 724 ASP A N 1
ATOM 5746 C CA . ASP A 1 724 ? -5.647 20.845 -17.778 1.00 40.91 724 ASP A CA 1
ATOM 5747 C C . ASP A 1 724 ? -5.973 22.336 -17.959 1.00 40.91 724 ASP A C 1
ATOM 5749 O O . ASP A 1 724 ? -6.547 22.729 -18.975 1.00 40.91 724 ASP A O 1
ATOM 5753 N N . SER A 1 725 ? -5.553 23.198 -17.022 1.00 46.28 725 SER A N 1
ATOM 5754 C CA . SER A 1 725 ? -5.725 24.654 -17.154 1.00 46.28 725 SER A CA 1
ATOM 5755 C C . SER A 1 725 ? -4.608 25.342 -17.949 1.00 46.28 725 SER A C 1
ATOM 5757 O O . SER A 1 725 ? -4.767 26.484 -18.385 1.00 46.28 725 SER A O 1
ATOM 5759 N N . GLN A 1 726 ? -3.491 24.645 -18.177 1.00 43.97 726 GLN A N 1
ATOM 5760 C CA . GLN A 1 726 ? -2.313 25.151 -18.883 1.00 43.97 726 GLN A CA 1
ATOM 5761 C C . GLN A 1 726 ? -2.546 25.372 -20.387 1.00 43.97 726 GLN A C 1
ATOM 5763 O O . GLN A 1 726 ? -1.880 26.228 -20.973 1.00 43.97 726 GLN A O 1
ATOM 5768 N N . PHE A 1 727 ? -3.499 24.659 -21.001 1.00 45.53 727 PHE A N 1
ATOM 5769 C CA . PHE A 1 727 ? -3.769 24.722 -22.448 1.00 45.53 727 PHE A CA 1
ATOM 5770 C C . PHE A 1 727 ? -5.114 25.358 -22.828 1.00 45.53 727 PHE A C 1
ATOM 5772 O O . PHE A 1 727 ? -5.416 25.486 -24.013 1.00 45.53 727 PHE A O 1
ATOM 5779 N N . MET A 1 728 ? -5.932 25.779 -21.861 1.00 44.31 728 MET A N 1
ATOM 5780 C CA . MET A 1 728 ? -7.211 26.438 -22.155 1.00 44.31 728 MET A CA 1
ATOM 5781 C C . MET A 1 728 ? -7.054 27.944 -22.379 1.00 44.31 728 MET A C 1
ATOM 5783 O O . MET A 1 728 ? -6.177 28.601 -21.810 1.00 44.31 728 MET A O 1
ATOM 5787 N N . SER A 1 729 ? -7.939 28.512 -23.203 1.00 49.91 729 SER A N 1
ATOM 5788 C CA . SER A 1 729 ? -7.970 29.952 -23.442 1.00 49.91 729 SER A CA 1
ATOM 5789 C C . SER A 1 729 ? -8.224 30.704 -22.129 1.00 49.91 729 SER A C 1
ATOM 5791 O O . SER A 1 729 ? -8.946 30.246 -21.242 1.00 49.91 729 SER A O 1
ATOM 5793 N N . LEU A 1 730 ? -7.644 31.897 -21.989 1.00 40.34 730 LEU A N 1
ATOM 5794 C CA . LEU A 1 730 ? -7.807 32.724 -20.791 1.00 40.34 730 LEU A CA 1
ATOM 5795 C C . LEU A 1 730 ? -9.282 33.045 -20.493 1.00 40.34 730 LEU A C 1
ATOM 5797 O O . LEU A 1 730 ? -9.688 33.156 -19.334 1.00 40.34 730 LEU A O 1
ATOM 5801 N N . ALA A 1 731 ? -10.078 33.223 -21.551 1.00 58.72 731 ALA A N 1
ATOM 5802 C CA . ALA A 1 731 ? -11.509 33.447 -21.444 1.00 58.72 731 ALA A CA 1
ATOM 5803 C C . ALA A 1 731 ? -12.205 32.208 -20.865 1.00 58.72 731 ALA A C 1
ATOM 5805 O O . ALA A 1 731 ? -12.995 32.362 -19.937 1.00 58.72 731 ALA A O 1
ATOM 5806 N N . GLU A 1 732 ? -11.843 31.003 -21.321 1.00 56.44 732 GLU A N 1
ATOM 5807 C CA . GLU A 1 732 ? -12.299 29.728 -20.751 1.00 56.44 732 GLU A CA 1
ATOM 5808 C C . GLU A 1 732 ? -11.892 29.575 -19.284 1.00 56.44 732 GLU A C 1
ATOM 5810 O O . GLU A 1 732 ? -12.751 29.304 -18.455 1.00 56.44 732 GLU A O 1
ATOM 5815 N N . ALA A 1 733 ? -10.618 29.783 -18.936 1.00 48.81 733 ALA A N 1
ATOM 5816 C CA . ALA A 1 733 ? -10.114 29.573 -17.576 1.00 48.81 733 ALA A CA 1
ATOM 5817 C C . ALA A 1 733 ? -10.780 30.515 -16.565 1.00 48.81 733 ALA A C 1
ATOM 5819 O O . ALA A 1 733 ? -11.179 30.107 -15.473 1.00 48.81 733 ALA A O 1
ATOM 5820 N N . ARG A 1 734 ? -10.952 31.791 -16.939 1.00 52.19 734 A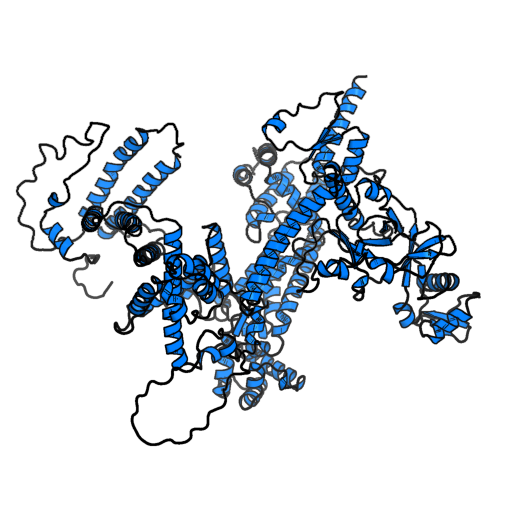RG A N 1
ATOM 5821 C CA . ARG A 1 734 ? -11.699 32.773 -16.140 1.00 52.19 734 ARG A CA 1
ATOM 5822 C C . ARG A 1 734 ? -13.171 32.419 -16.065 1.00 52.19 734 ARG A C 1
ATOM 5824 O O . ARG A 1 734 ? -13.740 32.484 -14.983 1.00 52.19 734 ARG A O 1
ATOM 5831 N N . LYS A 1 735 ? -13.778 32.042 -17.192 1.00 68.56 735 LYS A N 1
ATOM 5832 C CA . LYS A 1 735 ? -15.171 31.608 -17.243 1.00 68.56 735 LYS A CA 1
ATOM 5833 C C . LYS A 1 735 ? -15.363 30.411 -16.323 1.00 68.56 735 LYS A C 1
ATOM 5835 O O . LYS A 1 735 ? -16.245 30.490 -15.493 1.00 68.56 735 LYS A O 1
ATOM 5840 N N . GLN A 1 736 ? -14.496 29.404 -16.342 1.00 63.91 736 GLN A N 1
ATOM 5841 C CA . GLN A 1 736 ? -14.565 28.236 -15.464 1.00 63.91 736 GLN A CA 1
ATOM 5842 C C . GLN A 1 736 ? -14.281 28.565 -13.999 1.00 63.91 736 GLN A C 1
ATOM 5844 O O . GLN A 1 736 ? -15.014 28.107 -13.136 1.00 63.91 736 GLN A O 1
ATOM 5849 N N . HIS A 1 737 ? -13.272 29.379 -13.686 1.00 51.47 737 HIS A N 1
ATOM 5850 C CA . HIS A 1 737 ? -12.947 29.732 -12.301 1.00 51.47 737 HIS A CA 1
ATOM 5851 C C . HIS A 1 737 ? -14.005 30.646 -11.671 1.00 51.47 737 HIS A C 1
ATOM 5853 O O . HIS A 1 737 ? -14.424 30.427 -10.534 1.00 51.47 737 HIS A O 1
ATOM 5859 N N . SER A 1 738 ? -14.479 31.649 -12.414 1.00 68.75 738 SER A N 1
ATOM 5860 C CA . SER A 1 738 ? -15.603 32.486 -12.001 1.00 68.75 738 SER A CA 1
ATOM 5861 C C . SER A 1 738 ? -16.891 31.684 -11.970 1.00 68.75 738 SER A C 1
ATOM 5863 O O . SER A 1 738 ? -17.625 31.838 -11.012 1.00 68.75 738 SER A O 1
ATOM 5865 N N . GLN A 1 739 ? -17.153 30.795 -12.932 1.00 69.25 739 GLN A N 1
ATOM 5866 C CA . GLN A 1 739 ? -18.296 29.881 -12.881 1.00 69.25 739 GLN A CA 1
ATOM 5867 C C . GLN A 1 739 ? -18.186 28.893 -11.732 1.00 69.25 739 GLN A C 1
ATOM 5869 O O . GLN A 1 739 ? -19.227 28.542 -11.221 1.00 69.25 739 GLN A O 1
ATOM 5874 N N . TYR A 1 740 ? -16.993 28.466 -11.316 1.00 61.84 740 TYR A N 1
ATOM 5875 C CA . TYR A 1 740 ? -16.768 27.559 -10.189 1.00 61.84 740 TYR A CA 1
ATOM 5876 C C . TYR A 1 740 ? -16.971 28.269 -8.855 1.00 61.84 740 TYR A C 1
ATOM 5878 O O . TYR A 1 740 ? -17.664 27.756 -7.991 1.00 61.84 740 TYR A O 1
ATOM 5886 N N . HIS A 1 741 ? -16.412 29.468 -8.676 1.00 60.31 741 HIS A N 1
ATOM 5887 C CA . HIS A 1 741 ? -16.650 30.254 -7.466 1.00 60.31 741 HIS A CA 1
ATOM 5888 C C . HIS A 1 741 ? -18.080 30.763 -7.396 1.00 60.31 741 HIS A C 1
ATOM 5890 O O . HIS A 1 741 ? -18.671 30.718 -6.326 1.00 60.31 741 HIS A O 1
ATOM 5896 N N . LYS A 1 742 ? -18.635 31.209 -8.524 1.00 74.06 742 LYS A N 1
ATOM 5897 C CA . LYS A 1 742 ? -20.035 31.597 -8.637 1.00 74.06 742 LYS A CA 1
ATOM 5898 C C . LYS A 1 742 ? -20.931 30.382 -8.411 1.00 74.06 742 LYS A C 1
ATOM 5900 O O . LYS A 1 742 ? -21.782 30.505 -7.556 1.00 74.06 742 LYS A O 1
ATOM 5905 N N . ARG A 1 743 ? -20.660 29.204 -9.000 1.00 70.38 743 ARG A N 1
ATOM 5906 C CA . ARG A 1 743 ? -21.367 27.948 -8.674 1.00 70.38 743 ARG A CA 1
ATOM 5907 C C . ARG A 1 743 ? -21.237 27.601 -7.216 1.00 70.38 743 ARG A C 1
ATOM 5909 O O . ARG A 1 743 ? -22.255 27.447 -6.602 1.00 70.38 743 ARG A O 1
ATOM 5916 N N . ASN A 1 744 ? -20.054 27.537 -6.621 1.00 53.12 744 ASN A N 1
ATOM 5917 C CA . ASN A 1 744 ? -19.932 27.166 -5.210 1.00 53.12 744 ASN A CA 1
ATOM 5918 C C . ASN A 1 744 ? -20.591 28.190 -4.286 1.00 53.12 744 ASN A C 1
ATOM 5920 O O . ASN A 1 744 ? -21.121 27.828 -3.247 1.00 53.12 744 ASN A O 1
ATOM 5924 N N . GLN A 1 745 ? -20.537 29.478 -4.622 1.00 67.19 745 GLN A N 1
ATOM 5925 C CA . GLN A 1 745 ? -21.141 30.529 -3.814 1.00 67.19 745 GLN A CA 1
ATOM 5926 C C . GLN A 1 745 ? -22.655 30.600 -4.031 1.00 67.19 745 GLN A C 1
ATOM 5928 O O . GLN A 1 745 ? -23.365 30.892 -3.080 1.00 67.19 745 GLN A O 1
ATOM 5933 N N . GLU A 1 746 ? -23.147 30.308 -5.234 1.00 71.56 746 GLU A N 1
ATOM 5934 C CA . GLU A 1 746 ? -24.564 30.144 -5.568 1.00 71.56 746 GLU A CA 1
ATOM 5935 C C . GLU A 1 746 ? -25.101 28.809 -5.075 1.00 71.56 746 GLU A C 1
ATOM 5937 O O . GLU A 1 746 ? -26.213 28.798 -4.619 1.00 71.56 746 GLU A O 1
ATOM 5942 N N . GLU A 1 747 ? -24.340 27.724 -5.051 1.00 62.16 747 GLU A N 1
ATOM 5943 C CA . GLU A 1 747 ? -24.689 26.414 -4.492 1.00 62.16 747 GLU A CA 1
ATOM 5944 C C . GLU A 1 747 ? -24.640 26.467 -2.975 1.00 62.16 747 GLU A C 1
ATOM 5946 O O . GLU A 1 747 ? -25.440 25.818 -2.335 1.00 62.16 747 GLU A O 1
ATOM 5951 N N . MET A 1 748 ? -23.745 27.249 -2.370 1.00 55.72 748 MET A N 1
ATOM 5952 C CA . MET A 1 748 ? -23.727 27.454 -0.923 1.00 55.72 748 MET A CA 1
ATOM 5953 C C . MET A 1 748 ? -24.811 28.447 -0.501 1.00 55.72 748 MET A C 1
ATOM 5955 O O . MET A 1 748 ? -25.457 28.232 0.516 1.00 55.72 748 MET A O 1
ATOM 5959 N N . LYS A 1 749 ? -25.060 29.507 -1.284 1.00 66.69 749 LYS A N 1
ATOM 5960 C CA . LYS A 1 749 ? -26.191 30.416 -1.057 1.00 66.69 749 LYS A CA 1
ATOM 5961 C C . LYS A 1 749 ? -27.525 29.779 -1.408 1.00 66.69 749 LYS A C 1
ATOM 5963 O O . LYS A 1 749 ? -28.465 30.103 -0.719 1.00 66.69 749 LYS A O 1
ATOM 5968 N N . SER A 1 750 ? -27.610 28.913 -2.413 1.00 62.25 750 SER A N 1
ATOM 5969 C CA . SER A 1 750 ? -28.792 28.120 -2.773 1.00 62.25 750 SER A CA 1
ATOM 5970 C C . SER A 1 750 ? -28.940 27.011 -1.758 1.00 62.25 750 SER A C 1
ATOM 5972 O O . SER A 1 750 ? -29.970 26.954 -1.153 1.00 62.25 750 SER A O 1
ATOM 5974 N N . ALA A 1 751 ? -27.920 26.252 -1.364 1.00 54.84 751 ALA A N 1
ATOM 5975 C CA . ALA A 1 751 ? -28.062 25.293 -0.263 1.00 54.84 751 ALA A CA 1
ATOM 5976 C C . ALA A 1 751 ? -28.481 25.970 1.052 1.00 54.84 751 ALA A C 1
ATOM 5978 O O . ALA A 1 751 ? -29.285 25.410 1.781 1.00 54.84 751 ALA A O 1
ATOM 5979 N N . MET A 1 752 ? -27.987 27.178 1.357 1.00 54.78 752 MET A N 1
ATOM 5980 C CA . MET A 1 752 ? -28.451 27.954 2.515 1.00 54.78 752 MET A CA 1
ATOM 5981 C C . MET A 1 752 ? -29.829 28.591 2.301 1.00 54.78 752 MET A C 1
ATOM 5983 O O . MET A 1 752 ? -30.603 28.649 3.246 1.00 54.78 752 MET A O 1
ATOM 5987 N N . ALA A 1 753 ? -30.138 29.088 1.102 1.00 62.03 753 ALA A N 1
ATOM 5988 C CA . ALA A 1 753 ? -31.416 29.713 0.772 1.00 62.03 753 ALA A CA 1
ATOM 5989 C C . ALA A 1 753 ? -32.500 28.663 0.572 1.00 62.03 753 ALA A C 1
ATOM 5991 O O . ALA A 1 753 ? -33.542 28.845 1.146 1.00 62.03 753 ALA A O 1
ATOM 5992 N N . ASP A 1 754 ? -32.262 27.560 -0.122 1.00 50.47 754 ASP A N 1
ATOM 5993 C CA . ASP A 1 754 ? -33.062 26.336 -0.176 1.00 50.47 754 ASP A CA 1
ATOM 5994 C C . ASP A 1 754 ? -33.231 25.751 1.226 1.00 50.47 754 ASP A C 1
ATOM 5996 O O . ASP A 1 754 ? -34.363 25.521 1.614 1.00 50.47 754 ASP A O 1
ATOM 6000 N N . ALA A 1 755 ? -32.190 25.632 2.063 1.00 48.66 755 ALA A N 1
ATOM 6001 C CA . ALA A 1 755 ? -32.392 25.223 3.464 1.00 48.66 755 ALA A CA 1
ATOM 6002 C C . ALA A 1 755 ? -33.223 26.243 4.266 1.00 48.66 755 ALA A C 1
ATOM 6004 O O . ALA A 1 755 ? -33.913 25.879 5.215 1.00 48.66 755 ALA A O 1
ATOM 6005 N N . SER A 1 756 ? -33.176 27.525 3.892 1.00 47.47 756 SER A N 1
ATOM 6006 C CA . SER A 1 756 ? -33.913 28.598 4.565 1.00 47.47 756 SER A CA 1
ATOM 6007 C C . SER A 1 756 ? -35.296 28.892 3.955 1.00 47.47 756 SER A C 1
ATOM 6009 O O . SER A 1 756 ? -36.121 29.496 4.633 1.00 47.47 756 SER A O 1
ATOM 6011 N N . ALA A 1 757 ? -35.557 28.478 2.714 1.00 48.38 757 ALA A N 1
ATOM 6012 C CA . ALA A 1 757 ? -36.753 28.727 1.904 1.00 48.38 757 ALA A CA 1
ATOM 6013 C C . ALA A 1 757 ? -37.597 27.459 1.753 1.00 48.38 757 ALA A C 1
ATOM 6015 O O . ALA A 1 757 ? -38.809 27.561 1.605 1.00 48.38 757 ALA A O 1
ATOM 6016 N N . GLN A 1 758 ? -36.999 26.270 1.899 1.00 48.00 758 GLN A N 1
ATOM 6017 C CA . GLN A 1 758 ? -37.735 25.027 2.139 1.00 48.00 758 GLN A CA 1
ATOM 6018 C C . GLN A 1 758 ? -38.400 25.017 3.522 1.00 48.00 758 GLN A C 1
ATOM 6020 O O . GLN A 1 758 ? -39.144 24.087 3.817 1.00 48.00 758 GLN A O 1
ATOM 6025 N N . GLY A 1 759 ? -38.169 26.030 4.374 1.00 39.84 759 GLY A N 1
ATOM 6026 C CA . GLY A 1 759 ? -38.924 26.264 5.615 1.00 39.84 759 GLY A CA 1
ATOM 6027 C C . GLY A 1 759 ? -38.823 25.147 6.659 1.00 39.84 759 GLY A C 1
ATOM 6028 O O . GLY A 1 759 ? -39.398 25.260 7.736 1.00 39.84 759 GLY A O 1
ATOM 6029 N N . ARG A 1 760 ? -38.075 24.083 6.367 1.00 46.66 760 ARG A N 1
ATOM 6030 C CA . ARG A 1 760 ? -37.784 22.965 7.249 1.00 46.66 760 ARG A CA 1
ATOM 6031 C C . ARG A 1 760 ? -36.357 23.144 7.740 1.00 46.66 760 ARG A C 1
ATOM 6033 O O . ARG A 1 760 ? -35.427 22.538 7.221 1.00 46.66 760 ARG A O 1
ATOM 6040 N N . GLN A 1 761 ? -36.173 23.989 8.756 1.00 48.28 761 GLN A N 1
ATOM 6041 C CA . GLN A 1 761 ? -35.107 23.685 9.704 1.00 48.28 761 GLN A CA 1
ATOM 6042 C C . GLN A 1 761 ? -35.502 22.346 10.317 1.00 48.28 761 GLN A C 1
ATOM 6044 O O . GLN A 1 761 ? -36.345 22.312 11.212 1.00 48.28 761 GLN A O 1
ATOM 6049 N N . GLU A 1 762 ? -34.978 21.249 9.768 1.00 58.28 762 GLU A N 1
ATOM 6050 C CA . GLU A 1 762 ? -35.087 19.963 10.439 1.00 58.28 762 GLU A CA 1
ATOM 6051 C C . GLU A 1 762 ? -34.567 20.176 11.861 1.00 58.28 762 GLU A C 1
ATOM 6053 O O . GLU A 1 762 ? -33.472 20.737 12.038 1.00 58.28 762 GLU A O 1
ATOM 6058 N N . PRO A 1 763 ? -35.373 19.856 12.884 1.00 74.69 763 PRO A N 1
ATOM 6059 C CA . PRO A 1 763 ? -34.947 20.057 14.249 1.00 74.69 763 PRO A CA 1
ATOM 6060 C C . PRO A 1 763 ? -33.646 19.281 14.426 1.00 74.69 763 PRO A C 1
ATOM 6062 O O . PRO A 1 763 ? -33.502 18.156 13.963 1.00 74.69 763 PRO A O 1
ATOM 6065 N N . LEU A 1 764 ? -32.648 19.905 15.047 1.00 75.56 764 LEU A N 1
ATOM 6066 C CA . LEU A 1 764 ? -31.301 19.337 15.133 1.00 75.56 764 LEU A CA 1
ATOM 6067 C C . LEU A 1 764 ? -31.278 17.925 15.769 1.00 75.56 764 LEU A C 1
ATOM 6069 O O . LEU A 1 764 ? -30.355 17.151 15.508 1.00 75.56 764 LEU A O 1
ATOM 6073 N N . SER A 1 765 ? -32.306 17.580 16.550 1.00 82.81 765 SER A N 1
ATOM 6074 C CA . SER A 1 765 ? -32.584 16.219 17.019 1.00 82.81 765 SER A CA 1
ATOM 6075 C C . SER A 1 765 ? -32.644 15.200 15.881 1.00 82.81 765 SER A C 1
ATOM 6077 O O . SER A 1 765 ? -32.058 14.126 16.002 1.00 82.81 765 SER A O 1
ATOM 6079 N N . ASP A 1 766 ? -33.290 15.543 14.768 1.00 84.81 766 ASP A N 1
ATOM 6080 C CA . ASP A 1 766 ? -33.529 14.651 13.635 1.00 84.81 766 ASP A CA 1
ATOM 6081 C C . ASP A 1 766 ? -32.230 14.347 12.903 1.00 84.81 766 ASP A C 1
ATOM 6083 O O . ASP A 1 766 ? -31.985 13.196 12.570 1.00 84.81 766 ASP A O 1
ATOM 6087 N N . VAL A 1 767 ? -31.334 15.329 12.764 1.00 83.69 767 VAL A N 1
ATOM 6088 C CA . VAL A 1 767 ? -30.010 15.122 12.153 1.00 83.69 767 VAL A CA 1
ATOM 6089 C C . VAL A 1 767 ? -29.169 14.144 12.979 1.00 83.69 767 VAL A C 1
ATOM 6091 O O . VAL A 1 767 ? -28.519 13.244 12.440 1.00 83.69 767 VAL A O 1
ATOM 6094 N N . VAL A 1 768 ? -29.177 14.294 14.309 1.00 87.94 768 VAL A N 1
ATOM 6095 C CA . VAL A 1 768 ? -28.459 13.376 15.209 1.00 87.94 768 VAL A CA 1
ATOM 6096 C C . VAL A 1 768 ? -29.080 11.979 15.151 1.00 87.94 768 VAL A C 1
ATOM 6098 O O . VAL A 1 768 ? -28.353 10.984 15.089 1.00 87.94 768 VAL A O 1
ATOM 6101 N N . ARG A 1 769 ? -30.415 11.902 15.119 1.00 91.50 769 ARG A N 1
ATOM 6102 C CA . ARG A 1 769 ? -31.180 10.654 15.049 1.00 91.50 769 ARG A CA 1
ATOM 6103 C C . ARG A 1 769 ? -30.975 9.927 13.719 1.00 91.50 769 ARG A C 1
ATOM 6105 O O . ARG A 1 769 ? -30.638 8.750 13.739 1.00 91.50 769 ARG A O 1
ATOM 6112 N N . GLN A 1 770 ? -31.036 10.620 12.583 1.00 88.62 770 GLN A N 1
ATOM 6113 C CA . GLN A 1 770 ? -30.699 10.094 11.253 1.00 88.62 770 GLN A CA 1
ATOM 6114 C C . GLN A 1 770 ? -29.270 9.538 11.217 1.00 88.62 770 GLN A C 1
ATOM 6116 O O . GLN A 1 770 ? -29.045 8.446 10.697 1.00 88.62 770 GLN A O 1
ATOM 6121 N N . GLY A 1 771 ? -28.302 10.249 11.808 1.00 88.31 771 GLY A N 1
ATOM 6122 C CA . GLY A 1 771 ? -26.922 9.769 11.918 1.00 88.31 771 GLY A CA 1
ATOM 6123 C C . GLY A 1 771 ? -26.809 8.456 12.702 1.00 88.31 771 GLY A C 1
ATOM 6124 O O . GLY A 1 771 ? -26.093 7.545 12.282 1.00 88.31 771 GLY A O 1
ATOM 6125 N N . LEU A 1 772 ? -27.556 8.329 13.804 1.00 92.06 772 LEU A N 1
ATOM 6126 C CA . LEU A 1 772 ? -27.636 7.095 14.593 1.00 92.06 772 LEU A CA 1
ATOM 6127 C C . LEU A 1 772 ? -28.334 5.961 13.829 1.00 92.06 772 LEU A C 1
ATOM 6129 O O . LEU A 1 772 ? -27.833 4.835 13.855 1.00 92.06 772 LEU A O 1
ATOM 6133 N N . ILE A 1 773 ? -29.432 6.247 13.120 1.00 92.56 773 ILE A N 1
ATOM 6134 C CA . ILE A 1 773 ? -30.144 5.262 12.292 1.00 92.56 773 ILE A CA 1
ATOM 6135 C C . ILE A 1 773 ? -29.240 4.756 11.164 1.00 92.56 773 ILE A C 1
ATOM 6137 O O . ILE A 1 773 ? -29.156 3.553 10.940 1.00 92.56 773 ILE A O 1
ATOM 6141 N N . LEU A 1 774 ? -28.505 5.642 10.485 1.00 89.69 774 LEU A N 1
ATOM 6142 C CA . LEU A 1 774 ? -27.560 5.257 9.434 1.00 89.69 774 LEU A CA 1
ATOM 6143 C C . LEU A 1 774 ? -26.454 4.341 9.965 1.00 89.69 774 LEU A C 1
ATOM 6145 O O . LEU A 1 774 ? -26.118 3.342 9.326 1.00 89.69 774 LEU A O 1
ATOM 6149 N N . ASP A 1 775 ? -25.890 4.649 11.133 1.00 89.00 775 ASP A N 1
ATOM 6150 C CA . ASP A 1 775 ? -24.884 3.793 11.764 1.00 89.00 775 ASP A CA 1
ATOM 6151 C C . ASP A 1 775 ? -25.469 2.446 12.222 1.00 89.00 775 ASP A C 1
ATOM 6153 O O . ASP A 1 775 ? -24.796 1.419 12.098 1.00 89.00 775 ASP A O 1
ATOM 6157 N N . HIS A 1 776 ? -26.722 2.422 12.687 1.00 93.56 776 HIS A N 1
ATOM 6158 C CA . HIS A 1 776 ? -27.447 1.194 13.018 1.00 93.56 776 HIS A CA 1
ATOM 6159 C C . HIS A 1 776 ? -27.710 0.327 11.783 1.00 93.56 776 HIS A C 1
ATOM 6161 O O . HIS A 1 776 ? -27.360 -0.851 11.761 1.00 93.56 776 HIS A O 1
ATOM 6167 N N . PHE A 1 777 ? -28.235 0.929 10.719 1.00 92.06 777 PHE A N 1
ATOM 6168 C CA . PHE A 1 777 ? -28.488 0.281 9.438 1.00 92.06 777 PHE A CA 1
ATOM 6169 C C . PHE A 1 777 ? -27.209 -0.336 8.849 1.00 92.06 777 PHE A C 1
ATOM 6171 O O . PHE A 1 777 ? -27.198 -1.490 8.415 1.00 92.06 777 PHE A O 1
ATOM 6178 N N . ARG A 1 778 ? -26.088 0.393 8.914 1.00 89.88 778 ARG A N 1
ATOM 6179 C CA . ARG A 1 778 ? -24.763 -0.117 8.526 1.00 89.88 778 ARG A CA 1
ATOM 6180 C C . ARG A 1 778 ? -24.333 -1.311 9.360 1.00 89.88 778 ARG A C 1
ATOM 6182 O O . ARG A 1 778 ? -23.845 -2.285 8.797 1.00 89.88 778 ARG A O 1
ATOM 6189 N N . PHE A 1 779 ? -24.502 -1.229 10.677 1.00 91.69 779 PHE A N 1
ATOM 6190 C CA . PHE A 1 779 ? -24.170 -2.322 11.582 1.00 91.69 779 PHE A CA 1
ATOM 6191 C C . PHE A 1 779 ? -24.973 -3.582 11.240 1.00 91.69 779 PHE A C 1
ATOM 6193 O O . PHE A 1 779 ? -24.376 -4.642 11.079 1.00 91.69 779 PHE A O 1
ATOM 6200 N N . LEU A 1 780 ? -26.288 -3.464 11.036 1.00 91.12 780 LEU A N 1
ATOM 6201 C CA . LEU A 1 780 ? -27.141 -4.601 10.676 1.00 91.12 780 LEU A CA 1
ATOM 6202 C C . LEU A 1 780 ? -26.733 -5.260 9.353 1.00 91.12 780 LEU A C 1
ATOM 6204 O O . LEU A 1 780 ? -26.799 -6.479 9.243 1.00 91.12 780 LEU A O 1
ATOM 6208 N N . GLY A 1 781 ? -26.266 -4.489 8.368 1.00 87.75 781 GLY A N 1
ATOM 6209 C CA . GLY A 1 781 ? -25.759 -5.061 7.118 1.00 87.75 781 GLY A CA 1
ATOM 6210 C C . GLY A 1 781 ? -24.316 -5.595 7.182 1.00 87.75 781 GLY A C 1
ATOM 6211 O O . GLY A 1 781 ? -23.919 -6.354 6.300 1.00 87.75 781 GLY A O 1
ATOM 6212 N N . GLU A 1 782 ? -23.514 -5.220 8.190 1.00 84.88 782 GLU A N 1
ATOM 6213 C CA . GLU A 1 782 ? -22.157 -5.759 8.415 1.00 84.88 782 GLU A CA 1
ATOM 6214 C C . GLU A 1 782 ? -22.140 -7.020 9.276 1.00 84.88 782 GLU A C 1
ATOM 6216 O O . GLU A 1 782 ? -21.230 -7.844 9.116 1.00 84.88 782 GLU A O 1
ATOM 6221 N N . VAL A 1 783 ? -23.093 -7.156 10.204 1.00 82.75 783 VAL A N 1
ATOM 6222 C CA . VAL A 1 783 ? -23.241 -8.358 11.023 1.00 82.75 783 VAL A CA 1
ATOM 6223 C C . VAL A 1 783 ? -23.560 -9.496 10.071 1.00 82.75 783 VAL A C 1
ATOM 6225 O O . VAL A 1 783 ? -24.698 -9.693 9.658 1.00 82.75 783 VAL A O 1
ATOM 6228 N N . LYS A 1 784 ? -22.510 -10.232 9.689 1.00 69.56 784 LYS A N 1
ATOM 6229 C CA . LYS A 1 784 ? -22.680 -11.492 8.989 1.00 69.56 784 LYS A CA 1
ATOM 6230 C C . LYS A 1 784 ? -23.524 -12.352 9.917 1.00 69.56 784 LYS A C 1
ATOM 6232 O O . LYS A 1 784 ? -23.072 -12.598 11.042 1.00 69.56 784 LYS A O 1
ATOM 6237 N N . PRO A 1 785 ? -24.714 -12.768 9.470 1.00 62.66 785 PRO A N 1
ATOM 6238 C CA . PRO A 1 785 ? -25.477 -13.750 10.203 1.00 62.66 785 PRO A CA 1
ATOM 6239 C C . PRO A 1 785 ? -24.535 -14.932 10.499 1.00 62.66 785 PRO A C 1
ATOM 6241 O O . PRO A 1 785 ? -23.629 -15.212 9.697 1.00 62.66 785 PRO A O 1
ATOM 6244 N N . SER A 1 786 ? -24.654 -15.568 11.668 1.00 65.25 786 SER A N 1
ATOM 6245 C CA . SER A 1 786 ? -23.863 -16.774 11.953 1.00 65.25 786 SER A CA 1
ATOM 6246 C C . SER A 1 786 ? -24.057 -17.786 10.807 1.00 65.25 786 SER A C 1
ATOM 6248 O O . SER A 1 786 ? -24.993 -17.649 10.028 1.00 65.25 786 SER A O 1
ATOM 6250 N N . ALA A 1 787 ? -23.187 -18.785 10.618 1.00 56.53 787 ALA A N 1
ATOM 6251 C CA . ALA A 1 787 ? -23.272 -19.674 9.442 1.00 56.53 787 ALA A CA 1
ATOM 6252 C C . ALA A 1 787 ? -24.648 -20.373 9.246 1.00 56.53 787 ALA A C 1
ATOM 6254 O O . ALA A 1 787 ? -24.888 -20.939 8.182 1.00 56.53 787 ALA A O 1
ATOM 6255 N N . SER A 1 788 ? -25.534 -20.321 10.248 1.00 55.47 788 SER A N 1
ATOM 6256 C CA . SER A 1 788 ? -26.926 -20.780 10.226 1.00 55.47 788 SER A CA 1
ATOM 6257 C C . SER A 1 788 ? -27.989 -19.702 9.965 1.00 55.47 788 SER A C 1
ATOM 6259 O O . SER A 1 788 ? -29.141 -20.058 9.731 1.00 55.47 788 SER A O 1
ATOM 6261 N N . ASP A 1 789 ? -27.661 -18.414 10.023 1.00 59.94 789 ASP A N 1
ATOM 6262 C CA . ASP A 1 789 ? -28.647 -17.338 9.957 1.00 59.94 789 ASP A CA 1
ATOM 6263 C C . ASP A 1 789 ? -28.857 -16.840 8.514 1.00 59.94 789 ASP A C 1
ATOM 6265 O O . ASP A 1 789 ? -27.941 -16.753 7.690 1.00 59.94 789 ASP A O 1
ATOM 6269 N N . ALA A 1 790 ? -30.115 -16.530 8.207 1.00 70.94 790 ALA A N 1
ATOM 6270 C CA . ALA A 1 790 ? -30.590 -16.131 6.891 1.00 70.94 790 ALA A CA 1
ATOM 6271 C C . ALA A 1 790 ? -29.900 -14.867 6.348 1.00 70.94 790 ALA A C 1
ATOM 6273 O O . ALA A 1 790 ? -29.540 -13.951 7.085 1.00 70.94 790 ALA A O 1
ATOM 6274 N N . THR A 1 791 ? -29.785 -14.784 5.019 1.00 84.75 791 THR A N 1
ATOM 6275 C CA . THR A 1 791 ? -29.431 -13.530 4.335 1.00 84.75 791 THR A CA 1
ATOM 6276 C C . THR A 1 791 ? -30.428 -12.436 4.730 1.00 84.75 791 THR A C 1
ATOM 6278 O O . THR A 1 791 ? -31.631 -12.689 4.768 1.00 84.75 791 THR A O 1
ATOM 6281 N N . VAL A 1 792 ? -29.931 -11.232 5.023 1.00 90.62 792 VAL A N 1
ATOM 6282 C CA . VAL A 1 792 ? -30.762 -10.077 5.388 1.00 90.62 792 VAL A CA 1
ATOM 6283 C C . VAL A 1 792 ? -31.038 -9.238 4.147 1.00 90.62 792 VAL A C 1
ATOM 6285 O O . VAL A 1 792 ? -30.116 -8.887 3.405 1.00 90.62 792 VAL A O 1
ATOM 6288 N N . LEU A 1 793 ? -32.307 -8.901 3.941 1.00 94.12 793 LEU A N 1
ATOM 6289 C CA . LEU A 1 793 ? -32.766 -8.042 2.860 1.00 94.12 793 LEU A CA 1
ATOM 6290 C C . LEU A 1 793 ? -33.441 -6.801 3.445 1.00 94.12 793 LEU A C 1
ATOM 6292 O O . LEU A 1 793 ? -34.115 -6.885 4.467 1.00 94.12 793 LEU A O 1
ATOM 6296 N N . PHE A 1 794 ? -33.279 -5.649 2.806 1.00 95.44 794 PHE A N 1
ATOM 6297 C CA . PHE A 1 794 ? -33.921 -4.408 3.234 1.00 95.44 794 PHE A CA 1
ATOM 6298 C C . PHE A 1 794 ? -34.947 -3.964 2.206 1.00 95.44 794 PHE A C 1
ATOM 6300 O O . PHE A 1 794 ? -34.803 -4.288 1.026 1.00 95.44 794 PHE A O 1
ATOM 6307 N N . SER A 1 795 ? -35.964 -3.222 2.637 1.00 95.12 795 SER A N 1
ATOM 6308 C CA . SER A 1 795 ? -36.897 -2.583 1.717 1.00 95.12 795 SER A CA 1
ATOM 6309 C C . SER A 1 795 ? -37.320 -1.192 2.159 1.00 95.12 795 SER A C 1
ATOM 6311 O O . SER A 1 795 ? -37.362 -0.902 3.354 1.00 95.12 795 SER A O 1
ATOM 6313 N N . VAL A 1 796 ? -37.721 -0.378 1.186 1.00 92.88 796 VAL A N 1
ATOM 6314 C CA . VAL A 1 796 ? -38.454 0.881 1.393 1.00 92.88 796 VAL A CA 1
ATOM 6315 C C . VAL A 1 796 ? -39.711 0.896 0.508 1.00 92.88 796 VAL A C 1
ATOM 6317 O O . VAL A 1 796 ? -39.662 0.337 -0.591 1.00 92.88 796 VAL A O 1
ATOM 6320 N N . PRO A 1 797 ? -40.839 1.484 0.945 1.00 90.81 797 PRO A N 1
ATOM 6321 C CA . PRO A 1 797 ? -42.033 1.649 0.117 1.00 90.81 797 PRO A CA 1
ATOM 6322 C C . PRO A 1 797 ? -41.721 2.429 -1.163 1.00 90.81 797 PRO A C 1
ATOM 6324 O O . PRO A 1 797 ? -40.881 3.330 -1.148 1.00 90.81 797 PRO A O 1
ATOM 6327 N N . ALA A 1 798 ? -42.409 2.135 -2.268 1.00 85.94 798 ALA A N 1
ATOM 6328 C CA . ALA A 1 798 ? -42.185 2.862 -3.522 1.00 85.94 798 ALA A CA 1
ATOM 6329 C C . ALA A 1 798 ? -42.582 4.346 -3.423 1.00 85.94 798 ALA A C 1
ATOM 6331 O O . ALA A 1 798 ? -41.999 5.191 -4.096 1.00 85.94 798 ALA A O 1
ATOM 6332 N N . SER A 1 799 ? -43.561 4.644 -2.566 1.00 80.88 799 SER A N 1
ATOM 6333 C CA . SER A 1 799 ? -44.076 5.986 -2.271 1.00 80.88 799 SER A CA 1
ATOM 6334 C C . SER A 1 799 ? -43.184 6.809 -1.342 1.00 80.88 799 SER A C 1
ATOM 6336 O O . SER A 1 799 ? -43.425 8.002 -1.152 1.00 80.88 799 SER A O 1
ATOM 6338 N N . SER A 1 800 ? -42.180 6.179 -0.739 1.00 79.12 800 SER A N 1
ATOM 6339 C CA . SER A 1 800 ? -41.362 6.810 0.281 1.00 79.12 800 SER A CA 1
ATOM 6340 C C . SER A 1 800 ? -40.449 7.885 -0.321 1.00 79.12 800 SER A C 1
ATOM 6342 O O . SER A 1 800 ? -39.980 7.775 -1.456 1.00 79.12 800 SER A O 1
ATOM 6344 N N . SER A 1 801 ? -40.171 8.950 0.433 1.00 71.75 801 SER A N 1
ATOM 6345 C CA . SER A 1 801 ? -39.378 10.096 -0.043 1.00 71.75 801 SER A CA 1
ATOM 6346 C C . SER A 1 801 ? -37.872 9.810 -0.156 1.00 71.75 801 SER A C 1
ATOM 6348 O O . SER A 1 801 ? -37.072 10.709 -0.436 1.00 71.75 801 SER A O 1
ATOM 6350 N N . PHE A 1 802 ? -37.460 8.556 0.045 1.00 69.19 802 PHE A N 1
ATOM 6351 C CA . PHE A 1 802 ? -36.067 8.145 0.023 1.00 69.19 802 PHE A CA 1
ATOM 6352 C C . PHE A 1 802 ? -35.511 8.338 -1.387 1.00 69.19 802 PHE A C 1
ATOM 6354 O O . PHE A 1 802 ? -35.956 7.731 -2.360 1.00 69.19 802 PHE A O 1
ATOM 6361 N N . ALA A 1 803 ? -34.466 9.155 -1.497 1.00 65.69 803 ALA A N 1
ATOM 6362 C CA . ALA A 1 803 ? -33.732 9.318 -2.740 1.00 65.69 803 ALA A CA 1
ATOM 6363 C C . ALA A 1 803 ? -32.860 8.076 -3.005 1.00 65.69 803 ALA A C 1
ATOM 6365 O O . ALA A 1 803 ? -31.663 8.067 -2.714 1.00 65.69 803 ALA A O 1
ATOM 6366 N N . LEU A 1 804 ? -33.459 7.019 -3.560 1.00 76.94 804 LEU A N 1
ATOM 6367 C CA . LEU A 1 804 ? -32.718 5.958 -4.237 1.00 76.94 804 LEU A CA 1
ATOM 6368 C C . LEU A 1 804 ? -32.251 6.501 -5.586 1.00 76.94 804 LEU A C 1
ATOM 6370 O O . LEU A 1 804 ? -33.013 6.576 -6.546 1.00 76.94 804 LEU A O 1
ATOM 6374 N N . GLN A 1 805 ? -30.991 6.923 -5.647 1.00 80.62 805 GLN A N 1
ATOM 6375 C CA . GLN A 1 805 ? -30.388 7.396 -6.890 1.00 80.62 805 GLN A CA 1
ATOM 6376 C C . GLN A 1 805 ? -29.566 6.273 -7.508 1.00 80.62 805 GLN A C 1
ATOM 6378 O O . GLN A 1 805 ? -28.633 5.769 -6.875 1.00 80.62 805 GLN A O 1
ATOM 6383 N N . GLY A 1 806 ? -29.885 5.903 -8.749 1.00 81.62 806 GLY A N 1
ATOM 6384 C CA . GLY A 1 806 ? -29.036 5.022 -9.543 1.00 81.62 806 GLY A CA 1
ATOM 6385 C C . GLY A 1 806 ? -27.616 5.586 -9.614 1.00 81.62 806 GLY A C 1
ATOM 6386 O O . GLY A 1 806 ? -27.412 6.803 -9.628 1.00 81.62 806 GLY A O 1
ATOM 6387 N N . LEU A 1 807 ? -26.606 4.716 -9.626 1.00 77.75 807 LEU A N 1
ATOM 6388 C CA . LEU A 1 807 ? -25.204 5.140 -9.594 1.00 77.75 807 LEU A CA 1
ATOM 6389 C C . LEU A 1 807 ? -24.858 6.053 -10.784 1.00 77.75 807 LEU A C 1
ATOM 6391 O O . LEU A 1 807 ? -24.106 7.013 -10.624 1.00 77.75 807 LEU A O 1
ATOM 6395 N N . SER A 1 808 ? -25.424 5.779 -11.964 1.00 75.25 808 SER A N 1
ATOM 6396 C CA . SER A 1 808 ? -25.321 6.620 -13.165 1.00 75.25 808 SER A CA 1
ATOM 6397 C C . SER A 1 808 ? -25.858 8.033 -12.932 1.00 75.25 808 SER A C 1
ATOM 6399 O O . SER A 1 808 ? -25.187 9.015 -13.257 1.00 75.25 808 SER A O 1
ATOM 6401 N N . ASP A 1 809 ? -27.032 8.141 -12.319 1.00 75.75 809 ASP A N 1
ATOM 6402 C CA . ASP A 1 809 ? -27.744 9.402 -12.098 1.00 75.75 809 ASP A CA 1
ATOM 6403 C C . ASP A 1 809 ? -27.047 10.235 -11.023 1.00 75.75 809 ASP A C 1
ATOM 6405 O O . ASP A 1 809 ? -26.874 11.451 -11.162 1.00 75.75 809 ASP A O 1
ATOM 6409 N N . PHE A 1 810 ? -26.546 9.563 -9.983 1.00 76.19 810 PHE A N 1
ATOM 6410 C CA . PHE A 1 810 ? -25.766 10.195 -8.930 1.00 76.19 810 PHE A CA 1
ATOM 6411 C C . PHE A 1 810 ? -24.498 10.867 -9.484 1.00 76.19 810 PHE A C 1
ATOM 6413 O O . PHE A 1 810 ? -24.155 11.966 -9.053 1.00 76.19 810 PHE A O 1
ATOM 6420 N N . PHE A 1 811 ? -23.818 10.271 -10.468 1.00 73.38 811 PHE A N 1
ATOM 6421 C CA . PHE A 1 811 ? -22.616 10.866 -11.076 1.00 73.38 811 PHE A CA 1
ATOM 6422 C C . PHE A 1 811 ? -22.886 11.758 -12.296 1.00 73.38 811 PHE A C 1
ATOM 6424 O O . PHE A 1 811 ? -21.957 12.399 -12.797 1.00 73.38 811 PHE A O 1
ATOM 6431 N N . SER A 1 812 ? -24.130 11.835 -12.765 1.00 75.94 812 SER A N 1
ATOM 6432 C CA . SER A 1 812 ? -24.515 12.723 -13.864 1.00 75.94 812 SER A CA 1
ATOM 6433 C C . SER A 1 812 ? -24.520 14.191 -13.415 1.00 75.94 812 SER A C 1
ATOM 6435 O O . SER A 1 812 ? -24.726 14.512 -12.240 1.00 75.94 812 SER A O 1
ATOM 6437 N N . ARG A 1 813 ? -24.223 15.112 -14.345 1.00 57.50 813 ARG A N 1
ATOM 6438 C CA . ARG A 1 813 ? -24.038 16.540 -14.027 1.00 57.50 813 ARG A CA 1
ATOM 6439 C C . ARG A 1 813 ? -25.330 17.148 -13.451 1.00 57.50 813 ARG A C 1
ATOM 6441 O O . ARG A 1 813 ? -26.408 16.785 -13.911 1.00 57.50 813 ARG A O 1
ATOM 6448 N N . PRO A 1 814 ? -25.247 18.137 -12.537 1.00 53.19 814 PRO A N 1
ATOM 6449 C CA . PRO A 1 814 ? -26.423 18.805 -11.962 1.00 53.19 814 PRO A CA 1
ATOM 6450 C C . PRO A 1 814 ? -27.401 19.350 -13.013 1.00 53.19 814 PRO A C 1
ATOM 6452 O O . PRO A 1 814 ? -28.608 19.306 -12.817 1.00 53.19 814 PRO A O 1
ATOM 6455 N N . GLU A 1 815 ? -26.878 19.794 -14.160 1.00 49.69 815 GLU A N 1
ATOM 6456 C CA . GLU A 1 815 ? -27.644 20.326 -15.296 1.00 49.69 815 GLU A CA 1
ATOM 6457 C C . GLU A 1 815 ? -28.565 19.274 -15.958 1.00 49.69 815 GLU A C 1
ATOM 6459 O O . GLU A 1 815 ? -29.532 19.645 -16.613 1.00 49.69 815 GLU A O 1
ATOM 6464 N N . GLN A 1 816 ? -28.316 17.972 -15.752 1.00 50.75 816 GLN A N 1
ATOM 6465 C CA . GLN A 1 816 ? -29.163 16.866 -16.230 1.00 50.75 816 GLN A CA 1
ATOM 6466 C C . GLN A 1 816 ? -30.178 16.376 -15.180 1.00 50.75 816 GLN A C 1
ATOM 6468 O O . GLN A 1 816 ? -31.068 15.606 -15.519 1.00 50.75 816 GLN A O 1
ATOM 6473 N N . ARG A 1 817 ? -30.093 16.834 -13.919 1.00 52.12 817 ARG A N 1
ATOM 6474 C CA . ARG A 1 817 ? -30.993 16.412 -12.824 1.00 52.12 817 ARG A CA 1
ATOM 6475 C C . ARG A 1 817 ? -32.337 17.150 -12.791 1.00 52.12 817 ARG A C 1
ATOM 6477 O O . ARG A 1 817 ? -33.194 16.806 -11.989 1.00 52.12 817 ARG A O 1
ATOM 6484 N N . ALA A 1 818 ? -32.529 18.168 -13.632 1.00 42.47 818 ALA A N 1
ATOM 6485 C CA . ALA A 1 818 ? -33.762 18.960 -13.670 1.00 42.47 818 ALA A CA 1
ATOM 6486 C C . ALA A 1 818 ? -34.949 18.249 -14.363 1.00 42.47 818 ALA A C 1
ATOM 6488 O O . ALA A 1 818 ? -36.024 18.832 -14.480 1.00 42.47 818 ALA A O 1
ATOM 6489 N N . MET A 1 819 ? -34.783 16.994 -14.797 1.00 38.25 819 MET A N 1
ATOM 6490 C CA . MET A 1 819 ? -35.881 16.111 -15.204 1.00 38.25 819 MET A CA 1
ATOM 6491 C C . MET A 1 819 ? -36.072 15.029 -14.129 1.00 38.25 819 MET A C 1
ATOM 6493 O O . MET A 1 819 ? -35.098 14.584 -13.529 1.00 38.25 819 MET A O 1
ATOM 6497 N N . LYS A 1 820 ? -37.338 14.700 -13.832 1.00 43.72 820 LYS A N 1
ATOM 6498 C CA . LYS A 1 820 ? -37.815 13.831 -12.733 1.00 43.72 820 LYS A CA 1
ATOM 6499 C C . LYS A 1 820 ? -36.945 12.572 -12.493 1.00 43.72 820 LYS A C 1
ATOM 6501 O O . LYS A 1 820 ? -36.381 12.050 -13.449 1.00 43.72 820 LYS A O 1
ATOM 6506 N N . PRO A 1 821 ? -36.877 12.048 -11.248 1.00 45.88 821 PRO A N 1
ATOM 6507 C CA . PRO A 1 821 ? -36.094 10.852 -10.914 1.00 45.88 821 PRO A CA 1
ATOM 6508 C C . PRO A 1 821 ? -36.450 9.675 -11.840 1.00 45.88 821 PRO A C 1
ATOM 6510 O O . PRO A 1 821 ? -37.575 9.187 -11.828 1.00 45.88 821 PRO A O 1
ATOM 6513 N N . HIS A 1 822 ? -35.486 9.237 -12.655 1.00 48.84 822 HIS A N 1
ATOM 6514 C CA . HIS A 1 822 ? -35.672 8.260 -13.738 1.00 48.84 822 HIS A CA 1
ATOM 6515 C C . HIS A 1 822 ? -35.693 6.792 -13.284 1.00 48.84 822 HIS A C 1
ATOM 6517 O O . HIS A 1 822 ? -35.820 5.905 -14.126 1.00 48.84 822 HIS A O 1
ATOM 6523 N N . LEU A 1 823 ? -35.618 6.505 -11.979 1.00 51.47 823 LEU A N 1
ATOM 6524 C CA . LEU A 1 823 ? -35.643 5.117 -11.504 1.00 51.47 823 LEU A CA 1
ATOM 6525 C C . LEU A 1 823 ? -36.971 4.399 -11.815 1.00 51.47 823 LEU A C 1
ATOM 6527 O O . LEU A 1 823 ? -36.959 3.183 -11.983 1.00 51.47 823 LEU A O 1
ATOM 6531 N N . GLY A 1 824 ? -38.079 5.145 -11.946 1.00 47.53 824 GLY A N 1
ATOM 6532 C CA . GLY A 1 824 ? -39.393 4.593 -12.300 1.00 47.53 824 GLY A CA 1
ATOM 6533 C C . GLY A 1 824 ? -39.402 3.921 -13.676 1.00 47.53 824 GLY A C 1
ATOM 6534 O O . GLY A 1 824 ? -39.770 2.761 -13.795 1.00 47.53 824 GLY A O 1
ATOM 6535 N N . GLN A 1 825 ? -38.848 4.564 -14.709 1.00 49.19 825 GLN A N 1
ATOM 6536 C CA . GLN A 1 825 ? -38.935 4.051 -16.087 1.00 49.19 825 GLN A CA 1
ATOM 6537 C C . GLN A 1 825 ? -38.103 2.791 -16.373 1.00 49.19 825 GLN A C 1
ATOM 6539 O O . GLN A 1 825 ? -38.358 2.118 -17.366 1.00 49.19 825 GLN A O 1
ATOM 6544 N N . ALA A 1 826 ? -37.102 2.463 -15.548 1.00 46.03 826 ALA A N 1
ATOM 6545 C CA . ALA A 1 826 ? -36.291 1.254 -15.738 1.00 46.03 826 ALA A CA 1
ATOM 6546 C C . ALA A 1 826 ? -36.858 0.016 -15.014 1.00 46.03 826 ALA A C 1
ATOM 6548 O O . ALA A 1 826 ? -36.372 -1.092 -15.242 1.00 46.03 826 ALA A O 1
ATOM 6549 N N . LEU A 1 827 ? -37.857 0.193 -14.138 1.00 49.94 827 LEU A N 1
ATOM 6550 C CA . LEU A 1 827 ? -38.453 -0.874 -13.320 1.00 49.94 827 LEU A CA 1
ATOM 6551 C C . LEU A 1 827 ? -39.990 -0.932 -13.392 1.00 49.94 827 LEU A C 1
ATOM 6553 O O . LEU A 1 827 ? -40.577 -1.882 -12.875 1.00 49.94 827 LEU A O 1
ATOM 6557 N N . GLU A 1 828 ? -40.646 0.038 -14.032 1.00 43.50 828 GLU A N 1
ATOM 6558 C CA . GLU A 1 828 ? -42.084 0.016 -14.306 1.00 43.50 828 GLU A CA 1
ATOM 6559 C C . GLU A 1 828 ? -42.419 -1.125 -15.283 1.00 43.50 828 GLU A C 1
ATOM 6561 O O . GLU A 1 828 ? -42.171 -1.054 -16.484 1.00 43.50 828 GLU A O 1
ATOM 6566 N N . CYS A 1 829 ? -42.978 -2.210 -14.745 1.00 43.66 829 CYS A N 1
ATOM 6567 C CA . CYS A 1 829 ? -43.837 -3.104 -15.513 1.00 43.66 829 CYS A CA 1
ATOM 6568 C C . CYS A 1 829 ? -45.179 -2.381 -15.710 1.00 43.66 829 CYS A C 1
ATOM 6570 O O . CYS A 1 829 ? -45.743 -1.907 -14.724 1.00 43.66 829 CYS A O 1
ATOM 6572 N N . ASP A 1 830 ? -45.678 -2.296 -16.945 1.00 40.25 830 ASP A N 1
ATOM 6573 C CA . ASP A 1 830 ? -46.936 -1.628 -17.314 1.00 40.25 830 ASP A CA 1
ATOM 6574 C C . ASP A 1 830 ? -48.148 -2.177 -16.524 1.00 40.25 830 ASP A C 1
ATOM 6576 O O . ASP A 1 830 ? -48.819 -3.128 -16.938 1.00 40.25 830 ASP A O 1
ATOM 6580 N N . HIS A 1 831 ? -48.458 -1.581 -15.372 1.00 49.47 831 HIS A N 1
ATOM 6581 C CA . HIS A 1 831 ? -49.666 -1.862 -14.598 1.00 49.47 831 HIS A CA 1
ATOM 6582 C C . HIS A 1 831 ? -50.377 -0.551 -14.235 1.00 49.47 831 HIS A C 1
ATOM 6584 O O . HIS A 1 831 ? -50.178 0.015 -13.165 1.00 49.47 831 HIS A O 1
ATOM 6590 N N . GLU A 1 832 ? -51.245 -0.083 -15.136 1.00 45.91 832 GLU A N 1
ATOM 6591 C CA . GLU A 1 832 ? -52.222 0.987 -14.883 1.00 45.91 832 GLU A CA 1
ATOM 6592 C C . GLU A 1 832 ? -53.396 0.453 -14.033 1.00 45.91 832 GLU A C 1
ATOM 6594 O O . GLU A 1 832 ? -54.503 0.235 -14.524 1.00 45.91 832 GLU A O 1
ATOM 6599 N N . GLY A 1 833 ? -53.143 0.173 -12.751 1.00 52.31 833 GLY A N 1
ATOM 6600 C CA . GLY A 1 833 ? -54.168 -0.212 -11.777 1.00 52.31 833 GLY A CA 1
ATOM 6601 C C . GLY A 1 833 ? -54.248 0.794 -10.630 1.00 52.31 833 GLY A C 1
ATOM 6602 O O . GLY A 1 833 ? -53.284 0.950 -9.893 1.00 52.31 833 GLY A O 1
ATOM 6603 N N . ASP A 1 834 ? -55.404 1.439 -10.459 1.00 50.00 834 ASP A N 1
ATOM 6604 C CA . ASP A 1 834 ? -55.708 2.532 -9.509 1.00 50.00 834 ASP A CA 1
ATOM 6605 C C . ASP A 1 834 ? -55.744 2.120 -8.007 1.00 50.00 834 ASP A C 1
ATOM 6607 O O . ASP A 1 834 ? -56.521 2.644 -7.207 1.00 50.00 834 ASP A O 1
ATOM 6611 N N . GLY A 1 835 ? -54.920 1.154 -7.589 1.00 57.69 835 GLY A N 1
ATOM 6612 C CA . GLY A 1 835 ? -54.795 0.710 -6.196 1.00 57.69 835 GLY A CA 1
ATOM 6613 C C . GLY A 1 835 ? -53.418 1.031 -5.617 1.00 57.69 835 GLY A C 1
ATOM 6614 O O . GLY A 1 835 ? -52.413 0.795 -6.276 1.00 57.69 835 GLY A O 1
ATOM 6615 N N . ASP A 1 836 ? -53.375 1.515 -4.372 1.00 58.09 836 ASP A N 1
ATOM 6616 C CA . ASP A 1 836 ? -52.199 1.923 -3.567 1.00 58.09 836 ASP A CA 1
ATOM 6617 C C . ASP A 1 836 ? -51.188 0.783 -3.253 1.00 58.09 836 ASP A C 1
ATOM 6619 O O . ASP A 1 836 ? -50.510 0.771 -2.229 1.00 58.09 836 ASP A O 1
ATOM 6623 N N . ASP A 1 837 ? -51.078 -0.222 -4.123 1.00 74.81 837 ASP A N 1
ATOM 6624 C CA . ASP A 1 837 ? -50.322 -1.460 -3.910 1.00 74.81 837 ASP A CA 1
ATOM 6625 C C . ASP A 1 837 ? -48.925 -1.391 -4.558 1.00 74.81 837 ASP A C 1
ATOM 6627 O O . ASP A 1 837 ? -48.459 -2.321 -5.224 1.00 74.81 837 ASP A O 1
ATOM 6631 N N . SER A 1 838 ? -48.244 -0.252 -4.385 1.00 83.81 838 SER A N 1
ATOM 6632 C CA . SER A 1 838 ? -46.909 -0.035 -4.951 1.00 83.81 838 SER A CA 1
ATOM 6633 C C . SER A 1 838 ? -45.882 -1.027 -4.373 1.00 83.81 838 SER A C 1
ATOM 6635 O O . SER A 1 838 ? -45.774 -1.219 -3.160 1.00 83.81 838 SER A O 1
ATOM 6637 N N . MET A 1 839 ? -45.123 -1.699 -5.247 1.00 90.31 839 MET A N 1
ATOM 6638 C CA . MET A 1 839 ? -44.094 -2.666 -4.841 1.00 90.31 839 MET A CA 1
ATOM 6639 C C . MET A 1 839 ? -42.965 -1.969 -4.076 1.00 90.31 839 MET A C 1
ATOM 6641 O O . MET A 1 839 ? -42.371 -1.033 -4.612 1.00 90.31 839 MET A O 1
ATOM 6645 N N . PRO A 1 840 ? -42.593 -2.430 -2.869 1.00 93.00 840 PRO A N 1
ATOM 6646 C CA . PRO A 1 840 ? -41.449 -1.865 -2.175 1.00 93.00 840 PRO A CA 1
ATOM 6647 C C . PRO A 1 840 ? -40.149 -2.186 -2.925 1.00 93.00 840 PRO A C 1
ATOM 6649 O O . PRO A 1 840 ? -39.979 -3.268 -3.494 1.00 93.00 840 PRO A O 1
ATOM 6652 N N . TYR A 1 841 ? -39.197 -1.257 -2.885 1.00 92.81 841 TYR A N 1
ATOM 6653 C CA . TYR A 1 841 ? -37.860 -1.471 -3.424 1.00 92.81 841 TYR A CA 1
ATOM 6654 C C . TYR A 1 841 ? -37.050 -2.311 -2.451 1.00 92.81 841 TYR A C 1
ATOM 6656 O O . TYR A 1 841 ? -36.772 -1.863 -1.339 1.00 92.81 841 TYR A O 1
ATOM 6664 N N . PHE A 1 842 ? -36.635 -3.503 -2.875 1.00 95.00 842 PHE A N 1
ATOM 6665 C CA . PHE A 1 842 ? -35.756 -4.360 -2.089 1.00 95.00 842 PHE A CA 1
ATOM 6666 C C . PHE A 1 842 ? -34.290 -4.129 -2.441 1.00 95.00 842 PHE A C 1
ATOM 6668 O O . PHE A 1 842 ? -33.939 -3.892 -3.597 1.00 95.00 842 PHE A O 1
ATOM 6675 N N . PHE A 1 843 ? -33.407 -4.214 -1.449 1.00 94.38 843 PHE A N 1
ATOM 6676 C CA . PHE A 1 843 ? -31.977 -4.035 -1.663 1.00 94.38 843 PHE A CA 1
ATOM 6677 C C . PHE A 1 843 ? -31.108 -4.709 -0.604 1.00 94.38 843 PHE A C 1
ATOM 6679 O O . PHE A 1 843 ? -31.514 -4.961 0.530 1.00 94.38 843 PHE A O 1
ATOM 6686 N N . THR A 1 844 ? -29.860 -4.972 -0.985 1.00 92.56 844 THR A N 1
ATOM 6687 C CA . THR A 1 844 ? -28.807 -5.487 -0.098 1.00 92.56 844 THR A CA 1
ATOM 6688 C C . THR A 1 844 ? -27.680 -4.480 0.046 1.00 92.56 844 THR A C 1
ATOM 6690 O O . THR A 1 844 ? -27.305 -3.807 -0.917 1.00 92.56 844 THR A O 1
ATOM 6693 N N . LEU A 1 845 ? -27.080 -4.412 1.231 1.00 90.44 845 LEU A N 1
ATOM 6694 C CA . LEU A 1 845 ? -25.947 -3.535 1.496 1.00 90.44 845 LEU A CA 1
ATOM 6695 C C . LEU A 1 845 ? -24.683 -4.062 0.793 1.00 90.44 845 LEU A C 1
ATOM 6697 O O . LEU A 1 845 ? -24.222 -5.162 1.086 1.00 90.44 845 LEU A O 1
ATOM 6701 N N . THR A 1 846 ? -24.091 -3.289 -0.123 1.00 84.75 846 THR A N 1
ATOM 6702 C CA . THR A 1 846 ? -22.846 -3.713 -0.807 1.00 84.75 846 THR A CA 1
ATOM 6703 C C . THR A 1 846 ? -21.600 -3.294 -0.035 1.00 84.75 846 THR A C 1
ATOM 6705 O O . THR A 1 846 ? -20.627 -4.044 0.055 1.00 84.75 846 THR A O 1
ATOM 6708 N N . LYS A 1 847 ? -21.631 -2.086 0.541 1.00 77.06 847 LYS A N 1
ATOM 6709 C CA . LYS A 1 847 ? -20.606 -1.545 1.435 1.00 77.06 847 LYS A CA 1
ATOM 6710 C C . LYS A 1 847 ? -21.245 -0.635 2.471 1.00 77.06 847 LYS A C 1
ATOM 6712 O O . LYS A 1 847 ? -21.801 0.406 2.133 1.00 77.06 847 LYS A O 1
ATOM 6717 N N . ALA A 1 848 ? -21.055 -0.988 3.735 1.00 67.00 848 ALA A N 1
ATOM 6718 C CA . ALA A 1 848 ? -21.508 -0.196 4.868 1.00 67.00 848 ALA A CA 1
ATOM 6719 C C . ALA A 1 848 ? -20.742 1.116 5.033 1.00 67.00 848 ALA A C 1
ATOM 6721 O O . ALA A 1 848 ? -21.336 2.143 5.348 1.00 67.00 848 ALA A O 1
ATOM 6722 N N . ARG A 1 849 ? -19.423 1.108 4.795 1.00 67.88 849 ARG A N 1
ATOM 6723 C CA . ARG A 1 849 ? -18.576 2.295 4.954 1.00 67.88 849 ARG A CA 1
ATOM 6724 C C . ARG A 1 849 ? -17.747 2.565 3.700 1.00 67.88 849 ARG A C 1
ATOM 6726 O O . ARG A 1 849 ? -17.026 1.668 3.245 1.00 67.88 849 ARG A O 1
ATOM 6733 N N . PRO A 1 850 ? -17.753 3.795 3.157 1.00 56.72 850 PRO A N 1
ATOM 6734 C CA . PRO A 1 850 ? -16.686 4.219 2.267 1.00 56.72 850 PRO A CA 1
ATOM 6735 C C . PRO A 1 850 ? -15.397 4.236 3.097 1.00 56.72 850 PRO A C 1
ATOM 6737 O O . PRO A 1 850 ? -15.212 5.080 3.966 1.00 56.72 850 PRO A O 1
ATOM 6740 N N . SER A 1 851 ? -14.515 3.251 2.914 1.00 47.97 851 SER A N 1
ATOM 6741 C CA . SER A 1 851 ? -13.239 3.252 3.633 1.00 47.97 851 SER A CA 1
ATOM 6742 C C . SER A 1 851 ? -12.472 4.524 3.268 1.00 47.97 851 SER A C 1
ATOM 6744 O O . SER A 1 851 ? -12.263 4.765 2.077 1.00 47.97 851 SER A O 1
ATOM 6746 N N . ASN A 1 852 ? -12.002 5.286 4.261 1.00 42.88 852 ASN A N 1
ATOM 6747 C CA . ASN A 1 852 ? -11.232 6.525 4.054 1.00 42.88 852 ASN A CA 1
ATOM 6748 C C . ASN A 1 852 ? -10.040 6.360 3.081 1.00 42.88 852 ASN A C 1
ATOM 6750 O O . ASN A 1 852 ? -9.604 7.339 2.486 1.00 42.88 852 ASN A O 1
ATOM 6754 N N . ASN A 1 853 ? -9.551 5.126 2.882 1.00 34.94 853 ASN A N 1
ATOM 6755 C CA . ASN A 1 853 ? -8.419 4.795 2.010 1.00 34.94 853 ASN A CA 1
ATOM 6756 C C . ASN A 1 853 ? -8.782 4.128 0.670 1.00 34.94 853 ASN A C 1
ATOM 6758 O O . ASN A 1 853 ? -7.906 3.986 -0.178 1.00 34.94 853 ASN A O 1
ATOM 6762 N N . LYS A 1 854 ? -10.038 3.731 0.432 1.00 41.81 854 LYS A N 1
ATOM 6763 C CA . LYS A 1 854 ? -10.485 3.257 -0.890 1.00 41.81 854 LYS A CA 1
ATOM 6764 C C . LYS A 1 854 ? -11.602 4.172 -1.355 1.00 41.81 854 LYS A C 1
ATOM 6766 O O . LYS A 1 854 ? -12.775 3.908 -1.089 1.00 41.81 854 LYS A O 1
ATOM 6771 N N . ARG A 1 855 ? -11.236 5.235 -2.082 1.00 44.19 855 ARG A N 1
ATOM 6772 C CA . ARG A 1 855 ? -12.171 5.837 -3.039 1.00 44.19 855 ARG A CA 1
ATOM 6773 C C . ARG A 1 855 ? -12.729 4.671 -3.848 1.00 44.19 855 ARG A C 1
ATOM 6775 O O . ARG A 1 855 ? -11.957 3.894 -4.408 1.00 44.19 855 ARG A O 1
ATOM 6782 N N . MET A 1 856 ? -14.042 4.470 -3.822 1.00 42.81 856 MET A N 1
ATOM 6783 C CA . MET A 1 856 ? -14.664 3.527 -4.742 1.00 42.81 856 MET A CA 1
ATOM 6784 C C . MET A 1 856 ? -14.231 3.991 -6.138 1.00 42.81 856 MET A C 1
ATOM 6786 O O . MET A 1 856 ? -14.499 5.140 -6.481 1.00 42.81 856 MET A O 1
ATOM 6790 N N . TYR A 1 857 ? -13.456 3.175 -6.864 1.00 39.38 857 TYR A N 1
ATOM 6791 C CA . TYR A 1 857 ? -12.967 3.499 -8.207 1.00 39.38 857 TYR A CA 1
ATOM 6792 C C . TYR A 1 857 ? -14.162 3.498 -9.164 1.00 39.38 857 TYR A C 1
ATOM 6794 O O . TYR A 1 857 ? -14.376 2.561 -9.926 1.00 39.38 857 TYR A O 1
ATOM 6802 N N . VAL A 1 858 ? -14.984 4.535 -9.078 1.00 47.59 858 VAL A N 1
ATOM 6803 C CA . VAL A 1 858 ? -15.950 4.889 -10.106 1.00 47.59 858 VAL A CA 1
ATOM 6804 C C . VAL A 1 858 ? -15.234 5.903 -10.986 1.00 47.59 858 VAL A C 1
ATOM 6806 O O . VAL A 1 858 ? -14.582 6.802 -10.465 1.00 47.59 858 VAL A O 1
ATOM 6809 N N . HIS A 1 859 ? -15.252 5.646 -12.293 1.00 41.00 859 HIS A N 1
ATOM 6810 C CA . HIS A 1 859 ? -14.578 6.356 -13.387 1.00 41.00 859 HIS A CA 1
ATOM 6811 C C . HIS A 1 859 ? -13.770 7.624 -13.003 1.00 41.00 859 HIS A C 1
ATOM 6813 O O . HIS A 1 859 ? -14.365 8.588 -12.517 1.00 41.00 859 HIS A O 1
ATOM 6819 N N . PRO A 1 860 ? -12.463 7.715 -13.333 1.00 39.94 860 PRO A N 1
ATOM 6820 C CA . PRO A 1 860 ? -11.598 8.864 -13.011 1.00 39.94 860 PRO A CA 1
ATOM 6821 C C . PRO A 1 860 ? -12.098 10.262 -13.442 1.00 39.94 860 PRO A C 1
ATOM 6823 O O . PRO A 1 860 ? -11.505 11.255 -13.039 1.00 39.94 860 PRO A O 1
ATOM 6826 N N . GLY A 1 861 ? -13.173 10.360 -14.234 1.00 45.16 861 GLY A N 1
ATOM 6827 C CA . GLY A 1 861 ? -13.746 11.615 -14.730 1.00 45.16 861 GLY A CA 1
ATOM 6828 C C . GLY A 1 861 ? -14.963 12.170 -13.970 1.00 45.16 861 GLY A C 1
ATOM 6829 O O . GLY A 1 861 ? -15.412 13.257 -14.316 1.00 45.16 861 GLY A O 1
ATOM 6830 N N . ALA A 1 862 ? -15.520 11.474 -12.966 1.00 50.53 862 ALA A N 1
ATOM 6831 C CA . ALA A 1 862 ? -16.799 11.876 -12.347 1.00 50.53 862 ALA A CA 1
ATOM 6832 C C . ALA A 1 862 ? -16.690 12.936 -11.224 1.00 50.53 862 ALA A C 1
ATOM 6834 O O . ALA A 1 862 ? -17.693 13.525 -10.835 1.00 50.53 862 ALA A O 1
ATOM 6835 N N . GLY A 1 863 ? -15.495 13.199 -10.683 1.00 50.34 863 GLY A N 1
ATOM 6836 C CA . GLY A 1 863 ? -15.221 14.326 -9.772 1.00 50.34 863 GLY A CA 1
ATOM 6837 C C . GLY A 1 863 ? -15.883 14.315 -8.378 1.00 50.34 863 GLY A C 1
ATOM 6838 O O . GLY A 1 863 ? -15.433 15.063 -7.511 1.00 50.34 863 GLY A O 1
ATOM 6839 N N . GLN A 1 864 ? -16.891 13.478 -8.107 1.00 58.62 864 GLN A N 1
ATOM 6840 C CA . GLN A 1 864 ? -17.572 13.405 -6.805 1.00 58.62 864 GLN A CA 1
ATOM 6841 C C . GLN A 1 864 ? -17.174 12.152 -6.013 1.00 58.62 864 GLN A C 1
ATOM 6843 O O . GLN A 1 864 ? -17.134 11.043 -6.537 1.00 58.62 864 GLN A O 1
ATOM 6848 N N . SER A 1 865 ? -16.862 12.325 -4.726 1.00 67.12 865 SER A N 1
ATOM 6849 C CA . SER A 1 865 ? -16.657 11.216 -3.781 1.00 67.12 865 SER A CA 1
ATOM 6850 C C . SER A 1 865 ? -17.940 10.964 -2.988 1.00 67.12 865 SER A C 1
ATOM 6852 O O . SER A 1 865 ? -18.668 11.910 -2.694 1.00 67.12 865 SER A O 1
ATOM 6854 N N . LEU A 1 866 ? -18.203 9.706 -2.614 1.00 72.44 866 LEU A N 1
ATOM 6855 C CA . LEU A 1 866 ? -19.289 9.374 -1.686 1.00 72.44 866 LEU A CA 1
ATOM 6856 C C . LEU A 1 866 ? -19.087 10.124 -0.364 1.00 72.44 866 LEU A C 1
ATOM 6858 O O . LEU A 1 866 ? -17.979 10.126 0.182 1.00 72.44 866 LEU A O 1
ATOM 6862 N N . LYS A 1 867 ? -20.148 10.756 0.137 1.00 78.50 867 LYS A N 1
ATOM 6863 C CA . LYS A 1 867 ? -20.139 11.428 1.435 1.00 78.50 867 LYS A CA 1
ATOM 6864 C C . LYS A 1 867 ? -20.310 10.406 2.578 1.00 78.50 867 LYS A C 1
ATOM 6866 O O . LYS A 1 867 ? -20.735 9.276 2.329 1.00 78.50 867 LYS A O 1
ATOM 6871 N N . PRO A 1 868 ? -19.970 10.766 3.833 1.00 73.94 868 PRO A N 1
ATOM 6872 C CA . PRO A 1 868 ? -20.078 9.865 4.986 1.00 73.94 868 PRO A CA 1
ATOM 6873 C C . PRO A 1 868 ? -21.493 9.383 5.328 1.00 73.94 868 PRO A C 1
ATOM 6875 O O . PRO A 1 868 ? -21.626 8.445 6.104 1.00 73.94 868 PRO A O 1
ATOM 6878 N N . ASP A 1 869 ? -22.531 10.003 4.783 1.00 78.94 869 ASP A N 1
ATOM 6879 C CA . ASP A 1 869 ? -23.962 9.694 4.917 1.00 78.94 869 ASP A CA 1
ATOM 6880 C C . ASP A 1 869 ? -24.514 8.880 3.732 1.00 78.94 869 ASP A C 1
ATOM 6882 O O . ASP A 1 869 ? -25.680 8.497 3.729 1.00 78.94 869 ASP A O 1
ATOM 6886 N N . HIS A 1 870 ? -23.688 8.579 2.726 1.00 85.69 870 HIS A N 1
ATOM 6887 C CA . HIS A 1 870 ? -24.089 7.745 1.597 1.00 85.69 870 HIS A CA 1
ATOM 6888 C C . HIS A 1 870 ? -23.911 6.262 1.934 1.00 85.69 870 HIS A C 1
ATOM 6890 O O . HIS A 1 870 ? -22.903 5.853 2.527 1.00 85.69 870 HIS A O 1
ATOM 6896 N N . VAL A 1 871 ? -24.870 5.441 1.508 1.00 86.19 871 VAL A N 1
ATOM 6897 C CA . VAL A 1 871 ? -24.791 3.981 1.599 1.00 86.19 871 VAL A CA 1
ATOM 6898 C C . VAL A 1 871 ? -25.011 3.378 0.218 1.00 86.19 871 VAL A C 1
ATOM 6900 O O . VAL A 1 871 ? -26.020 3.641 -0.430 1.00 86.19 871 VAL A O 1
ATOM 6903 N N . ALA A 1 872 ? -24.043 2.587 -0.248 1.00 88.44 872 ALA A N 1
ATOM 6904 C CA . ALA A 1 872 ? -24.142 1.907 -1.534 1.00 88.44 872 ALA A CA 1
ATOM 6905 C C . ALA A 1 872 ? -24.928 0.601 -1.368 1.00 88.44 872 ALA A C 1
ATOM 6907 O O . ALA A 1 872 ? -24.511 -0.308 -0.636 1.00 88.44 872 ALA A O 1
ATOM 6908 N N . VAL A 1 873 ? -26.039 0.491 -2.083 1.00 90.69 873 VAL A N 1
ATOM 6909 C CA . VAL A 1 873 ? -26.932 -0.666 -2.050 1.00 90.69 873 VAL A CA 1
ATOM 6910 C C . VAL A 1 873 ? -27.040 -1.283 -3.442 1.00 90.69 873 VAL A C 1
ATOM 6912 O O . VAL A 1 873 ? -26.885 -0.600 -4.451 1.00 90.69 873 VAL A O 1
ATOM 6915 N N . ALA A 1 874 ? -27.262 -2.591 -3.496 1.00 90.69 874 ALA A N 1
ATOM 6916 C CA . ALA A 1 874 ? -27.634 -3.284 -4.721 1.00 90.69 874 ALA A CA 1
ATOM 6917 C C . ALA A 1 874 ? -29.144 -3.490 -4.689 1.00 90.69 874 ALA A C 1
ATOM 6919 O O . ALA A 1 874 ? -29.636 -4.186 -3.796 1.00 90.69 874 ALA A O 1
ATOM 6920 N N . LEU A 1 875 ? -29.844 -2.856 -5.626 1.00 92.12 875 LEU A N 1
ATOM 6921 C CA . LEU A 1 875 ? -31.277 -3.032 -5.815 1.00 92.12 875 LEU A CA 1
ATOM 6922 C C . LEU A 1 875 ? -31.548 -4.451 -6.304 1.00 92.12 875 LEU A C 1
ATOM 6924 O O . LEU A 1 875 ? -30.821 -4.984 -7.145 1.00 92.12 875 LEU A O 1
ATOM 6928 N N . GLN A 1 876 ? -32.588 -5.060 -5.753 1.00 92.44 876 GLN A N 1
ATOM 6929 C CA . GLN A 1 876 ? -33.019 -6.403 -6.092 1.00 92.44 876 GLN A CA 1
ATOM 6930 C C . GLN A 1 876 ? -34.436 -6.311 -6.673 1.00 92.44 876 GLN A C 1
ATOM 6932 O O . GLN A 1 876 ? -35.337 -5.828 -5.981 1.00 92.44 876 GLN A O 1
ATOM 6937 N N . PRO A 1 877 ? -34.653 -6.747 -7.926 1.00 89.75 877 PRO A N 1
ATOM 6938 C CA . PRO A 1 877 ? -35.981 -6.766 -8.524 1.00 89.75 877 PRO A CA 1
ATOM 6939 C C . PRO A 1 877 ? -36.927 -7.626 -7.692 1.00 89.75 877 PRO A C 1
ATOM 6941 O O . PRO A 1 877 ? -36.563 -8.734 -7.287 1.00 89.75 877 PRO A O 1
ATOM 6944 N N . ALA A 1 878 ? -38.137 -7.130 -7.461 1.00 92.69 878 ALA A N 1
ATOM 6945 C CA . ALA A 1 878 ? -39.156 -7.828 -6.700 1.00 92.69 878 ALA A CA 1
ATOM 6946 C C . ALA A 1 878 ? -40.419 -8.031 -7.532 1.00 92.69 878 ALA A C 1
ATOM 6948 O O . ALA A 1 878 ? -40.779 -7.210 -8.369 1.00 92.69 878 ALA A O 1
ATOM 6949 N N . SER A 1 879 ? -41.079 -9.152 -7.286 1.00 92.19 879 SER A N 1
ATOM 6950 C CA . SER A 1 879 ? -42.356 -9.535 -7.880 1.00 92.19 879 SER A CA 1
ATOM 6951 C C . SER A 1 879 ? -43.261 -10.114 -6.792 1.00 92.19 879 SER A C 1
ATOM 6953 O O . SER A 1 879 ? -42.791 -10.431 -5.697 1.00 92.19 879 SER A O 1
ATOM 6955 N N . ARG A 1 880 ? -44.561 -10.247 -7.062 1.00 92.62 880 ARG A N 1
ATOM 6956 C CA . ARG A 1 880 ? -45.511 -10.909 -6.167 1.00 92.62 880 ARG A CA 1
ATOM 6957 C C . ARG A 1 880 ? -45.740 -12.311 -6.702 1.00 92.62 880 ARG A C 1
ATOM 6959 O O . ARG A 1 880 ? -46.065 -12.478 -7.873 1.00 92.62 880 ARG A O 1
ATOM 6966 N N . GLY A 1 881 ? -45.542 -13.308 -5.849 1.00 89.19 881 GLY A N 1
ATOM 6967 C CA . GLY A 1 881 ? -45.930 -14.679 -6.153 1.00 89.19 881 GLY A CA 1
ATOM 6968 C C . GLY A 1 881 ? -47.449 -14.844 -6.148 1.00 89.19 881 GLY A C 1
ATOM 6969 O O . GLY A 1 881 ? -48.176 -13.982 -5.658 1.00 89.19 881 GLY A O 1
ATOM 6970 N N . GLU A 1 882 ? -47.926 -15.998 -6.615 1.00 88.06 882 GLU A N 1
ATOM 6971 C CA . GLU A 1 882 ? -49.361 -16.337 -6.655 1.00 88.06 882 GLU A CA 1
ATOM 6972 C C . GLU A 1 882 ? -50.048 -16.250 -5.279 1.00 88.06 882 GLU A C 1
ATOM 6974 O O . GLU A 1 882 ? -51.232 -15.945 -5.187 1.00 88.06 882 GLU A O 1
ATOM 6979 N N . SER A 1 883 ? -49.300 -16.480 -4.195 1.00 88.62 883 SER A N 1
ATOM 6980 C CA . SER A 1 883 ? -49.788 -16.367 -2.814 1.00 88.62 883 SER A CA 1
ATOM 6981 C C . SER A 1 883 ? -49.746 -14.943 -2.242 1.00 88.62 883 SER A C 1
ATOM 6983 O O . SER A 1 883 ? -50.012 -14.758 -1.057 1.00 88.62 883 SER A O 1
ATOM 6985 N N . GLY A 1 884 ? -49.357 -13.941 -3.037 1.00 90.56 884 GLY A N 1
ATOM 6986 C CA . GLY A 1 884 ? -49.173 -12.553 -2.601 1.00 90.56 884 GLY A CA 1
ATOM 6987 C C . GLY A 1 884 ? -47.857 -12.276 -1.863 1.00 90.56 884 GLY A C 1
ATOM 6988 O O . GLY A 1 884 ? -47.575 -11.126 -1.539 1.00 90.56 884 GLY A O 1
ATOM 6989 N N . GLN A 1 885 ? -47.026 -13.295 -1.619 1.00 93.38 885 GLN A N 1
ATOM 6990 C CA . GLN A 1 885 ? -45.697 -13.117 -1.023 1.00 93.38 885 GLN A CA 1
ATOM 6991 C C . GLN A 1 885 ? -44.735 -12.412 -1.990 1.00 93.38 885 GLN A C 1
ATOM 6993 O O . GLN A 1 885 ? -44.786 -12.641 -3.200 1.00 93.38 885 GLN A O 1
ATOM 6998 N N . PHE A 1 886 ? -43.817 -11.602 -1.465 1.00 95.12 886 PHE A N 1
ATOM 6999 C CA . PHE A 1 886 ? -42.765 -11.001 -2.282 1.00 95.12 886 PHE A CA 1
ATOM 7000 C C . PHE A 1 886 ? -41.729 -12.056 -2.690 1.00 95.12 886 PHE A C 1
ATOM 7002 O O . PHE A 1 886 ? -41.312 -12.887 -1.885 1.00 95.12 886 PHE A O 1
ATOM 7009 N N . ILE A 1 887 ? -41.304 -12.006 -3.948 1.00 93.81 887 ILE A N 1
ATOM 7010 C CA . ILE A 1 887 ? -40.244 -12.831 -4.524 1.00 93.81 887 ILE A CA 1
ATOM 7011 C C . ILE A 1 887 ? -39.191 -11.884 -5.082 1.00 93.81 887 ILE A C 1
ATOM 7013 O O . ILE A 1 887 ? -39.464 -11.112 -6.002 1.00 93.81 887 ILE A O 1
ATOM 7017 N N . VAL A 1 888 ? -37.986 -11.951 -4.527 1.00 94.62 888 VAL A N 1
ATOM 7018 C CA . VAL A 1 888 ? -36.897 -11.019 -4.819 1.00 94.62 888 VAL A CA 1
ATOM 7019 C C . VAL A 1 888 ? -35.790 -11.749 -5.560 1.00 94.62 888 VAL A C 1
ATOM 7021 O O . VAL A 1 888 ? -35.216 -12.703 -5.045 1.00 94.62 888 VAL A O 1
ATOM 7024 N N . SER A 1 889 ? -35.474 -11.324 -6.778 1.00 91.19 889 SER A N 1
ATOM 7025 C CA . SER A 1 889 ? -34.429 -11.960 -7.582 1.00 91.19 889 SER A CA 1
ATOM 7026 C C . SER A 1 889 ? -33.047 -11.555 -7.064 1.00 91.19 889 SER A C 1
ATOM 7028 O O . SER A 1 889 ? -32.671 -10.387 -7.109 1.00 91.19 889 SER A O 1
ATOM 7030 N N . ALA A 1 890 ? -32.288 -12.525 -6.562 1.00 87.19 890 ALA A N 1
ATOM 7031 C CA . ALA A 1 890 ? -30.936 -12.353 -6.065 1.00 87.19 890 ALA A CA 1
ATOM 7032 C C . ALA A 1 890 ? -29.954 -12.288 -7.236 1.00 87.19 890 ALA A C 1
ATOM 7034 O O . ALA A 1 890 ? -29.652 -13.294 -7.891 1.00 87.19 890 ALA A O 1
ATOM 7035 N N . GLN A 1 891 ? -29.404 -11.104 -7.490 1.00 75.44 891 GLN A N 1
ATOM 7036 C CA . GLN A 1 891 ? -28.387 -10.969 -8.526 1.00 75.44 891 GLN A CA 1
ATOM 7037 C C . GLN A 1 891 ? -27.111 -11.733 -8.164 1.00 75.44 891 GLN A C 1
ATOM 7039 O O . GLN A 1 891 ? -26.577 -11.614 -7.058 1.00 75.44 891 GLN A O 1
ATOM 7044 N N . ARG A 1 892 ? -26.580 -12.505 -9.123 1.00 65.12 892 ARG A N 1
ATOM 7045 C CA . ARG A 1 892 ? -25.338 -13.266 -8.935 1.00 65.12 892 ARG A CA 1
ATOM 7046 C C . ARG A 1 892 ? -24.196 -12.323 -8.563 1.00 65.12 892 ARG A C 1
ATOM 7048 O O . ARG A 1 892 ? -23.775 -11.486 -9.360 1.00 65.12 892 ARG A O 1
ATOM 7055 N N . GLY A 1 893 ? -23.650 -12.507 -7.363 1.00 50.47 893 GLY A N 1
ATOM 7056 C CA . GLY A 1 893 ? -22.438 -11.834 -6.905 1.00 50.47 893 GLY A CA 1
ATOM 7057 C C . GLY A 1 893 ? -21.223 -12.273 -7.725 1.00 50.47 893 GLY A C 1
ATOM 7058 O O . GLY A 1 893 ? -20.481 -13.158 -7.317 1.00 50.47 893 GLY A O 1
ATOM 7059 N N . GLY A 1 894 ? -21.021 -11.689 -8.907 1.00 50.91 894 GLY A N 1
ATOM 7060 C CA . GLY A 1 894 ? -19.878 -12.016 -9.756 1.00 50.91 894 GLY A CA 1
ATOM 7061 C C . GLY A 1 894 ? -19.837 -11.229 -11.062 1.00 50.91 894 GLY A C 1
ATOM 7062 O O . GLY A 1 894 ? -20.554 -11.551 -11.996 1.00 50.91 894 GLY A O 1
ATOM 7063 N N . LYS A 1 895 ? -18.945 -10.230 -11.130 1.00 44.62 895 LYS A N 1
ATOM 7064 C CA . LYS A 1 895 ? -18.424 -9.504 -12.317 1.00 44.62 895 LYS A CA 1
ATOM 7065 C C . LYS A 1 895 ? -19.405 -8.857 -13.320 1.00 44.62 895 LYS A C 1
ATOM 7067 O O . LYS A 1 895 ? -18.941 -8.030 -14.096 1.00 44.62 895 LYS A O 1
ATOM 7072 N N . GLN A 1 896 ? -20.704 -9.142 -13.285 1.00 46.41 896 GLN A N 1
ATOM 7073 C CA . GLN A 1 896 ? -21.726 -8.533 -14.147 1.00 46.41 896 GLN A CA 1
ATOM 7074 C C . GLN A 1 896 ? -22.918 -7.997 -13.341 1.00 46.41 896 GLN A C 1
ATOM 7076 O O . GLN A 1 896 ? -24.065 -8.142 -13.746 1.00 46.41 896 GLN A O 1
ATOM 7081 N N . GLN A 1 897 ? -22.674 -7.332 -12.206 1.00 55.28 897 GLN A N 1
ATOM 7082 C CA . GLN A 1 897 ? -23.656 -6.325 -11.801 1.00 55.28 897 GLN A CA 1
ATOM 7083 C C . GLN A 1 897 ? -23.616 -5.253 -12.890 1.00 55.28 897 GLN A C 1
ATOM 7085 O O . GLN A 1 897 ? -22.610 -4.550 -13.025 1.00 55.28 897 GLN A O 1
ATOM 7090 N N . GLY A 1 898 ? -24.658 -5.199 -13.726 1.00 59.00 898 GLY A N 1
ATOM 7091 C CA . GLY A 1 898 ? -24.873 -4.058 -14.608 1.00 59.00 898 GLY A CA 1
ATOM 7092 C C . GLY A 1 898 ? -24.738 -2.786 -13.776 1.00 59.00 898 GLY A C 1
ATOM 7093 O O . GLY A 1 898 ? -25.142 -2.766 -12.609 1.00 59.00 898 GLY A O 1
ATOM 7094 N N . ARG A 1 899 ? -24.114 -1.743 -14.338 1.00 59.00 899 ARG A N 1
ATOM 7095 C CA . ARG A 1 899 ? -23.907 -0.463 -13.633 1.00 59.00 899 ARG A CA 1
ATOM 7096 C C . ARG A 1 899 ? -25.214 0.110 -13.062 1.00 59.00 899 ARG A C 1
ATOM 7098 O O . ARG A 1 899 ? -25.148 0.899 -12.126 1.00 59.00 899 ARG A O 1
ATOM 7105 N N . ASP A 1 900 ? -26.347 -0.353 -13.577 1.00 67.75 900 ASP A N 1
ATOM 7106 C CA . ASP A 1 900 ? -27.685 0.167 -13.327 1.00 67.75 900 ASP A CA 1
ATOM 7107 C C . ASP A 1 900 ? -28.339 -0.388 -12.045 1.00 67.75 900 ASP A C 1
ATOM 7109 O O . ASP A 1 900 ? -29.281 0.209 -11.541 1.00 67.75 900 ASP A O 1
ATOM 7113 N N . ASN A 1 901 ? -27.809 -1.464 -11.442 1.00 77.44 901 ASN A N 1
ATOM 7114 C CA . ASN A 1 901 ? -28.400 -2.061 -10.225 1.00 77.44 901 ASN A CA 1
ATOM 7115 C C . ASN A 1 901 ? -27.772 -1.564 -8.919 1.00 77.44 901 ASN A C 1
ATOM 7117 O O . ASN A 1 901 ? -28.196 -1.942 -7.825 1.00 77.44 901 ASN A O 1
ATOM 7121 N N . LEU A 1 902 ? -26.724 -0.747 -9.017 1.00 84.06 902 LEU A N 1
ATOM 7122 C CA . LEU A 1 902 ? -26.150 -0.076 -7.862 1.00 84.06 902 LEU A CA 1
ATOM 7123 C C . LEU A 1 902 ? -26.891 1.238 -7.661 1.00 84.06 902 LEU A C 1
ATOM 7125 O O . LEU A 1 902 ? -26.914 2.086 -8.550 1.00 84.06 902 LEU A O 1
ATOM 7129 N N . ALA A 1 903 ? -27.444 1.416 -6.471 1.00 86.12 903 ALA A N 1
ATOM 7130 C CA . ALA A 1 903 ? -28.026 2.673 -6.048 1.00 86.12 903 ALA A CA 1
ATOM 7131 C C . ALA A 1 903 ? -27.268 3.222 -4.843 1.00 86.12 903 ALA A C 1
ATOM 7133 O O . ALA A 1 903 ? -26.623 2.497 -4.075 1.00 86.12 903 ALA A O 1
ATOM 7134 N N . ILE A 1 904 ? -27.335 4.534 -4.684 1.00 83.38 904 ILE A N 1
ATOM 7135 C CA . ILE A 1 904 ? -26.889 5.207 -3.479 1.00 83.38 904 ILE A CA 1
ATOM 7136 C C . ILE A 1 904 ? -28.141 5.630 -2.735 1.00 83.38 904 ILE A C 1
ATOM 7138 O O . ILE A 1 904 ? -28.948 6.404 -3.242 1.00 83.38 904 ILE A O 1
ATOM 7142 N N . VAL A 1 905 ? -28.260 5.138 -1.508 1.00 82.81 905 VAL A N 1
ATOM 7143 C CA . VAL A 1 905 ? -29.151 5.723 -0.516 1.00 82.81 905 VAL A CA 1
ATOM 7144 C C . VAL A 1 905 ? -28.400 6.939 0.021 1.00 82.81 905 VAL A C 1
ATOM 7146 O O . VAL A 1 905 ? -27.520 6.820 0.881 1.00 82.81 905 VAL A O 1
ATOM 7149 N N . THR A 1 906 ? -28.623 8.095 -0.606 1.00 72.62 906 THR A N 1
ATOM 7150 C CA . THR A 1 906 ? -28.051 9.372 -0.163 1.00 72.62 906 THR A CA 1
ATOM 7151 C C . THR A 1 906 ? -28.882 9.882 0.992 1.00 72.62 906 THR A C 1
ATOM 7153 O O . THR A 1 906 ? -30.076 10.065 0.772 1.00 72.62 906 THR A O 1
ATOM 7156 N N . SER A 1 907 ? -28.246 10.072 2.164 1.00 61.84 907 SER A N 1
ATOM 7157 C CA . SER A 1 907 ? -28.775 10.767 3.350 1.00 61.84 907 SER A CA 1
ATOM 7158 C C . SER A 1 907 ? -30.283 10.658 3.420 1.00 61.84 907 SER A C 1
ATOM 7160 O O . SER A 1 907 ? -30.911 11.562 2.891 1.00 61.84 907 SER A O 1
ATOM 7162 N N . LEU A 1 908 ? -30.814 9.540 3.932 1.00 58.38 908 LEU A N 1
ATOM 7163 C CA . LEU A 1 908 ? -32.245 9.231 4.049 1.00 58.38 908 LEU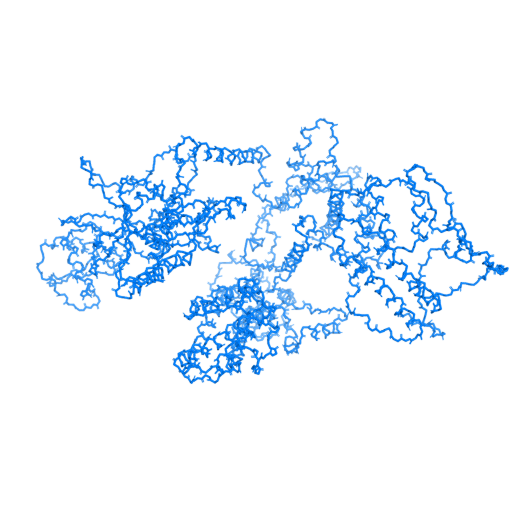 A CA 1
ATOM 7164 C C . LEU A 1 908 ? -33.062 10.536 4.127 1.00 58.38 908 LEU A C 1
ATOM 7166 O O . LEU A 1 908 ? -33.204 11.087 5.208 1.00 58.38 908 LEU A O 1
ATOM 7170 N N . GLY A 1 909 ? -33.451 11.096 2.968 1.00 55.25 909 GLY A N 1
ATOM 7171 C CA . GLY A 1 909 ? -33.781 12.537 2.823 1.00 55.25 909 GLY A CA 1
ATOM 7172 C C . GLY A 1 909 ? -35.109 12.927 3.461 1.00 55.25 909 GLY A C 1
ATOM 7173 O O . GLY A 1 909 ? -35.616 14.032 3.296 1.00 55.25 909 GLY A O 1
ATOM 7174 N N . SER A 1 910 ? -35.650 11.931 4.130 1.00 63.72 910 SER A N 1
ATOM 7175 C CA . SER A 1 910 ? -36.847 11.786 4.895 1.00 63.72 910 SER A CA 1
ATOM 7176 C C . SER A 1 910 ? -36.557 12.165 6.347 1.00 63.72 910 SER A C 1
ATOM 7178 O O . SER A 1 910 ? -35.455 11.971 6.874 1.00 63.72 910 SER A O 1
ATOM 7180 N N . CYS A 1 911 ? -37.565 12.672 7.043 1.00 80.31 911 CYS A N 1
ATOM 7181 C CA . CYS A 1 911 ? -37.445 12.877 8.479 1.00 80.31 911 CYS A CA 1
ATOM 7182 C C . CYS A 1 911 ? -37.165 11.539 9.191 1.00 80.31 911 CYS A C 1
ATOM 7184 O O . CYS A 1 911 ? -37.530 10.463 8.707 1.00 80.31 911 CYS A O 1
ATOM 7186 N N . ALA A 1 912 ? -36.531 11.597 10.366 1.00 84.50 912 ALA A N 1
ATOM 7187 C CA . ALA A 1 912 ? -36.186 10.403 11.144 1.00 84.50 912 ALA A CA 1
ATOM 7188 C C . ALA A 1 912 ? -37.382 9.453 11.363 1.00 84.50 912 ALA A C 1
ATOM 7190 O O . ALA A 1 912 ? -37.212 8.238 11.340 1.00 84.50 912 ALA A O 1
ATOM 7191 N N . THR A 1 913 ? -38.592 10.000 11.495 1.00 87.00 913 THR A N 1
ATOM 7192 C CA . THR A 1 913 ? -39.824 9.228 11.699 1.00 87.00 913 THR A CA 1
ATOM 7193 C C . THR A 1 913 ? -40.227 8.395 10.483 1.00 87.00 913 THR A C 1
ATOM 7195 O O . THR A 1 913 ? -40.683 7.272 10.654 1.00 87.00 913 THR A O 1
ATOM 7198 N N . GLU A 1 914 ? -40.049 8.916 9.264 1.00 86.62 914 GLU A N 1
ATOM 7199 C CA . GLU A 1 914 ? -40.355 8.176 8.030 1.00 86.62 914 GLU A CA 1
ATOM 7200 C C . GLU A 1 914 ? -39.363 7.023 7.849 1.00 86.62 914 GLU A C 1
ATOM 7202 O O . GLU A 1 914 ? -39.736 5.914 7.494 1.00 86.62 914 GLU A O 1
ATOM 7207 N N . ILE A 1 915 ? -38.096 7.232 8.213 1.00 85.94 915 ILE A N 1
ATOM 7208 C CA . ILE A 1 915 ? -37.091 6.163 8.207 1.00 85.94 915 ILE A CA 1
ATOM 7209 C C . ILE A 1 9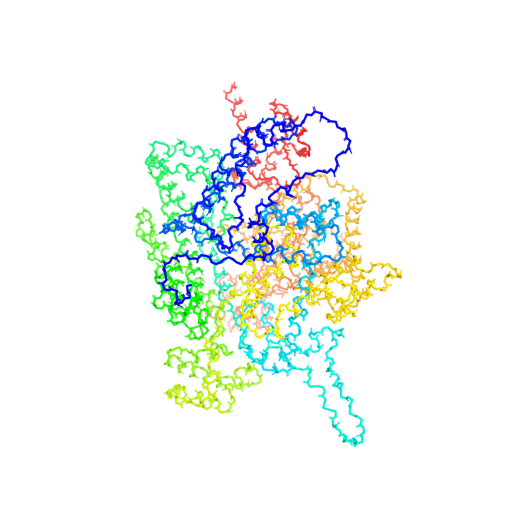15 ? -37.480 5.036 9.163 1.00 85.94 915 ILE A C 1
ATOM 7211 O O . ILE A 1 915 ? -37.391 3.861 8.812 1.00 85.94 915 ILE A O 1
ATOM 7215 N N . GLU A 1 916 ? -37.908 5.396 10.369 1.00 89.38 916 GLU A N 1
ATOM 7216 C CA . GLU A 1 916 ? -38.317 4.450 11.405 1.00 89.38 916 GLU A CA 1
ATOM 7217 C C . GLU A 1 916 ? -39.550 3.634 11.012 1.00 89.38 916 GLU A C 1
ATOM 7219 O O . GLU A 1 916 ? -39.626 2.435 11.322 1.00 89.38 916 GLU A O 1
ATOM 7224 N N . SER A 1 917 ? -40.503 4.258 10.314 1.00 89.19 917 SER A N 1
ATOM 7225 C CA . SER A 1 917 ? -41.710 3.584 9.845 1.00 89.19 917 SER A CA 1
ATOM 7226 C C . SER A 1 917 ? -41.461 2.737 8.600 1.00 89.19 917 SER A C 1
ATOM 7228 O O . SER A 1 917 ? -41.943 1.603 8.542 1.00 89.19 917 SER A O 1
ATOM 7230 N N . ASP A 1 918 ? -40.684 3.233 7.642 1.00 91.62 918 ASP A N 1
ATOM 7231 C CA . ASP A 1 918 ? -40.711 2.730 6.268 1.00 91.62 918 ASP A CA 1
ATOM 7232 C C . ASP A 1 918 ? -39.555 1.788 5.950 1.00 91.62 918 ASP A C 1
ATOM 7234 O O . ASP A 1 918 ? -39.718 0.849 5.168 1.00 91.62 918 ASP A O 1
ATOM 7238 N N . LEU A 1 919 ? -38.392 1.982 6.577 1.00 93.06 919 LEU A N 1
ATOM 7239 C CA . LEU A 1 919 ? -37.241 1.124 6.336 1.00 93.06 919 LEU A CA 1
ATOM 7240 C C . LEU A 1 919 ? -37.441 -0.223 7.044 1.00 93.06 919 LEU A C 1
ATOM 7242 O O . LEU A 1 919 ? -37.327 -0.342 8.269 1.00 93.06 919 LEU A O 1
ATOM 7246 N N . LYS A 1 920 ? -37.732 -1.264 6.260 1.00 95.50 920 LYS A N 1
ATOM 7247 C CA . LYS A 1 920 ? -37.945 -2.625 6.763 1.00 95.50 920 LYS A CA 1
ATOM 7248 C C . LYS A 1 920 ? -36.735 -3.513 6.512 1.00 95.50 920 LYS A C 1
ATOM 7250 O O . LYS A 1 920 ? -36.043 -3.397 5.503 1.00 95.50 920 LYS A O 1
ATOM 7255 N N . MET A 1 921 ? -36.512 -4.430 7.440 1.00 95.06 921 MET A N 1
ATOM 7256 C CA . MET A 1 921 ? -35.581 -5.542 7.359 1.00 95.06 921 MET A CA 1
ATOM 7257 C C . MET A 1 921 ? -36.381 -6.836 7.232 1.00 95.06 921 MET A C 1
ATOM 7259 O O . MET A 1 921 ? -37.369 -7.026 7.940 1.00 95.06 921 MET A O 1
ATOM 7263 N N . TRP A 1 922 ? -35.936 -7.723 6.356 1.00 95.12 922 TRP A N 1
ATOM 7264 C CA . TRP A 1 922 ? -36.572 -8.997 6.063 1.00 95.12 922 TRP A CA 1
ATOM 7265 C C . TRP A 1 922 ? -35.566 -10.125 6.231 1.00 95.12 922 TRP A C 1
ATOM 7267 O O . TRP A 1 922 ? -34.416 -10.026 5.787 1.00 95.12 922 TRP A O 1
ATOM 7277 N N . SER A 1 923 ? -36.031 -11.218 6.820 1.00 92.19 923 SER A N 1
ATOM 7278 C CA . SER A 1 923 ? -35.304 -12.481 6.835 1.00 92.19 923 SER A CA 1
ATOM 7279 C C . SER A 1 923 ? -35.559 -13.201 5.516 1.00 92.19 923 SER A C 1
ATOM 7281 O O . SER A 1 923 ? -36.698 -13.284 5.071 1.00 92.19 923 SER A O 1
ATOM 7283 N N . VAL A 1 924 ? -34.534 -13.742 4.864 1.00 92.25 924 VAL A N 1
ATOM 7284 C CA . VAL A 1 924 ? -34.753 -14.599 3.689 1.00 92.25 924 VAL A CA 1
ATOM 7285 C C . VAL A 1 924 ? -35.108 -16.012 4.153 1.00 92.25 924 VAL A C 1
ATOM 7287 O O . VAL A 1 924 ? -34.375 -16.606 4.942 1.00 92.25 924 VAL A O 1
ATOM 7290 N N . ALA A 1 925 ? -36.219 -16.568 3.663 1.00 90.81 925 ALA A N 1
ATOM 7291 C CA . ALA A 1 925 ? -36.595 -17.943 3.976 1.00 90.81 925 ALA A CA 1
ATOM 7292 C C . ALA A 1 925 ? -35.439 -18.919 3.649 1.00 90.81 925 ALA A C 1
ATOM 7294 O O . ALA A 1 925 ? -34.787 -18.759 2.613 1.00 90.81 925 ALA A O 1
ATOM 7295 N N . PRO A 1 926 ? -35.190 -19.960 4.471 1.00 86.75 926 PRO A N 1
ATOM 7296 C CA . PRO A 1 926 ? -34.080 -20.897 4.250 1.00 86.75 926 PRO A CA 1
ATOM 7297 C C . PRO A 1 926 ? -34.157 -21.618 2.900 1.00 86.75 926 PRO A C 1
ATO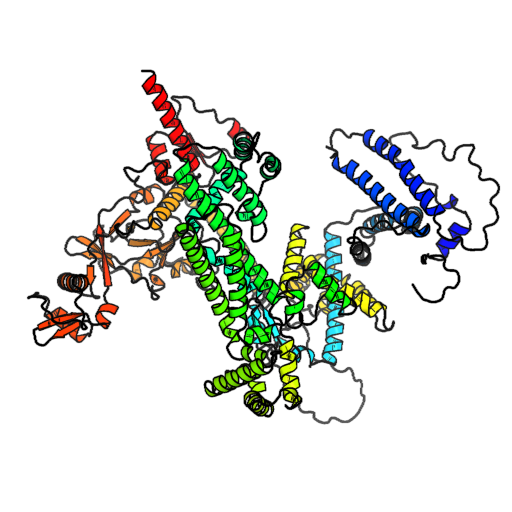M 7299 O O . PRO A 1 926 ? -33.146 -22.028 2.332 1.00 86.75 926 PRO A O 1
ATOM 7302 N N . GLN A 1 927 ? -35.377 -21.789 2.392 1.00 89.00 927 GLN A N 1
ATOM 7303 C CA . GLN A 1 927 ? -35.642 -22.400 1.101 1.00 89.00 927 GLN A CA 1
ATOM 7304 C C . GLN A 1 927 ? -35.456 -21.358 -0.005 1.00 89.00 927 GLN A C 1
ATOM 7306 O O . GLN A 1 927 ? -36.344 -20.552 -0.284 1.00 89.00 927 GLN A O 1
ATOM 7311 N N . LEU A 1 928 ? -34.283 -21.388 -0.639 1.00 91.69 928 LEU A N 1
ATOM 7312 C CA . LEU A 1 928 ? -34.032 -20.631 -1.860 1.00 91.69 928 LEU A CA 1
ATOM 7313 C C . LEU A 1 928 ? -34.898 -21.175 -2.993 1.00 91.69 928 LEU A C 1
ATOM 7315 O O . LEU A 1 928 ? -35.024 -22.388 -3.166 1.00 91.69 928 LEU A O 1
ATOM 7319 N N . ARG A 1 929 ? -35.449 -20.264 -3.791 1.00 93.69 929 ARG A N 1
ATOM 7320 C CA . ARG A 1 929 ? -36.159 -20.600 -5.020 1.00 93.69 929 ARG A CA 1
ATOM 7321 C C . ARG A 1 929 ? -35.239 -20.403 -6.212 1.00 93.69 929 ARG A C 1
ATOM 7323 O O . ARG A 1 929 ? -34.353 -19.553 -6.196 1.00 93.69 929 ARG A O 1
ATOM 7330 N N . TYR A 1 930 ? -35.452 -21.191 -7.252 1.00 94.06 930 TYR A N 1
ATOM 7331 C CA . TYR A 1 930 ? -34.684 -21.126 -8.484 1.00 94.06 930 TYR A CA 1
ATOM 7332 C C . TYR A 1 930 ? -35.637 -21.087 -9.672 1.00 94.06 930 TYR A C 1
ATOM 7334 O O . TYR A 1 930 ? -36.559 -21.898 -9.760 1.00 94.06 930 TYR A O 1
ATOM 7342 N N . SER A 1 931 ? -35.425 -20.140 -10.580 1.00 93.88 931 SER A N 1
ATOM 7343 C CA . SER A 1 931 ? -36.254 -19.947 -11.773 1.00 93.88 931 SER A CA 1
ATOM 7344 C C . SER A 1 931 ? -35.412 -19.604 -12.993 1.00 93.88 931 SER A C 1
ATOM 7346 O O . SER A 1 931 ? -34.231 -19.256 -12.892 1.00 93.88 931 SER A O 1
ATOM 7348 N N . PHE A 1 932 ? -36.038 -19.714 -14.157 1.00 92.44 932 PHE A N 1
ATOM 7349 C CA . PHE A 1 932 ? -35.562 -19.104 -15.388 1.00 92.44 932 PHE A CA 1
ATOM 7350 C C . PHE A 1 932 ? -36.366 -17.836 -15.665 1.00 92.44 932 PHE A C 1
ATOM 7352 O O . PHE A 1 932 ? -37.482 -17.681 -15.165 1.00 92.44 932 PHE A O 1
ATOM 7359 N N . GLU A 1 933 ? -35.802 -16.936 -16.463 1.00 87.94 933 GLU A N 1
ATOM 7360 C CA . GLU A 1 933 ? -36.492 -15.724 -16.899 1.00 87.94 933 GLU A CA 1
ATOM 7361 C C . GLU A 1 933 ? -37.762 -16.097 -17.685 1.00 87.94 933 GLU A C 1
ATOM 7363 O O . GLU A 1 933 ? -37.700 -16.880 -18.631 1.00 87.94 933 GLU A O 1
ATOM 7368 N N . GLY A 1 934 ? -38.918 -15.590 -17.245 1.00 83.94 934 GLY A N 1
ATOM 7369 C CA . GLY A 1 934 ? -40.226 -15.905 -17.834 1.00 83.94 934 GLY A CA 1
ATOM 7370 C C . GLY A 1 934 ? -40.830 -17.265 -17.454 1.00 83.94 934 GLY A C 1
ATOM 7371 O O . GLY A 1 934 ? -41.865 -17.620 -18.009 1.00 83.94 934 GLY A O 1
ATOM 7372 N N . GLY A 1 935 ? -40.218 -18.026 -16.536 1.00 85.44 935 GLY A N 1
ATOM 7373 C CA . GLY A 1 935 ? -40.758 -19.318 -16.095 1.00 85.44 935 GLY A CA 1
ATOM 7374 C C . GLY A 1 935 ? -41.978 -19.194 -15.170 1.00 85.44 935 GLY A C 1
ATOM 7375 O O . GLY A 1 935 ? -42.022 -18.306 -14.317 1.00 85.44 935 GLY A O 1
ATOM 7376 N N . THR A 1 936 ? -42.942 -20.112 -15.289 1.00 88.69 936 THR A N 1
ATOM 7377 C CA . THR A 1 936 ? -44.124 -20.190 -14.412 1.00 88.69 936 THR A CA 1
ATOM 7378 C C . THR A 1 936 ? -43.770 -20.597 -12.974 1.00 88.69 936 THR A C 1
ATOM 7380 O O . THR A 1 936 ? -42.717 -21.181 -12.695 1.00 88.69 936 THR A O 1
ATOM 7383 N N . GLU A 1 937 ? -44.685 -20.349 -12.029 1.00 86.81 937 GLU A N 1
ATOM 7384 C CA . GLU A 1 937 ? -44.563 -20.787 -10.629 1.00 86.81 937 GLU A CA 1
ATOM 7385 C C . GLU A 1 937 ? -44.362 -22.308 -10.516 1.00 86.81 937 GLU A C 1
ATOM 7387 O O . GLU A 1 937 ? -43.551 -22.790 -9.717 1.00 86.81 937 GLU A O 1
ATOM 7392 N N . ALA A 1 938 ? -45.075 -23.075 -11.346 1.00 86.56 938 ALA A N 1
ATOM 7393 C CA . ALA A 1 938 ? -44.963 -24.525 -11.394 1.00 86.56 938 ALA A CA 1
ATOM 7394 C C . ALA A 1 938 ? -43.564 -24.962 -11.860 1.00 86.56 938 ALA A C 1
ATOM 7396 O O . ALA A 1 938 ? -42.950 -25.827 -11.228 1.00 86.56 938 ALA A O 1
ATOM 7397 N N . MET A 1 939 ? -43.007 -24.308 -12.885 1.00 89.56 939 MET A N 1
ATOM 7398 C CA . MET A 1 939 ? -41.634 -24.560 -13.328 1.00 89.56 939 MET A CA 1
ATOM 7399 C C . MET A 1 939 ? -40.603 -24.170 -12.266 1.00 89.56 939 MET A C 1
ATOM 7401 O O . MET A 1 939 ? -39.647 -24.907 -12.033 1.00 89.56 939 MET A O 1
ATOM 7405 N N . CYS A 1 940 ? -40.806 -23.056 -11.559 1.00 89.94 940 CYS A N 1
ATOM 7406 C CA . CYS A 1 940 ? -39.925 -22.651 -10.465 1.00 89.94 940 CYS A CA 1
ATOM 7407 C C . CYS A 1 940 ? -39.858 -23.718 -9.360 1.00 89.94 940 CYS A C 1
ATOM 7409 O O . CYS A 1 940 ? -38.768 -24.038 -8.880 1.00 89.94 940 CYS A O 1
ATOM 7411 N N . LYS A 1 941 ? -40.989 -24.335 -8.988 1.00 89.19 941 LYS A N 1
ATOM 7412 C CA . LYS A 1 941 ? -41.017 -25.448 -8.018 1.00 89.19 941 LYS A CA 1
ATOM 7413 C C . LYS A 1 941 ? -40.210 -26.651 -8.513 1.00 89.19 941 LYS A C 1
ATOM 7415 O O . LYS A 1 941 ? -39.429 -27.213 -7.743 1.00 89.19 941 LYS A O 1
ATOM 7420 N N . VAL A 1 942 ? -40.350 -27.007 -9.792 1.00 88.31 942 VAL A N 1
ATOM 7421 C CA . VAL A 1 942 ? -39.593 -28.104 -10.418 1.00 88.31 942 VAL A CA 1
ATOM 7422 C C . VAL A 1 942 ? -38.095 -27.802 -10.419 1.00 88.31 942 VAL A C 1
ATOM 7424 O O . VAL A 1 942 ? -37.317 -28.588 -9.886 1.00 88.31 942 VAL A O 1
ATOM 7427 N N . VAL A 1 943 ? -37.682 -26.645 -10.936 1.00 90.44 943 VAL A N 1
ATOM 7428 C CA . VAL A 1 943 ? -36.271 -26.234 -11.004 1.00 90.44 943 VAL A CA 1
ATOM 7429 C C . VAL A 1 943 ? -35.653 -26.126 -9.608 1.00 90.44 943 VAL A C 1
ATOM 7431 O O . VAL A 1 943 ? -34.523 -26.563 -9.395 1.00 90.44 943 VAL A O 1
ATOM 7434 N N . THR A 1 944 ? -36.403 -25.615 -8.630 1.00 91.88 944 THR A N 1
ATOM 7435 C CA . THR A 1 944 ? -35.955 -25.545 -7.234 1.00 91.88 944 THR A CA 1
ATOM 7436 C C . THR A 1 944 ? -35.677 -26.930 -6.670 1.00 91.88 944 THR A C 1
ATOM 7438 O O . THR A 1 944 ? -34.583 -27.175 -6.158 1.00 91.88 944 THR A O 1
ATOM 7441 N N . LYS A 1 945 ? -36.626 -27.860 -6.832 1.00 88.75 945 LYS A N 1
ATOM 7442 C CA . LYS A 1 945 ? -36.439 -29.262 -6.449 1.00 88.75 945 LYS A CA 1
ATOM 7443 C C . LYS A 1 945 ? -35.218 -29.859 -7.147 1.00 88.75 945 LYS A C 1
ATOM 7445 O O . LYS A 1 945 ? -34.415 -30.527 -6.502 1.00 88.75 945 LYS A O 1
ATOM 7450 N N . MET A 1 946 ? -35.029 -29.550 -8.432 1.00 87.12 946 MET A N 1
ATOM 7451 C CA . MET A 1 946 ? -33.904 -30.066 -9.203 1.00 87.12 946 MET A CA 1
ATOM 7452 C C . MET A 1 946 ? -32.541 -29.624 -8.653 1.00 87.12 946 MET A C 1
ATOM 7454 O O . MET A 1 946 ? -31.606 -30.420 -8.588 1.00 87.12 946 MET A O 1
ATOM 7458 N N . VAL A 1 947 ? -32.420 -28.357 -8.250 1.00 88.44 947 VAL A N 1
ATOM 7459 C CA . VAL A 1 947 ? -31.177 -27.795 -7.702 1.00 88.44 947 VAL A CA 1
ATOM 7460 C C . VAL A 1 947 ? -30.889 -28.339 -6.305 1.00 88.44 947 VAL A C 1
ATOM 7462 O O . VAL A 1 947 ? -29.747 -28.707 -6.032 1.00 88.44 947 VAL A O 1
ATOM 7465 N N . VAL A 1 948 ? -31.912 -28.420 -5.447 1.00 86.25 948 VAL A N 1
ATOM 7466 C CA . VAL A 1 948 ? -31.793 -28.922 -4.066 1.00 86.25 948 VAL A CA 1
ATOM 7467 C C . VAL A 1 948 ? -31.410 -30.402 -4.041 1.00 86.25 948 VAL A C 1
ATOM 7469 O O . VAL A 1 948 ? -30.527 -30.793 -3.284 1.00 86.25 948 VAL A O 1
ATOM 7472 N N . GLU A 1 949 ? -32.021 -31.217 -4.901 1.00 85.25 949 GLU A N 1
ATOM 7473 C CA . GLU A 1 949 ? -31.720 -32.652 -5.022 1.00 85.25 949 GLU A CA 1
ATOM 7474 C C . GLU A 1 949 ? -30.483 -32.930 -5.906 1.00 85.25 949 GLU A C 1
ATOM 7476 O O . GLU A 1 949 ? -30.006 -34.060 -5.978 1.00 85.25 949 GLU A O 1
ATOM 7481 N N . GLY A 1 950 ? -29.905 -31.898 -6.536 1.00 81.69 950 GLY A N 1
ATOM 7482 C CA . GLY A 1 950 ? -28.619 -31.979 -7.232 1.00 81.69 950 GLY A CA 1
ATOM 7483 C C . GLY A 1 950 ? -28.650 -32.609 -8.630 1.00 81.69 950 GLY A C 1
ATOM 7484 O O . GLY A 1 950 ? -27.616 -33.109 -9.080 1.00 81.69 950 GLY A O 1
ATOM 7485 N N . TYR A 1 951 ? -29.778 -32.565 -9.347 1.00 78.50 951 TYR A N 1
ATOM 7486 C CA . TYR A 1 951 ? -29.893 -33.145 -10.693 1.00 78.50 951 TYR A CA 1
ATOM 7487 C C . TYR A 1 951 ? -29.124 -32.327 -11.740 1.00 78.50 951 TYR A C 1
ATOM 7489 O O . TYR A 1 951 ? -29.476 -31.187 -12.056 1.00 78.50 951 TYR A O 1
ATOM 7497 N N . ARG A 1 952 ? -28.074 -32.926 -12.314 1.00 78.81 952 ARG A N 1
ATOM 7498 C CA . ARG A 1 952 ? -27.214 -32.339 -13.357 1.00 78.81 952 ARG A CA 1
ATOM 7499 C C . ARG A 1 952 ? -26.938 -33.371 -14.446 1.00 78.81 952 ARG A C 1
ATOM 7501 O O . ARG A 1 952 ? -26.893 -34.558 -14.149 1.00 78.81 952 ARG A O 1
ATOM 7508 N N . VAL A 1 953 ? -26.695 -32.908 -15.674 1.00 72.31 953 VAL A N 1
ATOM 7509 C CA . VAL A 1 953 ? -26.443 -33.760 -16.860 1.00 72.31 953 VAL A CA 1
ATOM 7510 C C . VAL A 1 953 ? -25.267 -34.743 -16.671 1.00 72.31 953 VAL A C 1
ATOM 7512 O O . VAL A 1 953 ? -25.223 -35.770 -17.338 1.00 72.31 953 VAL A O 1
ATOM 7515 N N . ASP A 1 954 ? -24.369 -34.485 -15.717 1.00 67.19 954 ASP A N 1
ATOM 7516 C CA . ASP A 1 954 ? -23.132 -35.249 -15.510 1.00 67.19 954 ASP A CA 1
ATOM 7517 C C . ASP A 1 954 ? -23.272 -36.431 -14.517 1.00 67.19 954 ASP A C 1
ATOM 7519 O O . ASP A 1 954 ? -22.295 -37.143 -14.282 1.00 67.19 954 ASP A O 1
ATOM 7523 N N . LYS A 1 955 ? -24.443 -36.630 -13.887 1.00 56.78 955 LYS A N 1
ATOM 7524 C CA . LYS A 1 955 ? -24.703 -37.720 -12.921 1.00 56.78 955 LYS A CA 1
ATOM 7525 C C . LYS A 1 955 ? -26.020 -38.441 -13.239 1.00 56.78 955 LYS A C 1
ATOM 7527 O O . LYS A 1 955 ? -27.039 -37.800 -13.472 1.00 56.78 955 LYS A O 1
ATOM 7532 N N . ASP A 1 956 ? -25.968 -39.769 -13.246 1.00 47.50 956 ASP A N 1
ATOM 7533 C CA . ASP A 1 956 ? -26.993 -40.709 -13.713 1.00 47.50 956 ASP A CA 1
ATOM 7534 C C . ASP A 1 956 ? -28.455 -40.410 -13.294 1.00 47.50 956 ASP A C 1
ATOM 7536 O O . ASP A 1 956 ? -28.775 -40.313 -12.114 1.00 47.50 956 ASP A O 1
ATOM 7540 N N . GLY A 1 957 ? -29.369 -40.408 -14.277 1.00 48.66 957 GLY A N 1
ATOM 7541 C CA . GLY A 1 957 ? -30.629 -41.168 -14.164 1.00 48.66 957 GLY A CA 1
ATOM 7542 C C . GLY A 1 957 ? -31.836 -40.601 -13.393 1.00 48.66 957 GLY A C 1
ATOM 7543 O O . GLY A 1 957 ? -32.379 -41.276 -12.534 1.00 48.66 957 GLY A O 1
ATOM 7544 N N . PHE A 1 958 ? -32.295 -39.404 -13.751 1.00 57.34 958 PHE A N 1
ATOM 7545 C CA . PHE A 1 958 ? -33.688 -38.933 -13.895 1.00 57.34 958 PHE A CA 1
ATOM 7546 C C . PHE A 1 958 ? -34.895 -39.792 -13.426 1.00 57.34 958 PHE A C 1
ATOM 7548 O O . PHE A 1 958 ? -35.228 -40.801 -14.047 1.00 57.34 958 PHE A O 1
ATOM 7555 N N . HIS A 1 959 ? -35.723 -39.214 -12.544 1.00 51.84 959 HIS A N 1
ATOM 7556 C CA . HIS A 1 959 ? -37.181 -39.162 -12.742 1.00 51.84 959 HIS A CA 1
ATOM 7557 C C . HIS A 1 959 ? -37.765 -37.962 -11.977 1.00 51.84 959 HIS A C 1
ATOM 7559 O O . HIS A 1 959 ? -37.762 -37.942 -10.750 1.00 51.84 959 HIS A O 1
ATOM 7565 N N . VAL A 1 960 ? -38.300 -36.963 -12.683 1.00 55.91 960 VAL A N 1
ATOM 7566 C CA . VAL A 1 960 ? -39.230 -35.995 -12.081 1.00 55.91 960 VAL A CA 1
ATOM 7567 C C . VAL A 1 960 ? -40.629 -36.490 -12.469 1.00 55.91 960 VAL A C 1
ATOM 7569 O O . VAL A 1 960 ? -40.955 -36.444 -13.653 1.00 55.91 960 VAL A O 1
ATOM 7572 N N . PRO A 1 961 ? -41.421 -37.093 -11.564 1.00 49.53 961 PRO A N 1
ATOM 7573 C CA . PRO A 1 961 ? -42.696 -37.696 -11.944 1.00 49.53 961 PRO A CA 1
ATOM 7574 C C . PRO A 1 961 ? -43.719 -36.613 -12.299 1.00 49.53 961 PRO A C 1
ATOM 7576 O O . PRO A 1 961 ? -43.928 -35.705 -11.500 1.00 49.53 961 PRO A O 1
ATOM 7579 N N . GLY A 1 962 ? -44.338 -36.746 -13.477 1.00 55.72 962 GLY A N 1
ATOM 7580 C CA . GLY A 1 962 ? -45.622 -36.157 -13.878 1.00 55.72 962 GLY A CA 1
ATOM 7581 C C . GLY A 1 962 ? -45.948 -34.769 -13.330 1.00 55.72 962 GLY A C 1
ATOM 7582 O O . GLY A 1 962 ? -46.749 -34.655 -12.406 1.00 55.72 962 GLY A O 1
ATOM 7583 N N . PHE A 1 963 ? -45.393 -33.720 -13.937 1.00 57.97 963 PHE A N 1
ATOM 7584 C CA . PHE A 1 963 ? -45.887 -32.360 -13.732 1.00 57.97 963 PHE A CA 1
ATOM 7585 C C . PHE A 1 963 ? -46.604 -31.855 -14.982 1.00 57.97 963 PHE A C 1
ATOM 7587 O O . PHE A 1 963 ? -46.190 -32.132 -16.105 1.00 57.97 963 PHE A O 1
ATOM 7594 N N . ASP A 1 964 ? -47.618 -31.024 -14.763 1.00 67.19 964 ASP A N 1
ATOM 7595 C CA . ASP A 1 964 ? -48.402 -30.295 -15.770 1.00 67.19 964 ASP A CA 1
ATOM 7596 C C . ASP A 1 964 ? -47.586 -29.191 -16.498 1.00 67.19 964 ASP A C 1
ATOM 7598 O O . ASP A 1 964 ? -48.131 -28.220 -17.008 1.00 67.19 964 ASP A O 1
ATOM 7602 N N . VAL A 1 965 ? -46.248 -29.303 -16.511 1.00 80.69 965 VAL A N 1
ATOM 7603 C CA . VAL A 1 965 ? -45.302 -28.311 -17.067 1.00 80.69 965 VAL A CA 1
ATOM 7604 C C . VAL A 1 965 ? -44.454 -28.860 -18.218 1.00 80.69 965 VAL A C 1
ATOM 7606 O O . VAL A 1 965 ? -43.458 -28.245 -18.602 1.00 80.69 965 VAL A O 1
ATOM 7609 N N . GLN A 1 966 ? -44.829 -30.012 -18.788 1.00 83.94 966 GLN A N 1
ATOM 7610 C CA . GLN A 1 966 ? -44.093 -30.678 -19.874 1.00 83.94 966 GLN A CA 1
ATOM 7611 C C . GLN A 1 966 ? -43.807 -29.727 -21.047 1.00 83.94 966 GLN A C 1
ATOM 7613 O O . GLN A 1 966 ? -42.678 -29.644 -21.523 1.00 83.94 966 GLN A O 1
ATOM 7618 N N . SER A 1 967 ? -44.804 -28.943 -21.472 1.00 85.88 967 SER A N 1
ATOM 7619 C CA . SER A 1 967 ? -44.660 -27.994 -22.584 1.00 85.88 967 SER A CA 1
ATOM 7620 C C . SER A 1 967 ? -43.623 -26.901 -22.312 1.00 85.88 967 SER A C 1
ATOM 7622 O O . SER A 1 967 ? -42.937 -26.446 -23.228 1.00 85.88 967 SER A O 1
ATOM 7624 N N . GLU A 1 968 ? -43.495 -26.475 -21.056 1.00 86.06 968 GLU A N 1
ATOM 7625 C CA . GLU A 1 968 ? -42.543 -25.449 -20.638 1.00 86.06 968 GLU A CA 1
ATOM 7626 C C . GLU A 1 968 ? -41.134 -26.036 -20.462 1.00 86.06 968 GLU A C 1
ATOM 7628 O O . GLU A 1 968 ? -40.157 -25.436 -20.909 1.00 86.06 968 GLU A O 1
ATOM 7633 N N . ALA A 1 969 ? -41.024 -27.255 -19.922 1.00 87.44 969 ALA A N 1
ATOM 7634 C CA . ALA A 1 969 ? -39.763 -27.994 -19.859 1.00 87.44 969 ALA A CA 1
ATOM 7635 C C . ALA A 1 969 ? -39.211 -28.275 -21.268 1.00 87.44 969 ALA A C 1
ATOM 7637 O O . ALA A 1 969 ? -38.025 -28.066 -21.527 1.00 87.44 969 ALA A O 1
ATOM 7638 N N . ASP A 1 970 ? -40.079 -28.646 -22.214 1.00 88.81 970 ASP A N 1
ATOM 7639 C CA . ASP A 1 970 ? -39.722 -28.824 -23.623 1.00 88.81 970 ASP A CA 1
ATOM 7640 C C . ASP A 1 970 ? -39.251 -27.516 -24.273 1.00 88.81 970 ASP A C 1
ATOM 7642 O O . ASP A 1 970 ? -38.323 -27.523 -25.087 1.00 88.81 970 ASP A O 1
ATOM 7646 N N . SER A 1 971 ? -39.847 -26.377 -23.903 1.00 90.88 971 SER A N 1
ATOM 7647 C CA . SER A 1 971 ? -39.381 -25.053 -24.334 1.00 90.88 971 SER A CA 1
ATOM 7648 C C . SER A 1 971 ? -37.966 -24.761 -23.819 1.00 90.88 971 SER A C 1
ATOM 7650 O O . SER A 1 971 ? -37.093 -24.372 -24.597 1.00 90.88 971 SER A O 1
ATOM 7652 N N . LEU A 1 972 ? -37.690 -25.037 -22.541 1.00 90.88 972 LEU A N 1
ATOM 7653 C CA . LEU A 1 972 ? -36.356 -24.877 -21.947 1.00 90.88 972 LEU A CA 1
ATOM 7654 C C . LEU A 1 972 ? -35.326 -25.852 -22.542 1.00 90.88 972 LEU A C 1
ATOM 7656 O O . LEU A 1 972 ? -34.152 -25.498 -22.687 1.00 90.88 972 LEU A O 1
ATOM 7660 N N . CYS A 1 973 ? -35.751 -27.051 -22.949 1.00 91.19 973 CYS A N 1
ATOM 7661 C CA . CYS A 1 973 ? -34.922 -27.980 -23.715 1.00 91.19 973 CYS A CA 1
ATOM 7662 C C . CYS A 1 973 ? -34.559 -27.437 -25.096 1.00 91.19 973 CYS A C 1
ATOM 7664 O O . CYS A 1 973 ? -33.391 -27.489 -25.482 1.00 91.19 973 CYS A O 1
ATOM 7666 N N . LYS A 1 974 ? -35.519 -26.850 -25.820 1.00 93.31 974 LYS A N 1
ATOM 7667 C CA . LYS A 1 974 ? -35.256 -26.195 -27.115 1.00 93.31 974 LYS A CA 1
ATOM 7668 C C . LYS A 1 974 ? -34.273 -25.027 -26.987 1.00 93.31 974 LYS A C 1
ATOM 7670 O O . LYS A 1 974 ? -33.506 -24.781 -27.911 1.00 93.31 974 LYS A O 1
ATOM 7675 N N . GLN A 1 975 ? -34.256 -24.346 -25.840 1.00 93.06 975 GLN A N 1
ATOM 7676 C CA . GLN A 1 975 ? -33.300 -23.275 -25.525 1.00 93.06 975 GLN A CA 1
ATOM 7677 C C . GLN A 1 975 ? -31.927 -23.789 -25.043 1.00 93.06 975 GLN A C 1
ATOM 7679 O O . GLN A 1 975 ? -31.013 -22.996 -24.811 1.00 93.06 975 GLN A O 1
ATOM 7684 N N . GLY A 1 976 ? -31.767 -25.106 -24.867 1.00 92.88 976 GLY A N 1
ATOM 7685 C CA . GLY A 1 976 ? -30.541 -25.722 -24.354 1.00 92.88 976 GLY A CA 1
ATOM 7686 C C . GLY A 1 976 ? -30.308 -25.517 -22.853 1.00 92.88 976 GLY A C 1
ATOM 7687 O O . GLY A 1 976 ? -29.209 -25.781 -22.363 1.00 92.88 976 GLY A O 1
ATOM 7688 N N . LEU A 1 977 ? -31.310 -25.049 -22.101 1.00 92.12 977 LEU A N 1
ATOM 7689 C CA . LEU A 1 977 ? -31.221 -24.829 -20.648 1.00 92.12 977 LEU A CA 1
ATOM 7690 C C . LEU A 1 977 ? -31.475 -26.111 -19.857 1.00 92.12 977 LEU A C 1
ATOM 7692 O O . LEU A 1 977 ? -30.921 -26.307 -18.772 1.00 92.12 977 LEU A O 1
ATOM 7696 N N . MET A 1 978 ? -32.264 -27.010 -20.434 1.00 91.81 978 MET A N 1
ATOM 7697 C CA . MET A 1 978 ? -32.511 -28.347 -19.914 1.00 91.81 978 MET A CA 1
ATOM 7698 C C . MET A 1 978 ? -32.179 -29.395 -20.978 1.00 91.81 978 MET A C 1
ATOM 7700 O O . MET A 1 978 ? -32.186 -29.109 -22.172 1.00 91.81 978 MET A O 1
ATOM 7704 N N . ALA A 1 979 ? -31.891 -30.619 -20.558 1.00 89.62 979 ALA A N 1
ATOM 7705 C CA . ALA A 1 979 ? -31.792 -31.775 -21.440 1.00 89.62 979 ALA A CA 1
ATOM 7706 C C . ALA A 1 979 ? -32.898 -32.764 -21.077 1.00 89.62 979 ALA A C 1
ATOM 7708 O O . ALA A 1 979 ? -33.071 -33.069 -19.894 1.00 89.62 979 ALA A O 1
ATOM 7709 N N . SER A 1 980 ? -33.628 -33.247 -22.083 1.00 88.06 980 SER A N 1
ATOM 7710 C CA . SER A 1 980 ? -34.557 -34.363 -21.935 1.00 88.06 980 SER A CA 1
ATOM 7711 C C . SER A 1 980 ? -33.855 -35.677 -22.275 1.00 88.06 980 SER A C 1
ATOM 7713 O O . SER A 1 980 ? -32.947 -35.714 -23.109 1.00 88.06 980 SER A O 1
ATOM 7715 N N . ASN A 1 981 ? -34.245 -36.765 -21.614 1.00 81.94 981 ASN A N 1
ATOM 7716 C CA . ASN A 1 981 ? -33.767 -38.108 -21.939 1.00 81.94 981 ASN A CA 1
ATOM 7717 C C . ASN A 1 981 ? -34.852 -38.936 -22.652 1.00 81.94 981 ASN A C 1
ATOM 7719 O O . ASN A 1 981 ? -36.020 -38.551 -22.711 1.00 81.94 981 ASN A O 1
ATOM 7723 N N . SER A 1 982 ? -34.476 -40.106 -23.175 1.00 77.69 982 SER A N 1
ATOM 7724 C CA . SER A 1 982 ? -35.401 -41.024 -23.861 1.00 77.69 982 SER A CA 1
ATOM 7725 C C . SER A 1 982 ? -36.499 -41.606 -22.959 1.00 77.69 982 SER A C 1
ATOM 7727 O O . SER A 1 982 ? -37.468 -42.156 -23.474 1.00 77.69 982 SER A O 1
ATOM 7729 N N . LEU A 1 983 ? -36.366 -41.479 -21.635 1.00 75.81 983 LEU A N 1
ATOM 7730 C CA . LEU A 1 983 ? -37.338 -41.927 -20.633 1.00 75.81 983 LEU A CA 1
ATOM 7731 C C . LEU A 1 983 ? -38.286 -40.800 -20.174 1.00 75.81 983 LEU A C 1
ATOM 7733 O O . LEU A 1 983 ? -39.067 -41.005 -19.250 1.00 75.81 983 LEU A O 1
ATOM 7737 N N . GLY A 1 984 ? -38.228 -39.615 -20.795 1.00 76.56 984 GLY A N 1
ATOM 7738 C CA . GLY A 1 984 ? -39.107 -38.481 -20.484 1.00 76.56 984 GLY A CA 1
ATOM 7739 C C . GLY A 1 984 ? -38.702 -37.649 -19.260 1.00 76.56 984 GLY A C 1
ATOM 7740 O O . GLY A 1 984 ? -39.490 -36.833 -18.793 1.00 76.56 984 GLY A O 1
ATOM 7741 N N . GLY A 1 985 ? -37.494 -37.831 -18.722 1.00 83.00 985 GLY A N 1
ATOM 7742 C CA . GLY A 1 985 ? -36.956 -37.013 -17.634 1.00 83.00 985 GLY A CA 1
ATOM 7743 C C . GLY A 1 985 ? -36.211 -35.766 -18.123 1.00 83.00 985 GLY A C 1
ATOM 7744 O O . GLY A 1 985 ? -35.661 -35.771 -19.222 1.00 83.00 985 GLY A O 1
ATOM 7745 N N . TYR A 1 986 ? -36.115 -34.743 -17.261 1.00 86.12 986 TYR A N 1
ATOM 7746 C CA . TYR A 1 986 ? -35.371 -33.496 -17.501 1.00 86.12 986 TYR A CA 1
ATOM 7747 C C . TYR A 1 986 ? -34.214 -33.246 -16.510 1.00 86.12 986 TYR A C 1
ATOM 7749 O O . TYR A 1 986 ? -34.307 -33.615 -15.341 1.00 86.12 986 TYR A O 1
ATOM 7757 N N . ALA A 1 987 ? -33.127 -32.611 -16.973 1.00 88.00 987 ALA A N 1
ATOM 7758 C CA . ALA A 1 987 ? -31.951 -32.226 -16.176 1.00 88.00 987 ALA A CA 1
ATOM 7759 C C . ALA A 1 987 ? -31.430 -30.842 -16.585 1.00 88.00 987 ALA A C 1
ATOM 7761 O O . ALA A 1 987 ? -31.527 -30.462 -17.750 1.00 88.00 987 ALA A O 1
ATOM 7762 N N . LEU A 1 988 ? -30.842 -30.096 -15.642 1.00 90.62 988 LEU A N 1
ATOM 7763 C CA . LEU A 1 988 ? -30.254 -28.779 -15.912 1.00 90.62 988 LEU A CA 1
ATOM 7764 C C . LEU A 1 988 ? -28.915 -28.924 -16.646 1.00 90.62 988 LEU A C 1
ATOM 7766 O O . LEU A 1 988 ? -28.001 -29.588 -16.149 1.00 90.62 988 LEU A O 1
ATOM 7770 N N . THR A 1 989 ? -28.773 -28.270 -17.802 1.00 91.19 989 THR A N 1
ATOM 7771 C CA . THR A 1 989 ? -27.491 -28.217 -18.523 1.00 91.19 989 THR A CA 1
ATOM 7772 C C . THR A 1 989 ? -26.522 -27.251 -17.836 1.00 91.19 989 THR A C 1
ATOM 7774 O O . THR A 1 989 ? -26.913 -26.418 -17.013 1.00 91.19 989 THR A O 1
ATOM 7777 N N . ALA A 1 990 ? -25.240 -27.280 -18.214 1.00 87.88 990 ALA A N 1
ATOM 7778 C CA . ALA A 1 990 ? -24.281 -26.266 -17.766 1.00 87.88 990 ALA A CA 1
ATOM 7779 C C . ALA A 1 990 ? -24.706 -24.835 -18.162 1.00 87.88 990 ALA A C 1
ATOM 7781 O O . ALA A 1 990 ? -24.385 -23.879 -17.455 1.00 87.88 990 ALA A O 1
ATOM 7782 N N . GLN A 1 991 ? -25.435 -24.679 -19.274 1.00 90.75 991 GLN A N 1
ATOM 7783 C CA . GLN A 1 991 ? -26.015 -23.403 -19.693 1.00 90.75 991 GLN A CA 1
ATOM 7784 C C . GLN A 1 991 ? -27.215 -23.021 -18.820 1.00 90.75 991 GLN A C 1
ATOM 7786 O O . GLN A 1 991 ? -27.264 -21.889 -18.343 1.00 90.75 991 GLN A O 1
ATOM 7791 N N . GLY A 1 992 ? -28.117 -23.960 -18.519 1.00 90.00 992 GLY A N 1
ATOM 7792 C CA . GLY A 1 992 ? -29.217 -23.741 -17.576 1.00 90.00 992 GLY A CA 1
ATOM 7793 C C . GLY A 1 992 ? -28.709 -23.314 -16.201 1.00 90.00 992 GLY A C 1
ATOM 7794 O O . GLY A 1 992 ? -29.123 -22.290 -15.669 1.00 90.00 992 GLY A O 1
ATOM 7795 N N . MET A 1 993 ? -27.686 -23.994 -15.680 1.00 89.25 993 MET A N 1
ATOM 7796 C CA . MET A 1 993 ? -27.017 -23.610 -14.432 1.00 89.25 993 MET A CA 1
ATOM 7797 C C . MET A 1 993 ? -26.359 -22.227 -14.492 1.00 89.25 993 MET A C 1
ATOM 7799 O O . MET A 1 993 ? -26.152 -21.609 -13.448 1.00 89.25 993 MET A O 1
ATOM 7803 N N . LYS A 1 994 ? -26.011 -21.709 -15.675 1.00 87.19 994 LYS A N 1
ATOM 7804 C CA . LYS A 1 994 ? -25.506 -20.337 -15.846 1.00 87.19 994 LYS A CA 1
ATOM 7805 C C . LYS A 1 994 ? -26.626 -19.296 -15.899 1.00 87.19 994 LYS A C 1
ATOM 7807 O O . LYS A 1 994 ? -26.392 -18.184 -15.438 1.00 87.19 994 LYS A O 1
ATOM 7812 N N . GLN A 1 995 ? -27.803 -19.656 -16.408 1.00 91.06 995 GLN A N 1
ATOM 7813 C CA . GLN A 1 995 ? -28.956 -18.756 -16.554 1.00 91.06 995 GLN A CA 1
ATOM 7814 C C . GLN A 1 995 ? -29.949 -18.807 -15.384 1.00 91.06 995 GLN A C 1
ATOM 7816 O O . GLN A 1 995 ? -30.823 -17.956 -15.284 1.00 91.06 995 GLN A O 1
ATOM 7821 N N . LEU A 1 996 ? -29.795 -19.773 -14.479 1.00 92.25 996 LEU A N 1
ATOM 7822 C CA . LEU A 1 996 ? -30.610 -19.916 -13.279 1.00 92.25 996 LEU A CA 1
ATOM 7823 C C . LEU A 1 996 ? -30.593 -18.631 -12.432 1.00 92.25 996 LEU A C 1
ATOM 7825 O O . LEU A 1 996 ? -29.524 -18.199 -11.971 1.00 92.25 996 LEU A O 1
ATOM 7829 N N . GLN A 1 997 ? -31.766 -18.059 -12.195 1.00 92.12 997 GLN A N 1
ATOM 7830 C CA . GLN A 1 997 ? -31.968 -16.970 -11.252 1.00 92.12 997 GLN A CA 1
ATOM 7831 C C . GLN A 1 997 ? -32.225 -17.559 -9.867 1.00 92.12 997 GLN A C 1
ATOM 7833 O O . GLN A 1 997 ? -32.973 -18.525 -9.716 1.00 92.12 997 GLN A O 1
ATOM 7838 N N . VAL A 1 998 ? -31.573 -16.996 -8.853 1.00 93.31 998 VAL A N 1
ATOM 7839 C CA . VAL A 1 998 ? -31.846 -17.340 -7.457 1.00 93.31 998 VAL A CA 1
ATOM 7840 C C . VAL A 1 998 ? -32.888 -16.349 -6.969 1.00 93.31 998 VAL A C 1
ATOM 7842 O O . VAL A 1 998 ? -32.717 -15.153 -7.150 1.00 93.31 998 VAL A O 1
ATOM 7845 N N . GLN A 1 999 ? -33.964 -16.828 -6.372 1.00 94.50 999 GLN A N 1
ATOM 7846 C CA . GLN A 1 999 ? -35.047 -16.017 -5.842 1.00 94.50 999 GLN A CA 1
ATOM 7847 C C . GLN A 1 999 ? -35.087 -16.166 -4.318 1.00 94.50 999 GLN A C 1
ATOM 7849 O O . GLN A 1 999 ? -35.102 -17.273 -3.773 1.00 94.50 999 GLN A O 1
ATOM 7854 N N . TRP A 1 1000 ? -35.093 -15.035 -3.627 1.00 95.06 1000 TRP A N 1
ATOM 7855 C CA . TRP A 1 1000 ? -35.288 -14.913 -2.192 1.00 95.06 1000 TRP A CA 1
ATOM 7856 C C . TRP A 1 1000 ? -36.768 -14.706 -1.888 1.00 95.06 1000 TRP A C 1
ATOM 7858 O O . TRP A 1 1000 ? -37.435 -13.900 -2.533 1.00 95.06 1000 TRP A O 1
ATOM 7868 N N . CYS A 1 1001 ? -37.265 -15.417 -0.879 1.00 94.44 1001 CYS A N 1
ATOM 7869 C CA . CYS A 1 1001 ? -38.588 -15.184 -0.307 1.00 94.44 1001 CYS A CA 1
ATOM 7870 C C . CYS A 1 1001 ? -38.398 -14.433 1.014 1.00 94.44 1001 CYS A C 1
ATOM 7872 O O . CYS A 1 1001 ? -38.139 -15.083 2.032 1.00 94.44 1001 CYS A O 1
ATOM 7874 N N . PRO A 1 1002 ? -38.412 -13.088 1.016 1.00 95.31 1002 PRO A N 1
ATOM 7875 C CA . PRO A 1 1002 ? -38.382 -12.325 2.253 1.00 95.31 1002 PRO A CA 1
ATOM 7876 C C . PRO A 1 1002 ? -39.609 -12.651 3.113 1.00 95.31 1002 PRO A C 1
ATOM 7878 O O . PRO A 1 1002 ? -40.746 -12.630 2.648 1.00 95.31 1002 PRO A O 1
ATOM 7881 N N . VAL A 1 1003 ? -39.360 -12.945 4.383 1.00 94.44 1003 VAL A N 1
ATOM 7882 C CA . VAL A 1 1003 ? -40.352 -13.238 5.416 1.00 94.44 1003 VAL A CA 1
ATOM 7883 C C . VAL A 1 1003 ? -40.100 -12.349 6.632 1.00 94.44 1003 VAL A C 1
ATOM 7885 O O . VAL A 1 1003 ? -39.002 -11.820 6.808 1.00 94.44 1003 VAL A O 1
ATOM 7888 N N . GLU A 1 1004 ? -41.127 -12.191 7.468 1.00 93.06 1004 GLU A N 1
ATOM 7889 C CA . GLU A 1 1004 ? -41.062 -11.455 8.739 1.00 93.06 1004 GLU A CA 1
ATOM 7890 C C . GLU A 1 1004 ? -40.509 -10.022 8.608 1.00 93.06 1004 GLU A C 1
ATOM 7892 O O . GLU A 1 1004 ? -39.414 -9.738 9.099 1.00 93.06 1004 GLU A O 1
ATOM 7897 N N . PRO A 1 1005 ? -41.243 -9.092 7.970 1.00 95.25 1005 PRO A N 1
ATOM 7898 C CA . PRO A 1 1005 ? -40.817 -7.700 7.932 1.00 95.25 1005 PRO A CA 1
ATOM 7899 C C . PRO A 1 1005 ? -40.735 -7.129 9.348 1.00 95.25 1005 PRO A C 1
ATOM 7901 O O . PRO A 1 1005 ? -41.721 -7.107 10.087 1.00 95.25 1005 PRO A O 1
ATOM 7904 N N . ARG A 1 1006 ? -39.566 -6.613 9.716 1.00 94.69 1006 ARG A N 1
ATOM 7905 C CA . ARG A 1 1006 ? -39.330 -5.885 10.970 1.00 94.69 1006 ARG A CA 1
ATOM 7906 C C . ARG A 1 1006 ? -38.856 -4.480 10.636 1.00 94.69 1006 ARG A C 1
ATOM 7908 O O . ARG A 1 1006 ? -38.203 -4.280 9.617 1.00 94.69 1006 ARG A O 1
ATOM 7915 N N . SER A 1 1007 ? -39.184 -3.483 11.455 1.00 94.50 1007 SER A N 1
ATOM 7916 C CA . SER A 1 1007 ? -38.558 -2.164 11.277 1.00 94.50 1007 SER A CA 1
ATOM 7917 C C . SER A 1 1007 ? -37.049 -2.304 11.490 1.00 94.50 1007 SER A C 1
ATOM 7919 O O . SER A 1 1007 ? -36.630 -2.950 12.451 1.00 94.50 1007 SER A O 1
ATOM 7921 N N . VAL A 1 1008 ? -36.239 -1.696 10.615 1.00 93.31 1008 VAL A N 1
ATOM 7922 C CA . VAL A 1 1008 ? -34.786 -1.576 10.836 1.00 93.31 1008 VAL A CA 1
ATOM 7923 C C . VAL A 1 1008 ? -34.505 -0.871 12.156 1.00 93.31 1008 VAL A C 1
ATOM 7925 O O . VAL A 1 1008 ? -33.508 -1.164 12.792 1.00 93.31 1008 VAL A O 1
ATOM 7928 N N . CYS A 1 1009 ? -35.397 0.013 12.590 1.00 94.50 1009 CYS A N 1
ATOM 7929 C CA . CYS A 1 1009 ? -35.260 0.782 13.814 1.00 94.50 1009 CYS A CA 1
ATOM 7930 C C . CYS A 1 1009 ? -35.855 0.096 15.059 1.00 94.50 1009 CYS A C 1
ATOM 7932 O O . CYS A 1 1009 ? -35.906 0.707 16.123 1.00 94.50 1009 CYS A O 1
ATOM 7934 N N . ALA A 1 1010 ? -36.316 -1.156 14.967 1.00 94.00 1010 ALA A N 1
ATOM 7935 C CA . ALA A 1 1010 ? -36.795 -1.885 16.140 1.00 94.00 1010 ALA A CA 1
ATOM 7936 C C . ALA A 1 1010 ? -35.626 -2.304 17.051 1.00 94.00 1010 ALA A C 1
ATOM 7938 O O . ALA A 1 1010 ? -34.594 -2.782 16.578 1.00 94.00 1010 ALA A O 1
ATOM 7939 N N . ILE A 1 1011 ? -35.804 -2.175 18.372 1.00 94.31 1011 ILE A N 1
ATOM 7940 C CA . ILE A 1 1011 ? -34.849 -2.713 19.349 1.00 94.31 1011 ILE A CA 1
ATOM 7941 C C . ILE A 1 1011 ? -34.824 -4.235 19.208 1.00 94.31 1011 ILE A C 1
ATOM 7943 O O . ILE A 1 1011 ? -35.869 -4.882 19.230 1.00 94.31 1011 ILE A O 1
ATOM 7947 N N . ARG A 1 1012 ? -33.632 -4.819 19.081 1.00 93.50 1012 ARG A N 1
ATOM 7948 C CA . ARG A 1 1012 ? -33.482 -6.277 19.084 1.00 93.50 1012 ARG A CA 1
ATOM 7949 C C . ARG A 1 1012 ? -33.698 -6.826 20.495 1.00 93.50 1012 ARG A C 1
ATOM 7951 O O . ARG A 1 1012 ? -32.952 -6.497 21.420 1.00 93.50 1012 ARG A O 1
ATOM 7958 N N . ASP A 1 1013 ? -34.708 -7.677 20.637 1.00 90.88 1013 ASP A N 1
ATOM 7959 C CA . ASP A 1 1013 ? -35.082 -8.284 21.912 1.00 90.88 1013 ASP A CA 1
ATOM 7960 C C . ASP A 1 1013 ? -33.982 -9.194 22.480 1.00 90.88 1013 ASP A C 1
ATOM 7962 O O . ASP A 1 1013 ? -33.238 -9.847 21.746 1.00 90.88 1013 ASP A O 1
ATOM 7966 N N . GLY A 1 1014 ? -33.886 -9.250 23.812 1.00 91.94 1014 GLY A N 1
ATOM 7967 C CA . GLY A 1 1014 ? -33.003 -10.177 24.532 1.00 91.94 1014 GLY A CA 1
ATOM 7968 C C . GLY A 1 1014 ? -31.502 -9.859 24.486 1.00 91.94 1014 GLY A C 1
ATOM 7969 O O . GLY A 1 1014 ? -30.713 -10.636 25.021 1.00 91.94 1014 GLY A O 1
ATOM 7970 N N . LEU A 1 1015 ? -31.088 -8.743 23.876 1.00 92.19 1015 LEU A N 1
ATOM 7971 C CA . LEU A 1 1015 ? -29.683 -8.328 23.858 1.00 92.19 1015 LEU A CA 1
ATOM 7972 C C . LEU A 1 1015 ? -29.257 -7.657 25.167 1.00 92.19 1015 LEU A C 1
ATOM 7974 O O . LEU A 1 1015 ? -29.983 -6.836 25.727 1.00 92.19 1015 LEU A O 1
ATOM 7978 N N . ASP A 1 1016 ? -28.023 -7.931 25.601 1.00 94.69 1016 ASP A N 1
ATOM 7979 C CA . ASP A 1 1016 ? -27.379 -7.126 26.643 1.00 94.69 1016 ASP A CA 1
ATOM 7980 C C . ASP A 1 1016 ? -27.126 -5.694 26.136 1.00 94.69 1016 ASP A C 1
ATOM 7982 O O . ASP A 1 1016 ? -26.853 -5.482 24.948 1.00 94.69 1016 ASP A O 1
ATOM 7986 N N . LEU A 1 1017 ? -27.128 -4.703 27.038 1.00 94.69 1017 LEU A N 1
ATOM 7987 C CA . LEU A 1 1017 ? -26.848 -3.303 26.684 1.00 94.69 1017 LEU A CA 1
ATOM 7988 C C . LEU A 1 1017 ? -25.520 -3.169 25.913 1.00 94.69 1017 LEU A C 1
ATOM 7990 O O . LEU A 1 1017 ? -25.411 -2.369 24.982 1.00 94.69 1017 LEU A O 1
ATOM 7994 N N . MET A 1 1018 ? -24.505 -3.986 26.226 1.00 92.12 1018 MET A N 1
ATOM 7995 C CA . MET A 1 1018 ? -23.221 -3.966 25.514 1.00 92.12 1018 MET A CA 1
ATOM 7996 C C . MET A 1 1018 ? -23.307 -4.472 24.073 1.00 92.12 1018 MET A C 1
ATOM 7998 O O . MET A 1 1018 ? -22.430 -4.140 23.274 1.00 92.12 1018 MET A O 1
ATOM 8002 N N . GLN A 1 1019 ? -24.335 -5.237 23.714 1.00 93.25 1019 GLN A N 1
ATOM 8003 C CA . GLN A 1 1019 ? -24.561 -5.769 22.365 1.00 93.25 1019 GLN A CA 1
ATOM 8004 C C . GLN A 1 1019 ? -25.474 -4.866 21.517 1.00 93.25 1019 GLN A C 1
ATOM 8006 O O . GLN A 1 1019 ? -25.458 -4.953 20.284 1.00 93.25 1019 GLN A O 1
ATOM 8011 N N . MET A 1 1020 ? -26.202 -3.945 22.153 1.00 95.88 1020 MET A N 1
ATOM 8012 C CA . MET A 1 1020 ? -27.013 -2.934 21.474 1.00 95.88 1020 MET A CA 1
ATOM 8013 C C . MET A 1 1020 ? -26.147 -1.908 20.729 1.00 95.88 1020 MET A C 1
ATOM 8015 O O . MET A 1 1020 ? -25.034 -1.562 21.131 1.00 95.88 1020 MET A O 1
ATOM 8019 N N . THR A 1 1021 ? -26.639 -1.412 19.604 1.00 96.12 1021 THR A N 1
ATOM 8020 C CA . THR A 1 1021 ? -26.055 -0.293 18.855 1.00 96.12 1021 THR A CA 1
ATOM 8021 C C . THR A 1 1021 ? -26.317 1.041 19.557 1.00 96.12 1021 THR A C 1
ATOM 8023 O O . THR A 1 1021 ? -27.119 1.127 20.480 1.00 96.12 1021 THR A O 1
ATOM 8026 N N . ALA A 1 1022 ? -25.647 2.113 19.122 1.00 95.81 1022 ALA A N 1
ATOM 8027 C CA . ALA A 1 1022 ? -25.873 3.444 19.690 1.00 95.81 1022 ALA A CA 1
ATOM 8028 C C . ALA A 1 1022 ? -27.328 3.928 19.518 1.00 95.81 1022 ALA A C 1
ATOM 8030 O O . ALA A 1 1022 ? -27.849 4.584 20.410 1.00 95.81 1022 ALA A O 1
ATOM 8031 N N . TYR A 1 1023 ? -27.982 3.569 18.408 1.00 96.44 1023 TYR A N 1
ATOM 8032 C CA . TYR A 1 1023 ? -29.385 3.898 18.154 1.00 96.44 1023 TYR A CA 1
ATOM 8033 C C . TYR A 1 1023 ? -30.345 3.125 19.071 1.00 96.44 1023 TYR A C 1
ATOM 8035 O O . TYR A 1 1023 ? -31.211 3.720 19.696 1.00 96.44 1023 TYR A O 1
ATOM 8043 N N . GLU A 1 1024 ? -30.148 1.816 19.244 1.00 96.88 1024 GLU A N 1
ATOM 8044 C CA . GLU A 1 1024 ? -30.975 1.020 20.168 1.00 96.88 1024 GLU A CA 1
ATOM 8045 C C . GLU A 1 1024 ? -30.824 1.489 21.622 1.00 96.88 1024 GLU A C 1
ATOM 8047 O O . GLU A 1 1024 ? -31.798 1.529 22.370 1.00 96.88 1024 GLU A O 1
ATOM 8052 N N . LEU A 1 1025 ? -29.613 1.898 22.015 1.00 96.88 1025 LEU A N 1
ATOM 8053 C CA . LEU A 1 1025 ? -29.369 2.499 23.327 1.00 96.88 1025 LEU A CA 1
ATOM 8054 C C . LEU A 1 1025 ? -30.040 3.868 23.477 1.00 96.88 1025 LEU A C 1
ATOM 8056 O O . LEU A 1 1025 ? -30.481 4.193 24.575 1.00 96.88 1025 LEU A O 1
ATOM 8060 N N . LEU A 1 1026 ? -30.131 4.659 22.401 1.00 96.31 1026 LEU A N 1
ATOM 8061 C CA . LEU A 1 1026 ? -30.918 5.892 22.398 1.00 96.31 1026 LEU A CA 1
ATOM 8062 C C . LEU A 1 1026 ? -32.400 5.581 22.637 1.00 96.31 1026 LEU A C 1
ATOM 8064 O O . LEU A 1 1026 ? -32.990 6.177 23.531 1.00 96.31 1026 LEU A O 1
ATOM 8068 N N . LEU A 1 1027 ? -32.979 4.624 21.907 1.00 95.88 1027 LEU A N 1
ATOM 8069 C CA . LEU A 1 1027 ? -34.380 4.240 22.108 1.00 95.88 1027 LEU A CA 1
ATOM 8070 C C . LEU A 1 1027 ? -34.629 3.739 23.536 1.00 95.88 1027 LEU A C 1
ATOM 8072 O O . LEU A 1 1027 ? -35.640 4.083 24.136 1.00 95.88 1027 LEU A O 1
ATOM 8076 N N . LYS A 1 1028 ? -33.681 2.993 24.122 1.00 96.06 1028 LYS A N 1
ATOM 8077 C CA . LYS A 1 1028 ? -33.760 2.597 25.535 1.00 96.06 1028 LYS A CA 1
ATOM 8078 C C . LYS A 1 1028 ? -33.625 3.750 26.520 1.00 96.06 1028 LYS A C 1
ATOM 8080 O O . LYS A 1 1028 ? -34.243 3.697 27.575 1.00 96.06 1028 LYS A O 1
ATOM 8085 N N . LEU A 1 1029 ? -32.856 4.786 26.203 1.00 95.75 1029 LEU A N 1
ATOM 8086 C CA . LEU A 1 1029 ? -32.822 6.000 27.020 1.00 95.75 1029 LEU A CA 1
ATOM 8087 C C . LEU A 1 1029 ? -34.156 6.748 26.968 1.00 95.75 1029 LEU A C 1
ATOM 8089 O O . LEU A 1 1029 ? -34.631 7.209 28.003 1.00 95.75 1029 LEU A O 1
ATOM 8093 N N . GLU A 1 1030 ? -34.767 6.844 25.790 1.00 95.12 1030 GLU A N 1
ATOM 8094 C CA . GLU A 1 1030 ? -36.073 7.487 25.608 1.00 95.12 1030 GLU A CA 1
ATOM 8095 C C . GLU A 1 1030 ? -37.196 6.713 26.317 1.00 95.12 1030 GLU A C 1
ATOM 8097 O O . GLU A 1 1030 ? -38.019 7.334 26.984 1.00 95.12 1030 GLU A O 1
ATOM 8102 N N . ASP A 1 1031 ? -37.169 5.376 26.266 1.00 95.12 1031 ASP A N 1
ATOM 8103 C CA . ASP A 1 1031 ? -38.069 4.460 27.000 1.00 95.12 1031 ASP A CA 1
ATOM 8104 C C . ASP A 1 1031 ? -38.014 4.693 28.523 1.00 95.12 1031 ASP A C 1
ATOM 8106 O O . ASP A 1 1031 ? -39.014 4.619 29.230 1.00 95.12 1031 ASP A O 1
ATOM 8110 N N . VAL A 1 1032 ? -36.832 5.058 29.024 1.00 94.69 1032 VAL A N 1
ATOM 8111 C CA . VAL A 1 1032 ? -36.570 5.391 30.431 1.00 94.69 1032 VAL A CA 1
ATOM 8112 C C . VAL A 1 1032 ? -36.930 6.850 30.770 1.00 94.69 1032 VAL A C 1
ATOM 8114 O O . VAL A 1 1032 ? -36.973 7.222 31.938 1.00 94.69 1032 VAL A O 1
ATOM 8117 N N . GLY A 1 1033 ? -37.242 7.687 29.776 1.00 95.50 1033 GLY A N 1
ATOM 8118 C CA . GLY A 1 1033 ? -37.686 9.073 29.967 1.00 95.50 1033 GLY A CA 1
ATOM 8119 C C . GLY A 1 1033 ? -36.612 10.143 29.746 1.00 95.50 1033 GLY A C 1
ATOM 8120 O O . GLY A 1 1033 ? -36.837 11.309 30.081 1.00 95.50 1033 GLY A O 1
ATOM 8121 N N . PHE A 1 1034 ? -35.453 9.796 29.177 1.00 96.00 1034 PHE A N 1
ATOM 8122 C CA . PHE A 1 1034 ? -34.456 10.793 28.779 1.00 96.00 1034 PHE A CA 1
ATOM 8123 C C . PHE A 1 1034 ? -34.913 11.589 27.551 1.00 96.00 1034 PHE A C 1
ATOM 8125 O O . PHE A 1 1034 ? -35.351 11.031 26.549 1.00 96.00 1034 PHE A O 1
ATOM 8132 N N . GLN A 1 1035 ? -34.704 12.905 27.585 1.00 95.25 1035 GLN A N 1
ATOM 8133 C CA . GLN A 1 1035 ? -34.970 13.821 26.477 1.00 95.25 1035 GLN A CA 1
ATOM 8134 C C . GLN A 1 1035 ? -33.670 14.391 25.902 1.00 95.25 1035 GLN A C 1
ATOM 8136 O O . GLN A 1 1035 ? -32.697 14.637 26.616 1.00 95.25 1035 GLN A O 1
ATOM 8141 N N . TRP A 1 1036 ? -33.642 14.644 24.597 1.00 94.81 1036 TRP A N 1
ATOM 8142 C CA . TRP A 1 1036 ? -32.479 15.253 23.954 1.00 94.81 1036 TRP A CA 1
ATOM 8143 C C . TRP A 1 1036 ? -32.414 16.770 24.175 1.00 94.81 1036 TRP A C 1
ATOM 8145 O O . TRP A 1 1036 ? -33.428 17.467 24.102 1.00 94.81 1036 TRP A O 1
ATOM 8155 N N . ARG A 1 1037 ? -31.201 17.305 24.363 1.00 93.88 1037 ARG A N 1
ATOM 8156 C CA . ARG A 1 1037 ? -30.899 18.741 24.271 1.00 93.88 1037 ARG A CA 1
ATOM 8157 C C . ARG A 1 1037 ? -29.615 19.003 23.485 1.00 93.88 1037 ARG A C 1
ATOM 8159 O O . ARG A 1 1037 ? -28.634 18.268 23.583 1.00 93.88 1037 ARG A O 1
ATOM 8166 N N . GLN A 1 1038 ? -29.572 20.119 22.759 1.00 92.31 1038 GLN A N 1
ATOM 8167 C CA . GLN A 1 1038 ? -28.334 20.570 22.127 1.00 92.31 1038 GLN A CA 1
ATOM 8168 C C . GLN A 1 1038 ? -27.300 20.952 23.197 1.00 92.31 1038 GLN A C 1
ATOM 8170 O O . GLN A 1 1038 ? -27.589 21.680 24.147 1.00 92.31 1038 GLN A O 1
ATOM 8175 N N . TRP A 1 1039 ? -26.068 20.479 23.029 1.00 91.06 1039 TRP A N 1
ATOM 8176 C CA . TRP A 1 1039 ? -24.944 20.842 23.881 1.00 91.06 1039 TRP A CA 1
ATOM 8177 C C . TRP A 1 1039 ? -24.629 22.333 23.717 1.00 91.06 1039 TRP A C 1
ATOM 8179 O O . TRP A 1 1039 ? -24.371 22.763 22.584 1.00 91.06 1039 TRP A O 1
ATOM 8189 N N . PRO A 1 1040 ? -24.595 23.125 24.806 1.00 91.25 1040 PRO A N 1
ATOM 8190 C CA . PRO A 1 1040 ? -24.382 24.561 24.696 1.00 91.25 1040 PRO A CA 1
ATOM 8191 C C . PRO A 1 1040 ? -23.077 24.892 23.966 1.00 91.25 1040 PRO A C 1
ATOM 8193 O O . PRO A 1 1040 ? -22.028 24.272 24.186 1.00 91.25 1040 PRO A O 1
ATOM 8196 N N . SER A 1 1041 ? -23.114 25.871 23.063 1.00 86.19 1041 SER A N 1
ATOM 8197 C CA . SER A 1 1041 ? -21.929 26.254 22.284 1.00 86.19 1041 SER A CA 1
ATOM 8198 C C . SER A 1 1041 ? -20.908 27.003 23.147 1.00 86.19 1041 SER A C 1
ATOM 8200 O O . SER A 1 1041 ? -19.702 26.795 22.979 1.00 86.19 1041 SER A O 1
ATOM 8202 N N . LYS A 1 1042 ? -21.374 27.795 24.124 1.00 89.12 1042 LYS A N 1
ATOM 8203 C CA . LYS A 1 1042 ? -20.522 28.577 25.026 1.00 89.12 1042 LYS A CA 1
ATOM 8204 C C . LYS A 1 1042 ? -20.093 27.765 26.244 1.00 89.12 1042 LYS A C 1
ATOM 8206 O O . LYS A 1 1042 ? -20.885 27.062 26.860 1.00 89.12 1042 LYS A O 1
ATOM 8211 N N . GLN A 1 1043 ? -18.827 27.904 26.639 1.00 85.81 1043 GLN A N 1
ATOM 8212 C CA . GLN A 1 1043 ? -18.283 27.213 27.814 1.00 85.81 1043 GLN A CA 1
ATOM 8213 C C . GLN A 1 1043 ? -18.984 27.618 29.119 1.00 85.81 1043 GLN A C 1
ATOM 8215 O O . GLN A 1 1043 ? -19.117 26.782 30.007 1.00 85.81 1043 GLN A O 1
ATOM 8220 N N . GLN A 1 1044 ? -19.431 28.872 29.230 1.00 90.50 1044 GLN A N 1
ATOM 8221 C CA . GLN A 1 1044 ? -20.154 29.365 30.402 1.00 90.50 1044 GLN A CA 1
ATOM 8222 C C . GLN A 1 1044 ? -21.499 28.645 30.577 1.00 90.50 1044 GLN A C 1
ATOM 8224 O O . GLN A 1 1044 ? -21.724 28.038 31.615 1.00 90.50 1044 GLN A O 1
ATOM 8229 N N . GLU A 1 1045 ? -22.311 28.581 29.521 1.00 91.81 1045 GLU A N 1
ATOM 8230 C CA . GLU A 1 1045 ? -23.595 27.860 29.515 1.00 91.81 1045 GLU A CA 1
ATOM 8231 C C . GLU A 1 1045 ? -23.417 26.363 29.842 1.00 91.81 1045 GLU A C 1
ATOM 8233 O O . GLU A 1 1045 ? -24.260 25.759 30.494 1.00 91.81 1045 GLU A O 1
ATOM 8238 N N . ARG A 1 1046 ? -22.283 25.749 29.457 1.00 90.56 1046 ARG A N 1
ATOM 8239 C CA . ARG A 1 1046 ? -21.962 24.357 29.840 1.00 90.56 1046 ARG A CA 1
ATOM 8240 C C . ARG A 1 1046 ? -21.709 24.187 31.336 1.00 90.56 1046 ARG A C 1
ATOM 8242 O O . ARG A 1 1046 ? -21.996 23.123 31.868 1.00 90.56 1046 ARG A O 1
ATOM 8249 N N . ARG A 1 1047 ? -21.128 25.195 31.998 1.00 86.69 1047 ARG A N 1
ATOM 8250 C CA . ARG A 1 1047 ? -20.894 25.181 33.455 1.00 86.69 1047 ARG A CA 1
ATOM 8251 C C . ARG A 1 1047 ? -22.182 25.407 34.243 1.00 86.69 1047 ARG A C 1
ATOM 8253 O O . ARG A 1 1047 ? -22.248 25.010 35.397 1.00 86.69 1047 ARG A O 1
ATOM 8260 N N . GLU A 1 1048 ? -23.173 26.030 33.615 1.00 90.88 1048 GLU A N 1
ATOM 8261 C CA . GLU A 1 1048 ? -24.487 26.318 34.194 1.00 90.88 1048 GLU A CA 1
ATOM 8262 C C . GLU A 1 1048 ? -25.470 25.138 34.070 1.00 90.88 1048 GLU A C 1
ATOM 8264 O O . GLU A 1 1048 ? -26.562 25.197 34.631 1.00 90.88 1048 GLU A O 1
ATOM 8269 N N . ILE A 1 1049 ? -25.096 24.044 33.386 1.00 91.62 1049 ILE A N 1
ATOM 8270 C CA . ILE A 1 1049 ? -25.887 22.806 33.382 1.00 91.62 1049 ILE A CA 1
ATOM 8271 C C . ILE A 1 1049 ? -25.861 22.224 34.798 1.00 91.62 1049 ILE A C 1
ATOM 8273 O O . ILE A 1 1049 ? -24.848 21.677 35.239 1.00 91.62 1049 ILE A O 1
ATOM 8277 N N . ALA A 1 1050 ? -26.978 22.362 35.513 1.00 87.50 1050 ALA A N 1
ATOM 8278 C CA . ALA A 1 1050 ? -27.134 21.798 36.843 1.00 87.50 1050 ALA A CA 1
ATOM 8279 C C . ALA A 1 1050 ? -26.959 20.265 36.800 1.00 87.50 1050 ALA A C 1
ATOM 8281 O O . ALA A 1 1050 ? -27.439 19.623 35.860 1.00 87.50 1050 ALA A O 1
ATOM 8282 N N . PRO A 1 1051 ? -26.284 19.661 37.796 1.00 87.19 1051 PRO A N 1
ATOM 8283 C CA . PRO A 1 1051 ? -26.297 18.214 37.966 1.00 87.19 1051 PRO A CA 1
ATOM 8284 C C . PRO A 1 1051 ? -27.737 17.708 38.082 1.00 87.19 1051 PRO A C 1
ATOM 8286 O O . PRO A 1 1051 ? -28.558 18.359 38.727 1.00 87.19 1051 PRO A O 1
ATOM 8289 N N . TYR A 1 1052 ? -28.017 16.547 37.489 1.00 85.56 1052 TYR A N 1
ATOM 8290 C CA . TYR A 1 1052 ? -29.316 15.885 37.608 1.00 85.56 1052 TYR A CA 1
ATOM 8291 C C . TYR A 1 1052 ? -29.683 15.665 39.080 1.00 85.56 1052 TYR A C 1
ATOM 8293 O O . TYR A 1 1052 ? -28.848 15.196 39.862 1.00 85.56 1052 TYR A O 1
ATOM 8301 N N . LYS A 1 1053 ? -30.927 15.987 39.445 1.00 86.94 1053 LYS A N 1
ATOM 8302 C CA . LYS A 1 1053 ? -31.512 15.628 40.738 1.00 86.94 1053 LYS A CA 1
ATOM 8303 C C . LYS A 1 1053 ? -32.618 14.592 40.532 1.00 86.94 1053 LYS A C 1
ATOM 8305 O O . LYS A 1 1053 ? -33.412 14.766 39.607 1.00 86.94 1053 LYS A O 1
ATOM 8310 N N . PRO A 1 1054 ? -32.721 13.568 41.398 1.00 85.50 1054 PRO A N 1
ATOM 8311 C CA . PRO A 1 1054 ? -33.805 12.593 41.323 1.00 85.50 1054 PRO A CA 1
ATOM 8312 C C . PRO A 1 1054 ? -35.179 13.272 41.263 1.00 85.50 1054 PRO A C 1
ATOM 8314 O O . PRO A 1 1054 ? -35.475 14.159 42.068 1.00 85.50 1054 PRO A O 1
ATOM 8317 N N . GLY A 1 1055 ? -36.003 12.869 40.294 1.00 86.50 1055 GLY A N 1
ATOM 8318 C CA . GLY A 1 1055 ? -37.339 13.427 40.054 1.00 86.50 1055 GLY A CA 1
ATOM 8319 C C . GLY A 1 1055 ? -37.392 14.623 39.093 1.00 86.50 1055 GLY A C 1
ATOM 8320 O O . GLY A 1 1055 ? -38.487 15.033 38.709 1.00 86.50 1055 GLY A O 1
ATOM 8321 N N . GLU A 1 1056 ? -36.251 15.176 38.669 1.00 92.56 1056 GLU A N 1
ATOM 8322 C CA . GLU A 1 1056 ? -36.206 16.131 37.556 1.00 92.56 1056 GLU A CA 1
ATOM 8323 C C . GLU A 1 1056 ? -36.282 15.404 36.199 1.00 92.56 1056 GLU A C 1
ATOM 8325 O O . GLU A 1 1056 ? -36.083 14.196 36.096 1.00 92.56 1056 GLU A O 1
ATOM 8330 N N . SER A 1 1057 ? -36.579 16.134 35.121 1.00 93.44 1057 SER A N 1
ATOM 8331 C CA . SER A 1 1057 ? -36.529 15.559 33.773 1.00 93.44 1057 SER A CA 1
ATOM 8332 C C . SER A 1 1057 ? -35.096 15.171 33.403 1.00 93.44 1057 SER A C 1
ATOM 8334 O O . SER A 1 1057 ? -34.164 15.964 33.554 1.00 93.44 1057 SER A O 1
ATOM 8336 N N . MET A 1 1058 ? -34.923 13.961 32.877 1.00 95.19 1058 MET A N 1
ATOM 8337 C CA . MET A 1 1058 ? -33.624 13.458 32.447 1.00 95.19 1058 MET A CA 1
ATOM 8338 C C . MET A 1 1058 ? -33.280 13.992 31.058 1.00 95.19 1058 MET A C 1
ATOM 8340 O O . MET A 1 1058 ? -34.094 13.923 30.138 1.00 95.19 1058 MET A O 1
ATOM 8344 N N . PHE A 1 1059 ? -32.064 14.513 30.887 1.00 95.06 1059 PHE A N 1
ATOM 8345 C CA . PHE A 1 1059 ? -31.591 15.025 29.602 1.00 95.06 1059 PHE A CA 1
ATOM 8346 C C . PHE A 1 1059 ? -30.275 14.373 29.187 1.00 95.06 1059 PHE A C 1
ATOM 8348 O O . PHE A 1 1059 ? -29.378 14.175 30.007 1.00 95.06 1059 PHE A O 1
ATOM 8355 N N . TRP A 1 1060 ? -30.127 14.102 27.893 1.00 94.69 1060 TRP A N 1
ATOM 8356 C CA . TRP A 1 1060 ? -28.842 13.788 27.275 1.00 94.69 1060 TRP A CA 1
ATOM 8357 C C . TRP A 1 1060 ? -28.481 14.863 26.257 1.00 94.69 1060 TRP A C 1
ATOM 8359 O O . TRP A 1 1060 ? -29.354 15.516 25.681 1.00 94.69 1060 TRP A O 1
ATOM 8369 N N . TYR A 1 1061 ? -27.182 15.063 26.038 1.00 93.75 1061 TYR A N 1
ATOM 8370 C CA . TYR A 1 1061 ? -26.708 16.178 25.233 1.00 93.75 1061 TYR A CA 1
ATOM 8371 C C . TYR A 1 1061 ? -25.773 15.752 24.106 1.00 93.75 1061 TYR A C 1
ATOM 8373 O O . TYR A 1 1061 ? -24.911 14.890 24.280 1.00 93.75 1061 TYR A O 1
ATOM 8381 N N . SER A 1 1062 ? -25.875 16.433 22.964 1.00 92.06 1062 SER A N 1
ATOM 8382 C CA . SER A 1 1062 ? -24.930 16.293 21.852 1.00 92.06 1062 SER A CA 1
ATOM 8383 C C . SER A 1 1062 ? -24.682 17.619 21.149 1.00 92.06 1062 SER A C 1
ATOM 8385 O O . SER A 1 1062 ? -25.514 18.520 21.174 1.00 92.06 1062 SER A O 1
ATOM 8387 N N . THR A 1 1063 ? -23.535 17.745 20.483 1.00 84.00 1063 THR A N 1
ATOM 8388 C CA . THR A 1 1063 ? -23.325 18.826 19.510 1.00 84.00 1063 THR A CA 1
ATOM 8389 C C . THR A 1 1063 ? -24.078 18.475 18.214 1.00 84.00 1063 THR A C 1
ATOM 8391 O O . THR A 1 1063 ? -25.244 18.101 18.261 1.00 84.00 1063 THR A O 1
ATOM 8394 N N . HIS A 1 1064 ? -23.421 18.538 17.058 1.00 72.62 1064 HIS A N 1
ATOM 8395 C CA . HIS A 1 1064 ? -23.966 18.105 15.764 1.00 72.62 1064 HIS A CA 1
ATOM 8396 C C . HIS A 1 1064 ? -23.442 16.722 15.342 1.00 72.62 1064 HIS A C 1
ATOM 8398 O O . HIS A 1 1064 ? -23.728 16.252 14.248 1.00 72.62 1064 HIS A O 1
ATOM 8404 N N . ALA A 1 1065 ? -22.614 16.096 16.181 1.00 78.19 1065 ALA A N 1
ATOM 8405 C CA . ALA A 1 1065 ? -22.025 14.792 15.916 1.00 78.19 1065 ALA A CA 1
ATOM 8406 C C . ALA A 1 1065 ? -22.785 13.692 16.663 1.00 78.19 1065 ALA A C 1
ATOM 8408 O O . ALA A 1 1065 ? -23.222 13.898 17.797 1.00 78.19 1065 ALA A O 1
ATOM 8409 N N . VAL A 1 1066 ? -22.865 12.516 16.040 1.00 83.44 1066 VAL A N 1
ATOM 8410 C CA . VAL A 1 1066 ? -23.384 11.283 16.641 1.00 83.44 1066 VAL A CA 1
ATOM 8411 C C . VAL A 1 1066 ? -22.606 10.976 17.934 1.00 83.44 1066 VAL A C 1
ATOM 8413 O O . VAL A 1 1066 ? -21.382 10.806 17.872 1.00 83.44 1066 VAL A O 1
ATOM 8416 N N . PRO A 1 1067 ? -23.259 10.928 19.113 1.00 89.94 1067 PRO A N 1
ATOM 8417 C CA . PRO A 1 1067 ? -22.580 10.580 20.356 1.00 89.94 1067 PRO A CA 1
ATOM 8418 C C . PRO A 1 1067 ? -22.019 9.154 20.315 1.00 89.94 1067 PRO A C 1
ATOM 8420 O O . PRO A 1 1067 ? -22.635 8.256 19.736 1.00 89.94 1067 PRO A O 1
ATOM 8423 N N . PRO A 1 1068 ? -20.865 8.894 20.952 1.00 89.38 1068 PRO A N 1
ATOM 8424 C CA . PRO A 1 1068 ? -20.309 7.550 20.994 1.00 89.38 1068 PRO A CA 1
ATOM 8425 C C . PRO A 1 1068 ? -21.189 6.621 21.843 1.00 89.38 1068 PRO A C 1
ATOM 8427 O O . PRO A 1 1068 ? -21.659 7.011 22.909 1.00 89.38 1068 PRO A O 1
ATOM 8430 N N . LYS A 1 1069 ? -21.313 5.349 21.442 1.00 93.88 1069 LYS A N 1
ATOM 8431 C CA . LYS A 1 1069 ? -22.038 4.286 22.175 1.00 93.88 1069 LYS A CA 1
ATOM 8432 C C . LYS A 1 1069 ? -21.754 4.255 23.688 1.00 93.88 1069 LYS A C 1
ATOM 8434 O O . LYS A 1 1069 ? -22.659 4.038 24.487 1.00 93.88 1069 LYS A O 1
ATOM 8439 N N . SER A 1 1070 ? -20.505 4.495 24.094 1.00 89.62 1070 SER A N 1
ATOM 8440 C CA . SER A 1 1070 ? -20.099 4.510 25.506 1.00 89.62 1070 SER A CA 1
ATOM 8441 C C . SER A 1 1070 ? -20.794 5.587 26.344 1.00 89.62 1070 SER A C 1
ATOM 8443 O O . SER A 1 1070 ? -20.921 5.412 27.550 1.00 89.62 1070 SER A O 1
ATOM 8445 N N . TYR A 1 1071 ? -21.223 6.692 25.727 1.00 94.81 1071 TYR A N 1
ATOM 8446 C CA . TYR A 1 1071 ? -21.959 7.759 26.404 1.00 94.81 1071 TYR A CA 1
ATOM 8447 C C . TYR A 1 1071 ? -23.358 7.285 26.814 1.00 94.81 1071 TYR A C 1
ATOM 8449 O O . TYR A 1 1071 ? -23.704 7.370 27.989 1.00 94.81 1071 TYR A O 1
ATOM 8457 N N . PHE A 1 1072 ? -24.113 6.686 25.888 1.00 96.19 1072 PHE A N 1
ATOM 8458 C CA . PHE A 1 1072 ? -25.447 6.154 26.181 1.00 96.19 1072 PHE A CA 1
ATOM 8459 C C . PHE A 1 1072 ? -25.411 5.006 27.199 1.00 96.19 1072 PHE A C 1
ATOM 8461 O O . PHE A 1 1072 ? -26.219 4.971 28.123 1.00 96.19 1072 PHE A O 1
ATOM 8468 N N . LEU A 1 1073 ? -24.413 4.119 27.097 1.00 94.06 1073 LEU A N 1
ATOM 8469 C CA . LEU A 1 1073 ? -24.186 3.062 28.089 1.00 94.06 1073 LEU A CA 1
ATOM 8470 C C . LEU A 1 1073 ? -23.945 3.610 29.499 1.00 94.06 1073 LEU A C 1
ATOM 8472 O O . LEU A 1 1073 ? -24.384 3.001 30.471 1.00 94.06 1073 LEU A O 1
ATOM 8476 N N . ALA A 1 1074 ? -23.223 4.726 29.624 1.00 92.06 1074 ALA A N 1
ATOM 8477 C CA . ALA A 1 1074 ? -22.961 5.336 30.922 1.00 92.06 1074 ALA A CA 1
ATOM 8478 C C . ALA A 1 1074 ? -24.247 5.885 31.556 1.00 92.06 1074 ALA A C 1
ATOM 8480 O O . ALA A 1 1074 ? -24.453 5.680 32.749 1.00 92.06 1074 ALA A O 1
ATOM 8481 N N . LEU A 1 1075 ? -25.117 6.515 30.759 1.00 94.12 1075 LEU A N 1
ATOM 8482 C CA . LEU A 1 1075 ? -26.401 7.044 31.226 1.00 94.12 1075 LEU A CA 1
ATOM 8483 C C . LEU A 1 1075 ? -27.355 5.924 31.669 1.00 94.12 1075 LEU A C 1
ATOM 8485 O O . LEU A 1 1075 ? -27.857 5.968 32.787 1.00 94.12 1075 LEU A O 1
ATOM 8489 N N . LEU A 1 1076 ? -27.525 4.875 30.856 1.00 94.69 1076 LEU A N 1
ATOM 8490 C CA . LEU A 1 1076 ? -28.398 3.741 31.203 1.00 94.69 1076 LEU A CA 1
ATOM 8491 C C . LEU A 1 1076 ? -27.918 2.979 32.444 1.00 94.69 1076 LEU A C 1
ATOM 8493 O O . LEU A 1 1076 ? -28.725 2.524 33.248 1.00 94.69 1076 LEU A O 1
ATOM 8497 N N . ARG A 1 1077 ? -26.598 2.847 32.630 1.00 92.00 1077 ARG A N 1
ATOM 8498 C CA . ARG A 1 1077 ? -26.035 2.225 33.840 1.00 92.00 1077 ARG A CA 1
ATOM 8499 C C . ARG A 1 1077 ? -26.217 3.086 35.084 1.00 92.00 1077 ARG A C 1
ATOM 8501 O O . ARG A 1 1077 ? -26.420 2.528 36.161 1.00 92.00 1077 ARG A O 1
ATOM 8508 N N . ALA A 1 1078 ? -26.107 4.407 34.947 1.00 88.50 1078 ALA A N 1
ATOM 8509 C CA . ALA A 1 1078 ? -26.345 5.325 36.055 1.00 88.50 1078 ALA A CA 1
ATOM 8510 C C . ALA A 1 1078 ? -27.796 5.212 36.537 1.00 88.50 1078 ALA A C 1
ATOM 8512 O O . ALA A 1 1078 ? -28.012 5.032 37.731 1.00 88.50 1078 ALA A O 1
ATOM 8513 N N . GLU A 1 1079 ? -28.754 5.182 35.610 1.00 90.25 1079 GLU A N 1
ATOM 8514 C CA . GLU A 1 1079 ? -30.170 5.006 35.941 1.00 90.25 1079 GLU A CA 1
ATOM 8515 C C . GLU A 1 1079 ? -30.457 3.653 36.607 1.00 90.25 1079 GLU A C 1
ATOM 8517 O O . GLU A 1 1079 ? -31.075 3.593 37.668 1.00 90.25 1079 GLU A O 1
ATOM 8522 N N . ALA A 1 1080 ? -29.954 2.554 36.035 1.00 88.19 1080 ALA A N 1
ATOM 8523 C CA . ALA A 1 1080 ? -30.139 1.225 36.622 1.00 88.19 1080 ALA A CA 1
ATOM 8524 C C . ALA A 1 1080 ? -29.579 1.130 38.057 1.00 88.19 1080 ALA A C 1
ATOM 8526 O O . ALA A 1 1080 ? -30.094 0.374 38.880 1.00 88.19 1080 ALA A O 1
ATOM 8527 N N . SER A 1 1081 ? -28.529 1.902 38.366 1.00 84.94 1081 SER A N 1
ATOM 8528 C CA . SER A 1 1081 ? -27.948 1.961 39.714 1.00 84.94 1081 SER A CA 1
ATOM 8529 C C . SER A 1 1081 ? -28.838 2.732 40.697 1.00 84.94 1081 SER A C 1
ATOM 8531 O O . SER A 1 1081 ? -28.912 2.352 41.864 1.00 84.94 1081 SER A O 1
ATOM 8533 N N . ASP A 1 1082 ? -29.530 3.778 40.237 1.00 79.12 1082 ASP A N 1
ATOM 8534 C CA . ASP A 1 1082 ? -30.424 4.601 41.066 1.00 79.12 1082 ASP A CA 1
ATOM 8535 C C . ASP A 1 1082 ? -31.702 3.830 41.445 1.00 79.12 1082 ASP A C 1
ATOM 8537 O O . ASP A 1 1082 ? -32.104 3.784 42.611 1.00 79.12 1082 ASP A O 1
ATOM 8541 N N . GLN A 1 1083 ? -32.270 3.088 40.487 1.00 76.62 1083 GLN A N 1
ATOM 8542 C CA . GLN A 1 1083 ? -33.421 2.205 40.719 1.00 76.62 1083 GLN A CA 1
ATOM 8543 C C . GLN A 1 1083 ? -33.093 1.059 41.694 1.00 76.62 1083 GLN A C 1
ATOM 8545 O O . GLN A 1 1083 ? -33.908 0.703 42.551 1.00 76.62 1083 GLN A O 1
ATOM 8550 N N . GLY A 1 1084 ? -31.870 0.521 41.621 1.00 70.38 1084 GLY A N 1
ATOM 8551 C CA . GLY A 1 1084 ? -31.373 -0.482 42.565 1.00 70.38 1084 GLY A CA 1
ATOM 8552 C C . GLY A 1 1084 ? -31.300 0.038 44.005 1.00 70.38 1084 GLY A C 1
ATOM 8553 O O . GLY A 1 1084 ? -31.720 -0.663 44.926 1.00 70.38 1084 GLY A O 1
ATOM 8554 N N . CYS A 1 1085 ? -30.852 1.283 44.200 1.00 58.34 1085 CYS A N 1
ATOM 8555 C CA . CYS A 1 1085 ? -30.787 1.922 45.518 1.00 58.34 1085 CYS A CA 1
ATOM 8556 C C . CYS A 1 1085 ? -32.171 2.168 46.134 1.00 58.34 1085 CYS A C 1
ATOM 8558 O O . CYS A 1 1085 ? -32.334 1.985 47.337 1.00 58.34 1085 CYS A O 1
ATOM 8560 N N . HIS A 1 1086 ? -33.179 2.537 45.341 1.00 53.62 1086 HIS A N 1
ATOM 8561 C CA . HIS A 1 1086 ? -34.530 2.753 45.867 1.00 53.62 1086 HIS A CA 1
ATOM 8562 C C . HIS A 1 1086 ? -35.264 1.451 46.216 1.00 53.62 1086 HIS A C 1
ATOM 8564 O O . HIS A 1 1086 ? -35.976 1.416 47.217 1.00 53.62 1086 HIS A O 1
ATOM 8570 N N . SER A 1 1087 ? -35.033 0.367 45.468 1.00 47.69 1087 SER A N 1
ATOM 8571 C CA . SER A 1 1087 ? -35.653 -0.942 45.741 1.00 47.69 1087 SER A CA 1
ATOM 8572 C C . SER A 1 1087 ? -35.095 -1.683 46.966 1.00 47.69 1087 SER A C 1
ATOM 8574 O O . SER A 1 1087 ? -35.749 -2.586 47.472 1.00 47.69 1087 SER A O 1
ATOM 8576 N N . GLN A 1 1088 ? -33.903 -1.316 47.456 1.00 43.28 1088 GLN A N 1
ATOM 8577 C CA . GLN A 1 1088 ? -33.325 -1.876 48.690 1.00 43.28 1088 GLN A CA 1
ATOM 8578 C C . GLN A 1 1088 ? -33.645 -1.056 49.950 1.00 43.28 1088 GLN A C 1
ATOM 8580 O O . GLN A 1 1088 ? -33.297 -1.476 51.053 1.00 43.28 1088 GLN A O 1
ATOM 8585 N N . VAL A 1 1089 ? -34.274 0.114 49.799 1.00 40.19 1089 VAL A N 1
ATOM 8586 C CA . VAL A 1 1089 ? -34.609 1.028 50.907 1.00 40.19 1089 VAL A CA 1
ATOM 8587 C C . VAL A 1 1089 ? -36.120 1.043 51.212 1.00 40.19 1089 VAL A C 1
ATOM 8589 O O . VAL A 1 1089 ? -36.520 1.554 52.257 1.00 40.19 1089 VAL A O 1
ATOM 8592 N N . SER A 1 1090 ? -36.950 0.435 50.356 1.00 32.94 1090 SER A N 1
ATOM 8593 C CA . SER A 1 1090 ? -38.335 0.027 50.659 1.00 32.94 1090 SER A CA 1
ATOM 8594 C C . SER A 1 1090 ? -38.382 -1.411 51.155 1.00 32.94 1090 SER A C 1
ATOM 8596 O O . SER A 1 1090 ? -39.143 -1.682 52.110 1.00 32.94 1090 SER A O 1
#

Secondary structure (DSSP, 8-state):
--S--TT----------HHHHHHHHTT-GGGG---------S----S-SS-S-TT------PPPPSSPPP--HHHHHHHHHHHHHHHHHHHHHHHT---TTS---THHHHHHHHHHHHHHHHHHHHHHHHTTPPPP---TTSTTTTHHHHHHHHHHHTT-SSTTTHHHHHHHHHHHHS-HHHHHHHHHTT-----PPPHHHHHHHHHHHHHHHHHHHHHHHHHHHTT-THHHHT--EEEE-SSGGGGGGT-B--HHHHS-TTS--S---------S-------------SS-BTTTTPEEEE-HHHHHHHHHHHHHHH-TTHHHHHHHHHHHHHHHSSHHHHHHHIIIIITTSTTGGGHHHHHT----TTT-TTT-HHHHHHHHHHHHHHHHHS--HHHHHHHHHHHHHHHHHHHHHHHHHHHHHHHHHHHHS-TTTHHHHTTS-HHHHHHHHHHHTTT-SS-TTTT--HHHHHTT-HHHHHHHHHHHHHHHHHHS-SS---HHHHHHHHHHHHHHHHHHHHHHHHHHGGGGSTTGGGGGGG-SSHHHHHHHHHHHHHHHHH---GGGS-HHHHHHHSTTHHHHHHHHHTT--GGGS-HHHHHHHGGGGG-----HHHHHHHHHHHHHHHH-TT--HHHHHHHHHHHHHHHHHHHHTTS-GGG-HHHHHHHHHHHHT-TTTHHHHTSGGG-HHHHHHHHT-SSS-GGGTTHHHHHHHHH---HHHHSS-HHHHHHHHHHHHHHHHHHHHHHHHHHHHS-----HHHHHHHHHHHHHHHHHHHSPPPTTSPPEEEEE-TTS---EEEHHHHHS-GGGTTS--TTTTTT-------SS-PPPEEEEEEESS--TT------TT---PPPTTEEEEEEE-EEE-TTS-EEEEE--SSS---GGGEEEEETT-S-HHHHHHH-EEEEEPSS-EEE-TT--HHHHHHHHHHHHTT-BTTSS-------TTHHHHHHHHHTTSEEE-TTS-EEE-HHHHHHPEEEE-EEEEEETTSPPTT--TTTS-HHHHHHHHHHTTEEEEEPPSSHHHHHT-PPP-TTSPEEEEE-SSPPPHHHHHHHHHHHHHHHHHHHTT-

Radius of gyration: 40.35 Å; chains: 1; bounding box: 116×106×105 Å

pLDDT: mean 71.25, std 20.91, range [25.36, 98.56]

Sequence (1090 aa):
MAPDDPDGQPRICIALPEALVELALRGEWRDLVLLRRWHTSALQRPLFPDWPPVHWKPDAVPEPPTVMCDFDQHAIGQLINTIHSWAPFLERAVVADPDPDEDVDMDSERNIIAGMTRVVTVLTSWQDALAGTPATSLGKGSRMHSAAKLLKYLRASWYAGSTNRLDVVMKHSILAAMPMPVAAGLLKHLETKALHPSKWSLKRYRLALDLAFLLVSQEDMENQAANDQGCVRSFVSLTTDFGTESALTYYRVSLANLFPSWRDLCPVEVDGEVEDDAQPQGEVVPNLDVDRYFLEQALPVMGMQHCVHNLLHEVHTALPFWRELWDDLKNLEGLLNWNFRRRRYIATCLRGTQFEGLADSFESFNQSLYKLGGMKYPSFLSVSNHCCLCFVQLGTPSAFRMWMWLVEGFAARVGMLCQLERFPEKLSGWAEDCPCHSGVCGNMTRYTRTKLLKEHFSGVPVCPMAGKRAPEVAAGCIPAVFDAIAGQALTEVLLASPLPLSAEQQAVLVSEFHGARDHMRLVLLSKLARWQRLPWLLCGLAHPDEDVGRRIAQDIKDMLQQSPNHVLHHRLTKKFLSDPLRAELCRFAEGERFINLSRDFQLAVAPLHFIPVVESIIESKHAVTTRLRKRSTHAGPVQVSLYNRMVILERRFEREASCDPVNNFFDRMSQALALSRRLGTMPAKLGLRRHPLLVELENRRGRQDVSAYLQKPLTAAIYRTDMDSQFMSLAEARKQHSQYHKRNQEEMKSAMADASAQGRQEPLSDVVRQGLILDHFRFLGEVKPSASDATVLFSVPASSSFALQGLSDFFSRPEQRAMKPHLGQALECDHEGDGDDSMPYFFTLTKARPSNNKRMYVHPGAGQSLKPDHVAVALQPASRGESGQFIVSAQRGGKQQGRDNLAIVTSLGSCATEIESDLKMWSVAPQLRYSFEGGTEAMCKVVTKMVVEGYRVDKDGFHVPGFDVQSEADSLCKQGLMASNSLGGYALTAQGMKQLQVQWCPVEPRSVCAIRDGLDLMQMTAYELLLKLEDVGFQWRQWPSKQQERREIAPYKPGESMFWYSTHAVPPKSYFLALLRAEASDQGCHSQVS